Protein 6EWS (pdb70)

Foldseek 3Di:
DAALVRLQVVCVVVAKGWADAQLWIDMDGPDPDDDVVNVVVCVVCRVSNSVVRCVVVVDDHDD

InterPro domains:
  IPR000873 AMP-dependent synthetase/ligase domain [PF00501] (554-897)
  IPR001242 Condensation domain [PF00668] (76-505)
  IPR009081 Phosphopantetheine binding ACP domain [PF00550] (1082-1143)
  IPR009081 Phosphopantetheine binding ACP domain [PS50075] (1074-1149)
  IPR010071 Amino acid adenylation domain [TIGR01733] (575-975)
  IPR020459 AMP-binding [PR00154] (696-707)
  IPR020459 AMP-binding [PR00154] (708-716)
  IPR020806 Polyketide synthase-like, phosphopantetheine-binding domain [SM00823] (1080-1149)
  IPR020845 AMP-binding, conserved site [PS00455] (701-712)
  IPR023213 Chloramphenicol acetyltransferase-like domain superfamily [G3DSA:3.30.559.10] (80-448)
  IPR036736 ACP-like superfamily [G3DSA:1.10.1200.10] (1070-1151)
  IPR036736 ACP-like superfamily [SSF47336] (1072-1145)
  IPR041464 TubC, N-terminal docking domain [PF18563] (6-55)
  IPR044894 TubC, N-terminal docking domain superfamily [G3DSA:1.10.10.1830] (4-56)
  IPR045851 AMP-binding enzyme domain superfamily [G3DSA:3.30.300.30] (944-1069)

Structure (mmCIF, N/CA/C/O backbone):
data_6EWS
#
_entry.id   6EWS
#
_cell.length_a   1.000
_cell.length_b   1.000
_cell.length_c   1.000
_cell.angle_alpha   90.00
_cell.angle_beta   90.00
_cell.angle_gamma   90.00
#
_symmetry.space_group_name_H-M   'P 1'
#
loop_
_atom_site.group_PDB
_atom_site.id
_atom_site.type_symbol
_atom_site.label_atom_id
_atom_site.label_alt_id
_atom_site.label_comp_id
_atom_site.label_asym_id
_atom_site.label_entity_id
_atom_site.label_seq_id
_atom_site.pdbx_PDB_ins_code
_atom_site.Cartn_x
_atom_site.Cartn_y
_atom_site.Cartn_z
_atom_site.occupancy
_atom_site.B_iso_or_equiv
_atom_site.auth_seq_id
_atom_site.auth_comp_id
_atom_site.auth_asym_id
_atom_site.auth_atom_id
_atom_site.pdbx_PDB_model_num
ATOM 1 N N . MET A 1 1 ? 2.594 0.513 -0.501 1.00 0.00 1 MET A N 1
ATOM 2 C CA . MET A 1 1 ? 2.689 -0.636 -1.405 1.00 0.00 1 MET A CA 1
ATOM 3 C C . MET A 1 1 ? 1.752 -0.428 -2.584 1.00 0.00 1 MET A C 1
ATOM 4 O O . MET A 1 1 ? 0.575 -0.794 -2.519 1.00 0.00 1 MET A O 1
ATOM 18 N N . LYS A 1 2 ? 2.248 0.186 -3.660 1.00 0.00 2 LYS A N 1
ATOM 19 C CA . LYS A 1 2 ? 1.492 0.435 -4.878 1.00 0.00 2 LYS A CA 1
ATOM 20 C C . LYS A 1 2 ? 2.419 0.117 -6.035 1.00 0.00 2 LYS A C 1
ATOM 21 O O . LYS A 1 2 ? 3.486 0.714 -6.182 1.00 0.00 2 LYS A O 1
ATOM 40 N N . ASN A 1 3 ? 2.037 -0.911 -6.768 1.00 0.00 3 ASN A N 1
ATOM 41 C CA . ASN A 1 3 ? 2.703 -1.418 -7.948 1.00 0.00 3 ASN A CA 1
ATOM 42 C C . ASN A 1 3 ? 2.422 -0.462 -9.091 1.00 0.00 3 ASN A C 1
ATOM 43 O O . ASN A 1 3 ? 1.411 0.245 -9.092 1.00 0.00 3 ASN A O 1
ATOM 54 N N . ALA A 1 4 ? 3.312 -0.498 -10.074 1.00 0.00 4 ALA A N 1
ATOM 55 C CA . ALA A 1 4 ? 3.335 0.307 -11.282 1.00 0.00 4 ALA A CA 1
ATOM 56 C C . ALA A 1 4 ? 1.981 0.335 -11.958 1.00 0.00 4 ALA A C 1
ATOM 57 O O . ALA A 1 4 ? 1.476 1.415 -12.252 1.00 0.00 4 ALA A O 1
ATOM 64 N N . ALA A 1 5 ? 1.377 -0.838 -12.138 1.00 0.00 5 ALA A N 1
ATOM 65 C CA . ALA A 1 5 ? 0.093 -0.992 -12.782 1.00 0.00 5 ALA A CA 1
ATOM 66 C C . ALA A 1 5 ? -0.974 -0.089 -12.162 1.00 0.00 5 ALA A C 1
ATOM 67 O O . ALA A 1 5 ? -1.747 0.531 -12.890 1.00 0.00 5 ALA A O 1
ATOM 74 N N . GLN A 1 6 ? -1.025 -0.008 -10.827 1.00 0.00 6 GLN A N 1
ATOM 75 C CA . GLN A 1 6 ? -1.997 0.842 -10.159 1.00 0.00 6 GLN A CA 1
ATOM 76 C C . GLN A 1 6 ? -1.668 2.314 -10.404 1.00 0.00 6 GLN A C 1
ATOM 77 O O . GLN A 1 6 ? -2.577 3.130 -10.538 1.00 0.00 6 GLN A O 1
ATOM 91 N N . ILE A 1 7 ? -0.378 2.671 -10.391 1.00 0.00 7 ILE A N 1
ATOM 92 C CA . ILE A 1 7 ? 0.057 4.052 -10.609 1.00 0.00 7 ILE A CA 1
ATOM 93 C C . ILE A 1 7 ? -0.412 4.503 -12.002 1.00 0.00 7 ILE A C 1
ATOM 94 O O . ILE A 1 7 ? -0.947 5.600 -12.158 1.00 0.00 7 ILE A O 1
ATOM 110 N N . VAL A 1 8 ? -0.230 3.657 -13.017 1.00 0.00 8 VAL A N 1
ATOM 111 C CA . VAL A 1 8 ? -0.653 3.968 -14.379 1.00 0.00 8 VAL A CA 1
ATOM 112 C C . VAL A 1 8 ? -2.183 4.069 -14.413 1.00 0.00 8 VAL A C 1
ATOM 113 O O . VAL A 1 8 ? -2.705 5.008 -15.010 1.00 0.00 8 VAL A O 1
ATOM 126 N N . ASP A 1 9 ? -2.917 3.175 -13.745 1.00 0.00 9 ASP A N 1
ATOM 127 C CA . ASP A 1 9 ? -4.384 3.209 -13.724 1.00 0.00 9 ASP A CA 1
ATOM 128 C C . ASP A 1 9 ? -4.885 4.545 -13.170 1.00 0.00 9 ASP A C 1
ATOM 129 O O . ASP A 1 9 ? -5.804 5.144 -13.729 1.00 0.00 9 ASP A O 1
ATOM 138 N N . GLU A 1 10 ? -4.272 5.024 -12.087 1.00 0.00 10 GLU A N 1
ATOM 139 C CA . GLU A 1 10 ? -4.621 6.289 -11.447 1.00 0.00 10 GLU A CA 1
ATOM 140 C C . GLU A 1 10 ? -4.390 7.460 -12.400 1.00 0.00 10 GLU A C 1
ATOM 141 O O . GLU A 1 10 ? -5.201 8.385 -12.463 1.00 0.00 10 GLU A O 1
ATOM 153 N N . ALA A 1 11 ? -3.286 7.432 -13.149 1.00 0.00 11 ALA A N 1
ATOM 154 C CA . ALA A 1 11 ? -2.971 8.505 -14.075 1.00 0.00 11 ALA A CA 1
ATOM 155 C C . ALA A 1 11 ? -3.902 8.493 -15.285 1.00 0.00 11 ALA A C 1
ATOM 156 O O . ALA A 1 11 ? -4.362 9.545 -15.731 1.00 0.00 11 ALA A O 1
ATOM 163 N N . LEU A 1 12 ? -4.191 7.301 -15.809 1.00 0.00 12 LEU A N 1
ATOM 164 C CA . LEU A 1 12 ? -5.049 7.077 -16.966 1.00 0.00 12 LEU A CA 1
ATOM 165 C C . LEU A 1 12 ? -6.401 7.755 -16.754 1.00 0.00 12 LEU A C 1
ATOM 166 O O . LEU A 1 12 ? -6.966 8.352 -17.669 1.00 0.00 12 LEU A O 1
ATOM 182 N N . ASN A 1 13 ? -6.902 7.706 -15.525 1.00 0.00 13 ASN A N 1
ATOM 183 C CA . ASN A 1 13 ? -8.156 8.301 -15.105 1.00 0.00 13 ASN A CA 1
ATOM 184 C C . ASN A 1 13 ? -8.194 9.808 -15.395 1.00 0.00 13 ASN A C 1
ATOM 185 O O . ASN A 1 13 ? -9.258 10.372 -15.637 1.00 0.00 13 ASN A O 1
ATOM 196 N N . GLN A 1 14 ? -7.033 10.473 -15.368 1.00 0.00 14 GLN A N 1
ATOM 197 C CA . GLN A 1 14 ? -6.873 11.906 -15.614 1.00 0.00 14 GLN A CA 1
ATOM 198 C C . GLN A 1 14 ? -6.491 12.195 -17.072 1.00 0.00 14 GLN A C 1
ATOM 199 O O . GLN A 1 14 ? -6.181 13.341 -17.416 1.00 0.00 14 GLN A O 1
ATOM 213 N N . GLY A 1 15 ? -6.483 11.171 -17.928 1.00 0.00 15 GLY A N 1
ATOM 214 C CA . GLY A 1 15 ? -6.153 11.286 -19.341 1.00 0.00 15 GLY A CA 1
ATOM 215 C C . GLY A 1 15 ? -4.654 11.440 -19.578 1.00 0.00 15 GLY A C 1
ATOM 216 O O . GLY A 1 15 ? -4.241 12.247 -20.417 1.00 0.00 15 GLY A O 1
ATOM 220 N N . ILE A 1 16 ? -3.820 10.733 -18.813 1.00 0.00 16 ILE A N 1
ATOM 221 C CA . ILE A 1 16 ? -2.373 10.761 -18.932 1.00 0.00 16 ILE A CA 1
ATOM 222 C C . ILE A 1 16 ? -1.887 9.318 -18.818 1.00 0.00 16 ILE A C 1
ATOM 223 O O . ILE A 1 16 ? -2.276 8.591 -17.904 1.00 0.00 16 ILE A O 1
ATOM 239 N N . THR A 1 17 ? -1.039 8.907 -19.753 1.00 0.00 17 THR A N 1
ATOM 240 C CA . THR A 1 17 ? -0.457 7.575 -19.820 1.00 0.00 17 THR A CA 1
ATOM 241 C C . THR A 1 17 ? 1.014 7.662 -19.468 1.00 0.00 17 THR A C 1
ATOM 242 O O . THR A 1 17 ? 1.615 8.727 -19.611 1.00 0.00 17 THR A O 1
ATOM 253 N N . LEU A 1 18 ? 1.578 6.563 -18.966 1.00 0.00 18 LEU A N 1
ATOM 254 C CA . LEU A 1 18 ? 2.969 6.451 -18.576 1.00 0.00 18 LEU A CA 1
ATOM 255 C C . LEU A 1 18 ? 3.593 5.418 -19.496 1.00 0.00 18 LEU A C 1
ATOM 256 O O . LEU A 1 18 ? 3.060 4.316 -19.605 1.00 0.00 18 LEU A O 1
ATOM 272 N N . PHE A 1 19 ? 4.680 5.776 -20.180 1.00 0.00 19 PHE A N 1
ATOM 273 C CA . PHE A 1 19 ? 5.412 4.880 -21.083 1.00 0.00 19 PHE A CA 1
ATOM 274 C C . PHE A 1 19 ? 6.921 5.063 -20.860 1.00 0.00 19 PHE A C 1
ATOM 275 O O . PHE A 1 19 ? 7.349 5.883 -20.044 1.00 0.00 19 PHE A O 1
ATOM 292 N N . VAL A 1 20 ? 7.748 4.286 -21.559 1.00 0.00 20 VAL A N 1
ATOM 293 C CA . VAL A 1 20 ? 9.201 4.341 -21.462 1.00 0.00 20 VAL A CA 1
ATOM 294 C C . VAL A 1 20 ? 9.793 4.557 -22.850 1.00 0.00 20 VAL A C 1
ATOM 295 O O . VAL A 1 20 ? 9.261 4.074 -23.857 1.00 0.00 20 VAL A O 1
ATOM 308 N N . ALA A 1 21 ? 10.909 5.286 -22.852 1.00 0.00 21 ALA A N 1
ATOM 309 C CA . ALA A 1 21 ? 11.743 5.638 -23.978 1.00 0.00 21 ALA A CA 1
ATOM 310 C C . ALA A 1 21 ? 13.053 6.119 -23.370 1.00 0.00 21 ALA A C 1
ATOM 311 O O . ALA A 1 21 ? 13.064 6.654 -22.261 1.00 0.00 21 ALA A O 1
ATOM 318 N N . ASP A 1 22 ? 14.154 5.940 -24.084 1.00 0.00 22 ASP A N 1
ATOM 319 C CA . ASP A 1 22 ? 15.505 6.351 -23.713 1.00 0.00 22 ASP A CA 1
ATOM 320 C C . ASP A 1 22 ? 15.941 5.921 -22.312 1.00 0.00 22 ASP A C 1
ATOM 321 O O . ASP A 1 22 ? 16.776 6.572 -21.678 1.00 0.00 22 ASP A O 1
ATOM 330 N N . ASN A 1 23 ? 15.395 4.799 -21.840 1.00 0.00 23 ASN A N 1
ATOM 331 C CA . ASN A 1 23 ? 15.645 4.198 -20.535 1.00 0.00 23 ASN A CA 1
ATOM 332 C C . ASN A 1 23 ? 15.176 5.085 -19.377 1.00 0.00 23 ASN A C 1
ATOM 333 O O . ASN A 1 23 ? 15.675 4.983 -18.254 1.00 0.00 23 ASN A O 1
ATOM 344 N N . ARG A 1 24 ? 14.207 5.971 -19.637 1.00 0.00 24 ARG A N 1
ATOM 345 C CA . ARG A 1 24 ? 13.651 6.897 -18.655 1.00 0.00 24 ARG A CA 1
ATOM 346 C C . ARG A 1 24 ? 12.123 6.821 -18.675 1.00 0.00 24 ARG A C 1
ATOM 347 O O . ARG A 1 24 ? 11.539 6.233 -19.588 1.00 0.00 24 ARG A O 1
ATOM 368 N N . LEU A 1 25 ? 11.475 7.395 -17.665 1.00 0.00 25 LEU A N 1
ATOM 369 C CA . LEU A 1 25 ? 10.025 7.423 -17.523 1.00 0.00 25 LEU A CA 1
ATOM 370 C C . LEU A 1 25 ? 9.480 8.585 -18.353 1.00 0.00 25 LEU A C 1
ATOM 371 O O . LEU A 1 25 ? 10.031 9.687 -18.293 1.00 0.00 25 LEU A O 1
ATOM 387 N N . GLN A 1 26 ? 8.440 8.366 -19.152 1.00 0.00 26 GLN A N 1
ATOM 388 C CA . GLN A 1 26 ? 7.797 9.397 -19.959 1.00 0.00 26 GLN A CA 1
ATOM 389 C C . GLN A 1 26 ? 6.294 9.316 -19.727 1.00 0.00 26 GLN A C 1
ATOM 390 O O . GLN A 1 26 ? 5.781 8.325 -19.199 1.00 0.00 26 GLN A O 1
ATOM 404 N N . TYR A 1 27 ? 5.600 10.384 -20.097 1.00 0.00 27 TYR A N 1
ATOM 405 C CA . TYR A 1 27 ? 4.168 10.518 -19.955 1.00 0.00 27 TYR A CA 1
ATOM 406 C C . TYR A 1 27 ? 3.590 11.095 -21.240 1.00 0.00 27 TYR A C 1
ATOM 407 O O . TYR A 1 27 ? 4.210 11.934 -21.896 1.00 0.00 27 TYR A O 1
ATOM 425 N N . GLU A 1 28 ? 2.377 10.667 -21.574 1.00 0.00 28 GLU A N 1
ATOM 426 C CA . GLU A 1 28 ? 1.658 11.064 -22.772 1.00 0.00 28 GLU A CA 1
ATOM 427 C C . GLU A 1 28 ? 0.234 11.437 -22.376 1.00 0.00 28 GLU A C 1
ATOM 428 O O . GLU A 1 28 ? -0.534 10.577 -21.944 1.00 0.00 28 GLU A O 1
ATOM 440 N N . THR A 1 29 ? -0.135 12.712 -22.468 1.00 0.00 29 THR A N 1
ATOM 441 C CA . THR A 1 29 ? -1.465 13.191 -22.103 1.00 0.00 29 THR A CA 1
ATOM 442 C C . THR A 1 29 ? -2.068 14.061 -23.201 1.00 0.00 29 THR A C 1
ATOM 443 O O . THR A 1 29 ? -1.390 14.461 -24.144 1.00 0.00 29 THR A O 1
ATOM 454 N N . SER A 1 30 ? -3.359 14.357 -23.073 1.00 0.00 30 SER A N 1
ATOM 455 C CA . SER A 1 30 ? -4.129 15.193 -23.985 1.00 0.00 30 SER A CA 1
ATOM 456 C C . SER A 1 30 ? -4.441 16.546 -23.325 1.00 0.00 30 SER A C 1
ATOM 457 O O . SER A 1 30 ? -5.160 17.360 -23.901 1.00 0.00 30 SER A O 1
ATOM 465 N N . ARG A 1 31 ? -3.983 16.774 -22.087 1.00 0.00 31 ARG A N 1
ATOM 466 C CA . ARG A 1 31 ? -4.204 18.027 -21.370 1.00 0.00 31 ARG A CA 1
ATOM 467 C C . ARG A 1 31 ? -3.361 19.120 -22.025 1.00 0.00 31 ARG A C 1
ATOM 468 O O . ARG A 1 31 ? -2.428 18.818 -22.770 1.00 0.00 31 ARG A O 1
ATOM 489 N N . ASP A 1 32 ? -3.644 20.392 -21.751 1.00 0.00 32 ASP A N 1
ATOM 490 C CA . ASP A 1 32 ? -2.873 21.503 -22.325 1.00 0.00 32 ASP A CA 1
ATOM 491 C C . ASP A 1 32 ? -1.525 21.633 -21.612 1.00 0.00 32 ASP A C 1
ATOM 492 O O . ASP A 1 32 ? -0.603 22.278 -22.120 1.00 0.00 32 ASP A O 1
ATOM 501 N N . ASN A 1 33 ? -1.424 21.045 -20.421 1.00 0.00 33 ASN A N 1
ATOM 502 C CA . ASN A 1 33 ? -0.282 21.009 -19.530 1.00 0.00 33 ASN A CA 1
ATOM 503 C C . ASN A 1 33 ? -0.554 19.931 -18.482 1.00 0.00 33 ASN A C 1
ATOM 504 O O . ASN A 1 33 ? -1.714 19.610 -18.194 1.00 0.00 33 ASN A O 1
ATOM 515 N N . ILE A 1 34 ? 0.505 19.354 -17.919 1.00 0.00 34 ILE A N 1
ATOM 516 C CA . ILE A 1 34 ? 0.407 18.332 -16.883 1.00 0.00 34 ILE A CA 1
ATOM 517 C C . ILE A 1 34 ? 0.723 19.056 -15.573 1.00 0.00 34 ILE A C 1
ATOM 518 O O . ILE A 1 34 ? 1.702 19.810 -15.527 1.00 0.00 34 ILE A O 1
ATOM 534 N N . PRO A 1 35 ? -0.083 18.891 -14.520 1.00 0.00 35 PRO A N 1
ATOM 535 C CA . PRO A 1 35 ? 0.182 19.553 -13.264 1.00 0.00 35 PRO A CA 1
ATOM 536 C C . PRO A 1 35 ? 1.463 19.005 -12.639 1.00 0.00 35 PRO A C 1
ATOM 537 O O . PRO A 1 35 ? 1.830 17.843 -12.832 1.00 0.00 35 PRO A O 1
ATOM 548 N N . GLU A 1 36 ? 2.134 19.843 -11.861 1.00 0.00 36 GLU A N 1
ATOM 549 C CA . GLU A 1 36 ? 3.366 19.480 -11.179 1.00 0.00 36 GLU A CA 1
ATOM 550 C C . GLU A 1 36 ? 3.174 18.331 -10.212 1.00 0.00 36 GLU A C 1
ATOM 551 O O . GLU A 1 36 ? 4.025 17.452 -10.186 1.00 0.00 36 GLU A O 1
ATOM 563 N N . GLU A 1 37 ? 2.068 18.296 -9.474 1.00 0.00 37 GLU A N 1
ATOM 564 C CA . GLU A 1 37 ? 1.777 17.224 -8.525 1.00 0.00 37 GLU A CA 1
ATOM 565 C C . GLU A 1 37 ? 1.804 15.862 -9.220 1.00 0.00 37 GLU A C 1
ATOM 566 O O . GLU A 1 37 ? 2.335 14.908 -8.666 1.00 0.00 37 GLU A O 1
ATOM 578 N N . LEU A 1 38 ? 1.242 15.763 -10.430 1.00 0.00 38 LEU A N 1
ATOM 579 C CA . LEU A 1 38 ? 1.193 14.521 -11.193 1.00 0.00 38 LEU A CA 1
ATOM 580 C C . LEU A 1 38 ? 2.617 14.113 -11.504 1.00 0.00 38 LEU A C 1
ATOM 581 O O . LEU A 1 38 ? 2.988 12.964 -11.289 1.00 0.00 38 LEU A O 1
ATOM 597 N N . LEU A 1 39 ? 3.414 15.052 -12.024 1.00 0.00 39 LEU A N 1
ATOM 598 C CA . LEU A 1 39 ? 4.798 14.767 -12.346 1.00 0.00 39 LEU A CA 1
ATOM 599 C C . LEU A 1 39 ? 5.515 14.306 -11.096 1.00 0.00 39 LEU A C 1
ATOM 600 O O . LEU A 1 39 ? 6.188 13.288 -11.145 1.00 0.00 39 LEU A O 1
ATOM 616 N N . ASN A 1 40 ? 5.370 15.027 -9.993 1.00 0.00 40 ASN A N 1
ATOM 617 C CA . ASN A 1 40 ? 5.992 14.737 -8.714 1.00 0.00 40 ASN A CA 1
ATOM 618 C C . ASN A 1 40 ? 5.627 13.346 -8.212 1.00 0.00 40 ASN A C 1
ATOM 619 O O . ASN A 1 40 ? 6.505 12.620 -7.740 1.00 0.00 40 ASN A O 1
ATOM 630 N N . GLU A 1 41 ? 4.372 12.944 -8.352 1.00 0.00 41 GLU A N 1
ATOM 631 C CA . GLU A 1 41 ? 3.893 11.640 -7.916 1.00 0.00 41 GLU A CA 1
ATOM 632 C C . GLU A 1 41 ? 4.521 10.556 -8.787 1.00 0.00 41 GLU A C 1
ATOM 633 O O . GLU A 1 41 ? 5.054 9.565 -8.277 1.00 0.00 41 GLU A O 1
ATOM 645 N N . TRP A 1 42 ? 4.525 10.757 -10.104 1.00 0.00 42 TRP A N 1
ATOM 646 C CA . TRP A 1 42 ? 5.112 9.800 -11.034 1.00 0.00 42 TRP A CA 1
ATOM 647 C C . TRP A 1 42 ? 6.633 9.762 -10.894 1.00 0.00 42 TRP A C 1
ATOM 648 O O . TRP A 1 42 ? 7.260 8.742 -11.161 1.00 0.00 42 TRP A O 1
ATOM 669 N N . LYS A 1 43 ? 7.267 10.867 -10.506 1.00 0.00 43 LYS A N 1
ATOM 670 C CA . LYS A 1 43 ? 8.699 10.978 -10.288 1.00 0.00 43 LYS A CA 1
ATOM 671 C C . LYS A 1 43 ? 9.070 10.191 -9.041 1.00 0.00 43 LYS A C 1
ATOM 672 O O . LYS A 1 43 ? 10.151 9.603 -9.018 1.00 0.00 43 LYS A O 1
ATOM 691 N N . TYR A 1 44 ? 8.183 10.106 -8.049 1.00 0.00 44 TYR A N 1
ATOM 692 C CA . TYR A 1 44 ? 8.509 9.368 -6.835 1.00 0.00 44 TYR A CA 1
ATOM 693 C C . TYR A 1 44 ? 8.639 7.862 -7.107 1.00 0.00 44 TYR A C 1
ATOM 694 O O . TYR A 1 44 ? 9.554 7.212 -6.590 1.00 0.00 44 TYR A O 1
ATOM 712 N N . TYR A 1 45 ? 7.794 7.326 -7.993 1.00 0.00 45 TYR A N 1
ATOM 713 C CA . TYR A 1 45 ? 7.747 5.919 -8.377 1.00 0.00 45 TYR A CA 1
ATOM 714 C C . TYR A 1 45 ? 8.232 5.680 -9.815 1.00 0.00 45 TYR A C 1
ATOM 715 O O . TYR A 1 45 ? 7.890 4.659 -10.405 1.00 0.00 45 TYR A O 1
ATOM 733 N N . ARG A 1 46 ? 9.023 6.578 -10.421 1.00 0.00 46 ARG A N 1
ATOM 734 C CA . ARG A 1 46 ? 9.496 6.393 -11.796 1.00 0.00 46 ARG A CA 1
ATOM 735 C C . ARG A 1 46 ? 10.162 5.039 -12.005 1.00 0.00 46 ARG A C 1
ATOM 736 O O . ARG A 1 46 ? 9.897 4.435 -13.035 1.00 0.00 46 ARG A O 1
ATOM 757 N N . GLN A 1 47 ? 11.020 4.577 -11.089 1.00 0.00 47 GLN A N 1
ATOM 758 C CA . GLN A 1 47 ? 11.705 3.303 -11.259 1.00 0.00 47 GLN A CA 1
ATOM 759 C C . GLN A 1 47 ? 10.731 2.143 -11.138 1.00 0.00 47 GLN A C 1
ATOM 760 O O . GLN A 1 47 ? 10.930 1.113 -11.783 1.00 0.00 47 GLN A O 1
ATOM 774 N N . ASP A 1 48 ? 9.703 2.292 -10.299 1.00 0.00 48 ASP A N 1
ATOM 775 C CA . ASP A 1 48 ? 8.692 1.255 -10.116 1.00 0.00 48 ASP A CA 1
ATOM 776 C C . ASP A 1 48 ? 7.939 1.125 -11.427 1.00 0.00 48 ASP A C 1
ATOM 777 O O . ASP A 1 48 ? 7.788 0.034 -11.962 1.00 0.00 48 ASP A O 1
ATOM 786 N N . LEU A 1 49 ? 7.534 2.283 -11.956 1.00 0.00 49 LEU A N 1
ATOM 787 C CA . LEU A 1 49 ? 6.821 2.437 -13.202 1.00 0.00 49 LEU A CA 1
ATOM 788 C C . LEU A 1 49 ? 7.654 1.796 -14.299 1.00 0.00 49 LEU A C 1
ATOM 789 O O . LEU A 1 49 ? 7.209 0.803 -14.865 1.00 0.00 49 LEU A O 1
ATOM 805 N N . ILE A 1 50 ? 8.829 2.366 -14.619 1.00 0.00 50 ILE A N 1
ATOM 806 C CA . ILE A 1 50 ? 9.734 1.897 -15.671 1.00 0.00 50 ILE A CA 1
ATOM 807 C C . ILE A 1 50 ? 9.834 0.386 -15.714 1.00 0.00 50 ILE A C 1
ATOM 808 O O . ILE A 1 50 ? 9.693 -0.167 -16.801 1.00 0.00 50 ILE A O 1
ATOM 824 N N . ASP A 1 51 ? 10.066 -0.254 -14.575 1.00 0.00 51 ASP A N 1
ATOM 825 C CA . ASP A 1 51 ? 10.204 -1.696 -14.480 1.00 0.00 51 ASP A CA 1
ATOM 826 C C . ASP A 1 51 ? 9.113 -2.437 -15.245 1.00 0.00 51 ASP A C 1
ATOM 827 O O . ASP A 1 51 ? 9.412 -3.355 -16.009 1.00 0.00 51 ASP A O 1
ATOM 836 N N . PHE A 1 52 ? 7.862 -2.009 -15.074 1.00 0.00 52 PHE A N 1
ATOM 837 C CA . PHE A 1 52 ? 6.718 -2.602 -15.752 1.00 0.00 52 PHE A CA 1
ATOM 838 C C . PHE A 1 52 ? 6.464 -1.949 -17.112 1.00 0.00 52 PHE A C 1
ATOM 839 O O . PHE A 1 52 ? 5.982 -2.621 -18.023 1.00 0.00 52 PHE A O 1
ATOM 856 N N . LEU A 1 53 ? 6.777 -0.658 -17.273 1.00 0.00 53 LEU A N 1
ATOM 857 C CA . LEU A 1 53 ? 6.552 0.097 -18.511 1.00 0.00 53 LEU A CA 1
ATOM 858 C C . LEU A 1 53 ? 7.323 -0.492 -19.679 1.00 0.00 53 LEU A C 1
ATOM 859 O O . LEU A 1 53 ? 6.837 -0.506 -20.806 1.00 0.00 53 LEU A O 1
ATOM 875 N N . GLN A 1 54 ? 8.532 -0.973 -19.407 1.00 0.00 54 GLN A N 1
ATOM 876 C CA . GLN A 1 54 ? 9.397 -1.593 -20.399 1.00 0.00 54 GLN A CA 1
ATOM 877 C C . GLN A 1 54 ? 8.634 -2.724 -21.099 1.00 0.00 54 GLN A C 1
ATOM 878 O O . GLN A 1 54 ? 8.497 -2.749 -22.324 1.00 0.00 54 GLN A O 1
ATOM 892 N N . GLN A 1 55 ? 8.101 -3.618 -20.266 1.00 0.00 55 GLN A N 1
ATOM 893 C CA . GLN A 1 55 ? 7.329 -4.805 -20.636 1.00 0.00 55 GLN A CA 1
ATOM 894 C C . GLN A 1 55 ? 6.020 -4.425 -21.326 1.00 0.00 55 GLN A C 1
ATOM 895 O O . GLN A 1 55 ? 5.586 -5.104 -22.256 1.00 0.00 55 GLN A O 1
ATOM 909 N N . LEU A 1 56 ? 5.388 -3.338 -20.874 1.00 0.00 56 LEU A N 1
ATOM 910 C CA . LEU A 1 56 ? 4.136 -2.816 -21.416 1.00 0.00 56 LEU A CA 1
ATOM 911 C C . LEU A 1 56 ? 4.288 -2.469 -22.897 1.00 0.00 56 LEU A C 1
ATOM 912 O O . LEU A 1 56 ? 3.317 -2.554 -23.647 1.00 0.00 56 LEU A O 1
ATOM 928 N N . ASP A 1 57 ? 5.497 -2.091 -23.320 1.00 0.00 57 ASP A N 1
ATOM 929 C CA . ASP A 1 57 ? 5.801 -1.725 -24.701 1.00 0.00 57 ASP A CA 1
ATOM 930 C C . ASP A 1 57 ? 6.359 -2.889 -25.516 1.00 0.00 57 ASP A C 1
ATOM 931 O O . ASP A 1 57 ? 6.309 -2.846 -26.742 1.00 0.00 57 ASP A O 1
ATOM 940 N N . ALA A 1 58 ? 6.879 -3.922 -24.839 1.00 0.00 58 ALA A N 1
ATOM 941 C CA . ALA A 1 58 ? 7.457 -5.150 -25.387 1.00 0.00 58 ALA A CA 1
ATOM 942 C C . ALA A 1 58 ? 8.264 -4.934 -26.679 1.00 0.00 58 ALA A C 1
ATOM 943 O O . ALA A 1 58 ? 8.054 -5.586 -27.706 1.00 0.00 58 ALA A O 1
ATOM 950 N N . LYS A 1 59 ? 9.184 -3.976 -26.600 1.00 0.00 59 LYS A N 1
ATOM 951 C CA . LYS A 1 59 ? 10.100 -3.548 -27.648 1.00 0.00 59 LYS A CA 1
ATOM 952 C C . LYS A 1 59 ? 11.300 -4.500 -27.775 1.00 0.00 59 LYS A C 1
ATOM 953 O O . LYS A 1 59 ? 11.341 -5.549 -27.129 1.00 0.00 59 LYS A O 1
ATOM 972 N N . GLU A 1 60 ? 12.279 -4.102 -28.586 1.00 0.00 60 GLU A N 1
ATOM 973 C CA . GLU A 1 60 ? 13.532 -4.797 -28.867 1.00 0.00 60 GLU A CA 1
ATOM 974 C C . GLU A 1 60 ? 14.303 -5.038 -27.565 1.00 0.00 60 GLU A C 1
ATOM 975 O O . GLU A 1 60 ? 14.762 -4.084 -26.924 1.00 0.00 60 GLU A O 1
ATOM 987 N N . GLU A 1 61 ? 14.478 -6.293 -27.160 1.00 0.00 61 GLU A N 1
ATOM 988 C CA . GLU A 1 61 ? 15.205 -6.639 -25.946 1.00 0.00 61 GLU A CA 1
ATOM 989 C C . GLU A 1 61 ? 15.965 -7.949 -26.118 1.00 0.00 61 GLU A C 1
ATOM 990 O O . GLU A 1 61 ? 15.850 -8.641 -27.134 1.00 0.00 61 GLU A O 1
ATOM 1002 N N . THR A 1 62 ? 16.779 -8.267 -25.123 1.00 0.00 62 THR A N 1
ATOM 1003 C CA . THR A 1 62 ? 17.591 -9.461 -25.039 1.00 0.00 62 THR A CA 1
ATOM 1004 C C . THR A 1 62 ? 16.650 -10.614 -24.674 1.00 0.00 62 THR A C 1
ATOM 1005 O O . THR A 1 62 ? 16.398 -10.857 -23.491 1.00 0.00 62 THR A O 1
ATOM 1016 N N . GLN A 1 63 ? 16.078 -11.274 -25.685 1.00 0.00 63 GLN A N 1
ATOM 1017 C CA . GLN A 1 63 ? 15.157 -12.389 -25.515 1.00 0.00 63 GLN A CA 1
ATOM 1018 C C . GLN A 1 63 ? 15.981 -13.642 -25.257 1.00 0.00 63 GLN A C 1
ATOM 1019 O O . GLN A 1 63 ? 16.146 -14.474 -26.177 1.00 0.00 63 GLN A O 1
ATOM 1033 N N . MET A 1 1 ? 1.712 -0.600 -0.555 1.00 0.00 1 MET A N 2
ATOM 1034 C CA . MET A 1 1 ? 2.496 -0.468 -1.777 1.00 0.00 1 MET A CA 2
ATOM 1035 C C . MET A 1 1 ? 1.587 -0.301 -2.991 1.00 0.00 1 MET A C 2
ATOM 1036 O O . MET A 1 1 ? 0.476 -0.831 -3.025 1.00 0.00 1 MET A O 2
ATOM 1050 N N . LYS A 1 2 ? 2.065 0.439 -3.986 1.00 0.00 2 LYS A N 2
ATOM 1051 C CA . LYS A 1 2 ? 1.296 0.675 -5.202 1.00 0.00 2 LYS A CA 2
ATOM 1052 C C . LYS A 1 2 ? 2.121 0.340 -6.440 1.00 0.00 2 LYS A C 2
ATOM 1053 O O . LYS A 1 2 ? 2.933 1.146 -6.893 1.00 0.00 2 LYS A O 2
ATOM 1072 N N . ASN A 1 3 ? 1.906 -0.854 -6.984 1.00 0.00 3 ASN A N 2
ATOM 1073 C CA . ASN A 1 3 ? 2.629 -1.294 -8.171 1.00 0.00 3 ASN A CA 2
ATOM 1074 C C . ASN A 1 3 ? 2.365 -0.359 -9.348 1.00 0.00 3 ASN A C 2
ATOM 1075 O O . ASN A 1 3 ? 1.363 0.355 -9.374 1.00 0.00 3 ASN A O 2
ATOM 1086 N N . ALA A 1 4 ? 3.272 -0.369 -10.319 1.00 0.00 4 ALA A N 2
ATOM 1087 C CA . ALA A 1 4 ? 3.136 0.476 -11.500 1.00 0.00 4 ALA A CA 2
ATOM 1088 C C . ALA A 1 4 ? 1.741 0.356 -12.103 1.00 0.00 4 ALA A C 2
ATOM 1089 O O . ALA A 1 4 ? 1.137 1.353 -12.497 1.00 0.00 4 ALA A O 2
ATOM 1096 N N . ALA A 1 5 ? 1.234 -0.871 -12.172 1.00 0.00 5 ALA A N 2
ATOM 1097 C CA . ALA A 1 5 ? -0.091 -1.120 -12.726 1.00 0.00 5 ALA A CA 2
ATOM 1098 C C . ALA A 1 5 ? -1.139 -0.234 -12.061 1.00 0.00 5 ALA A C 2
ATOM 1099 O O . ALA A 1 5 ? -2.078 0.225 -12.710 1.00 0.00 5 ALA A O 2
ATOM 1106 N N . GLN A 1 6 ? -0.972 0.000 -10.763 1.00 0.00 6 GLN A N 2
ATOM 1107 C CA . GLN A 1 6 ? -1.906 0.829 -10.011 1.00 0.00 6 GLN A CA 2
ATOM 1108 C C . GLN A 1 6 ? -1.641 2.311 -10.260 1.00 0.00 6 GLN A C 2
ATOM 1109 O O . GLN A 1 6 ? -2.573 3.107 -10.372 1.00 0.00 6 GLN A O 2
ATOM 1123 N N . ILE A 1 7 ? -0.365 2.672 -10.345 1.00 0.00 7 ILE A N 2
ATOM 1124 C CA . ILE A 1 7 ? 0.022 4.057 -10.581 1.00 0.00 7 ILE A CA 2
ATOM 1125 C C . ILE A 1 7 ? -0.435 4.529 -11.957 1.00 0.00 7 ILE A C 2
ATOM 1126 O O . ILE A 1 7 ? -1.107 5.553 -12.083 1.00 0.00 7 ILE A O 2
ATOM 1142 N N . VAL A 1 8 ? -0.068 3.773 -12.988 1.00 0.00 8 VAL A N 2
ATOM 1143 C CA . VAL A 1 8 ? -0.442 4.112 -14.356 1.00 0.00 8 VAL A CA 2
ATOM 1144 C C . VAL A 1 8 ? -1.956 4.231 -14.498 1.00 0.00 8 VAL A C 2
ATOM 1145 O O . VAL A 1 8 ? -2.457 5.127 -15.176 1.00 0.00 8 VAL A O 2
ATOM 1158 N N . ASP A 1 9 ? -2.678 3.321 -13.853 1.00 0.00 9 ASP A N 2
ATOM 1159 C CA . ASP A 1 9 ? -4.135 3.325 -13.906 1.00 0.00 9 ASP A CA 2
ATOM 1160 C C . ASP A 1 9 ? -4.697 4.617 -13.322 1.00 0.00 9 ASP A C 2
ATOM 1161 O O . ASP A 1 9 ? -5.667 5.172 -13.838 1.00 0.00 9 ASP A O 2
ATOM 1170 N N . GLU A 1 10 ? -4.082 5.090 -12.242 1.00 0.00 10 GLU A N 2
ATOM 1171 C CA . GLU A 1 10 ? -4.523 6.316 -11.588 1.00 0.00 10 GLU A CA 2
ATOM 1172 C C . GLU A 1 10 ? -4.307 7.525 -12.495 1.00 0.00 10 GLU A C 2
ATOM 1173 O O . GLU A 1 10 ? -5.147 8.421 -12.563 1.00 0.00 10 GLU A O 2
ATOM 1185 N N . ALA A 1 11 ? -3.173 7.541 -13.188 1.00 0.00 11 ALA A N 2
ATOM 1186 C CA . ALA A 1 11 ? -2.847 8.638 -14.092 1.00 0.00 11 ALA A CA 2
ATOM 1187 C C . ALA A 1 11 ? -3.754 8.628 -15.317 1.00 0.00 11 ALA A C 2
ATOM 1188 O O . ALA A 1 11 ? -4.217 9.677 -15.768 1.00 0.00 11 ALA A O 2
ATOM 1195 N N . LEU A 1 12 ? -4.004 7.438 -15.853 1.00 0.00 12 LEU A N 2
ATOM 1196 C CA . LEU A 1 12 ? -4.855 7.292 -17.028 1.00 0.00 12 LEU A CA 2
ATOM 1197 C C . LEU A 1 12 ? -6.220 7.933 -16.795 1.00 0.00 12 LEU A C 2
ATOM 1198 O O . LEU A 1 12 ? -6.815 8.498 -17.711 1.00 0.00 12 LEU A O 2
ATOM 1214 N N . ASN A 1 13 ? -6.708 7.841 -15.562 1.00 0.00 13 ASN A N 2
ATOM 1215 C CA . ASN A 1 13 ? -8.001 8.414 -15.208 1.00 0.00 13 ASN A CA 2
ATOM 1216 C C . ASN A 1 13 ? -8.037 9.909 -15.512 1.00 0.00 13 ASN A C 2
ATOM 1217 O O . ASN A 1 13 ? -9.074 10.449 -15.895 1.00 0.00 13 ASN A O 2
ATOM 1228 N N . GLN A 1 14 ? -6.896 10.569 -15.339 1.00 0.00 14 GLN A N 2
ATOM 1229 C CA . GLN A 1 14 ? -6.797 12.001 -15.594 1.00 0.00 14 GLN A CA 2
ATOM 1230 C C . GLN A 1 14 ? -6.548 12.274 -17.074 1.00 0.00 14 GLN A C 2
ATOM 1231 O O . GLN A 1 14 ? -6.513 13.425 -17.506 1.00 0.00 14 GLN A O 2
ATOM 1245 N N . GLY A 1 15 ? -6.373 11.206 -17.847 1.00 0.00 15 GLY A N 2
ATOM 1246 C CA . GLY A 1 15 ? -6.128 11.352 -19.269 1.00 0.00 15 GLY A CA 2
ATOM 1247 C C . GLY A 1 15 ? -4.650 11.369 -19.605 1.00 0.00 15 GLY A C 2
ATOM 1248 O O . GLY A 1 15 ? -4.260 11.776 -20.700 1.00 0.00 15 GLY A O 2
ATOM 1252 N N . ILE A 1 16 ? -3.826 10.930 -18.660 1.00 0.00 16 ILE A N 2
ATOM 1253 C CA . ILE A 1 16 ? -2.382 10.897 -18.861 1.00 0.00 16 ILE A CA 2
ATOM 1254 C C . ILE A 1 16 ? -1.840 9.479 -18.724 1.00 0.00 16 ILE A C 2
ATOM 1255 O O . ILE A 1 16 ? -2.074 8.807 -17.719 1.00 0.00 16 ILE A O 2
ATOM 1271 N N . THR A 1 17 ? -1.110 9.029 -19.740 1.00 0.00 17 THR A N 2
ATOM 1272 C CA . THR A 1 17 ? -0.532 7.691 -19.733 1.00 0.00 17 THR A CA 2
ATOM 1273 C C . THR A 1 17 ? 0.971 7.742 -19.484 1.00 0.00 17 THR A C 2
ATOM 1274 O O . THR A 1 17 ? 1.624 8.747 -19.768 1.00 0.00 17 THR A O 2
ATOM 1285 N N . LEU A 1 18 ? 1.515 6.653 -18.952 1.00 0.00 18 LEU A N 2
ATOM 1286 C CA . LEU A 1 18 ? 2.943 6.573 -18.666 1.00 0.00 18 LEU A CA 2
ATOM 1287 C C . LEU A 1 18 ? 3.640 5.622 -19.633 1.00 0.00 18 LEU A C 2
ATOM 1288 O O . LEU A 1 18 ? 3.159 4.518 -19.888 1.00 0.00 18 LEU A O 2
ATOM 1304 N N . PHE A 1 19 ? 4.777 6.056 -20.166 1.00 0.00 19 PHE A N 2
ATOM 1305 C CA . PHE A 1 19 ? 5.542 5.242 -21.103 1.00 0.00 19 PHE A CA 2
ATOM 1306 C C . PHE A 1 19 ? 7.039 5.362 -20.832 1.00 0.00 19 PHE A C 2
ATOM 1307 O O . PHE A 1 19 ? 7.485 6.280 -20.144 1.00 0.00 19 PHE A O 2
ATOM 1324 N N . VAL A 1 20 ? 7.810 4.427 -21.379 1.00 0.00 20 VAL A N 2
ATOM 1325 C CA . VAL A 1 20 ? 9.257 4.427 -21.197 1.00 0.00 20 VAL A CA 2
ATOM 1326 C C . VAL A 1 20 ? 9.976 4.690 -22.516 1.00 0.00 20 VAL A C 2
ATOM 1327 O O . VAL A 1 20 ? 9.566 4.199 -23.567 1.00 0.00 20 VAL A O 2
ATOM 1340 N N . ALA A 1 21 ? 11.051 5.468 -22.452 1.00 0.00 21 ALA A N 2
ATOM 1341 C CA . ALA A 1 21 ? 11.830 5.794 -23.640 1.00 0.00 21 ALA A CA 2
ATOM 1342 C C . ALA A 1 21 ? 13.220 6.296 -23.265 1.00 0.00 21 ALA A C 2
ATOM 1343 O O . ALA A 1 21 ? 13.374 7.093 -22.339 1.00 0.00 21 ALA A O 2
ATOM 1350 N N . ASP A 1 22 ? 14.229 5.823 -23.988 1.00 0.00 22 ASP A N 2
ATOM 1351 C CA . ASP A 1 22 ? 15.608 6.224 -23.731 1.00 0.00 22 ASP A CA 2
ATOM 1352 C C . ASP A 1 22 ? 16.058 5.766 -22.347 1.00 0.00 22 ASP A C 2
ATOM 1353 O O . ASP A 1 22 ? 16.924 6.384 -21.730 1.00 0.00 22 ASP A O 2
ATOM 1362 N N . ASN A 1 23 ? 15.463 4.679 -21.867 1.00 0.00 23 ASN A N 2
ATOM 1363 C CA . ASN A 1 23 ? 15.801 4.139 -20.555 1.00 0.00 23 ASN A CA 2
ATOM 1364 C C . ASN A 1 23 ? 15.440 5.128 -19.450 1.00 0.00 23 ASN A C 2
ATOM 1365 O O . ASN A 1 23 ? 16.144 5.236 -18.446 1.00 0.00 23 ASN A O 2
ATOM 1376 N N . ARG A 1 24 ? 14.340 5.847 -19.643 1.00 0.00 24 ARG A N 2
ATOM 1377 C CA . ARG A 1 24 ? 13.886 6.827 -18.664 1.00 0.00 24 ARG A CA 2
ATOM 1378 C C . ARG A 1 24 ? 12.361 6.865 -18.599 1.00 0.00 24 ARG A C 2
ATOM 1379 O O . ARG A 1 24 ? 11.679 6.439 -19.532 1.00 0.00 24 ARG A O 2
ATOM 1400 N N . LEU A 1 25 ? 11.834 7.376 -17.492 1.00 0.00 25 LEU A N 2
ATOM 1401 C CA . LEU A 1 25 ? 10.391 7.469 -17.305 1.00 0.00 25 LEU A CA 2
ATOM 1402 C C . LEU A 1 25 ? 9.810 8.626 -18.111 1.00 0.00 25 LEU A C 2
ATOM 1403 O O . LEU A 1 25 ? 10.353 9.731 -18.107 1.00 0.00 25 LEU A O 2
ATOM 1419 N N . GLN A 1 26 ? 8.703 8.365 -18.799 1.00 0.00 26 GLN A N 2
ATOM 1420 C CA . GLN A 1 26 ? 8.049 9.386 -19.608 1.00 0.00 26 GLN A CA 2
ATOM 1421 C C . GLN A 1 26 ? 6.540 9.375 -19.383 1.00 0.00 26 GLN A C 2
ATOM 1422 O O . GLN A 1 26 ? 6.022 8.558 -18.622 1.00 0.00 26 GLN A O 2
ATOM 1436 N N . TYR A 1 27 ? 5.841 10.288 -20.048 1.00 0.00 27 TYR A N 2
ATOM 1437 C CA . TYR A 1 27 ? 4.392 10.385 -19.918 1.00 0.00 27 TYR A CA 2
ATOM 1438 C C . TYR A 1 27 ? 3.779 11.055 -21.144 1.00 0.00 27 TYR A C 2
ATOM 1439 O O . TYR A 1 27 ? 4.354 11.986 -21.708 1.00 0.00 27 TYR A O 2
ATOM 1457 N N . GLU A 1 28 ? 2.608 10.574 -21.550 1.00 0.00 28 GLU A N 2
ATOM 1458 C CA . GLU A 1 28 ? 1.917 11.127 -22.709 1.00 0.00 28 GLU A CA 2
ATOM 1459 C C . GLU A 1 28 ? 0.454 11.415 -22.383 1.00 0.00 28 GLU A C 2
ATOM 1460 O O . GLU A 1 28 ? -0.308 10.510 -22.039 1.00 0.00 28 GLU A O 2
ATOM 1472 N N . THR A 1 29 ? 0.067 12.682 -22.494 1.00 0.00 29 THR A N 2
ATOM 1473 C CA . THR A 1 29 ? -1.302 13.091 -22.210 1.00 0.00 29 THR A CA 2
ATOM 1474 C C . THR A 1 29 ? -1.833 14.024 -23.292 1.00 0.00 29 THR A C 2
ATOM 1475 O O . THR A 1 29 ? -1.062 14.660 -24.010 1.00 0.00 29 THR A O 2
ATOM 1486 N N . SER A 1 30 ? -3.155 14.100 -23.405 1.00 0.00 30 SER A N 2
ATOM 1487 C CA . SER A 1 30 ? -3.790 14.954 -24.403 1.00 0.00 30 SER A CA 2
ATOM 1488 C C . SER A 1 30 ? -4.418 16.180 -23.748 1.00 0.00 30 SER A C 2
ATOM 1489 O O . SER A 1 30 ? -5.294 16.825 -24.325 1.00 0.00 30 SER A O 2
ATOM 1497 N N . ARG A 1 31 ? -3.964 16.496 -22.540 1.00 0.00 31 ARG A N 2
ATOM 1498 C CA . ARG A 1 31 ? -4.482 17.644 -21.805 1.00 0.00 31 ARG A CA 2
ATOM 1499 C C . ARG A 1 31 ? -3.732 18.917 -22.186 1.00 0.00 31 ARG A C 2
ATOM 1500 O O . ARG A 1 31 ? -2.706 18.865 -22.864 1.00 0.00 31 ARG A O 2
ATOM 1521 N N . ASP A 1 32 ? -4.252 20.058 -21.747 1.00 0.00 32 ASP A N 2
ATOM 1522 C CA . ASP A 1 32 ? -3.632 21.344 -22.041 1.00 0.00 32 ASP A CA 2
ATOM 1523 C C . ASP A 1 32 ? -2.286 21.473 -21.334 1.00 0.00 32 ASP A C 2
ATOM 1524 O O . ASP A 1 32 ? -1.409 22.212 -21.778 1.00 0.00 32 ASP A O 2
ATOM 1533 N N . ASN A 1 33 ? -2.133 20.750 -20.229 1.00 0.00 33 ASN A N 2
ATOM 1534 C CA . ASN A 1 33 ? -0.895 20.785 -19.459 1.00 0.00 33 ASN A CA 2
ATOM 1535 C C . ASN A 1 33 ? -0.952 19.803 -18.293 1.00 0.00 33 ASN A C 2
ATOM 1536 O O . ASN A 1 33 ? -2.033 19.433 -17.832 1.00 0.00 33 ASN A O 2
ATOM 1547 N N . ILE A 1 34 ? 0.217 19.386 -17.820 1.00 0.00 34 ILE A N 2
ATOM 1548 C CA . ILE A 1 34 ? 0.300 18.449 -16.707 1.00 0.00 34 ILE A CA 2
ATOM 1549 C C . ILE A 1 34 ? 0.743 19.152 -15.428 1.00 0.00 34 ILE A C 2
ATOM 1550 O O . ILE A 1 34 ? 1.753 19.855 -15.395 1.00 0.00 34 ILE A O 2
ATOM 1566 N N . PRO A 1 35 ? -0.028 18.957 -14.348 1.00 0.00 35 PRO A N 2
ATOM 1567 C CA . PRO A 1 35 ? 0.266 19.562 -13.046 1.00 0.00 35 PRO A CA 2
ATOM 1568 C C . PRO A 1 35 ? 1.504 18.957 -12.392 1.00 0.00 35 PRO A C 2
ATOM 1569 O O . PRO A 1 35 ? 1.785 17.770 -12.555 1.00 0.00 35 PRO A O 2
ATOM 1580 N N . GLU A 1 36 ? 2.240 19.781 -11.652 1.00 0.00 36 GLU A N 2
ATOM 1581 C CA . GLU A 1 36 ? 3.448 19.325 -10.974 1.00 0.00 36 GLU A CA 2
ATOM 1582 C C . GLU A 1 36 ? 3.145 18.143 -10.058 1.00 0.00 36 GLU A C 2
ATOM 1583 O O . GLU A 1 36 ? 3.899 17.171 -10.013 1.00 0.00 36 GLU A O 2
ATOM 1595 N N . GLU A 1 37 ? 2.036 18.234 -9.331 1.00 0.00 37 GLU A N 2
ATOM 1596 C CA . GLU A 1 37 ? 1.634 17.173 -8.415 1.00 0.00 37 GLU A CA 2
ATOM 1597 C C . GLU A 1 37 ? 1.589 15.825 -9.130 1.00 0.00 37 GLU A C 2
ATOM 1598 O O . GLU A 1 37 ? 1.887 14.786 -8.541 1.00 0.00 37 GLU A O 2
ATOM 1610 N N . LEU A 1 38 ? 1.213 15.851 -10.404 1.00 0.00 38 LEU A N 2
ATOM 1611 C CA . LEU A 1 38 ? 1.127 14.632 -11.201 1.00 0.00 38 LEU A CA 2
ATOM 1612 C C . LEU A 1 38 ? 2.517 14.108 -11.545 1.00 0.00 38 LEU A C 2
ATOM 1613 O O . LEU A 1 38 ? 2.787 12.911 -11.430 1.00 0.00 38 LEU A O 2
ATOM 1629 N N . LEU A 1 39 ? 3.397 15.010 -11.965 1.00 0.00 39 LEU A N 2
ATOM 1630 C CA . LEU A 1 39 ? 4.762 14.639 -12.323 1.00 0.00 39 LEU A CA 2
ATOM 1631 C C . LEU A 1 39 ? 5.539 14.170 -11.097 1.00 0.00 39 LEU A C 2
ATOM 1632 O O . LEU A 1 39 ? 6.237 13.158 -11.142 1.00 0.00 39 LEU A O 2
ATOM 1648 N N . ASN A 1 40 ? 5.410 14.913 -10.002 1.00 0.00 40 ASN A N 2
ATOM 1649 C CA . ASN A 1 40 ? 6.099 14.572 -8.763 1.00 0.00 40 ASN A CA 2
ATOM 1650 C C . ASN A 1 40 ? 5.656 13.204 -8.253 1.00 0.00 40 ASN A C 2
ATOM 1651 O O . ASN A 1 40 ? 6.437 12.479 -7.638 1.00 0.00 40 ASN A O 2
ATOM 1662 N N . GLU A 1 41 ? 4.399 12.859 -8.513 1.00 0.00 41 GLU A N 2
ATOM 1663 C CA . GLU A 1 41 ? 3.853 11.578 -8.080 1.00 0.00 41 GLU A CA 2
ATOM 1664 C C . GLU A 1 41 ? 4.466 10.429 -8.876 1.00 0.00 41 GLU A C 2
ATOM 1665 O O . GLU A 1 41 ? 4.966 9.461 -8.303 1.00 0.00 41 GLU A O 2
ATOM 1677 N N . TRP A 1 42 ? 4.422 10.544 -10.198 1.00 0.00 42 TRP A N 2
ATOM 1678 C CA . TRP A 1 42 ? 4.973 9.514 -11.073 1.00 0.00 42 TRP A CA 2
ATOM 1679 C C . TRP A 1 42 ? 6.490 9.442 -10.941 1.00 0.00 42 TRP A C 2
ATOM 1680 O O . TRP A 1 42 ? 7.071 8.357 -10.923 1.00 0.00 42 TRP A O 2
ATOM 1701 N N . LYS A 1 43 ? 7.127 10.604 -10.849 1.00 0.00 43 LYS A N 2
ATOM 1702 C CA . LYS A 1 43 ? 8.578 10.673 -10.718 1.00 0.00 43 LYS A CA 2
ATOM 1703 C C . LYS A 1 43 ? 9.042 9.978 -9.441 1.00 0.00 43 LYS A C 2
ATOM 1704 O O . LYS A 1 43 ? 10.133 9.410 -9.394 1.00 0.00 43 LYS A O 2
ATOM 1723 N N . TYR A 1 44 ? 8.207 10.027 -8.410 1.00 0.00 44 TYR A N 2
ATOM 1724 C CA . TYR A 1 44 ? 8.532 9.403 -7.133 1.00 0.00 44 TYR A CA 2
ATOM 1725 C C . TYR A 1 44 ? 8.751 7.902 -7.300 1.00 0.00 44 TYR A C 2
ATOM 1726 O O . TYR A 1 44 ? 9.605 7.310 -6.639 1.00 0.00 44 TYR A O 2
ATOM 1744 N N . TYR A 1 45 ? 7.974 7.293 -8.189 1.00 0.00 45 TYR A N 2
ATOM 1745 C CA . TYR A 1 45 ? 8.080 5.862 -8.443 1.00 0.00 45 TYR A CA 2
ATOM 1746 C C . TYR A 1 45 ? 8.477 5.593 -9.891 1.00 0.00 45 TYR A C 2
ATOM 1747 O O . TYR A 1 45 ? 8.143 4.552 -10.456 1.00 0.00 45 TYR A O 2
ATOM 1765 N N . ARG A 1 46 ? 9.194 6.541 -10.487 1.00 0.00 46 ARG A N 2
ATOM 1766 C CA . ARG A 1 46 ? 9.637 6.409 -11.869 1.00 0.00 46 ARG A CA 2
ATOM 1767 C C . ARG A 1 46 ? 10.343 5.074 -12.089 1.00 0.00 46 ARG A C 2
ATOM 1768 O O . ARG A 1 46 ? 10.238 4.475 -13.159 1.00 0.00 46 ARG A O 2
ATOM 1789 N N . GLN A 1 47 ? 11.061 4.616 -11.069 1.00 0.00 47 GLN A N 2
ATOM 1790 C CA . GLN A 1 47 ? 11.784 3.352 -11.151 1.00 0.00 47 GLN A CA 2
ATOM 1791 C C . GLN A 1 47 ? 10.819 2.172 -11.175 1.00 0.00 47 GLN A C 2
ATOM 1792 O O . GLN A 1 47 ? 10.969 1.251 -11.978 1.00 0.00 47 GLN A O 2
ATOM 1806 N N . ASP A 1 48 ? 9.829 2.206 -10.290 1.00 0.00 48 ASP A N 2
ATOM 1807 C CA . ASP A 1 48 ? 8.838 1.139 -10.210 1.00 0.00 48 ASP A CA 2
ATOM 1808 C C . ASP A 1 48 ? 7.957 1.122 -11.455 1.00 0.00 48 ASP A C 2
ATOM 1809 O O . ASP A 1 48 ? 7.497 0.064 -11.888 1.00 0.00 48 ASP A O 2
ATOM 1818 N N . LEU A 1 49 ? 7.725 2.298 -12.026 1.00 0.00 49 LEU A N 2
ATOM 1819 C CA . LEU A 1 49 ? 6.898 2.419 -13.221 1.00 0.00 49 LEU A CA 2
ATOM 1820 C C . LEU A 1 49 ? 7.640 1.907 -14.451 1.00 0.00 49 LEU A C 2
ATOM 1821 O O . LEU A 1 49 ? 7.132 1.061 -15.188 1.00 0.00 49 LEU A O 2
ATOM 1837 N N . ILE A 1 50 ? 8.845 2.423 -14.666 1.00 0.00 50 ILE A N 2
ATOM 1838 C CA . ILE A 1 50 ? 9.659 2.015 -15.804 1.00 0.00 50 ILE A CA 2
ATOM 1839 C C . ILE A 1 50 ? 9.710 0.496 -15.927 1.00 0.00 50 ILE A C 2
ATOM 1840 O O . ILE A 1 50 ? 9.564 -0.054 -17.019 1.00 0.00 50 ILE A O 2
ATOM 1856 N N . ASP A 1 51 ? 9.917 -0.177 -14.801 1.00 0.00 51 ASP A N 2
ATOM 1857 C CA . ASP A 1 51 ? 9.985 -1.633 -14.781 1.00 0.00 51 ASP A CA 2
ATOM 1858 C C . ASP A 1 51 ? 8.790 -2.242 -15.508 1.00 0.00 51 ASP A C 2
ATOM 1859 O O . ASP A 1 51 ? 8.945 -3.150 -16.325 1.00 0.00 51 ASP A O 2
ATOM 1868 N N . PHE A 1 52 ? 7.599 -1.738 -15.204 1.00 0.00 52 PHE A N 2
ATOM 1869 C CA . PHE A 1 52 ? 6.377 -2.233 -15.827 1.00 0.00 52 PHE A CA 2
ATOM 1870 C C . PHE A 1 52 ? 6.209 -1.657 -17.230 1.00 0.00 52 PHE A C 2
ATOM 1871 O O . PHE A 1 52 ? 5.774 -2.349 -18.151 1.00 0.00 52 PHE A O 2
ATOM 1888 N N . LEU A 1 53 ? 6.556 -0.384 -17.385 1.00 0.00 53 LEU A N 2
ATOM 1889 C CA . LEU A 1 53 ? 6.444 0.289 -18.674 1.00 0.00 53 LEU A CA 2
ATOM 1890 C C . LEU A 1 53 ? 7.183 -0.488 -19.759 1.00 0.00 53 LEU A C 2
ATOM 1891 O O . LEU A 1 53 ? 6.658 -0.699 -20.852 1.00 0.00 53 LEU A O 2
ATOM 1907 N N . GLN A 1 54 ? 8.404 -0.911 -19.449 1.00 0.00 54 GLN A N 2
ATOM 1908 C CA . GLN A 1 54 ? 9.215 -1.666 -20.397 1.00 0.00 54 GLN A CA 2
ATOM 1909 C C . GLN A 1 54 ? 8.472 -2.906 -20.883 1.00 0.00 54 GLN A C 2
ATOM 1910 O O . GLN A 1 54 ? 8.514 -3.241 -22.066 1.00 0.00 54 GLN A O 2
ATOM 1924 N N . GLN A 1 55 ? 7.793 -3.581 -19.962 1.00 0.00 55 GLN A N 2
ATOM 1925 C CA . GLN A 1 55 ? 7.042 -4.785 -20.297 1.00 0.00 55 GLN A CA 2
ATOM 1926 C C . GLN A 1 55 ? 5.731 -4.433 -20.994 1.00 0.00 55 GLN A C 2
ATOM 1927 O O . GLN A 1 55 ? 5.295 -5.132 -21.909 1.00 0.00 55 GLN A O 2
ATOM 1941 N N . LEU A 1 56 ? 5.108 -3.345 -20.555 1.00 0.00 56 LEU A N 2
ATOM 1942 C CA . LEU A 1 56 ? 3.847 -2.899 -21.137 1.00 0.00 56 LEU A CA 2
ATOM 1943 C C . LEU A 1 56 ? 3.987 -2.680 -22.640 1.00 0.00 56 LEU A C 2
ATOM 1944 O O . LEU A 1 56 ? 3.064 -2.956 -23.406 1.00 0.00 56 LEU A O 2
ATOM 1960 N N . ASP A 1 57 ? 5.148 -2.184 -23.054 1.00 0.00 57 ASP A N 2
ATOM 1961 C CA . ASP A 1 57 ? 5.411 -1.931 -24.466 1.00 0.00 57 ASP A CA 2
ATOM 1962 C C . ASP A 1 57 ? 6.185 -3.088 -25.090 1.00 0.00 57 ASP A C 2
ATOM 1963 O O . ASP A 1 57 ? 6.216 -3.240 -26.311 1.00 0.00 57 ASP A O 2
ATOM 1972 N N . ALA A 1 58 ? 6.811 -3.900 -24.244 1.00 0.00 58 ALA A N 2
ATOM 1973 C CA . ALA A 1 58 ? 7.584 -5.043 -24.712 1.00 0.00 58 ALA A CA 2
ATOM 1974 C C . ALA A 1 58 ? 8.489 -4.653 -25.876 1.00 0.00 58 ALA A C 2
ATOM 1975 O O . ALA A 1 58 ? 8.699 -5.437 -26.803 1.00 0.00 58 ALA A O 2
ATOM 1982 N N . LYS A 1 59 ? 9.023 -3.438 -25.824 1.00 0.00 59 LYS A N 2
ATOM 1983 C CA . LYS A 1 59 ? 9.906 -2.943 -26.873 1.00 0.00 59 LYS A CA 2
ATOM 1984 C C . LYS A 1 59 ? 11.306 -2.681 -26.327 1.00 0.00 59 LYS A C 2
ATOM 1985 O O . LYS A 1 59 ? 11.468 -2.285 -25.173 1.00 0.00 59 LYS A O 2
ATOM 2004 N N . GLU A 1 60 ? 12.315 -2.902 -27.165 1.00 0.00 60 GLU A N 2
ATOM 2005 C CA . GLU A 1 60 ? 13.700 -2.689 -26.765 1.00 0.00 60 GLU A CA 2
ATOM 2006 C C . GLU A 1 60 ? 14.323 -1.540 -27.553 1.00 0.00 60 GLU A C 2
ATOM 2007 O O . GLU A 1 60 ? 14.135 -1.432 -28.764 1.00 0.00 60 GLU A O 2
ATOM 2019 N N . GLU A 1 61 ? 15.065 -0.685 -26.855 1.00 0.00 61 GLU A N 2
ATOM 2020 C CA . GLU A 1 61 ? 15.714 0.456 -27.489 1.00 0.00 61 GLU A CA 2
ATOM 2021 C C . GLU A 1 61 ? 17.093 0.703 -26.884 1.00 0.00 61 GLU A C 2
ATOM 2022 O O . GLU A 1 61 ? 17.212 1.153 -25.743 1.00 0.00 61 GLU A O 2
ATOM 2034 N N . THR A 1 62 ? 18.134 0.406 -27.655 1.00 0.00 62 THR A N 2
ATOM 2035 C CA . THR A 1 62 ? 19.504 0.594 -27.196 1.00 0.00 62 THR A CA 2
ATOM 2036 C C . THR A 1 62 ? 19.963 2.032 -27.407 1.00 0.00 62 THR A C 2
ATOM 2037 O O . THR A 1 62 ? 19.164 2.903 -27.748 1.00 0.00 62 THR A O 2
ATOM 2048 N N . GLN A 1 63 ? 21.254 2.272 -27.204 1.00 0.00 63 GLN A N 2
ATOM 2049 C CA . GLN A 1 63 ? 21.818 3.606 -27.373 1.00 0.00 63 GLN A CA 2
ATOM 2050 C C . GLN A 1 63 ? 23.115 3.551 -28.174 1.00 0.00 63 GLN A C 2
ATOM 2051 O O . GLN A 1 63 ? 24.760 2.848 -29.068 1.00 0.00 63 GLN A O 2
ATOM 2065 N N . MET A 1 1 ? 2.721 0.170 -0.316 1.00 0.00 1 MET A N 3
ATOM 2066 C CA . MET A 1 1 ? 3.232 -0.173 -1.655 1.00 0.00 1 MET A CA 3
ATOM 2067 C C . MET A 1 1 ? 2.120 0.007 -2.681 1.00 0.00 1 MET A C 3
ATOM 2068 O O . MET A 1 1 ? 0.938 -0.109 -2.358 1.00 0.00 1 MET A O 3
ATOM 2082 N N . LYS A 1 2 ? 2.470 0.304 -3.931 1.00 0.00 2 LYS A N 3
ATOM 2083 C CA . LYS A 1 2 ? 1.518 0.489 -5.020 1.00 0.00 2 LYS A CA 3
ATOM 2084 C C . LYS A 1 2 ? 2.256 0.071 -6.271 1.00 0.00 2 LYS A C 3
ATOM 2085 O O . LYS A 1 2 ? 3.169 0.763 -6.714 1.00 0.00 2 LYS A O 3
ATOM 2104 N N . ASN A 1 3 ? 1.899 -1.096 -6.787 1.00 0.00 3 ASN A N 3
ATOM 2105 C CA . ASN A 1 3 ? 2.511 -1.658 -7.983 1.00 0.00 3 ASN A CA 3
ATOM 2106 C C . ASN A 1 3 ? 2.307 -0.659 -9.114 1.00 0.00 3 ASN A C 3
ATOM 2107 O O . ASN A 1 3 ? 1.271 0.008 -9.158 1.00 0.00 3 ASN A O 3
ATOM 2118 N N . ALA A 1 4 ? 3.237 -0.627 -10.062 1.00 0.00 4 ALA A N 3
ATOM 2119 C CA . ALA A 1 4 ? 3.262 0.233 -11.226 1.00 0.00 4 ALA A CA 3
ATOM 2120 C C . ALA A 1 4 ? 1.906 0.294 -11.912 1.00 0.00 4 ALA A C 3
ATOM 2121 O O . ALA A 1 4 ? 1.429 1.379 -12.240 1.00 0.00 4 ALA A O 3
ATOM 2128 N N . ALA A 1 5 ? 1.268 -0.868 -12.068 1.00 0.00 5 ALA A N 3
ATOM 2129 C CA . ALA A 1 5 ? -0.024 -1.010 -12.699 1.00 0.00 5 ALA A CA 3
ATOM 2130 C C . ALA A 1 5 ? -1.074 -0.065 -12.096 1.00 0.00 5 ALA A C 3
ATOM 2131 O O . ALA A 1 5 ? -1.868 0.518 -12.834 1.00 0.00 5 ALA A O 3
ATOM 2138 N N . GLN A 1 6 ? -1.110 0.056 -10.764 1.00 0.00 6 GLN A N 3
ATOM 2139 C CA . GLN A 1 6 ? -2.044 0.910 -10.033 1.00 0.00 6 GLN A CA 3
ATOM 2140 C C . GLN A 1 6 ? -1.717 2.391 -10.261 1.00 0.00 6 GLN A C 3
ATOM 2141 O O . GLN A 1 6 ? -2.619 3.227 -10.286 1.00 0.00 6 GLN A O 3
ATOM 2155 N N . ILE A 1 7 ? -0.430 2.725 -10.397 1.00 0.00 7 ILE A N 3
ATOM 2156 C CA . ILE A 1 7 ? 0.039 4.091 -10.617 1.00 0.00 7 ILE A CA 3
ATOM 2157 C C . ILE A 1 7 ? -0.416 4.547 -12.007 1.00 0.00 7 ILE A C 3
ATOM 2158 O O . ILE A 1 7 ? -0.980 5.635 -12.145 1.00 0.00 7 ILE A O 3
ATOM 2174 N N . VAL A 1 8 ? -0.208 3.713 -13.033 1.00 0.00 8 VAL A N 3
ATOM 2175 C CA . VAL A 1 8 ? -0.621 4.076 -14.388 1.00 0.00 8 VAL A CA 3
ATOM 2176 C C . VAL A 1 8 ? -2.142 4.181 -14.460 1.00 0.00 8 VAL A C 3
ATOM 2177 O O . VAL A 1 8 ? -2.648 5.088 -15.112 1.00 0.00 8 VAL A O 3
ATOM 2190 N N . ASP A 1 9 ? -2.876 3.293 -13.787 1.00 0.00 9 ASP A N 3
ATOM 2191 C CA . ASP A 1 9 ? -4.340 3.325 -13.783 1.00 0.00 9 ASP A CA 3
ATOM 2192 C C . ASP A 1 9 ? -4.827 4.665 -13.236 1.00 0.00 9 ASP A C 3
ATOM 2193 O O . ASP A 1 9 ? -5.701 5.292 -13.839 1.00 0.00 9 ASP A O 3
ATOM 2202 N N . GLU A 1 10 ? -4.260 5.122 -12.117 1.00 0.00 10 GLU A N 3
ATOM 2203 C CA . GLU A 1 10 ? -4.630 6.404 -11.526 1.00 0.00 10 GLU A CA 3
ATOM 2204 C C . GLU A 1 10 ? -4.352 7.537 -12.520 1.00 0.00 10 GLU A C 3
ATOM 2205 O O . GLU A 1 10 ? -5.179 8.439 -12.665 1.00 0.00 10 GLU A O 3
ATOM 2217 N N . ALA A 1 11 ? -3.209 7.511 -13.213 1.00 0.00 11 ALA A N 3
ATOM 2218 C CA . ALA A 1 11 ? -2.862 8.551 -14.171 1.00 0.00 11 ALA A CA 3
ATOM 2219 C C . ALA A 1 11 ? -3.823 8.558 -15.358 1.00 0.00 11 ALA A C 3
ATOM 2220 O O . ALA A 1 11 ? -4.327 9.616 -15.742 1.00 0.00 11 ALA A O 3
ATOM 2227 N N . LEU A 1 12 ? -4.107 7.374 -15.900 1.00 0.00 12 LEU A N 3
ATOM 2228 C CA . LEU A 1 12 ? -4.982 7.151 -17.039 1.00 0.00 12 LEU A CA 3
ATOM 2229 C C . LEU A 1 12 ? -6.353 7.779 -16.806 1.00 0.00 12 LEU A C 3
ATOM 2230 O O . LEU A 1 12 ? -6.928 8.363 -17.722 1.00 0.00 12 LEU A O 3
ATOM 2246 N N . ASN A 1 13 ? -6.867 7.694 -15.583 1.00 0.00 13 ASN A N 3
ATOM 2247 C CA . ASN A 1 13 ? -8.149 8.270 -15.195 1.00 0.00 13 ASN A CA 3
ATOM 2248 C C . ASN A 1 13 ? -8.182 9.766 -15.518 1.00 0.00 13 ASN A C 3
ATOM 2249 O O . ASN A 1 13 ? -9.219 10.313 -15.892 1.00 0.00 13 ASN A O 3
ATOM 2260 N N . GLN A 1 14 ? -7.036 10.444 -15.386 1.00 0.00 14 GLN A N 3
ATOM 2261 C CA . GLN A 1 14 ? -6.893 11.867 -15.659 1.00 0.00 14 GLN A CA 3
ATOM 2262 C C . GLN A 1 14 ? -6.541 12.143 -17.129 1.00 0.00 14 GLN A C 3
ATOM 2263 O O . GLN A 1 14 ? -6.349 13.296 -17.518 1.00 0.00 14 GLN A O 3
ATOM 2277 N N . GLY A 1 15 ? -6.419 11.104 -17.952 1.00 0.00 15 GLY A N 3
ATOM 2278 C CA . GLY A 1 15 ? -6.093 11.196 -19.365 1.00 0.00 15 GLY A CA 3
ATOM 2279 C C . GLY A 1 15 ? -4.596 11.339 -19.610 1.00 0.00 15 GLY A C 3
ATOM 2280 O O . GLY A 1 15 ? -4.192 12.101 -20.489 1.00 0.00 15 GLY A O 3
ATOM 2284 N N . ILE A 1 16 ? -3.750 10.700 -18.801 1.00 0.00 16 ILE A N 3
ATOM 2285 C CA . ILE A 1 16 ? -2.305 10.734 -18.943 1.00 0.00 16 ILE A CA 3
ATOM 2286 C C . ILE A 1 16 ? -1.821 9.303 -18.746 1.00 0.00 16 ILE A C 3
ATOM 2287 O O . ILE A 1 16 ? -2.175 8.649 -17.773 1.00 0.00 16 ILE A O 3
ATOM 2303 N N . THR A 1 17 ? -1.014 8.812 -19.670 1.00 0.00 17 THR A N 3
ATOM 2304 C CA . THR A 1 17 ? -0.458 7.463 -19.645 1.00 0.00 17 THR A CA 3
ATOM 2305 C C . THR A 1 17 ? 1.048 7.587 -19.442 1.00 0.00 17 THR A C 3
ATOM 2306 O O . THR A 1 17 ? 1.633 8.640 -19.711 1.00 0.00 17 THR A O 3
ATOM 2317 N N . LEU A 1 18 ? 1.670 6.541 -18.895 1.00 0.00 18 LEU A N 3
ATOM 2318 C CA . LEU A 1 18 ? 3.097 6.490 -18.617 1.00 0.00 18 LEU A CA 3
ATOM 2319 C C . LEU A 1 18 ? 3.742 5.559 -19.639 1.00 0.00 18 LEU A C 3
ATOM 2320 O O . LEU A 1 18 ? 3.174 4.518 -19.950 1.00 0.00 18 LEU A O 3
ATOM 2336 N N . PHE A 1 19 ? 4.905 5.941 -20.172 1.00 0.00 19 PHE A N 3
ATOM 2337 C CA . PHE A 1 19 ? 5.659 5.160 -21.159 1.00 0.00 19 PHE A CA 3
ATOM 2338 C C . PHE A 1 19 ? 7.170 5.266 -20.918 1.00 0.00 19 PHE A C 3
ATOM 2339 O O . PHE A 1 19 ? 7.619 6.147 -20.184 1.00 0.00 19 PHE A O 3
ATOM 2356 N N . VAL A 1 20 ? 7.969 4.383 -21.523 1.00 0.00 20 VAL A N 3
ATOM 2357 C CA . VAL A 1 20 ? 9.426 4.366 -21.413 1.00 0.00 20 VAL A CA 3
ATOM 2358 C C . VAL A 1 20 ? 10.037 4.637 -22.788 1.00 0.00 20 VAL A C 3
ATOM 2359 O O . VAL A 1 20 ? 9.510 4.223 -23.817 1.00 0.00 20 VAL A O 3
ATOM 2372 N N . ALA A 1 21 ? 11.137 5.379 -22.796 1.00 0.00 21 ALA A N 3
ATOM 2373 C CA . ALA A 1 21 ? 11.939 5.749 -23.947 1.00 0.00 21 ALA A CA 3
ATOM 2374 C C . ALA A 1 21 ? 13.262 6.173 -23.342 1.00 0.00 21 ALA A C 3
ATOM 2375 O O . ALA A 1 21 ? 13.264 6.703 -22.231 1.00 0.00 21 ALA A O 3
ATOM 2382 N N . ASP A 1 22 ? 14.379 5.922 -24.015 1.00 0.00 22 ASP A N 3
ATOM 2383 C CA . ASP A 1 22 ? 15.711 6.321 -23.548 1.00 0.00 22 ASP A CA 3
ATOM 2384 C C . ASP A 1 22 ? 16.019 5.816 -22.141 1.00 0.00 22 ASP A C 3
ATOM 2385 O O . ASP A 1 22 ? 16.667 6.503 -21.350 1.00 0.00 22 ASP A O 3
ATOM 2394 N N . ASN A 1 23 ? 15.486 4.637 -21.791 1.00 0.00 23 ASN A N 3
ATOM 2395 C CA . ASN A 1 23 ? 15.656 4.013 -20.485 1.00 0.00 23 ASN A CA 3
ATOM 2396 C C . ASN A 1 23 ? 15.167 4.932 -19.342 1.00 0.00 23 ASN A C 3
ATOM 2397 O O . ASN A 1 23 ? 15.519 4.750 -18.175 1.00 0.00 23 ASN A O 3
ATOM 2408 N N . ARG A 1 24 ? 14.323 5.926 -19.634 1.00 0.00 24 ARG A N 3
ATOM 2409 C CA . ARG A 1 24 ? 13.804 6.885 -18.658 1.00 0.00 24 ARG A CA 3
ATOM 2410 C C . ARG A 1 24 ? 12.276 6.865 -18.650 1.00 0.00 24 ARG A C 3
ATOM 2411 O O . ARG A 1 24 ? 11.644 6.320 -19.555 1.00 0.00 24 ARG A O 3
ATOM 2432 N N . LEU A 1 25 ? 11.670 7.435 -17.611 1.00 0.00 25 LEU A N 3
ATOM 2433 C CA . LEU A 1 25 ? 10.224 7.520 -17.449 1.00 0.00 25 LEU A CA 3
ATOM 2434 C C . LEU A 1 25 ? 9.719 8.686 -18.307 1.00 0.00 25 LEU A C 3
ATOM 2435 O O . LEU A 1 25 ? 10.328 9.759 -18.315 1.00 0.00 25 LEU A O 3
ATOM 2451 N N . GLN A 1 26 ? 8.629 8.490 -19.042 1.00 0.00 26 GLN A N 3
ATOM 2452 C CA . GLN A 1 26 ? 7.964 9.468 -19.893 1.00 0.00 26 GLN A CA 3
ATOM 2453 C C . GLN A 1 26 ? 6.457 9.298 -19.716 1.00 0.00 26 GLN A C 3
ATOM 2454 O O . GLN A 1 26 ? 5.982 8.419 -18.990 1.00 0.00 26 GLN A O 3
ATOM 2468 N N . TYR A 1 27 ? 5.698 10.180 -20.351 1.00 0.00 27 TYR A N 3
ATOM 2469 C CA . TYR A 1 27 ? 4.257 10.196 -20.292 1.00 0.00 27 TYR A CA 3
ATOM 2470 C C . TYR A 1 27 ? 3.709 10.744 -21.590 1.00 0.00 27 TYR A C 3
ATOM 2471 O O . TYR A 1 27 ? 4.389 11.465 -22.334 1.00 0.00 27 TYR A O 3
ATOM 2489 N N . GLU A 1 28 ? 2.449 10.424 -21.818 1.00 0.00 28 GLU A N 3
ATOM 2490 C CA . GLU A 1 28 ? 1.693 10.855 -22.968 1.00 0.00 28 GLU A CA 3
ATOM 2491 C C . GLU A 1 28 ? 0.287 11.194 -22.494 1.00 0.00 28 GLU A C 3
ATOM 2492 O O . GLU A 1 28 ? -0.404 10.357 -21.919 1.00 0.00 28 GLU A O 3
ATOM 2504 N N . THR A 1 29 ? -0.126 12.435 -22.702 1.00 0.00 29 THR A N 3
ATOM 2505 C CA . THR A 1 29 ? -1.434 12.944 -22.344 1.00 0.00 29 THR A CA 3
ATOM 2506 C C . THR A 1 29 ? -1.981 13.756 -23.520 1.00 0.00 29 THR A C 3
ATOM 2507 O O . THR A 1 29 ? -1.440 13.761 -24.634 1.00 0.00 29 THR A O 3
ATOM 2518 N N . SER A 1 30 ? -3.107 14.404 -23.262 1.00 0.00 30 SER A N 3
ATOM 2519 C CA . SER A 1 30 ? -3.826 15.276 -24.160 1.00 0.00 30 SER A CA 3
ATOM 2520 C C . SER A 1 30 ? -4.465 16.412 -23.336 1.00 0.00 30 SER A C 3
ATOM 2521 O O . SER A 1 30 ? -5.489 16.976 -23.719 1.00 0.00 30 SER A O 3
ATOM 2529 N N . ARG A 1 31 ? -3.941 16.660 -22.128 1.00 0.00 31 ARG A N 3
ATOM 2530 C CA . ARG A 1 31 ? -4.386 17.723 -21.233 1.00 0.00 31 ARG A CA 3
ATOM 2531 C C . ARG A 1 31 ? -3.783 19.024 -21.774 1.00 0.00 31 ARG A C 3
ATOM 2532 O O . ARG A 1 31 ? -2.887 18.986 -22.620 1.00 0.00 31 ARG A O 3
ATOM 2553 N N . ASP A 1 32 ? -4.233 20.179 -21.288 1.00 0.00 32 ASP A N 3
ATOM 2554 C CA . ASP A 1 32 ? -3.691 21.465 -21.746 1.00 0.00 32 ASP A CA 3
ATOM 2555 C C . ASP A 1 32 ? -2.242 21.632 -21.276 1.00 0.00 32 ASP A C 3
ATOM 2556 O O . ASP A 1 32 ? -1.481 22.408 -21.853 1.00 0.00 32 ASP A O 3
ATOM 2565 N N . ASN A 1 33 ? -1.865 20.915 -20.210 1.00 0.00 33 ASN A N 3
ATOM 2566 C CA . ASN A 1 33 ? -0.562 20.868 -19.557 1.00 0.00 33 ASN A CA 3
ATOM 2567 C C . ASN A 1 33 ? -0.702 19.918 -18.368 1.00 0.00 33 ASN A C 3
ATOM 2568 O O . ASN A 1 33 ? -1.799 19.785 -17.815 1.00 0.00 33 ASN A O 3
ATOM 2579 N N . ILE A 1 34 ? 0.383 19.263 -17.956 1.00 0.00 34 ILE A N 3
ATOM 2580 C CA . ILE A 1 34 ? 0.357 18.340 -16.825 1.00 0.00 34 ILE A CA 3
ATOM 2581 C C . ILE A 1 34 ? 0.645 19.117 -15.529 1.00 0.00 34 ILE A C 3
ATOM 2582 O O . ILE A 1 34 ? 1.577 19.925 -15.518 1.00 0.00 34 ILE A O 3
ATOM 2598 N N . PRO A 1 35 ? -0.118 18.899 -14.446 1.00 0.00 35 PRO A N 3
ATOM 2599 C CA . PRO A 1 35 ? 0.127 19.578 -13.184 1.00 0.00 35 PRO A CA 3
ATOM 2600 C C . PRO A 1 35 ? 1.435 19.071 -12.560 1.00 0.00 35 PRO A C 3
ATOM 2601 O O . PRO A 1 35 ? 1.888 17.952 -12.823 1.00 0.00 35 PRO A O 3
ATOM 2612 N N . GLU A 1 36 ? 2.029 19.877 -11.682 1.00 0.00 36 GLU A N 3
ATOM 2613 C CA . GLU A 1 36 ? 3.277 19.532 -11.008 1.00 0.00 36 GLU A CA 3
ATOM 2614 C C . GLU A 1 36 ? 3.120 18.364 -10.053 1.00 0.00 36 GLU A C 3
ATOM 2615 O O . GLU A 1 36 ? 4.019 17.537 -9.972 1.00 0.00 36 GLU A O 3
ATOM 2627 N N . GLU A 1 37 ? 1.997 18.282 -9.352 1.00 0.00 37 GLU A N 3
ATOM 2628 C CA . GLU A 1 37 ? 1.700 17.227 -8.395 1.00 0.00 37 GLU A CA 3
ATOM 2629 C C . GLU A 1 37 ? 1.756 15.859 -9.084 1.00 0.00 37 GLU A C 3
ATOM 2630 O O . GLU A 1 37 ? 2.288 14.909 -8.509 1.00 0.00 37 GLU A O 3
ATOM 2642 N N . LEU A 1 38 ? 1.267 15.763 -10.327 1.00 0.00 38 LEU A N 3
ATOM 2643 C CA . LEU A 1 38 ? 1.277 14.528 -11.104 1.00 0.00 38 LEU A CA 3
ATOM 2644 C C . LEU A 1 38 ? 2.726 14.181 -11.414 1.00 0.00 38 LEU A C 3
ATOM 2645 O O . LEU A 1 38 ? 3.139 13.037 -11.227 1.00 0.00 38 LEU A O 3
ATOM 2661 N N . LEU A 1 39 ? 3.499 15.157 -11.914 1.00 0.00 39 LEU A N 3
ATOM 2662 C CA . LEU A 1 39 ? 4.894 14.933 -12.243 1.00 0.00 39 LEU A CA 3
ATOM 2663 C C . LEU A 1 39 ? 5.637 14.475 -11.008 1.00 0.00 39 LEU A C 3
ATOM 2664 O O . LEU A 1 39 ? 6.392 13.518 -11.103 1.00 0.00 39 LEU A O 3
ATOM 2680 N N . ASN A 1 40 ? 5.428 15.133 -9.875 1.00 0.00 40 ASN A N 3
ATOM 2681 C CA . ASN A 1 40 ? 6.065 14.827 -8.607 1.00 0.00 40 ASN A CA 3
ATOM 2682 C C . ASN A 1 40 ? 5.798 13.389 -8.181 1.00 0.00 40 ASN A C 3
ATOM 2683 O O . ASN A 1 40 ? 6.728 12.692 -7.771 1.00 0.00 40 ASN A O 3
ATOM 2694 N N . GLU A 1 41 ? 4.558 12.925 -8.323 1.00 0.00 41 GLU A N 3
ATOM 2695 C CA . GLU A 1 41 ? 4.181 11.571 -7.932 1.00 0.00 41 GLU A CA 3
ATOM 2696 C C . GLU A 1 41 ? 4.852 10.570 -8.868 1.00 0.00 41 GLU A C 3
ATOM 2697 O O . GLU A 1 41 ? 5.494 9.621 -8.414 1.00 0.00 41 GLU A O 3
ATOM 2709 N N . TRP A 1 42 ? 4.744 10.771 -10.181 1.00 0.00 42 TRP A N 3
ATOM 2710 C CA . TRP A 1 42 ? 5.367 9.882 -11.153 1.00 0.00 42 TRP A CA 3
ATOM 2711 C C . TRP A 1 42 ? 6.887 9.898 -10.999 1.00 0.00 42 TRP A C 3
ATOM 2712 O O . TRP A 1 42 ? 7.534 8.873 -11.208 1.00 0.00 42 TRP A O 3
ATOM 2733 N N . LYS A 1 43 ? 7.501 11.044 -10.687 1.00 0.00 43 LYS A N 3
ATOM 2734 C CA . LYS A 1 43 ? 8.941 11.180 -10.486 1.00 0.00 43 LYS A CA 3
ATOM 2735 C C . LYS A 1 43 ? 9.360 10.314 -9.319 1.00 0.00 43 LYS A C 3
ATOM 2736 O O . LYS A 1 43 ? 10.428 9.708 -9.401 1.00 0.00 43 LYS A O 3
ATOM 2755 N N . TYR A 1 44 ? 8.527 10.242 -8.281 1.00 0.00 44 TYR A N 3
ATOM 2756 C CA . TYR A 1 44 ? 8.836 9.434 -7.116 1.00 0.00 44 TYR A CA 3
ATOM 2757 C C . TYR A 1 44 ? 8.978 7.967 -7.530 1.00 0.00 44 TYR A C 3
ATOM 2758 O O . TYR A 1 44 ? 10.078 7.411 -7.503 1.00 0.00 44 TYR A O 3
ATOM 2776 N N . TYR A 1 45 ? 7.878 7.353 -7.964 1.00 0.00 45 TYR A N 3
ATOM 2777 C CA . TYR A 1 45 ? 7.751 5.971 -8.389 1.00 0.00 45 TYR A CA 3
ATOM 2778 C C . TYR A 1 45 ? 8.226 5.733 -9.825 1.00 0.00 45 TYR A C 3
ATOM 2779 O O . TYR A 1 45 ? 7.803 4.759 -10.441 1.00 0.00 45 TYR A O 3
ATOM 2797 N N . ARG A 1 46 ? 9.106 6.577 -10.391 1.00 0.00 46 ARG A N 3
ATOM 2798 C CA . ARG A 1 46 ? 9.582 6.398 -11.763 1.00 0.00 46 ARG A CA 3
ATOM 2799 C C . ARG A 1 46 ? 10.149 4.996 -11.951 1.00 0.00 46 ARG A C 3
ATOM 2800 O O . ARG A 1 46 ? 9.885 4.386 -12.978 1.00 0.00 46 ARG A O 3
ATOM 2821 N N . GLN A 1 47 ? 10.923 4.515 -10.976 1.00 0.00 47 GLN A N 3
ATOM 2822 C CA . GLN A 1 47 ? 11.555 3.211 -10.998 1.00 0.00 47 GLN A CA 3
ATOM 2823 C C . GLN A 1 47 ? 10.496 2.113 -11.021 1.00 0.00 47 GLN A C 3
ATOM 2824 O O . GLN A 1 47 ? 10.632 1.156 -11.783 1.00 0.00 47 GLN A O 3
ATOM 2838 N N . ASP A 1 48 ? 9.474 2.247 -10.166 1.00 0.00 48 ASP A N 3
ATOM 2839 C CA . ASP A 1 48 ? 8.407 1.253 -10.062 1.00 0.00 48 ASP A CA 3
ATOM 2840 C C . ASP A 1 48 ? 7.699 1.160 -11.399 1.00 0.00 48 ASP A C 3
ATOM 2841 O O . ASP A 1 48 ? 7.559 0.078 -11.960 1.00 0.00 48 ASP A O 3
ATOM 2850 N N . LEU A 1 49 ? 7.330 2.322 -11.929 1.00 0.00 49 LEU A N 3
ATOM 2851 C CA . LEU A 1 49 ? 6.651 2.523 -13.184 1.00 0.00 49 LEU A CA 3
ATOM 2852 C C . LEU A 1 49 ? 7.439 1.853 -14.291 1.00 0.00 49 LEU A C 3
ATOM 2853 O O . LEU A 1 49 ? 6.961 0.856 -14.828 1.00 0.00 49 LEU A O 3
ATOM 2869 N N . ILE A 1 50 ? 8.616 2.399 -14.631 1.00 0.00 50 ILE A N 3
ATOM 2870 C CA . ILE A 1 50 ? 9.499 1.929 -15.696 1.00 0.00 50 ILE A CA 3
ATOM 2871 C C . ILE A 1 50 ? 9.578 0.415 -15.747 1.00 0.00 50 ILE A C 3
ATOM 2872 O O . ILE A 1 50 ? 9.475 -0.121 -16.845 1.00 0.00 50 ILE A O 3
ATOM 2888 N N . ASP A 1 51 ? 9.774 -0.251 -14.606 1.00 0.00 51 ASP A N 3
ATOM 2889 C CA . ASP A 1 51 ? 9.893 -1.705 -14.555 1.00 0.00 51 ASP A CA 3
ATOM 2890 C C . ASP A 1 51 ? 8.769 -2.389 -15.321 1.00 0.00 51 ASP A C 3
ATOM 2891 O O . ASP A 1 51 ? 8.998 -3.319 -16.097 1.00 0.00 51 ASP A O 3
ATOM 2900 N N . PHE A 1 52 ? 7.543 -1.909 -15.128 1.00 0.00 52 PHE A N 3
ATOM 2901 C CA . PHE A 1 52 ? 6.379 -2.451 -15.809 1.00 0.00 52 PHE A CA 3
ATOM 2902 C C . PHE A 1 52 ? 6.229 -1.822 -17.202 1.00 0.00 52 PHE A C 3
ATOM 2903 O O . PHE A 1 52 ? 5.764 -2.471 -18.134 1.00 0.00 52 PHE A O 3
ATOM 2920 N N . LEU A 1 53 ? 6.652 -0.565 -17.383 1.00 0.00 53 LEU A N 3
ATOM 2921 C CA . LEU A 1 53 ? 6.559 0.158 -18.659 1.00 0.00 53 LEU A CA 3
ATOM 2922 C C . LEU A 1 53 ? 7.322 -0.531 -19.770 1.00 0.00 53 LEU A C 3
ATOM 2923 O O . LEU A 1 53 ? 6.829 -0.633 -20.897 1.00 0.00 53 LEU A O 3
ATOM 2939 N N . GLN A 1 54 ? 8.529 -0.991 -19.448 1.00 0.00 54 GLN A N 3
ATOM 2940 C CA . GLN A 1 54 ? 9.381 -1.673 -20.401 1.00 0.00 54 GLN A CA 3
ATOM 2941 C C . GLN A 1 54 ? 8.613 -2.860 -20.997 1.00 0.00 54 GLN A C 3
ATOM 2942 O O . GLN A 1 54 ? 8.652 -3.073 -22.212 1.00 0.00 54 GLN A O 3
ATOM 2956 N N . GLN A 1 55 ? 7.920 -3.603 -20.126 1.00 0.00 55 GLN A N 3
ATOM 2957 C CA . GLN A 1 55 ? 7.118 -4.782 -20.442 1.00 0.00 55 GLN A CA 3
ATOM 2958 C C . GLN A 1 55 ? 5.898 -4.394 -21.269 1.00 0.00 55 GLN A C 3
ATOM 2959 O O . GLN A 1 55 ? 5.626 -5.035 -22.281 1.00 0.00 55 GLN A O 3
ATOM 2973 N N . LEU A 1 56 ? 5.209 -3.318 -20.879 1.00 0.00 56 LEU A N 3
ATOM 2974 C CA . LEU A 1 56 ? 4.015 -2.806 -21.544 1.00 0.00 56 LEU A CA 3
ATOM 2975 C C . LEU A 1 56 ? 4.243 -2.563 -23.033 1.00 0.00 56 LEU A C 3
ATOM 2976 O O . LEU A 1 56 ? 3.373 -2.882 -23.842 1.00 0.00 56 LEU A O 3
ATOM 2992 N N . ASP A 1 57 ? 5.374 -1.962 -23.410 1.00 0.00 57 ASP A N 3
ATOM 2993 C CA . ASP A 1 57 ? 5.658 -1.711 -24.829 1.00 0.00 57 ASP A CA 3
ATOM 2994 C C . ASP A 1 57 ? 6.369 -2.901 -25.472 1.00 0.00 57 ASP A C 3
ATOM 2995 O O . ASP A 1 57 ? 6.237 -3.137 -26.677 1.00 0.00 57 ASP A O 3
ATOM 3004 N N . ALA A 1 58 ? 7.110 -3.665 -24.663 1.00 0.00 58 ALA A N 3
ATOM 3005 C CA . ALA A 1 58 ? 7.896 -4.837 -25.031 1.00 0.00 58 ALA A CA 3
ATOM 3006 C C . ALA A 1 58 ? 8.971 -4.544 -26.089 1.00 0.00 58 ALA A C 3
ATOM 3007 O O . ALA A 1 58 ? 9.479 -5.457 -26.735 1.00 0.00 58 ALA A O 3
ATOM 3014 N N . LYS A 1 59 ? 9.299 -3.269 -26.290 1.00 0.00 59 LYS A N 3
ATOM 3015 C CA . LYS A 1 59 ? 10.287 -2.786 -27.229 1.00 0.00 59 LYS A CA 3
ATOM 3016 C C . LYS A 1 59 ? 11.633 -2.769 -26.518 1.00 0.00 59 LYS A C 3
ATOM 3017 O O . LYS A 1 59 ? 11.709 -2.561 -25.305 1.00 0.00 59 LYS A O 3
ATOM 3036 N N . GLU A 1 60 ? 12.678 -2.984 -27.289 1.00 0.00 60 GLU A N 3
ATOM 3037 C CA . GLU A 1 60 ? 14.068 -3.032 -26.873 1.00 0.00 60 GLU A CA 3
ATOM 3038 C C . GLU A 1 60 ? 14.902 -2.487 -28.030 1.00 0.00 60 GLU A C 3
ATOM 3039 O O . GLU A 1 60 ? 15.434 -3.247 -28.841 1.00 0.00 60 GLU A O 3
ATOM 3051 N N . GLU A 1 61 ? 15.030 -1.172 -28.135 1.00 0.00 61 GLU A N 3
ATOM 3052 C CA . GLU A 1 61 ? 15.792 -0.511 -29.194 1.00 0.00 61 GLU A CA 3
ATOM 3053 C C . GLU A 1 61 ? 16.966 0.266 -28.597 1.00 0.00 61 GLU A C 3
ATOM 3054 O O . GLU A 1 61 ? 16.953 0.597 -27.406 1.00 0.00 61 GLU A O 3
ATOM 3066 N N . THR A 1 62 ? 17.976 0.582 -29.409 1.00 0.00 62 THR A N 3
ATOM 3067 C CA . THR A 1 62 ? 19.164 1.309 -28.976 1.00 0.00 62 THR A CA 3
ATOM 3068 C C . THR A 1 62 ? 19.483 2.456 -29.932 1.00 0.00 62 THR A C 3
ATOM 3069 O O . THR A 1 62 ? 20.005 2.253 -31.035 1.00 0.00 62 THR A O 3
ATOM 3080 N N . GLN A 1 63 ? 19.111 3.660 -29.495 1.00 0.00 63 GLN A N 3
ATOM 3081 C CA . GLN A 1 63 ? 19.315 4.918 -30.185 1.00 0.00 63 GLN A CA 3
ATOM 3082 C C . GLN A 1 63 ? 20.808 5.160 -30.254 1.00 0.00 63 GLN A C 3
ATOM 3083 O O . GLN A 1 63 ? 21.485 4.998 -29.212 1.00 0.00 63 GLN A O 3
ATOM 3097 N N . MET A 1 1 ? 4.007 -0.424 -1.987 1.00 0.00 1 MET A N 4
ATOM 3098 C CA . MET A 1 1 ? 2.598 -0.576 -1.577 1.00 0.00 1 MET A CA 4
ATOM 3099 C C . MET A 1 1 ? 1.585 -0.283 -2.687 1.00 0.00 1 MET A C 4
ATOM 3100 O O . MET A 1 1 ? 0.386 -0.453 -2.450 1.00 0.00 1 MET A O 4
ATOM 3114 N N . LYS A 1 2 ? 1.996 0.245 -3.843 1.00 0.00 2 LYS A N 4
ATOM 3115 C CA . LYS A 1 2 ? 1.137 0.530 -4.980 1.00 0.00 2 LYS A CA 4
ATOM 3116 C C . LYS A 1 2 ? 2.011 0.190 -6.177 1.00 0.00 2 LYS A C 4
ATOM 3117 O O . LYS A 1 2 ? 2.940 0.934 -6.483 1.00 0.00 2 LYS A O 4
ATOM 3136 N N . ASN A 1 3 ? 1.774 -0.966 -6.788 1.00 0.00 3 ASN A N 4
ATOM 3137 C CA . ASN A 1 3 ? 2.545 -1.433 -7.942 1.00 0.00 3 ASN A CA 4
ATOM 3138 C C . ASN A 1 3 ? 2.334 -0.463 -9.097 1.00 0.00 3 ASN A C 4
ATOM 3139 O O . ASN A 1 3 ? 1.259 0.130 -9.195 1.00 0.00 3 ASN A O 4
ATOM 3150 N N . ALA A 1 4 ? 3.286 -0.402 -10.026 1.00 0.00 4 ALA A N 4
ATOM 3151 C CA . ALA A 1 4 ? 3.302 0.435 -11.210 1.00 0.00 4 ALA A CA 4
ATOM 3152 C C . ALA A 1 4 ? 1.973 0.436 -11.922 1.00 0.00 4 ALA A C 4
ATOM 3153 O O . ALA A 1 4 ? 1.442 1.499 -12.226 1.00 0.00 4 ALA A O 4
ATOM 3160 N N . ALA A 1 5 ? 1.433 -0.764 -12.120 1.00 0.00 5 ALA A N 4
ATOM 3161 C CA . ALA A 1 5 ? 0.177 -0.974 -12.791 1.00 0.00 5 ALA A CA 4
ATOM 3162 C C . ALA A 1 5 ? -0.916 -0.061 -12.240 1.00 0.00 5 ALA A C 4
ATOM 3163 O O . ALA A 1 5 ? -1.637 0.588 -12.993 1.00 0.00 5 ALA A O 4
ATOM 3170 N N . GLN A 1 6 ? -1.044 -0.022 -10.911 1.00 0.00 6 GLN A N 4
ATOM 3171 C CA . GLN A 1 6 ? -2.044 0.792 -10.253 1.00 0.00 6 GLN A CA 4
ATOM 3172 C C . GLN A 1 6 ? -1.765 2.281 -10.446 1.00 0.00 6 GLN A C 4
ATOM 3173 O O . GLN A 1 6 ? -2.701 3.063 -10.558 1.00 0.00 6 GLN A O 4
ATOM 3187 N N . ILE A 1 7 ? -0.495 2.690 -10.409 1.00 0.00 7 ILE A N 4
ATOM 3188 C CA . ILE A 1 7 ? -0.101 4.086 -10.564 1.00 0.00 7 ILE A CA 4
ATOM 3189 C C . ILE A 1 7 ? -0.481 4.577 -11.962 1.00 0.00 7 ILE A C 4
ATOM 3190 O O . ILE A 1 7 ? -0.959 5.702 -12.112 1.00 0.00 7 ILE A O 4
ATOM 3206 N N . VAL A 1 8 ? -0.264 3.757 -12.990 1.00 0.00 8 VAL A N 4
ATOM 3207 C CA . VAL A 1 8 ? -0.630 4.139 -14.352 1.00 0.00 8 VAL A CA 4
ATOM 3208 C C . VAL A 1 8 ? -2.151 4.189 -14.449 1.00 0.00 8 VAL A C 4
ATOM 3209 O O . VAL A 1 8 ? -2.679 5.158 -14.980 1.00 0.00 8 VAL A O 4
ATOM 3222 N N . ASP A 1 9 ? -2.857 3.208 -13.888 1.00 0.00 9 ASP A N 4
ATOM 3223 C CA . ASP A 1 9 ? -4.318 3.144 -13.897 1.00 0.00 9 ASP A CA 4
ATOM 3224 C C . ASP A 1 9 ? -4.933 4.396 -13.255 1.00 0.00 9 ASP A C 4
ATOM 3225 O O . ASP A 1 9 ? -5.955 4.924 -13.702 1.00 0.00 9 ASP A O 4
ATOM 3234 N N . GLU A 1 10 ? -4.300 4.886 -12.195 1.00 0.00 10 GLU A N 4
ATOM 3235 C CA . GLU A 1 10 ? -4.700 6.092 -11.481 1.00 0.00 10 GLU A CA 4
ATOM 3236 C C . GLU A 1 10 ? -4.430 7.327 -12.362 1.00 0.00 10 GLU A C 4
ATOM 3237 O O . GLU A 1 10 ? -5.276 8.223 -12.397 1.00 0.00 10 GLU A O 4
ATOM 3249 N N . ALA A 1 11 ? -3.293 7.392 -13.076 1.00 0.00 11 ALA A N 4
ATOM 3250 C CA . ALA A 1 11 ? -2.945 8.507 -13.960 1.00 0.00 11 ALA A CA 4
ATOM 3251 C C . ALA A 1 11 ? -3.926 8.533 -15.135 1.00 0.00 11 ALA A C 4
ATOM 3252 O O . ALA A 1 11 ? -4.408 9.595 -15.527 1.00 0.00 11 ALA A O 4
ATOM 3259 N N . LEU A 1 12 ? -4.260 7.354 -15.659 1.00 0.00 12 LEU A N 4
ATOM 3260 C CA . LEU A 1 12 ? -5.181 7.129 -16.761 1.00 0.00 12 LEU A CA 4
ATOM 3261 C C . LEU A 1 12 ? -6.534 7.756 -16.425 1.00 0.00 12 LEU A C 4
ATOM 3262 O O . LEU A 1 12 ? -7.205 8.301 -17.299 1.00 0.00 12 LEU A O 4
ATOM 3278 N N . ASN A 1 13 ? -6.922 7.721 -15.149 1.00 0.00 13 ASN A N 4
ATOM 3279 C CA . ASN A 1 13 ? -8.173 8.300 -14.677 1.00 0.00 13 ASN A CA 4
ATOM 3280 C C . ASN A 1 13 ? -8.218 9.811 -14.945 1.00 0.00 13 ASN A C 4
ATOM 3281 O O . ASN A 1 13 ? -9.296 10.389 -15.073 1.00 0.00 13 ASN A O 4
ATOM 3292 N N . GLN A 1 14 ? -7.045 10.451 -15.004 1.00 0.00 14 GLN A N 4
ATOM 3293 C CA . GLN A 1 14 ? -6.839 11.873 -15.262 1.00 0.00 14 GLN A CA 4
ATOM 3294 C C . GLN A 1 14 ? -6.509 12.094 -16.749 1.00 0.00 14 GLN A C 4
ATOM 3295 O O . GLN A 1 14 ? -6.077 13.173 -17.138 1.00 0.00 14 GLN A O 4
ATOM 3309 N N . GLY A 1 15 ? -6.658 11.066 -17.586 1.00 0.00 15 GLY A N 4
ATOM 3310 C CA . GLY A 1 15 ? -6.397 11.129 -19.014 1.00 0.00 15 GLY A CA 4
ATOM 3311 C C . GLY A 1 15 ? -4.917 11.244 -19.360 1.00 0.00 15 GLY A C 4
ATOM 3312 O O . GLY A 1 15 ? -4.584 11.948 -20.320 1.00 0.00 15 GLY A O 4
ATOM 3316 N N . ILE A 1 16 ? -4.023 10.608 -18.591 1.00 0.00 16 ILE A N 4
ATOM 3317 C CA . ILE A 1 16 ? -2.590 10.638 -18.832 1.00 0.00 16 ILE A CA 4
ATOM 3318 C C . ILE A 1 16 ? -2.024 9.222 -18.715 1.00 0.00 16 ILE A C 4
ATOM 3319 O O . ILE A 1 16 ? -2.284 8.505 -17.754 1.00 0.00 16 ILE A O 4
ATOM 3335 N N . THR A 1 17 ? -1.262 8.817 -19.722 1.00 0.00 17 THR A N 4
ATOM 3336 C CA . THR A 1 17 ? -0.603 7.525 -19.846 1.00 0.00 17 THR A CA 4
ATOM 3337 C C . THR A 1 17 ? 0.874 7.712 -19.513 1.00 0.00 17 THR A C 4
ATOM 3338 O O . THR A 1 17 ? 1.393 8.832 -19.556 1.00 0.00 17 THR A O 4
ATOM 3349 N N . LEU A 1 18 ? 1.550 6.623 -19.149 1.00 0.00 18 LEU A N 4
ATOM 3350 C CA . LEU A 1 18 ? 2.956 6.603 -18.795 1.00 0.00 18 LEU A CA 4
ATOM 3351 C C . LEU A 1 18 ? 3.649 5.667 -19.770 1.00 0.00 18 LEU A C 4
ATOM 3352 O O . LEU A 1 18 ? 3.111 4.604 -20.075 1.00 0.00 18 LEU A O 4
ATOM 3368 N N . PHE A 1 19 ? 4.829 6.058 -20.253 1.00 0.00 19 PHE A N 4
ATOM 3369 C CA . PHE A 1 19 ? 5.627 5.283 -21.207 1.00 0.00 19 PHE A CA 4
ATOM 3370 C C . PHE A 1 19 ? 7.134 5.332 -20.900 1.00 0.00 19 PHE A C 4
ATOM 3371 O O . PHE A 1 19 ? 7.575 6.100 -20.043 1.00 0.00 19 PHE A O 4
ATOM 3388 N N . VAL A 1 20 ? 7.933 4.498 -21.576 1.00 0.00 20 VAL A N 4
ATOM 3389 C CA . VAL A 1 20 ? 9.388 4.412 -21.438 1.00 0.00 20 VAL A CA 4
ATOM 3390 C C . VAL A 1 20 ? 10.038 4.507 -22.815 1.00 0.00 20 VAL A C 4
ATOM 3391 O O . VAL A 1 20 ? 9.591 3.890 -23.782 1.00 0.00 20 VAL A O 4
ATOM 3404 N N . ALA A 1 21 ? 11.124 5.264 -22.866 1.00 0.00 21 ALA A N 4
ATOM 3405 C CA . ALA A 1 21 ? 11.983 5.524 -24.006 1.00 0.00 21 ALA A CA 4
ATOM 3406 C C . ALA A 1 21 ? 13.284 5.998 -23.389 1.00 0.00 21 ALA A C 4
ATOM 3407 O O . ALA A 1 21 ? 13.251 6.530 -22.277 1.00 0.00 21 ALA A O 4
ATOM 3414 N N . ASP A 1 22 ? 14.420 5.818 -24.055 1.00 0.00 22 ASP A N 4
ATOM 3415 C CA . ASP A 1 22 ? 15.723 6.259 -23.537 1.00 0.00 22 ASP A CA 4
ATOM 3416 C C . ASP A 1 22 ? 15.991 5.711 -22.121 1.00 0.00 22 ASP A C 4
ATOM 3417 O O . ASP A 1 22 ? 16.682 6.346 -21.327 1.00 0.00 22 ASP A O 4
ATOM 3426 N N . ASN A 1 23 ? 15.402 4.547 -21.788 1.00 0.00 23 ASN A N 4
ATOM 3427 C CA . ASN A 1 23 ? 15.474 3.839 -20.502 1.00 0.00 23 ASN A CA 4
ATOM 3428 C C . ASN A 1 23 ? 14.922 4.677 -19.331 1.00 0.00 23 ASN A C 4
ATOM 3429 O O . ASN A 1 23 ? 15.088 4.322 -18.165 1.00 0.00 23 ASN A O 4
ATOM 3440 N N . ARG A 1 24 ? 14.209 5.775 -19.612 1.00 0.00 24 ARG A N 4
ATOM 3441 C CA . ARG A 1 24 ? 13.666 6.701 -18.616 1.00 0.00 24 ARG A CA 4
ATOM 3442 C C . ARG A 1 24 ? 12.140 6.766 -18.602 1.00 0.00 24 ARG A C 4
ATOM 3443 O O . ARG A 1 24 ? 11.483 6.347 -19.553 1.00 0.00 24 ARG A O 4
ATOM 3464 N N . LEU A 1 25 ? 11.567 7.330 -17.535 1.00 0.00 25 LEU A N 4
ATOM 3465 C CA . LEU A 1 25 ? 10.123 7.482 -17.367 1.00 0.00 25 LEU A CA 4
ATOM 3466 C C . LEU A 1 25 ? 9.641 8.684 -18.176 1.00 0.00 25 LEU A C 4
ATOM 3467 O O . LEU A 1 25 ? 10.237 9.764 -18.101 1.00 0.00 25 LEU A O 4
ATOM 3483 N N . GLN A 1 26 ? 8.570 8.500 -18.941 1.00 0.00 26 GLN A N 4
ATOM 3484 C CA . GLN A 1 26 ? 7.910 9.502 -19.761 1.00 0.00 26 GLN A CA 4
ATOM 3485 C C . GLN A 1 26 ? 6.398 9.380 -19.548 1.00 0.00 26 GLN A C 4
ATOM 3486 O O . GLN A 1 26 ? 5.900 8.433 -18.939 1.00 0.00 26 GLN A O 4
ATOM 3500 N N . TYR A 1 27 ? 5.658 10.379 -20.011 1.00 0.00 27 TYR A N 4
ATOM 3501 C CA . TYR A 1 27 ? 4.211 10.475 -19.887 1.00 0.00 27 TYR A CA 4
ATOM 3502 C C . TYR A 1 27 ? 3.645 11.001 -21.194 1.00 0.00 27 TYR A C 4
ATOM 3503 O O . TYR A 1 27 ? 4.329 11.720 -21.925 1.00 0.00 27 TYR A O 4
ATOM 3521 N N . GLU A 1 28 ? 2.384 10.690 -21.458 1.00 0.00 28 GLU A N 4
ATOM 3522 C CA . GLU A 1 28 ? 1.687 11.117 -22.656 1.00 0.00 28 GLU A CA 4
ATOM 3523 C C . GLU A 1 28 ? 0.230 11.407 -22.318 1.00 0.00 28 GLU A C 4
ATOM 3524 O O . GLU A 1 28 ? -0.468 10.566 -21.756 1.00 0.00 28 GLU A O 4
ATOM 3536 N N . THR A 1 29 ? -0.224 12.610 -22.641 1.00 0.00 29 THR A N 4
ATOM 3537 C CA . THR A 1 29 ? -1.579 13.081 -22.418 1.00 0.00 29 THR A CA 4
ATOM 3538 C C . THR A 1 29 ? -1.956 14.141 -23.456 1.00 0.00 29 THR A C 4
ATOM 3539 O O . THR A 1 29 ? -1.096 14.879 -23.955 1.00 0.00 29 THR A O 4
ATOM 3550 N N . SER A 1 30 ? -3.253 14.253 -23.737 1.00 0.00 30 SER A N 4
ATOM 3551 C CA . SER A 1 30 ? -3.821 15.212 -24.668 1.00 0.00 30 SER A CA 4
ATOM 3552 C C . SER A 1 30 ? -4.276 16.465 -23.900 1.00 0.00 30 SER A C 4
ATOM 3553 O O . SER A 1 30 ? -4.992 17.306 -24.453 1.00 0.00 30 SER A O 4
ATOM 3561 N N . ARG A 1 31 ? -3.893 16.596 -22.620 1.00 0.00 31 ARG A N 4
ATOM 3562 C CA . ARG A 1 31 ? -4.210 17.738 -21.767 1.00 0.00 31 ARG A CA 4
ATOM 3563 C C . ARG A 1 31 ? -3.517 18.984 -22.320 1.00 0.00 31 ARG A C 4
ATOM 3564 O O . ARG A 1 31 ? -2.738 18.909 -23.272 1.00 0.00 31 ARG A O 4
ATOM 3585 N N . ASP A 1 32 ? -3.811 20.147 -21.744 1.00 0.00 32 ASP A N 4
ATOM 3586 C CA . ASP A 1 32 ? -3.220 21.416 -22.186 1.00 0.00 32 ASP A CA 4
ATOM 3587 C C . ASP A 1 32 ? -1.814 21.607 -21.594 1.00 0.00 32 ASP A C 4
ATOM 3588 O O . ASP A 1 32 ? -0.995 22.353 -22.136 1.00 0.00 32 ASP A O 4
ATOM 3597 N N . ASN A 1 33 ? -1.542 20.925 -20.479 1.00 0.00 33 ASN A N 4
ATOM 3598 C CA . ASN A 1 33 ? -0.329 20.860 -19.660 1.00 0.00 33 ASN A CA 4
ATOM 3599 C C . ASN A 1 33 ? -0.622 19.862 -18.536 1.00 0.00 33 ASN A C 4
ATOM 3600 O O . ASN A 1 33 ? -1.795 19.630 -18.213 1.00 0.00 33 ASN A O 4
ATOM 3611 N N . ILE A 1 34 ? 0.414 19.283 -17.931 1.00 0.00 34 ILE A N 4
ATOM 3612 C CA . ILE A 1 34 ? 0.289 18.319 -16.837 1.00 0.00 34 ILE A CA 4
ATOM 3613 C C . ILE A 1 34 ? 0.615 19.073 -15.540 1.00 0.00 34 ILE A C 4
ATOM 3614 O O . ILE A 1 34 ? 1.579 19.846 -15.530 1.00 0.00 34 ILE A O 4
ATOM 3630 N N . PRO A 1 35 ? -0.143 18.879 -14.451 1.00 0.00 35 PRO A N 4
ATOM 3631 C CA . PRO A 1 35 ? 0.136 19.556 -13.202 1.00 0.00 35 PRO A CA 4
ATOM 3632 C C . PRO A 1 35 ? 1.445 19.041 -12.608 1.00 0.00 35 PRO A C 4
ATOM 3633 O O . PRO A 1 35 ? 1.862 17.902 -12.839 1.00 0.00 35 PRO A O 4
ATOM 3644 N N . GLU A 1 36 ? 2.068 19.873 -11.784 1.00 0.00 36 GLU A N 4
ATOM 3645 C CA . GLU A 1 36 ? 3.322 19.529 -11.133 1.00 0.00 36 GLU A CA 4
ATOM 3646 C C . GLU A 1 36 ? 3.178 18.396 -10.143 1.00 0.00 36 GLU A C 4
ATOM 3647 O O . GLU A 1 36 ? 4.105 17.604 -10.032 1.00 0.00 36 GLU A O 4
ATOM 3659 N N . GLU A 1 37 ? 2.053 18.301 -9.442 1.00 0.00 37 GLU A N 4
ATOM 3660 C CA . GLU A 1 37 ? 1.848 17.236 -8.471 1.00 0.00 37 GLU A CA 4
ATOM 3661 C C . GLU A 1 37 ? 1.893 15.882 -9.177 1.00 0.00 37 GLU A C 4
ATOM 3662 O O . GLU A 1 37 ? 2.494 14.950 -8.660 1.00 0.00 37 GLU A O 4
ATOM 3674 N N . LEU A 1 38 ? 1.308 15.778 -10.377 1.00 0.00 38 LEU A N 4
ATOM 3675 C CA . LEU A 1 38 ? 1.288 14.540 -11.152 1.00 0.00 38 LEU A CA 4
ATOM 3676 C C . LEU A 1 38 ? 2.727 14.188 -11.490 1.00 0.00 38 LEU A C 4
ATOM 3677 O O . LEU A 1 38 ? 3.151 13.045 -11.339 1.00 0.00 38 LEU A O 4
ATOM 3693 N N . LEU A 1 39 ? 3.492 15.177 -11.956 1.00 0.00 39 LEU A N 4
ATOM 3694 C CA . LEU A 1 39 ? 4.886 14.980 -12.296 1.00 0.00 39 LEU A CA 4
ATOM 3695 C C . LEU A 1 39 ? 5.632 14.486 -11.068 1.00 0.00 39 LEU A C 4
ATOM 3696 O O . LEU A 1 39 ? 6.293 13.457 -11.158 1.00 0.00 39 LEU A O 4
ATOM 3712 N N . ASN A 1 40 ? 5.527 15.202 -9.949 1.00 0.00 40 ASN A N 4
ATOM 3713 C CA . ASN A 1 40 ? 6.167 14.916 -8.670 1.00 0.00 40 ASN A CA 4
ATOM 3714 C C . ASN A 1 40 ? 5.840 13.527 -8.133 1.00 0.00 40 ASN A C 4
ATOM 3715 O O . ASN A 1 40 ? 6.708 12.891 -7.521 1.00 0.00 40 ASN A O 4
ATOM 3726 N N . GLU A 1 41 ? 4.613 13.065 -8.351 1.00 0.00 41 GLU A N 4
ATOM 3727 C CA . GLU A 1 41 ? 4.118 11.766 -7.934 1.00 0.00 41 GLU A CA 4
ATOM 3728 C C . GLU A 1 41 ? 4.781 10.687 -8.794 1.00 0.00 41 GLU A C 4
ATOM 3729 O O . GLU A 1 41 ? 5.468 9.801 -8.297 1.00 0.00 41 GLU A O 4
ATOM 3741 N N . TRP A 1 42 ? 4.642 10.795 -10.111 1.00 0.00 42 TRP A N 4
ATOM 3742 C CA . TRP A 1 42 ? 5.181 9.885 -11.114 1.00 0.00 42 TRP A CA 4
ATOM 3743 C C . TRP A 1 42 ? 6.714 9.832 -11.014 1.00 0.00 42 TRP A C 4
ATOM 3744 O O . TRP A 1 42 ? 7.334 8.795 -11.238 1.00 0.00 42 TRP A O 4
ATOM 3765 N N . LYS A 1 43 ? 7.357 10.934 -10.623 1.00 0.00 43 LYS A N 4
ATOM 3766 C CA . LYS A 1 43 ? 8.791 11.054 -10.415 1.00 0.00 43 LYS A CA 4
ATOM 3767 C C . LYS A 1 43 ? 9.203 10.220 -9.207 1.00 0.00 43 LYS A C 4
ATOM 3768 O O . LYS A 1 43 ? 10.325 9.713 -9.195 1.00 0.00 43 LYS A O 4
ATOM 3787 N N . TYR A 1 44 ? 8.331 10.066 -8.211 1.00 0.00 44 TYR A N 4
ATOM 3788 C CA . TYR A 1 44 ? 8.603 9.285 -7.015 1.00 0.00 44 TYR A CA 4
ATOM 3789 C C . TYR A 1 44 ? 8.821 7.825 -7.419 1.00 0.00 44 TYR A C 4
ATOM 3790 O O . TYR A 1 44 ? 9.942 7.319 -7.354 1.00 0.00 44 TYR A O 4
ATOM 3808 N N . TYR A 1 45 ? 7.762 7.156 -7.884 1.00 0.00 45 TYR A N 4
ATOM 3809 C CA . TYR A 1 45 ? 7.768 5.757 -8.279 1.00 0.00 45 TYR A CA 4
ATOM 3810 C C . TYR A 1 45 ? 8.233 5.533 -9.712 1.00 0.00 45 TYR A C 4
ATOM 3811 O O . TYR A 1 45 ? 7.959 4.470 -10.258 1.00 0.00 45 TYR A O 4
ATOM 3829 N N . ARG A 1 46 ? 8.950 6.474 -10.343 1.00 0.00 46 ARG A N 4
ATOM 3830 C CA . ARG A 1 46 ? 9.425 6.316 -11.713 1.00 0.00 46 ARG A CA 4
ATOM 3831 C C . ARG A 1 46 ? 10.088 4.955 -11.895 1.00 0.00 46 ARG A C 4
ATOM 3832 O O . ARG A 1 46 ? 9.882 4.356 -12.940 1.00 0.00 46 ARG A O 4
ATOM 3853 N N . GLN A 1 47 ? 10.864 4.495 -10.903 1.00 0.00 47 GLN A N 4
ATOM 3854 C CA . GLN A 1 47 ? 11.551 3.221 -10.954 1.00 0.00 47 GLN A CA 4
ATOM 3855 C C . GLN A 1 47 ? 10.555 2.073 -11.001 1.00 0.00 47 GLN A C 4
ATOM 3856 O O . GLN A 1 47 ? 10.766 1.167 -11.803 1.00 0.00 47 GLN A O 4
ATOM 3870 N N . ASP A 1 48 ? 9.516 2.091 -10.150 1.00 0.00 48 ASP A N 4
ATOM 3871 C CA . ASP A 1 48 ? 8.557 0.985 -10.174 1.00 0.00 48 ASP A CA 4
ATOM 3872 C C . ASP A 1 48 ? 7.870 0.960 -11.523 1.00 0.00 48 ASP A C 4
ATOM 3873 O O . ASP A 1 48 ? 7.759 -0.083 -12.160 1.00 0.00 48 ASP A O 4
ATOM 3882 N N . LEU A 1 49 ? 7.441 2.151 -11.952 1.00 0.00 49 LEU A N 4
ATOM 3883 C CA . LEU A 1 49 ? 6.766 2.363 -13.208 1.00 0.00 49 LEU A CA 4
ATOM 3884 C C . LEU A 1 49 ? 7.587 1.809 -14.349 1.00 0.00 49 LEU A C 4
ATOM 3885 O O . LEU A 1 49 ? 7.123 0.889 -15.009 1.00 0.00 49 LEU A O 4
ATOM 3901 N N . ILE A 1 50 ? 8.777 2.361 -14.591 1.00 0.00 50 ILE A N 4
ATOM 3902 C CA . ILE A 1 50 ? 9.674 1.962 -15.665 1.00 0.00 50 ILE A CA 4
ATOM 3903 C C . ILE A 1 50 ? 9.766 0.454 -15.780 1.00 0.00 50 ILE A C 4
ATOM 3904 O O . ILE A 1 50 ? 9.621 -0.058 -16.887 1.00 0.00 50 ILE A O 4
ATOM 3920 N N . ASP A 1 51 ? 9.999 -0.234 -14.667 1.00 0.00 51 ASP A N 4
ATOM 3921 C CA . ASP A 1 51 ? 10.136 -1.685 -14.605 1.00 0.00 51 ASP A CA 4
ATOM 3922 C C . ASP A 1 51 ? 8.997 -2.419 -15.321 1.00 0.00 51 ASP A C 4
ATOM 3923 O O . ASP A 1 51 ? 9.205 -3.458 -15.944 1.00 0.00 51 ASP A O 4
ATOM 3932 N N . PHE A 1 52 ? 7.790 -1.859 -15.253 1.00 0.00 52 PHE A N 4
ATOM 3933 C CA . PHE A 1 52 ? 6.592 -2.374 -15.883 1.00 0.00 52 PHE A CA 4
ATOM 3934 C C . PHE A 1 52 ? 6.387 -1.751 -17.257 1.00 0.00 52 PHE A C 4
ATOM 3935 O O . PHE A 1 52 ? 5.913 -2.415 -18.171 1.00 0.00 52 PHE A O 4
ATOM 3952 N N . LEU A 1 53 ? 6.750 -0.485 -17.440 1.00 0.00 53 LEU A N 4
ATOM 3953 C CA . LEU A 1 53 ? 6.568 0.226 -18.697 1.00 0.00 53 LEU A CA 4
ATOM 3954 C C . LEU A 1 53 ? 7.383 -0.397 -19.815 1.00 0.00 53 LEU A C 4
ATOM 3955 O O . LEU A 1 53 ? 6.888 -0.516 -20.935 1.00 0.00 53 LEU A O 4
ATOM 3971 N N . GLN A 1 54 ? 8.610 -0.826 -19.511 1.00 0.00 54 GLN A N 4
ATOM 3972 C CA . GLN A 1 54 ? 9.472 -1.452 -20.503 1.00 0.00 54 GLN A CA 4
ATOM 3973 C C . GLN A 1 54 ? 8.761 -2.687 -21.090 1.00 0.00 54 GLN A C 4
ATOM 3974 O O . GLN A 1 54 ? 8.843 -2.957 -22.285 1.00 0.00 54 GLN A O 4
ATOM 3988 N N . GLN A 1 55 ? 8.064 -3.435 -20.230 1.00 0.00 55 GLN A N 4
ATOM 3989 C CA . GLN A 1 55 ? 7.324 -4.661 -20.514 1.00 0.00 55 GLN A CA 4
ATOM 3990 C C . GLN A 1 55 ? 5.977 -4.402 -21.179 1.00 0.00 55 GLN A C 4
ATOM 3991 O O . GLN A 1 55 ? 5.401 -5.316 -21.768 1.00 0.00 55 GLN A O 4
ATOM 4005 N N . LEU A 1 56 ? 5.432 -3.193 -21.050 1.00 0.00 56 LEU A N 4
ATOM 4006 C CA . LEU A 1 56 ? 4.157 -2.848 -21.656 1.00 0.00 56 LEU A CA 4
ATOM 4007 C C . LEU A 1 56 ? 4.376 -2.606 -23.141 1.00 0.00 56 LEU A C 4
ATOM 4008 O O . LEU A 1 56 ? 3.606 -3.112 -23.961 1.00 0.00 56 LEU A O 4
ATOM 4024 N N . ASP A 1 57 ? 5.401 -1.821 -23.479 1.00 0.00 57 ASP A N 4
ATOM 4025 C CA . ASP A 1 57 ? 5.726 -1.520 -24.873 1.00 0.00 57 ASP A CA 4
ATOM 4026 C C . ASP A 1 57 ? 6.494 -2.683 -25.509 1.00 0.00 57 ASP A C 4
ATOM 4027 O O . ASP A 1 57 ? 6.423 -2.870 -26.720 1.00 0.00 57 ASP A O 4
ATOM 4036 N N . ALA A 1 58 ? 7.184 -3.494 -24.689 1.00 0.00 58 ALA A N 4
ATOM 4037 C CA . ALA A 1 58 ? 7.973 -4.663 -25.085 1.00 0.00 58 ALA A CA 4
ATOM 4038 C C . ALA A 1 58 ? 9.026 -4.367 -26.161 1.00 0.00 58 ALA A C 4
ATOM 4039 O O . ALA A 1 58 ? 9.412 -5.250 -26.933 1.00 0.00 58 ALA A O 4
ATOM 4046 N N . LYS A 1 59 ? 9.484 -3.117 -26.213 1.00 0.00 59 LYS A N 4
ATOM 4047 C CA . LYS A 1 59 ? 10.464 -2.617 -27.150 1.00 0.00 59 LYS A CA 4
ATOM 4048 C C . LYS A 1 59 ? 11.722 -3.474 -27.157 1.00 0.00 59 LYS A C 4
ATOM 4049 O O . LYS A 1 59 ? 12.438 -3.527 -26.156 1.00 0.00 59 LYS A O 4
ATOM 4068 N N . GLU A 1 60 ? 11.993 -4.116 -28.290 1.00 0.00 60 GLU A N 4
ATOM 4069 C CA . GLU A 1 60 ? 13.179 -4.942 -28.452 1.00 0.00 60 GLU A CA 4
ATOM 4070 C C . GLU A 1 60 ? 14.392 -4.022 -28.325 1.00 0.00 60 GLU A C 4
ATOM 4071 O O . GLU A 1 60 ? 14.470 -2.996 -29.008 1.00 0.00 60 GLU A O 4
ATOM 4083 N N . GLU A 1 61 ? 15.331 -4.380 -27.456 1.00 0.00 61 GLU A N 4
ATOM 4084 C CA . GLU A 1 61 ? 16.551 -3.626 -27.216 1.00 0.00 61 GLU A CA 4
ATOM 4085 C C . GLU A 1 61 ? 17.746 -4.570 -27.276 1.00 0.00 61 GLU A C 4
ATOM 4086 O O . GLU A 1 61 ? 17.604 -5.795 -27.175 1.00 0.00 61 GLU A O 4
ATOM 4098 N N . THR A 1 62 ? 18.925 -3.993 -27.483 1.00 0.00 62 THR A N 4
ATOM 4099 C CA . THR A 1 62 ? 20.179 -4.711 -27.563 1.00 0.00 62 THR A CA 4
ATOM 4100 C C . THR A 1 62 ? 20.678 -5.011 -26.144 1.00 0.00 62 THR A C 4
ATOM 4101 O O . THR A 1 62 ? 20.195 -4.430 -25.165 1.00 0.00 62 THR A O 4
ATOM 4112 N N . GLN A 1 63 ? 21.641 -5.926 -26.042 1.00 0.00 63 GLN A N 4
ATOM 4113 C CA . GLN A 1 63 ? 22.279 -6.376 -24.817 1.00 0.00 63 GLN A CA 4
ATOM 4114 C C . GLN A 1 63 ? 23.739 -6.573 -25.192 1.00 0.00 63 GLN A C 4
ATOM 4115 O O . GLN A 1 63 ? 24.621 -5.949 -24.577 1.00 0.00 63 GLN A O 4
ATOM 4129 N N . MET A 1 1 ? 2.058 0.789 -0.314 1.00 0.00 1 MET A N 5
ATOM 4130 C CA . MET A 1 1 ? 2.400 -0.289 -1.253 1.00 0.00 1 MET A CA 5
ATOM 4131 C C . MET A 1 1 ? 1.520 -0.132 -2.481 1.00 0.00 1 MET A C 5
ATOM 4132 O O . MET A 1 1 ? 0.326 -0.416 -2.410 1.00 0.00 1 MET A O 5
ATOM 4146 N N . LYS A 1 2 ? 2.073 0.324 -3.609 1.00 0.00 2 LYS A N 5
ATOM 4147 C CA . LYS A 1 2 ? 1.324 0.522 -4.844 1.00 0.00 2 LYS A CA 5
ATOM 4148 C C . LYS A 1 2 ? 2.234 0.204 -6.024 1.00 0.00 2 LYS A C 5
ATOM 4149 O O . LYS A 1 2 ? 3.205 0.919 -6.262 1.00 0.00 2 LYS A O 5
ATOM 4168 N N . ASN A 1 3 ? 1.952 -0.900 -6.710 1.00 0.00 3 ASN A N 5
ATOM 4169 C CA . ASN A 1 3 ? 2.727 -1.334 -7.872 1.00 0.00 3 ASN A CA 5
ATOM 4170 C C . ASN A 1 3 ? 2.438 -0.389 -9.036 1.00 0.00 3 ASN A C 5
ATOM 4171 O O . ASN A 1 3 ? 1.362 0.212 -9.085 1.00 0.00 3 ASN A O 5
ATOM 4182 N N . ALA A 1 4 ? 3.329 -0.372 -10.026 1.00 0.00 4 ALA A N 5
ATOM 4183 C CA . ALA A 1 4 ? 3.295 0.433 -11.238 1.00 0.00 4 ALA A CA 5
ATOM 4184 C C . ALA A 1 4 ? 1.948 0.401 -11.910 1.00 0.00 4 ALA A C 5
ATOM 4185 O O . ALA A 1 4 ? 1.428 1.452 -12.272 1.00 0.00 4 ALA A O 5
ATOM 4192 N N . ALA A 1 5 ? 1.380 -0.796 -12.015 1.00 0.00 5 ALA A N 5
ATOM 4193 C CA . ALA A 1 5 ? 0.095 -1.010 -12.634 1.00 0.00 5 ALA A CA 5
ATOM 4194 C C . ALA A 1 5 ? -0.960 -0.063 -12.053 1.00 0.00 5 ALA A C 5
ATOM 4195 O O . ALA A 1 5 ? -1.690 0.583 -12.805 1.00 0.00 5 ALA A O 5
ATOM 4202 N N . GLN A 1 6 ? -1.035 0.019 -10.723 1.00 0.00 6 GLN A N 5
ATOM 4203 C CA . GLN A 1 6 ? -1.989 0.870 -10.029 1.00 0.00 6 GLN A CA 5
ATOM 4204 C C . GLN A 1 6 ? -1.662 2.347 -10.247 1.00 0.00 6 GLN A C 5
ATOM 4205 O O . GLN A 1 6 ? -2.569 3.168 -10.342 1.00 0.00 6 GLN A O 5
ATOM 4219 N N . ILE A 1 7 ? -0.376 2.711 -10.276 1.00 0.00 7 ILE A N 5
ATOM 4220 C CA . ILE A 1 7 ? 0.032 4.099 -10.468 1.00 0.00 7 ILE A CA 5
ATOM 4221 C C . ILE A 1 7 ? -0.420 4.567 -11.857 1.00 0.00 7 ILE A C 5
ATOM 4222 O O . ILE A 1 7 ? -1.056 5.615 -11.973 1.00 0.00 7 ILE A O 5
ATOM 4238 N N . VAL A 1 8 ? -0.111 3.794 -12.904 1.00 0.00 8 VAL A N 5
ATOM 4239 C CA . VAL A 1 8 ? -0.511 4.151 -14.265 1.00 0.00 8 VAL A CA 5
ATOM 4240 C C . VAL A 1 8 ? -2.032 4.194 -14.364 1.00 0.00 8 VAL A C 5
ATOM 4241 O O . VAL A 1 8 ? -2.560 5.088 -15.018 1.00 0.00 8 VAL A O 5
ATOM 4254 N N . ASP A 1 9 ? -2.740 3.273 -13.709 1.00 0.00 9 ASP A N 5
ATOM 4255 C CA . ASP A 1 9 ? -4.202 3.241 -13.736 1.00 0.00 9 ASP A CA 5
ATOM 4256 C C . ASP A 1 9 ? -4.772 4.547 -13.196 1.00 0.00 9 ASP A C 5
ATOM 4257 O O . ASP A 1 9 ? -5.739 5.077 -13.748 1.00 0.00 9 ASP A O 5
ATOM 4266 N N . GLU A 1 10 ? -4.172 5.078 -12.132 1.00 0.00 10 GLU A N 5
ATOM 4267 C CA . GLU A 1 10 ? -4.598 6.327 -11.525 1.00 0.00 10 GLU A CA 5
ATOM 4268 C C . GLU A 1 10 ? -4.366 7.486 -12.496 1.00 0.00 10 GLU A C 5
ATOM 4269 O O . GLU A 1 10 ? -5.237 8.344 -12.643 1.00 0.00 10 GLU A O 5
ATOM 4281 N N . ALA A 1 11 ? -3.199 7.529 -13.152 1.00 0.00 11 ALA A N 5
ATOM 4282 C CA . ALA A 1 11 ? -2.864 8.591 -14.091 1.00 0.00 11 ALA A CA 5
ATOM 4283 C C . ALA A 1 11 ? -3.766 8.532 -15.322 1.00 0.00 11 ALA A C 5
ATOM 4284 O O . ALA A 1 11 ? -4.233 9.577 -15.780 1.00 0.00 11 ALA A O 5
ATOM 4291 N N . LEU A 1 12 ? -4.043 7.324 -15.824 1.00 0.00 12 LEU A N 5
ATOM 4292 C CA . LEU A 1 12 ? -4.878 7.071 -16.992 1.00 0.00 12 LEU A CA 5
ATOM 4293 C C . LEU A 1 12 ? -6.218 7.773 -16.823 1.00 0.00 12 LEU A C 5
ATOM 4294 O O . LEU A 1 12 ? -6.701 8.404 -17.763 1.00 0.00 12 LEU A O 5
ATOM 4310 N N . ASN A 1 13 ? -6.786 7.693 -15.620 1.00 0.00 13 ASN A N 5
ATOM 4311 C CA . ASN A 1 13 ? -8.051 8.298 -15.248 1.00 0.00 13 ASN A CA 5
ATOM 4312 C C . ASN A 1 13 ? -8.012 9.816 -15.453 1.00 0.00 13 ASN A C 5
ATOM 4313 O O . ASN A 1 13 ? -9.014 10.440 -15.795 1.00 0.00 13 ASN A O 5
ATOM 4324 N N . GLN A 1 14 ? -6.847 10.433 -15.237 1.00 0.00 14 GLN A N 5
ATOM 4325 C CA . GLN A 1 14 ? -6.608 11.867 -15.398 1.00 0.00 14 GLN A CA 5
ATOM 4326 C C . GLN A 1 14 ? -6.227 12.193 -16.850 1.00 0.00 14 GLN A C 5
ATOM 4327 O O . GLN A 1 14 ? -5.767 13.300 -17.132 1.00 0.00 14 GLN A O 5
ATOM 4341 N N . GLY A 1 15 ? -6.372 11.238 -17.774 1.00 0.00 15 GLY A N 5
ATOM 4342 C CA . GLY A 1 15 ? -6.067 11.399 -19.187 1.00 0.00 15 GLY A CA 5
ATOM 4343 C C . GLY A 1 15 ? -4.574 11.381 -19.505 1.00 0.00 15 GLY A C 5
ATOM 4344 O O . GLY A 1 15 ? -4.202 11.788 -20.611 1.00 0.00 15 GLY A O 5
ATOM 4348 N N . ILE A 1 16 ? -3.708 10.945 -18.587 1.00 0.00 16 ILE A N 5
ATOM 4349 C CA . ILE A 1 16 ? -2.264 10.910 -18.771 1.00 0.00 16 ILE A CA 5
ATOM 4350 C C . ILE A 1 16 ? -1.743 9.495 -18.585 1.00 0.00 16 ILE A C 5
ATOM 4351 O O . ILE A 1 16 ? -2.066 8.833 -17.610 1.00 0.00 16 ILE A O 5
ATOM 4367 N N . THR A 1 17 ? -0.934 9.020 -19.522 1.00 0.00 17 THR A N 5
ATOM 4368 C CA . THR A 1 17 ? -0.348 7.687 -19.438 1.00 0.00 17 THR A CA 5
ATOM 4369 C C . THR A 1 17 ? 1.143 7.857 -19.180 1.00 0.00 17 THR A C 5
ATOM 4370 O O . THR A 1 17 ? 1.696 8.945 -19.366 1.00 0.00 17 THR A O 5
ATOM 4381 N N . LEU A 1 18 ? 1.769 6.795 -18.677 1.00 0.00 18 LEU A N 5
ATOM 4382 C CA . LEU A 1 18 ? 3.175 6.720 -18.355 1.00 0.00 18 LEU A CA 5
ATOM 4383 C C . LEU A 1 18 ? 3.764 5.687 -19.295 1.00 0.00 18 LEU A C 5
ATOM 4384 O O . LEU A 1 18 ? 3.241 4.577 -19.367 1.00 0.00 18 LEU A O 5
ATOM 4400 N N . PHE A 1 19 ? 4.822 6.054 -20.013 1.00 0.00 19 PHE A N 5
ATOM 4401 C CA . PHE A 1 19 ? 5.512 5.175 -20.954 1.00 0.00 19 PHE A CA 5
ATOM 4402 C C . PHE A 1 19 ? 7.029 5.296 -20.761 1.00 0.00 19 PHE A C 5
ATOM 4403 O O . PHE A 1 19 ? 7.515 6.180 -20.046 1.00 0.00 19 PHE A O 5
ATOM 4420 N N . VAL A 1 20 ? 7.794 4.422 -21.409 1.00 0.00 20 VAL A N 5
ATOM 4421 C CA . VAL A 1 20 ? 9.247 4.367 -21.377 1.00 0.00 20 VAL A CA 5
ATOM 4422 C C . VAL A 1 20 ? 9.767 4.495 -22.799 1.00 0.00 20 VAL A C 5
ATOM 4423 O O . VAL A 1 20 ? 9.154 4.026 -23.757 1.00 0.00 20 VAL A O 5
ATOM 4436 N N . ALA A 1 21 ? 10.908 5.165 -22.887 1.00 0.00 21 ALA A N 5
ATOM 4437 C CA . ALA A 1 21 ? 11.745 5.476 -24.028 1.00 0.00 21 ALA A CA 5
ATOM 4438 C C . ALA A 1 21 ? 13.058 5.948 -23.417 1.00 0.00 21 ALA A C 5
ATOM 4439 O O . ALA A 1 21 ? 13.055 6.400 -22.273 1.00 0.00 21 ALA A O 5
ATOM 4446 N N . ASP A 1 22 ? 14.172 5.866 -24.135 1.00 0.00 22 ASP A N 5
ATOM 4447 C CA . ASP A 1 22 ? 15.482 6.339 -23.668 1.00 0.00 22 ASP A CA 5
ATOM 4448 C C . ASP A 1 22 ? 15.892 5.788 -22.293 1.00 0.00 22 ASP A C 5
ATOM 4449 O O . ASP A 1 22 ? 16.647 6.431 -21.556 1.00 0.00 22 ASP A O 5
ATOM 4458 N N . ASN A 1 23 ? 15.369 4.606 -21.928 1.00 0.00 23 ASN A N 5
ATOM 4459 C CA . ASN A 1 23 ? 15.592 3.908 -20.665 1.00 0.00 23 ASN A CA 5
ATOM 4460 C C . ASN A 1 23 ? 15.133 4.750 -19.457 1.00 0.00 23 ASN A C 5
ATOM 4461 O O . ASN A 1 23 ? 15.531 4.507 -18.316 1.00 0.00 23 ASN A O 5
ATOM 4472 N N . ARG A 1 24 ? 14.268 5.746 -19.673 1.00 0.00 24 ARG A N 5
ATOM 4473 C CA . ARG A 1 24 ? 13.768 6.651 -18.643 1.00 0.00 24 ARG A CA 5
ATOM 4474 C C . ARG A 1 24 ? 12.243 6.682 -18.621 1.00 0.00 24 ARG A C 5
ATOM 4475 O O . ARG A 1 24 ? 11.581 6.212 -19.544 1.00 0.00 24 ARG A O 5
ATOM 4496 N N . LEU A 1 25 ? 11.674 7.247 -17.557 1.00 0.00 25 LEU A N 5
ATOM 4497 C CA . LEU A 1 25 ? 10.230 7.395 -17.379 1.00 0.00 25 LEU A CA 5
ATOM 4498 C C . LEU A 1 25 ? 9.798 8.608 -18.205 1.00 0.00 25 LEU A C 5
ATOM 4499 O O . LEU A 1 25 ? 10.518 9.612 -18.232 1.00 0.00 25 LEU A O 5
ATOM 4515 N N . GLN A 1 26 ? 8.666 8.517 -18.892 1.00 0.00 26 GLN A N 5
ATOM 4516 C CA . GLN A 1 26 ? 8.039 9.546 -19.710 1.00 0.00 26 GLN A CA 5
ATOM 4517 C C . GLN A 1 26 ? 6.530 9.450 -19.463 1.00 0.00 26 GLN A C 5
ATOM 4518 O O . GLN A 1 26 ? 6.045 8.554 -18.766 1.00 0.00 26 GLN A O 5
ATOM 4532 N N . TYR A 1 27 ? 5.787 10.408 -19.999 1.00 0.00 27 TYR A N 5
ATOM 4533 C CA . TYR A 1 27 ? 4.344 10.504 -19.893 1.00 0.00 27 TYR A CA 5
ATOM 4534 C C . TYR A 1 27 ? 3.821 11.051 -21.209 1.00 0.00 27 TYR A C 5
ATOM 4535 O O . TYR A 1 27 ? 4.544 11.744 -21.936 1.00 0.00 27 TYR A O 5
ATOM 4553 N N . GLU A 1 28 ? 2.557 10.762 -21.500 1.00 0.00 28 GLU A N 5
ATOM 4554 C CA . GLU A 1 28 ? 1.891 11.202 -22.702 1.00 0.00 28 GLU A CA 5
ATOM 4555 C C . GLU A 1 28 ? 0.418 11.442 -22.373 1.00 0.00 28 GLU A C 5
ATOM 4556 O O . GLU A 1 28 ? -0.308 10.529 -21.979 1.00 0.00 28 GLU A O 5
ATOM 4568 N N . THR A 1 29 ? -0.032 12.680 -22.528 1.00 0.00 29 THR A N 5
ATOM 4569 C CA . THR A 1 29 ? -1.398 13.132 -22.308 1.00 0.00 29 THR A CA 5
ATOM 4570 C C . THR A 1 29 ? -1.823 13.980 -23.516 1.00 0.00 29 THR A C 5
ATOM 4571 O O . THR A 1 29 ? -1.005 14.267 -24.395 1.00 0.00 29 THR A O 5
ATOM 4582 N N . SER A 1 30 ? -3.084 14.399 -23.585 1.00 0.00 30 SER A N 5
ATOM 4583 C CA . SER A 1 30 ? -3.614 15.210 -24.684 1.00 0.00 30 SER A CA 5
ATOM 4584 C C . SER A 1 30 ? -4.243 16.513 -24.169 1.00 0.00 30 SER A C 5
ATOM 4585 O O . SER A 1 30 ? -4.852 17.256 -24.939 1.00 0.00 30 SER A O 5
ATOM 4593 N N . ARG A 1 31 ? -4.113 16.760 -22.864 1.00 0.00 31 ARG A N 5
ATOM 4594 C CA . ARG A 1 31 ? -4.613 17.927 -22.154 1.00 0.00 31 ARG A CA 5
ATOM 4595 C C . ARG A 1 31 ? -3.783 19.149 -22.536 1.00 0.00 31 ARG A C 5
ATOM 4596 O O . ARG A 1 31 ? -2.758 19.041 -23.212 1.00 0.00 31 ARG A O 5
ATOM 4617 N N . ASP A 1 32 ? -4.205 20.322 -22.072 1.00 0.00 32 ASP A N 5
ATOM 4618 C CA . ASP A 1 32 ? -3.493 21.574 -22.320 1.00 0.00 32 ASP A CA 5
ATOM 4619 C C . ASP A 1 32 ? -2.131 21.539 -21.620 1.00 0.00 32 ASP A C 5
ATOM 4620 O O . ASP A 1 32 ? -1.185 22.164 -22.106 1.00 0.00 32 ASP A O 5
ATOM 4629 N N . ASN A 1 33 ? -2.012 20.834 -20.490 1.00 0.00 33 ASN A N 5
ATOM 4630 C CA . ASN A 1 33 ? -0.781 20.689 -19.724 1.00 0.00 33 ASN A CA 5
ATOM 4631 C C . ASN A 1 33 ? -0.972 19.587 -18.676 1.00 0.00 33 ASN A C 5
ATOM 4632 O O . ASN A 1 33 ? -1.987 18.884 -18.678 1.00 0.00 33 ASN A O 5
ATOM 4643 N N . ILE A 1 34 ? -0.013 19.428 -17.766 1.00 0.00 34 ILE A N 5
ATOM 4644 C CA . ILE A 1 34 ? -0.032 18.458 -16.688 1.00 0.00 34 ILE A CA 5
ATOM 4645 C C . ILE A 1 34 ? 0.381 19.207 -15.414 1.00 0.00 34 ILE A C 5
ATOM 4646 O O . ILE A 1 34 ? 1.313 20.017 -15.469 1.00 0.00 34 ILE A O 5
ATOM 4662 N N . PRO A 1 35 ? -0.292 18.999 -14.276 1.00 0.00 35 PRO A N 5
ATOM 4663 C CA . PRO A 1 35 ? 0.084 19.652 -13.035 1.00 0.00 35 PRO A CA 5
ATOM 4664 C C . PRO A 1 35 ? 1.404 19.061 -12.519 1.00 0.00 35 PRO A C 5
ATOM 4665 O O . PRO A 1 35 ? 1.726 17.898 -12.778 1.00 0.00 35 PRO A O 5
ATOM 4676 N N . GLU A 1 36 ? 2.147 19.824 -11.719 1.00 0.00 36 GLU A N 5
ATOM 4677 C CA . GLU A 1 36 ? 3.418 19.349 -11.173 1.00 0.00 36 GLU A CA 5
ATOM 4678 C C . GLU A 1 36 ? 3.233 18.230 -10.166 1.00 0.00 36 GLU A C 5
ATOM 4679 O O . GLU A 1 36 ? 4.086 17.351 -10.085 1.00 0.00 36 GLU A O 5
ATOM 4691 N N . GLU A 1 37 ? 2.134 18.260 -9.408 1.00 0.00 37 GLU A N 5
ATOM 4692 C CA . GLU A 1 37 ? 1.848 17.255 -8.401 1.00 0.00 37 GLU A CA 5
ATOM 4693 C C . GLU A 1 37 ? 1.816 15.874 -9.047 1.00 0.00 37 GLU A C 5
ATOM 4694 O O . GLU A 1 37 ? 2.354 14.936 -8.467 1.00 0.00 37 GLU A O 5
ATOM 4706 N N . LEU A 1 38 ? 1.250 15.776 -10.258 1.00 0.00 38 LEU A N 5
ATOM 4707 C CA . LEU A 1 38 ? 1.126 14.544 -11.013 1.00 0.00 38 LEU A CA 5
ATOM 4708 C C . LEU A 1 38 ? 2.500 14.082 -11.438 1.00 0.00 38 LEU A C 5
ATOM 4709 O O . LEU A 1 38 ? 2.844 12.913 -11.272 1.00 0.00 38 LEU A O 5
ATOM 4725 N N . LEU A 1 39 ? 3.276 15.001 -12.025 1.00 0.00 39 LEU A N 5
ATOM 4726 C CA . LEU A 1 39 ? 4.615 14.676 -12.472 1.00 0.00 39 LEU A CA 5
ATOM 4727 C C . LEU A 1 39 ? 5.394 14.134 -11.297 1.00 0.00 39 LEU A C 5
ATOM 4728 O O . LEU A 1 39 ? 5.938 13.038 -11.388 1.00 0.00 39 LEU A O 5
ATOM 4744 N N . ASN A 1 40 ? 5.430 14.876 -10.198 1.00 0.00 40 ASN A N 5
ATOM 4745 C CA . ASN A 1 40 ? 6.132 14.492 -8.997 1.00 0.00 40 ASN A CA 5
ATOM 4746 C C . ASN A 1 40 ? 5.631 13.173 -8.429 1.00 0.00 40 ASN A C 5
ATOM 4747 O O . ASN A 1 40 ? 6.457 12.371 -8.005 1.00 0.00 40 ASN A O 5
ATOM 4758 N N . GLU A 1 41 ? 4.322 12.924 -8.449 1.00 0.00 41 GLU A N 5
ATOM 4759 C CA . GLU A 1 41 ? 3.708 11.701 -7.937 1.00 0.00 41 GLU A CA 5
ATOM 4760 C C . GLU A 1 41 ? 4.240 10.497 -8.705 1.00 0.00 41 GLU A C 5
ATOM 4761 O O . GLU A 1 41 ? 4.672 9.513 -8.108 1.00 0.00 41 GLU A O 5
ATOM 4773 N N . TRP A 1 42 ? 4.219 10.548 -10.033 1.00 0.00 42 TRP A N 5
ATOM 4774 C CA . TRP A 1 42 ? 4.699 9.438 -10.847 1.00 0.00 42 TRP A CA 5
ATOM 4775 C C . TRP A 1 42 ? 6.223 9.343 -10.759 1.00 0.00 42 TRP A C 5
ATOM 4776 O O . TRP A 1 42 ? 6.775 8.255 -10.597 1.00 0.00 42 TRP A O 5
ATOM 4797 N N . LYS A 1 43 ? 6.933 10.474 -10.798 1.00 0.00 43 LYS A N 5
ATOM 4798 C CA . LYS A 1 43 ? 8.390 10.503 -10.701 1.00 0.00 43 LYS A CA 5
ATOM 4799 C C . LYS A 1 43 ? 8.858 9.867 -9.390 1.00 0.00 43 LYS A C 5
ATOM 4800 O O . LYS A 1 43 ? 9.911 9.221 -9.387 1.00 0.00 43 LYS A O 5
ATOM 4819 N N . TYR A 1 44 ? 8.069 9.986 -8.318 1.00 0.00 44 TYR A N 5
ATOM 4820 C CA . TYR A 1 44 ? 8.362 9.427 -6.999 1.00 0.00 44 TYR A CA 5
ATOM 4821 C C . TYR A 1 44 ? 8.638 7.920 -7.095 1.00 0.00 44 TYR A C 5
ATOM 4822 O O . TYR A 1 44 ? 9.478 7.399 -6.362 1.00 0.00 44 TYR A O 5
ATOM 4840 N N . TYR A 1 45 ? 7.981 7.222 -8.025 1.00 0.00 45 TYR A N 5
ATOM 4841 C CA . TYR A 1 45 ? 8.099 5.794 -8.261 1.00 0.00 45 TYR A CA 5
ATOM 4842 C C . TYR A 1 45 ? 8.554 5.541 -9.700 1.00 0.00 45 TYR A C 5
ATOM 4843 O O . TYR A 1 45 ? 8.287 4.468 -10.227 1.00 0.00 45 TYR A O 5
ATOM 4861 N N . ARG A 1 46 ? 9.267 6.472 -10.364 1.00 0.00 46 ARG A N 5
ATOM 4862 C CA . ARG A 1 46 ? 9.709 6.291 -11.747 1.00 0.00 46 ARG A CA 5
ATOM 4863 C C . ARG A 1 46 ? 10.366 4.935 -11.963 1.00 0.00 46 ARG A C 5
ATOM 4864 O O . ARG A 1 46 ? 10.067 4.302 -12.962 1.00 0.00 46 ARG A O 5
ATOM 4885 N N . GLN A 1 47 ? 11.237 4.515 -11.043 1.00 0.00 47 GLN A N 5
ATOM 4886 C CA . GLN A 1 47 ? 11.956 3.255 -11.110 1.00 0.00 47 GLN A CA 5
ATOM 4887 C C . GLN A 1 47 ? 10.974 2.080 -11.115 1.00 0.00 47 GLN A C 5
ATOM 4888 O O . GLN A 1 47 ? 11.101 1.186 -11.947 1.00 0.00 47 GLN A O 5
ATOM 4902 N N . ASP A 1 48 ? 9.997 2.097 -10.202 1.00 0.00 48 ASP A N 5
ATOM 4903 C CA . ASP A 1 48 ? 8.998 1.038 -10.085 1.00 0.00 48 ASP A CA 5
ATOM 4904 C C . ASP A 1 48 ? 8.150 0.993 -11.345 1.00 0.00 48 ASP A C 5
ATOM 4905 O O . ASP A 1 48 ? 7.872 -0.084 -11.862 1.00 0.00 48 ASP A O 5
ATOM 4914 N N . LEU A 1 49 ? 7.764 2.183 -11.829 1.00 0.00 49 LEU A N 5
ATOM 4915 C CA . LEU A 1 49 ? 6.973 2.376 -13.028 1.00 0.00 49 LEU A CA 5
ATOM 4916 C C . LEU A 1 49 ? 7.708 1.742 -14.187 1.00 0.00 49 LEU A C 5
ATOM 4917 O O . LEU A 1 49 ? 7.181 0.798 -14.763 1.00 0.00 49 LEU A O 5
ATOM 4933 N N . ILE A 1 50 ? 8.886 2.279 -14.539 1.00 0.00 50 ILE A N 5
ATOM 4934 C CA . ILE A 1 50 ? 9.725 1.831 -15.646 1.00 0.00 50 ILE A CA 5
ATOM 4935 C C . ILE A 1 50 ? 9.762 0.321 -15.753 1.00 0.00 50 ILE A C 5
ATOM 4936 O O . ILE A 1 50 ? 9.540 -0.170 -16.854 1.00 0.00 50 ILE A O 5
ATOM 4952 N N . ASP A 1 51 ? 10.028 -0.380 -14.651 1.00 0.00 51 ASP A N 5
ATOM 4953 C CA . ASP A 1 51 ? 10.110 -1.835 -14.611 1.00 0.00 51 ASP A CA 5
ATOM 4954 C C . ASP A 1 51 ? 8.974 -2.474 -15.410 1.00 0.00 51 ASP A C 5
ATOM 4955 O O . ASP A 1 51 ? 9.232 -3.313 -16.272 1.00 0.00 51 ASP A O 5
ATOM 4964 N N . PHE A 1 52 ? 7.744 -2.011 -15.159 1.00 0.00 52 PHE A N 5
ATOM 4965 C CA . PHE A 1 52 ? 6.527 -2.469 -15.824 1.00 0.00 52 PHE A CA 5
ATOM 4966 C C . PHE A 1 52 ? 6.299 -1.745 -17.160 1.00 0.00 52 PHE A C 5
ATOM 4967 O O . PHE A 1 52 ? 5.797 -2.349 -18.107 1.00 0.00 52 PHE A O 5
ATOM 4984 N N . LEU A 1 53 ? 6.645 -0.453 -17.267 1.00 0.00 53 LEU A N 5
ATOM 4985 C CA . LEU A 1 53 ? 6.430 0.338 -18.493 1.00 0.00 53 LEU A CA 5
ATOM 4986 C C . LEU A 1 53 ? 7.167 -0.257 -19.678 1.00 0.00 53 LEU A C 5
ATOM 4987 O O . LEU A 1 53 ? 6.686 -0.213 -20.812 1.00 0.00 53 LEU A O 5
ATOM 5003 N N . GLN A 1 54 ? 8.347 -0.805 -19.406 1.00 0.00 54 GLN A N 5
ATOM 5004 C CA . GLN A 1 54 ? 9.183 -1.440 -20.397 1.00 0.00 54 GLN A CA 5
ATOM 5005 C C . GLN A 1 54 ? 8.392 -2.535 -21.106 1.00 0.00 54 GLN A C 5
ATOM 5006 O O . GLN A 1 54 ? 8.309 -2.546 -22.334 1.00 0.00 54 GLN A O 5
ATOM 5020 N N . GLN A 1 55 ? 7.811 -3.419 -20.298 1.00 0.00 55 GLN A N 5
ATOM 5021 C CA . GLN A 1 55 ? 7.031 -4.583 -20.693 1.00 0.00 55 GLN A CA 5
ATOM 5022 C C . GLN A 1 55 ? 5.748 -4.189 -21.400 1.00 0.00 55 GLN A C 5
ATOM 5023 O O . GLN A 1 55 ? 5.284 -4.911 -22.280 1.00 0.00 55 GLN A O 5
ATOM 5037 N N . LEU A 1 56 ? 5.173 -3.046 -21.024 1.00 0.00 56 LEU A N 5
ATOM 5038 C CA . LEU A 1 56 ? 3.943 -2.533 -21.608 1.00 0.00 56 LEU A CA 5
ATOM 5039 C C . LEU A 1 56 ? 4.099 -2.297 -23.105 1.00 0.00 56 LEU A C 5
ATOM 5040 O O . LEU A 1 56 ? 3.137 -2.473 -23.853 1.00 0.00 56 LEU A O 5
ATOM 5056 N N . ASP A 1 57 ? 5.295 -1.901 -23.543 1.00 0.00 57 ASP A N 5
ATOM 5057 C CA . ASP A 1 57 ? 5.594 -1.656 -24.954 1.00 0.00 57 ASP A CA 5
ATOM 5058 C C . ASP A 1 57 ? 6.390 -2.823 -25.543 1.00 0.00 57 ASP A C 5
ATOM 5059 O O . ASP A 1 57 ? 6.265 -3.142 -26.728 1.00 0.00 57 ASP A O 5
ATOM 5068 N N . ALA A 1 58 ? 7.183 -3.501 -24.702 1.00 0.00 58 ALA A N 5
ATOM 5069 C CA . ALA A 1 58 ? 8.046 -4.613 -25.073 1.00 0.00 58 ALA A CA 5
ATOM 5070 C C . ALA A 1 58 ? 8.989 -4.196 -26.219 1.00 0.00 58 ALA A C 5
ATOM 5071 O O . ALA A 1 58 ? 9.291 -5.001 -27.109 1.00 0.00 58 ALA A O 5
ATOM 5078 N N . LYS A 1 59 ? 9.442 -2.932 -26.248 1.00 0.00 59 LYS A N 5
ATOM 5079 C CA . LYS A 1 59 ? 10.331 -2.392 -27.273 1.00 0.00 59 LYS A CA 5
ATOM 5080 C C . LYS A 1 59 ? 11.450 -1.575 -26.653 1.00 0.00 59 LYS A C 5
ATOM 5081 O O . LYS A 1 59 ? 11.266 -0.409 -26.308 1.00 0.00 59 LYS A O 5
ATOM 5100 N N . GLU A 1 60 ? 12.621 -2.178 -26.534 1.00 0.00 60 GLU A N 5
ATOM 5101 C CA . GLU A 1 60 ? 13.786 -1.508 -25.995 1.00 0.00 60 GLU A CA 5
ATOM 5102 C C . GLU A 1 60 ? 14.598 -0.990 -27.179 1.00 0.00 60 GLU A C 5
ATOM 5103 O O . GLU A 1 60 ? 14.672 -1.655 -28.220 1.00 0.00 60 GLU A O 5
ATOM 5115 N N . GLU A 1 61 ? 15.189 0.192 -27.036 1.00 0.00 61 GLU A N 5
ATOM 5116 C CA . GLU A 1 61 ? 15.997 0.842 -28.058 1.00 0.00 61 GLU A CA 5
ATOM 5117 C C . GLU A 1 61 ? 17.164 1.592 -27.396 1.00 0.00 61 GLU A C 5
ATOM 5118 O O . GLU A 1 61 ? 17.289 1.606 -26.166 1.00 0.00 61 GLU A O 5
ATOM 5130 N N . THR A 1 62 ? 18.012 2.238 -28.197 1.00 0.00 62 THR A N 5
ATOM 5131 C CA . THR A 1 62 ? 19.162 3.021 -27.762 1.00 0.00 62 THR A CA 5
ATOM 5132 C C . THR A 1 62 ? 19.318 4.232 -28.703 1.00 0.00 62 THR A C 5
ATOM 5133 O O . THR A 1 62 ? 18.457 4.465 -29.561 1.00 0.00 62 THR A O 5
ATOM 5144 N N . GLN A 1 63 ? 20.355 5.046 -28.482 1.00 0.00 63 GLN A N 5
ATOM 5145 C CA . GLN A 1 63 ? 20.652 6.239 -29.256 1.00 0.00 63 GLN A CA 5
ATOM 5146 C C . GLN A 1 63 ? 21.074 5.886 -30.671 1.00 0.00 63 GLN A C 5
ATOM 5147 O O . GLN A 1 63 ? 20.632 6.620 -31.578 1.00 0.00 63 GLN A O 5
ATOM 5161 N N . MET A 1 1 ? 2.351 -0.507 -0.814 1.00 0.00 1 MET A N 6
ATOM 5162 C CA . MET A 1 1 ? 2.978 -1.163 -1.976 1.00 0.00 1 MET A CA 6
ATOM 5163 C C . MET A 1 1 ? 2.048 -1.051 -3.188 1.00 0.00 1 MET A C 6
ATOM 5164 O O . MET A 1 1 ? 1.306 -1.983 -3.494 1.00 0.00 1 MET A O 6
ATOM 5178 N N . LYS A 1 2 ? 2.026 0.098 -3.876 1.00 0.00 2 LYS A N 6
ATOM 5179 C CA . LYS A 1 2 ? 1.186 0.338 -5.046 1.00 0.00 2 LYS A CA 6
ATOM 5180 C C . LYS A 1 2 ? 2.025 0.043 -6.284 1.00 0.00 2 LYS A C 6
ATOM 5181 O O . LYS A 1 2 ? 2.877 0.849 -6.648 1.00 0.00 2 LYS A O 6
ATOM 5200 N N . ASN A 1 3 ? 1.811 -1.116 -6.907 1.00 0.00 3 ASN A N 6
ATOM 5201 C CA . ASN A 1 3 ? 2.569 -1.507 -8.104 1.00 0.00 3 ASN A CA 6
ATOM 5202 C C . ASN A 1 3 ? 2.298 -0.512 -9.227 1.00 0.00 3 ASN A C 6
ATOM 5203 O O . ASN A 1 3 ? 1.237 0.113 -9.258 1.00 0.00 3 ASN A O 6
ATOM 5214 N N . ALA A 1 4 ? 3.202 -0.468 -10.204 1.00 0.00 4 ALA A N 6
ATOM 5215 C CA . ALA A 1 4 ? 3.182 0.392 -11.376 1.00 0.00 4 ALA A CA 6
ATOM 5216 C C . ALA A 1 4 ? 1.829 0.398 -12.050 1.00 0.00 4 ALA A C 6
ATOM 5217 O O . ALA A 1 4 ? 1.295 1.468 -12.321 1.00 0.00 4 ALA A O 6
ATOM 5224 N N . ALA A 1 5 ? 1.242 -0.781 -12.215 1.00 0.00 5 ALA A N 6
ATOM 5225 C CA . ALA A 1 5 ? -0.046 -0.947 -12.852 1.00 0.00 5 ALA A CA 6
ATOM 5226 C C . ALA A 1 5 ? -1.131 -0.080 -12.209 1.00 0.00 5 ALA A C 6
ATOM 5227 O O . ALA A 1 5 ? -1.932 0.549 -12.900 1.00 0.00 5 ALA A O 6
ATOM 5234 N N . GLN A 1 6 ? -1.189 -0.071 -10.878 1.00 0.00 6 GLN A N 6
ATOM 5235 C CA . GLN A 1 6 ? -2.160 0.712 -10.131 1.00 0.00 6 GLN A CA 6
ATOM 5236 C C . GLN A 1 6 ? -1.866 2.209 -10.309 1.00 0.00 6 GLN A C 6
ATOM 5237 O O . GLN A 1 6 ? -2.800 3.011 -10.331 1.00 0.00 6 GLN A O 6
ATOM 5251 N N . ILE A 1 7 ? -0.590 2.602 -10.391 1.00 0.00 7 ILE A N 6
ATOM 5252 C CA . ILE A 1 7 ? -0.195 3.999 -10.559 1.00 0.00 7 ILE A CA 6
ATOM 5253 C C . ILE A 1 7 ? -0.607 4.478 -11.956 1.00 0.00 7 ILE A C 6
ATOM 5254 O O . ILE A 1 7 ? -1.223 5.535 -12.078 1.00 0.00 7 ILE A O 6
ATOM 5270 N N . VAL A 1 8 ? -0.285 3.719 -13.009 1.00 0.00 8 VAL A N 6
ATOM 5271 C CA . VAL A 1 8 ? -0.651 4.112 -14.369 1.00 0.00 8 VAL A CA 6
ATOM 5272 C C . VAL A 1 8 ? -2.168 4.227 -14.472 1.00 0.00 8 VAL A C 6
ATOM 5273 O O . VAL A 1 8 ? -2.642 5.181 -15.073 1.00 0.00 8 VAL A O 6
ATOM 5286 N N . ASP A 1 9 ? -2.932 3.342 -13.835 1.00 0.00 9 ASP A N 6
ATOM 5287 C CA . ASP A 1 9 ? -4.399 3.379 -13.852 1.00 0.00 9 ASP A CA 6
ATOM 5288 C C . ASP A 1 9 ? -4.911 4.704 -13.277 1.00 0.00 9 ASP A C 6
ATOM 5289 O O . ASP A 1 9 ? -5.847 5.306 -13.813 1.00 0.00 9 ASP A O 6
ATOM 5298 N N . GLU A 1 10 ? -4.309 5.168 -12.180 1.00 0.00 10 GLU A N 6
ATOM 5299 C CA . GLU A 1 10 ? -4.657 6.429 -11.533 1.00 0.00 10 GLU A CA 6
ATOM 5300 C C . GLU A 1 10 ? -4.365 7.601 -12.475 1.00 0.00 10 GLU A C 6
ATOM 5301 O O . GLU A 1 10 ? -5.170 8.528 -12.564 1.00 0.00 10 GLU A O 6
ATOM 5313 N N . ALA A 1 11 ? -3.222 7.583 -13.169 1.00 0.00 11 ALA A N 6
ATOM 5314 C CA . ALA A 1 11 ? -2.851 8.651 -14.083 1.00 0.00 11 ALA A CA 6
ATOM 5315 C C . ALA A 1 11 ? -3.744 8.629 -15.324 1.00 0.00 11 ALA A C 6
ATOM 5316 O O . ALA A 1 11 ? -4.221 9.679 -15.759 1.00 0.00 11 ALA A O 6
ATOM 5323 N N . LEU A 1 12 ? -4.000 7.434 -15.864 1.00 0.00 12 LEU A N 6
ATOM 5324 C CA . LEU A 1 12 ? -4.804 7.176 -17.048 1.00 0.00 12 LEU A CA 6
ATOM 5325 C C . LEU A 1 12 ? -6.161 7.848 -16.903 1.00 0.00 12 LEU A C 6
ATOM 5326 O O . LEU A 1 12 ? -6.640 8.488 -17.836 1.00 0.00 12 LEU A O 6
ATOM 5342 N N . ASN A 1 13 ? -6.745 7.743 -15.715 1.00 0.00 13 ASN A N 6
ATOM 5343 C CA . ASN A 1 13 ? -8.020 8.314 -15.315 1.00 0.00 13 ASN A CA 6
ATOM 5344 C C . ASN A 1 13 ? -8.050 9.829 -15.559 1.00 0.00 13 ASN A C 6
ATOM 5345 O O . ASN A 1 13 ? -9.092 10.409 -15.851 1.00 0.00 13 ASN A O 6
ATOM 5356 N N . GLN A 1 14 ? -6.903 10.497 -15.421 1.00 0.00 14 GLN A N 6
ATOM 5357 C CA . GLN A 1 14 ? -6.751 11.932 -15.624 1.00 0.00 14 GLN A CA 6
ATOM 5358 C C . GLN A 1 14 ? -6.360 12.259 -17.073 1.00 0.00 14 GLN A C 6
ATOM 5359 O O . GLN A 1 14 ? -6.008 13.399 -17.375 1.00 0.00 14 GLN A O 6
ATOM 5373 N N . GLY A 1 15 ? -6.365 11.264 -17.959 1.00 0.00 15 GLY A N 6
ATOM 5374 C CA . GLY A 1 15 ? -6.023 11.406 -19.360 1.00 0.00 15 GLY A CA 6
ATOM 5375 C C . GLY A 1 15 ? -4.516 11.422 -19.594 1.00 0.00 15 GLY A C 6
ATOM 5376 O O . GLY A 1 15 ? -4.087 11.996 -20.596 1.00 0.00 15 GLY A O 6
ATOM 5380 N N . ILE A 1 16 ? -3.689 10.869 -18.694 1.00 0.00 16 ILE A N 6
ATOM 5381 C CA . ILE A 1 16 ? -2.239 10.835 -18.837 1.00 0.00 16 ILE A CA 6
ATOM 5382 C C . ILE A 1 16 ? -1.747 9.412 -18.617 1.00 0.00 16 ILE A C 6
ATOM 5383 O O . ILE A 1 16 ? -2.054 8.797 -17.609 1.00 0.00 16 ILE A O 6
ATOM 5399 N N . THR A 1 17 ? -0.976 8.882 -19.553 1.00 0.00 17 THR A N 6
ATOM 5400 C CA . THR A 1 17 ? -0.419 7.538 -19.455 1.00 0.00 17 THR A CA 6
ATOM 5401 C C . THR A 1 17 ? 1.079 7.678 -19.220 1.00 0.00 17 THR A C 6
ATOM 5402 O O . THR A 1 17 ? 1.646 8.746 -19.462 1.00 0.00 17 THR A O 6
ATOM 5413 N N . LEU A 1 18 ? 1.705 6.630 -18.686 1.00 0.00 18 LEU A N 6
ATOM 5414 C CA . LEU A 1 18 ? 3.123 6.573 -18.386 1.00 0.00 18 LEU A CA 6
ATOM 5415 C C . LEU A 1 18 ? 3.720 5.553 -19.336 1.00 0.00 18 LEU A C 6
ATOM 5416 O O . LEU A 1 18 ? 3.202 4.443 -19.423 1.00 0.00 18 LEU A O 6
ATOM 5432 N N . PHE A 1 19 ? 4.782 5.936 -20.043 1.00 0.00 19 PHE A N 6
ATOM 5433 C CA . PHE A 1 19 ? 5.478 5.084 -21.003 1.00 0.00 19 PHE A CA 6
ATOM 5434 C C . PHE A 1 19 ? 7.002 5.206 -20.822 1.00 0.00 19 PHE A C 6
ATOM 5435 O O . PHE A 1 19 ? 7.479 6.101 -20.111 1.00 0.00 19 PHE A O 6
ATOM 5452 N N . VAL A 1 20 ? 7.776 4.329 -21.465 1.00 0.00 20 VAL A N 6
ATOM 5453 C CA . VAL A 1 20 ? 9.237 4.312 -21.427 1.00 0.00 20 VAL A CA 6
ATOM 5454 C C . VAL A 1 20 ? 9.762 4.499 -22.850 1.00 0.00 20 VAL A C 6
ATOM 5455 O O . VAL A 1 20 ? 9.255 3.916 -23.805 1.00 0.00 20 VAL A O 6
ATOM 5468 N N . ALA A 1 21 ? 10.784 5.341 -22.955 1.00 0.00 21 ALA A N 6
ATOM 5469 C CA . ALA A 1 21 ? 11.555 5.731 -24.125 1.00 0.00 21 ALA A CA 6
ATOM 5470 C C . ALA A 1 21 ? 12.900 6.128 -23.542 1.00 0.00 21 ALA A C 6
ATOM 5471 O O . ALA A 1 21 ? 12.947 6.575 -22.394 1.00 0.00 21 ALA A O 6
ATOM 5478 N N . ASP A 1 22 ? 13.992 5.922 -24.267 1.00 0.00 22 ASP A N 6
ATOM 5479 C CA . ASP A 1 22 ? 15.340 6.276 -23.820 1.00 0.00 22 ASP A CA 6
ATOM 5480 C C . ASP A 1 22 ? 15.697 5.649 -22.474 1.00 0.00 22 ASP A C 6
ATOM 5481 O O . ASP A 1 22 ? 16.477 6.213 -21.707 1.00 0.00 22 ASP A O 6
ATOM 5490 N N . ASN A 1 23 ? 15.070 4.508 -22.149 1.00 0.00 23 ASN A N 6
ATOM 5491 C CA . ASN A 1 23 ? 15.253 3.772 -20.903 1.00 0.00 23 ASN A CA 6
ATOM 5492 C C . ASN A 1 23 ? 14.825 4.598 -19.668 1.00 0.00 23 ASN A C 6
ATOM 5493 O O . ASN A 1 23 ? 15.087 4.200 -18.531 1.00 0.00 23 ASN A O 6
ATOM 5504 N N . ARG A 1 24 ? 14.127 5.728 -19.856 1.00 0.00 24 ARG A N 6
ATOM 5505 C CA . ARG A 1 24 ? 13.679 6.648 -18.806 1.00 0.00 24 ARG A CA 6
ATOM 5506 C C . ARG A 1 24 ? 12.153 6.761 -18.744 1.00 0.00 24 ARG A C 6
ATOM 5507 O O . ARG A 1 24 ? 11.446 6.290 -19.633 1.00 0.00 24 ARG A O 6
ATOM 5528 N N . LEU A 1 25 ? 11.633 7.383 -17.679 1.00 0.00 25 LEU A N 6
ATOM 5529 C CA . LEU A 1 25 ? 10.194 7.571 -17.465 1.00 0.00 25 LEU A CA 6
ATOM 5530 C C . LEU A 1 25 ? 9.687 8.737 -18.316 1.00 0.00 25 LEU A C 6
ATOM 5531 O O . LEU A 1 25 ? 10.283 9.818 -18.285 1.00 0.00 25 LEU A O 6
ATOM 5547 N N . GLN A 1 26 ? 8.599 8.533 -19.054 1.00 0.00 26 GLN A N 6
ATOM 5548 C CA . GLN A 1 26 ? 7.915 9.493 -19.911 1.00 0.00 26 GLN A CA 6
ATOM 5549 C C . GLN A 1 26 ? 6.418 9.394 -19.623 1.00 0.00 26 GLN A C 6
ATOM 5550 O O . GLN A 1 26 ? 5.956 8.495 -18.912 1.00 0.00 26 GLN A O 6
ATOM 5564 N N . TYR A 1 27 ? 5.654 10.343 -20.148 1.00 0.00 27 TYR A N 6
ATOM 5565 C CA . TYR A 1 27 ? 4.213 10.425 -19.994 1.00 0.00 27 TYR A CA 6
ATOM 5566 C C . TYR A 1 27 ? 3.629 10.923 -21.306 1.00 0.00 27 TYR A C 6
ATOM 5567 O O . TYR A 1 27 ? 4.292 11.636 -22.063 1.00 0.00 27 TYR A O 6
ATOM 5585 N N . GLU A 1 28 ? 2.380 10.567 -21.571 1.00 0.00 28 GLU A N 6
ATOM 5586 C CA . GLU A 1 28 ? 1.672 10.961 -22.772 1.00 0.00 28 GLU A CA 6
ATOM 5587 C C . GLU A 1 28 ? 0.242 11.299 -22.369 1.00 0.00 28 GLU A C 6
ATOM 5588 O O . GLU A 1 28 ? -0.495 10.434 -21.892 1.00 0.00 28 GLU A O 6
ATOM 5600 N N . THR A 1 29 ? -0.154 12.554 -22.541 1.00 0.00 29 THR A N 6
ATOM 5601 C CA . THR A 1 29 ? -1.469 13.078 -22.206 1.00 0.00 29 THR A CA 6
ATOM 5602 C C . THR A 1 29 ? -2.046 13.992 -23.290 1.00 0.00 29 THR A C 6
ATOM 5603 O O . THR A 1 29 ? -1.393 14.345 -24.275 1.00 0.00 29 THR A O 6
ATOM 5614 N N . SER A 1 30 ? -3.303 14.374 -23.085 1.00 0.00 30 SER A N 6
ATOM 5615 C CA . SER A 1 30 ? -4.111 15.254 -23.910 1.00 0.00 30 SER A CA 6
ATOM 5616 C C . SER A 1 30 ? -4.584 16.461 -23.086 1.00 0.00 30 SER A C 6
ATOM 5617 O O . SER A 1 30 ? -5.401 17.253 -23.562 1.00 0.00 30 SER A O 6
ATOM 5625 N N . ARG A 1 31 ? -4.125 16.586 -21.830 1.00 0.00 31 ARG A N 6
ATOM 5626 C CA . ARG A 1 31 ? -4.473 17.718 -20.984 1.00 0.00 31 ARG A CA 6
ATOM 5627 C C . ARG A 1 31 ? -3.840 18.954 -21.630 1.00 0.00 31 ARG A C 6
ATOM 5628 O O . ARG A 1 31 ? -3.014 18.849 -22.541 1.00 0.00 31 ARG A O 6
ATOM 5649 N N . ASP A 1 32 ? -4.236 20.149 -21.206 1.00 0.00 32 ASP A N 6
ATOM 5650 C CA . ASP A 1 32 ? -3.667 21.375 -21.771 1.00 0.00 32 ASP A CA 6
ATOM 5651 C C . ASP A 1 32 ? -2.161 21.431 -21.473 1.00 0.00 32 ASP A C 6
ATOM 5652 O O . ASP A 1 32 ? -1.377 21.963 -22.254 1.00 0.00 32 ASP A O 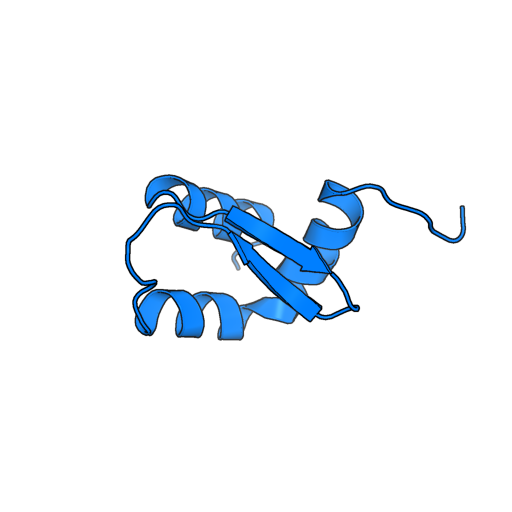6
ATOM 5661 N N . ASN A 1 33 ? -1.754 20.867 -20.342 1.00 0.00 33 ASN A N 6
ATOM 5662 C CA . ASN A 1 33 ? -0.394 20.754 -19.845 1.00 0.00 33 ASN A CA 6
ATOM 5663 C C . ASN A 1 33 ? -0.459 19.780 -18.671 1.00 0.00 33 ASN A C 6
ATOM 5664 O O . ASN A 1 33 ? -1.565 19.495 -18.188 1.00 0.00 33 ASN A O 6
ATOM 5675 N N . ILE A 1 34 ? 0.672 19.263 -18.199 1.00 0.00 34 ILE A N 6
ATOM 5676 C CA . ILE A 1 34 ? 0.664 18.348 -17.070 1.00 0.00 34 ILE A CA 6
ATOM 5677 C C . ILE A 1 34 ? 1.006 19.143 -15.802 1.00 0.00 34 ILE A C 6
ATOM 5678 O O . ILE A 1 34 ? 1.993 19.890 -15.782 1.00 0.00 34 ILE A O 6
ATOM 5694 N N . PRO A 1 35 ? 0.200 19.019 -14.741 1.00 0.00 35 PRO A N 6
ATOM 5695 C CA . PRO A 1 35 ? 0.469 19.700 -13.490 1.00 0.00 35 PRO A CA 6
ATOM 5696 C C . PRO A 1 35 ? 1.710 19.061 -12.860 1.00 0.00 35 PRO A C 6
ATOM 5697 O O . PRO A 1 35 ? 1.988 17.872 -13.050 1.00 0.00 35 PRO A O 6
ATOM 5708 N N . GLU A 1 36 ? 2.460 19.829 -12.085 1.00 0.00 36 GLU A N 6
ATOM 5709 C CA . GLU A 1 36 ? 3.658 19.322 -11.432 1.00 0.00 36 GLU A CA 6
ATOM 5710 C C . GLU A 1 36 ? 3.337 18.303 -10.368 1.00 0.00 36 GLU A C 6
ATOM 5711 O O . GLU A 1 36 ? 4.145 17.413 -10.161 1.00 0.00 36 GLU A O 6
ATOM 5723 N N . GLU A 1 37 ? 2.183 18.399 -9.713 1.00 0.00 37 GLU A N 6
ATOM 5724 C CA . GLU A 1 37 ? 1.817 17.421 -8.689 1.00 0.00 37 GLU A CA 6
ATOM 5725 C C . GLU A 1 37 ? 1.773 16.024 -9.312 1.00 0.00 37 GLU A C 6
ATOM 5726 O O . GLU A 1 37 ? 2.241 15.064 -8.712 1.00 0.00 37 GLU A O 6
ATOM 5738 N N . LEU A 1 38 ? 1.282 15.915 -10.549 1.00 0.00 38 LEU A N 6
ATOM 5739 C CA . LEU A 1 38 ? 1.203 14.650 -11.265 1.00 0.00 38 LEU A CA 6
ATOM 5740 C C . LEU A 1 38 ? 2.622 14.177 -11.543 1.00 0.00 38 LEU A C 6
ATOM 5741 O O . LEU A 1 38 ? 2.936 13.000 -11.364 1.00 0.00 38 LEU A O 6
ATOM 5757 N N . LEU A 1 39 ? 3.484 15.088 -12.012 1.00 0.00 39 LEU A N 6
ATOM 5758 C CA . LEU A 1 39 ? 4.867 14.759 -12.301 1.00 0.00 39 LEU A CA 6
ATOM 5759 C C . LEU A 1 39 ? 5.535 14.266 -11.026 1.00 0.00 39 LEU A C 6
ATOM 5760 O O . LEU A 1 39 ? 6.196 13.236 -11.068 1.00 0.00 39 LEU A O 6
ATOM 5776 N N . ASN A 1 40 ? 5.372 14.981 -9.915 1.00 0.00 40 ASN A N 6
ATOM 5777 C CA . ASN A 1 40 ? 5.919 14.669 -8.607 1.00 0.00 40 ASN A CA 6
ATOM 5778 C C . ASN A 1 40 ? 5.475 13.292 -8.141 1.00 0.00 40 ASN A C 6
ATOM 5779 O O . ASN A 1 40 ? 6.305 12.528 -7.644 1.00 0.00 40 ASN A O 6
ATOM 5790 N N . GLU A 1 41 ? 4.206 12.953 -8.337 1.00 0.00 41 GLU A N 6
ATOM 5791 C CA . GLU A 1 41 ? 3.639 11.677 -7.931 1.00 0.00 41 GLU A CA 6
ATOM 5792 C C . GLU A 1 41 ? 4.248 10.550 -8.749 1.00 0.00 41 GLU A C 6
ATOM 5793 O O . GLU A 1 41 ? 4.740 9.568 -8.197 1.00 0.00 41 GLU A O 6
ATOM 5805 N N . TRP A 1 42 ? 4.238 10.668 -10.074 1.00 0.00 42 TRP A N 6
ATOM 5806 C CA . TRP A 1 42 ? 4.784 9.617 -10.922 1.00 0.00 42 TRP A CA 6
ATOM 5807 C C . TRP A 1 42 ? 6.299 9.510 -10.771 1.00 0.00 42 TRP A C 6
ATOM 5808 O O . TRP A 1 42 ? 6.844 8.408 -10.785 1.00 0.00 42 TRP A O 6
ATOM 5829 N N . LYS A 1 43 ? 7.009 10.627 -10.597 1.00 0.00 43 LYS A N 6
ATOM 5830 C CA . LYS A 1 43 ? 8.453 10.609 -10.418 1.00 0.00 43 LYS A CA 6
ATOM 5831 C C . LYS A 1 43 ? 8.813 9.890 -9.128 1.00 0.00 43 LYS A C 6
ATOM 5832 O O . LYS A 1 43 ? 9.840 9.214 -9.107 1.00 0.00 43 LYS A O 6
ATOM 5851 N N . TYR A 1 44 ? 7.969 9.993 -8.099 1.00 0.00 44 TYR A N 6
ATOM 5852 C CA . TYR A 1 44 ? 8.211 9.347 -6.807 1.00 0.00 44 TYR A CA 6
ATOM 5853 C C . TYR A 1 44 ? 8.414 7.832 -6.954 1.00 0.00 44 TYR A C 6
ATOM 5854 O O . TYR A 1 44 ? 9.201 7.227 -6.225 1.00 0.00 44 TYR A O 6
ATOM 5872 N N . TYR A 1 45 ? 7.777 7.212 -7.949 1.00 0.00 45 TYR A N 6
ATOM 5873 C CA . TYR A 1 45 ? 7.863 5.788 -8.236 1.00 0.00 45 TYR A CA 6
ATOM 5874 C C . TYR A 1 45 ? 8.332 5.573 -9.680 1.00 0.00 45 TYR A C 6
ATOM 5875 O O . TYR A 1 45 ? 8.045 4.526 -10.253 1.00 0.00 45 TYR A O 6
ATOM 5893 N N . ARG A 1 46 ? 9.067 6.514 -10.304 1.00 0.00 46 ARG A N 6
ATOM 5894 C CA . ARG A 1 46 ? 9.520 6.366 -11.688 1.00 0.00 46 ARG A CA 6
ATOM 5895 C C . ARG A 1 46 ? 10.224 5.041 -11.910 1.00 0.00 46 ARG A C 6
ATOM 5896 O O . ARG A 1 46 ? 10.005 4.441 -12.952 1.00 0.00 46 ARG A O 6
ATOM 5917 N N . GLN A 1 47 ? 11.068 4.620 -10.968 1.00 0.00 47 GLN A N 6
ATOM 5918 C CA . GLN A 1 47 ? 11.813 3.383 -11.078 1.00 0.00 47 GLN A CA 6
ATOM 5919 C C . GLN A 1 47 ? 10.880 2.173 -11.050 1.00 0.00 47 GLN A C 6
ATOM 5920 O O . GLN A 1 47 ? 11.044 1.255 -11.852 1.00 0.00 47 GLN A O 6
ATOM 5934 N N . ASP A 1 48 ? 9.902 2.181 -10.139 1.00 0.00 48 ASP A N 6
ATOM 5935 C CA . ASP A 1 48 ? 8.940 1.089 -9.992 1.00 0.00 48 ASP A CA 6
ATOM 5936 C C . ASP A 1 48 ? 8.115 0.979 -11.267 1.00 0.00 48 ASP A C 6
ATOM 5937 O O . ASP A 1 48 ? 7.844 -0.120 -11.740 1.00 0.00 48 ASP A O 6
ATOM 5946 N N . LEU A 1 49 ? 7.742 2.150 -11.802 1.00 0.00 49 LEU A N 6
ATOM 5947 C CA . LEU A 1 49 ? 6.973 2.339 -13.016 1.00 0.00 49 LEU A CA 6
ATOM 5948 C C . LEU A 1 49 ? 7.764 1.762 -14.170 1.00 0.00 49 LEU A C 6
ATOM 5949 O O . LEU A 1 49 ? 7.308 0.786 -14.751 1.00 0.00 49 LEU A O 6
ATOM 5965 N N . ILE A 1 50 ? 8.908 2.379 -14.509 1.00 0.00 50 ILE A N 6
ATOM 5966 C CA . ILE A 1 50 ? 9.796 2.008 -15.609 1.00 0.00 50 ILE A CA 6
ATOM 5967 C C . ILE A 1 50 ? 9.899 0.501 -15.737 1.00 0.00 50 ILE A C 6
ATOM 5968 O O . ILE A 1 50 ? 9.695 0.013 -16.840 1.00 0.00 50 ILE A O 6
ATOM 5984 N N . ASP A 1 51 ? 10.196 -0.210 -14.652 1.00 0.00 51 ASP A N 6
ATOM 5985 C CA . ASP A 1 51 ? 10.331 -1.664 -14.638 1.00 0.00 51 ASP A CA 6
ATOM 5986 C C . ASP A 1 51 ? 9.183 -2.332 -15.404 1.00 0.00 51 ASP A C 6
ATOM 5987 O O . ASP A 1 51 ? 9.419 -3.131 -16.306 1.00 0.00 51 ASP A O 6
ATOM 5996 N N . PHE A 1 52 ? 7.940 -1.977 -15.070 1.00 0.00 52 PHE A N 6
ATOM 5997 C CA . PHE A 1 52 ? 6.743 -2.502 -15.719 1.00 0.00 52 PHE A CA 6
ATOM 5998 C C . PHE A 1 52 ? 6.514 -1.821 -17.076 1.00 0.00 52 PHE A C 6
ATOM 5999 O O . PHE A 1 52 ? 5.994 -2.440 -18.001 1.00 0.00 52 PHE A O 6
ATOM 6016 N N . LEU A 1 53 ? 6.873 -0.542 -17.228 1.00 0.00 53 LEU A N 6
ATOM 6017 C CA . LEU A 1 53 ? 6.674 0.198 -18.476 1.00 0.00 53 LEU A CA 6
ATOM 6018 C C . LEU A 1 53 ? 7.479 -0.400 -19.617 1.00 0.00 53 LEU A C 6
ATOM 6019 O O . LEU A 1 53 ? 7.004 -0.430 -20.756 1.00 0.00 53 LEU A O 6
ATOM 6035 N N . GLN A 1 54 ? 8.683 -0.883 -19.315 1.00 0.00 54 GLN A N 6
ATOM 6036 C CA . GLN A 1 54 ? 9.544 -1.497 -20.309 1.00 0.00 54 GLN A CA 6
ATOM 6037 C C . GLN A 1 54 ? 8.828 -2.696 -20.932 1.00 0.00 54 GLN A C 6
ATOM 6038 O O . GLN A 1 54 ? 8.930 -2.941 -22.135 1.00 0.00 54 GLN A O 6
ATOM 6052 N N . GLN A 1 55 ? 8.115 -3.442 -20.091 1.00 0.00 55 GLN A N 6
ATOM 6053 C CA . GLN A 1 55 ? 7.355 -4.631 -20.456 1.00 0.00 55 GLN A CA 6
ATOM 6054 C C . GLN A 1 55 ? 6.077 -4.262 -21.203 1.00 0.00 55 GLN A C 6
ATOM 6055 O O . GLN A 1 55 ? 5.665 -5.004 -22.090 1.00 0.00 55 GLN A O 6
ATOM 6069 N N . LEU A 1 56 ? 5.446 -3.131 -20.870 1.00 0.00 56 LEU A N 6
ATOM 6070 C CA . LEU A 1 56 ? 4.223 -2.660 -21.520 1.00 0.00 56 LEU A CA 6
ATOM 6071 C C . LEU A 1 56 ? 4.492 -2.477 -23.013 1.00 0.00 56 LEU A C 6
ATOM 6072 O O . LEU A 1 56 ? 3.751 -2.999 -23.852 1.00 0.00 56 LEU A O 6
ATOM 6088 N N . ASP A 1 57 ? 5.552 -1.735 -23.344 1.00 0.00 57 ASP A N 6
ATOM 6089 C CA . ASP A 1 57 ? 5.930 -1.469 -24.735 1.00 0.00 57 ASP A CA 6
ATOM 6090 C C . ASP A 1 57 ? 6.695 -2.633 -25.365 1.00 0.00 57 ASP A C 6
ATOM 6091 O O . ASP A 1 57 ? 6.618 -2.862 -26.574 1.00 0.00 57 ASP A O 6
ATOM 6100 N N . ALA A 1 58 ? 7.409 -3.398 -24.530 1.00 0.00 58 ALA A N 6
ATOM 6101 C CA . ALA A 1 58 ? 8.235 -4.540 -24.901 1.00 0.00 58 ALA A CA 6
ATOM 6102 C C . ALA A 1 58 ? 9.279 -4.152 -25.960 1.00 0.00 58 ALA A C 6
ATOM 6103 O O . ALA A 1 58 ? 9.726 -5.002 -26.732 1.00 0.00 58 ALA A O 6
ATOM 6110 N N . LYS A 1 59 ? 9.666 -2.874 -26.030 1.00 0.00 59 LYS A N 6
ATOM 6111 C CA . LYS A 1 59 ? 10.627 -2.310 -26.975 1.00 0.00 59 LYS A CA 6
ATOM 6112 C C . LYS A 1 59 ? 11.205 -1.018 -26.388 1.00 0.00 59 LYS A C 6
ATOM 6113 O O . LYS A 1 59 ? 10.773 -0.585 -25.319 1.00 0.00 59 LYS A O 6
ATOM 6132 N N . GLU A 1 60 ? 12.210 -0.433 -27.032 1.00 0.00 60 GLU A N 6
ATOM 6133 C CA . GLU A 1 60 ? 12.865 0.805 -26.627 1.00 0.00 60 GLU A CA 6
ATOM 6134 C C . GLU A 1 60 ? 13.146 1.646 -27.877 1.00 0.00 60 GLU A C 6
ATOM 6135 O O . GLU A 1 60 ? 12.711 1.284 -28.974 1.00 0.00 60 GLU A O 6
ATOM 6147 N N . GLU A 1 61 ? 13.811 2.795 -27.735 1.00 0.00 61 GLU A N 6
ATOM 6148 C CA . GLU A 1 61 ? 14.092 3.665 -28.870 1.00 0.00 61 GLU A CA 6
ATOM 6149 C C . GLU A 1 61 ? 15.430 4.389 -28.703 1.00 0.00 61 GLU A C 6
ATOM 6150 O O . GLU A 1 61 ? 15.478 5.619 -28.618 1.00 0.00 61 GLU A O 6
ATOM 6162 N N . THR A 1 62 ? 16.528 3.636 -28.628 1.00 0.00 62 THR A N 6
ATOM 6163 C CA . THR A 1 62 ? 17.844 4.245 -28.492 1.00 0.00 62 THR A CA 6
ATOM 6164 C C . THR A 1 62 ? 18.110 5.070 -29.755 1.00 0.00 62 THR A C 6
ATOM 6165 O O . THR A 1 62 ? 17.805 4.644 -30.878 1.00 0.00 62 THR A O 6
ATOM 6176 N N . GLN A 1 63 ? 18.660 6.263 -29.552 1.00 0.00 63 GLN A N 6
ATOM 6177 C CA . GLN A 1 63 ? 19.010 7.207 -30.598 1.00 0.00 63 GLN A CA 6
ATOM 6178 C C . GLN A 1 63 ? 20.138 6.626 -31.430 1.00 0.00 63 GLN A C 6
ATOM 6179 O O . GLN A 1 63 ? 20.114 6.834 -32.658 1.00 0.00 63 GLN A O 6
ATOM 6193 N N . MET A 1 1 ? 3.356 -1.076 -0.898 1.00 0.00 1 MET A N 7
ATOM 6194 C CA . MET A 1 1 ? 3.837 -0.468 -2.149 1.00 0.00 1 MET A CA 7
ATOM 6195 C C . MET A 1 1 ? 2.774 -0.544 -3.240 1.00 0.00 1 MET A C 7
ATOM 6196 O O . MET A 1 1 ? 2.268 -1.627 -3.537 1.00 0.00 1 MET A O 7
ATOM 6210 N N . LYS A 1 2 ? 2.359 0.607 -3.780 1.00 0.00 2 LYS A N 7
ATOM 6211 C CA . LYS A 1 2 ? 1.378 0.710 -4.860 1.00 0.00 2 LYS A CA 7
ATOM 6212 C C . LYS A 1 2 ? 2.144 0.300 -6.104 1.00 0.00 2 LYS A C 7
ATOM 6213 O O . LYS A 1 2 ? 3.041 1.019 -6.535 1.00 0.00 2 LYS A O 7
ATOM 6232 N N . ASN A 1 3 ? 1.852 -0.892 -6.606 1.00 0.00 3 ASN A N 7
ATOM 6233 C CA . ASN A 1 3 ? 2.481 -1.459 -7.796 1.00 0.00 3 ASN A CA 7
ATOM 6234 C C . ASN A 1 3 ? 2.246 -0.489 -8.947 1.00 0.00 3 ASN A C 7
ATOM 6235 O O . ASN A 1 3 ? 1.195 0.152 -8.991 1.00 0.00 3 ASN A O 7
ATOM 6246 N N . ALA A 1 4 ? 3.189 -0.404 -9.885 1.00 0.00 4 ALA A N 7
ATOM 6247 C CA . ALA A 1 4 ? 3.171 0.479 -11.038 1.00 0.00 4 ALA A CA 7
ATOM 6248 C C . ALA A 1 4 ? 1.843 0.459 -11.767 1.00 0.00 4 ALA A C 7
ATOM 6249 O O . ALA A 1 4 ? 1.335 1.520 -12.118 1.00 0.00 4 ALA A O 7
ATOM 6256 N N . ALA A 1 5 ? 1.260 -0.727 -11.929 1.00 0.00 5 ALA A N 7
ATOM 6257 C CA . ALA A 1 5 ? -0.010 -0.893 -12.600 1.00 0.00 5 ALA A CA 7
ATOM 6258 C C . ALA A 1 5 ? -1.097 0.009 -12.003 1.00 0.00 5 ALA A C 7
ATOM 6259 O O . ALA A 1 5 ? -1.905 0.568 -12.744 1.00 0.00 5 ALA A O 7
ATOM 6266 N N . GLN A 1 6 ? -1.139 0.127 -10.668 1.00 0.00 6 GLN A N 7
ATOM 6267 C CA . GLN A 1 6 ? -2.106 0.951 -9.963 1.00 0.00 6 GLN A CA 7
ATOM 6268 C C . GLN A 1 6 ? -1.802 2.434 -10.178 1.00 0.00 6 GLN A C 7
ATOM 6269 O O . GLN A 1 6 ? -2.720 3.250 -10.158 1.00 0.00 6 GLN A O 7
ATOM 6283 N N . ILE A 1 7 ? -0.521 2.796 -10.284 1.00 0.00 7 ILE A N 7
ATOM 6284 C CA . ILE A 1 7 ? -0.086 4.173 -10.483 1.00 0.00 7 ILE A CA 7
ATOM 6285 C C . ILE A 1 7 ? -0.525 4.629 -11.879 1.00 0.00 7 ILE A C 7
ATOM 6286 O O . ILE A 1 7 ? -1.121 5.693 -12.034 1.00 0.00 7 ILE A O 7
ATOM 6302 N N . VAL A 1 8 ? -0.248 3.813 -12.896 1.00 0.00 8 VAL A N 7
ATOM 6303 C CA . VAL A 1 8 ? -0.611 4.115 -14.273 1.00 0.00 8 VAL A CA 7
ATOM 6304 C C . VAL A 1 8 ? -2.130 4.181 -14.427 1.00 0.00 8 VAL A C 7
ATOM 6305 O O . VAL A 1 8 ? -2.606 5.079 -15.114 1.00 0.00 8 VAL A O 7
ATOM 6318 N N . ASP A 1 9 ? -2.893 3.284 -13.794 1.00 0.00 9 ASP A N 7
ATOM 6319 C CA . ASP A 1 9 ? -4.359 3.289 -13.888 1.00 0.00 9 ASP A CA 7
ATOM 6320 C C . ASP A 1 9 ? -4.914 4.628 -13.392 1.00 0.00 9 ASP A C 7
ATOM 6321 O O . ASP A 1 9 ? -5.796 5.209 -14.024 1.00 0.00 9 ASP A O 7
ATOM 6330 N N . GLU A 1 10 ? -4.382 5.124 -12.273 1.00 0.00 10 GLU A N 7
ATOM 6331 C CA . GLU A 1 10 ? -4.768 6.400 -11.679 1.00 0.00 10 GLU A CA 7
ATOM 6332 C C . GLU A 1 10 ? -4.442 7.541 -12.649 1.00 0.00 10 GLU A C 7
ATOM 6333 O O . GLU A 1 10 ? -5.263 8.439 -12.834 1.00 0.00 10 GLU A O 7
ATOM 6345 N N . ALA A 1 11 ? -3.256 7.531 -13.269 1.00 0.00 11 ALA A N 7
ATOM 6346 C CA . ALA A 1 11 ? -2.867 8.582 -14.203 1.00 0.00 11 ALA A CA 7
ATOM 6347 C C . ALA A 1 11 ? -3.762 8.566 -15.441 1.00 0.00 11 ALA A C 7
ATOM 6348 O O . ALA A 1 11 ? -4.244 9.615 -15.878 1.00 0.00 11 ALA A O 7
ATOM 6355 N N . LEU A 1 12 ? -3.994 7.372 -15.991 1.00 0.00 12 LEU A N 7
ATOM 6356 C CA . LEU A 1 12 ? -4.805 7.152 -17.174 1.00 0.00 12 LEU A CA 7
ATOM 6357 C C . LEU A 1 12 ? -6.198 7.751 -16.992 1.00 0.00 12 LEU A C 7
ATOM 6358 O O . LEU A 1 12 ? -6.743 8.350 -17.917 1.00 0.00 12 LEU A O 7
ATOM 6374 N N . ASN A 1 13 ? -6.760 7.605 -15.797 1.00 0.00 13 ASN A N 7
ATOM 6375 C CA . ASN A 1 13 ? -8.064 8.121 -15.403 1.00 0.00 13 ASN A CA 7
ATOM 6376 C C . ASN A 1 13 ? -8.133 9.625 -15.689 1.00 0.00 13 ASN A C 7
ATOM 6377 O O . ASN A 1 13 ? -9.180 10.138 -16.084 1.00 0.00 13 ASN A O 7
ATOM 6388 N N . GLN A 1 14 ? -7.015 10.342 -15.508 1.00 0.00 14 GLN A N 7
ATOM 6389 C CA . GLN A 1 14 ? -6.904 11.775 -15.741 1.00 0.00 14 GLN A CA 7
ATOM 6390 C C . GLN A 1 14 ? -6.487 12.118 -17.182 1.00 0.00 14 GLN A C 7
ATOM 6391 O O . GLN A 1 14 ? -6.199 13.280 -17.484 1.00 0.00 14 GLN A O 7
ATOM 6405 N N . GLY A 1 15 ? -6.388 11.118 -18.052 1.00 0.00 15 GLY A N 7
ATOM 6406 C CA . GLY A 1 15 ? -6.010 11.267 -19.448 1.00 0.00 15 GLY A CA 7
ATOM 6407 C C . GLY A 1 15 ? -4.505 11.355 -19.666 1.00 0.00 15 GLY A C 7
ATOM 6408 O O . GLY A 1 15 ? -4.078 11.994 -20.629 1.00 0.00 15 GLY A O 7
ATOM 6412 N N . ILE A 1 16 ? -3.671 10.804 -18.777 1.00 0.00 16 ILE A N 7
ATOM 6413 C CA . ILE A 1 16 ? -2.220 10.835 -18.908 1.00 0.00 16 ILE A CA 7
ATOM 6414 C C . ILE A 1 16 ? -1.703 9.400 -18.822 1.00 0.00 16 ILE A C 7
ATOM 6415 O O . ILE A 1 16 ? -1.994 8.673 -17.880 1.00 0.00 16 ILE A O 7
ATOM 6431 N N . THR A 1 17 ? -0.950 8.987 -19.834 1.00 0.00 17 THR A N 7
ATOM 6432 C CA . THR A 1 17 ? -0.370 7.653 -19.963 1.00 0.00 17 THR A CA 7
ATOM 6433 C C . THR A 1 17 ? 1.113 7.718 -19.618 1.00 0.00 17 THR A C 7
ATOM 6434 O O . THR A 1 17 ? 1.743 8.770 -19.778 1.00 0.00 17 THR A O 7
ATOM 6445 N N . LEU A 1 18 ? 1.686 6.598 -19.171 1.00 0.00 18 LEU A N 7
ATOM 6446 C CA . LEU A 1 18 ? 3.086 6.472 -18.787 1.00 0.00 18 LEU A CA 7
ATOM 6447 C C . LEU A 1 18 ? 3.759 5.505 -19.749 1.00 0.00 18 LEU A C 7
ATOM 6448 O O . LEU A 1 18 ? 3.246 4.412 -19.970 1.00 0.00 18 LEU A O 7
ATOM 6464 N N . PHE A 1 19 ? 4.898 5.895 -20.321 1.00 0.00 19 PHE A N 7
ATOM 6465 C CA . PHE A 1 19 ? 5.646 5.051 -21.260 1.00 0.00 19 PHE A CA 7
ATOM 6466 C C . PHE A 1 19 ? 7.159 5.160 -21.044 1.00 0.00 19 PHE A C 7
ATOM 6467 O O . PHE A 1 19 ? 7.630 6.066 -20.347 1.00 0.00 19 PHE A O 7
ATOM 6484 N N . VAL A 1 20 ? 7.926 4.251 -21.649 1.00 0.00 20 VAL A N 7
ATOM 6485 C CA . VAL A 1 20 ? 9.381 4.214 -21.573 1.00 0.00 20 VAL A CA 7
ATOM 6486 C C . VAL A 1 20 ? 9.951 4.332 -22.982 1.00 0.00 20 VAL A C 7
ATOM 6487 O O . VAL A 1 20 ? 9.467 3.732 -23.943 1.00 0.00 20 VAL A O 7
ATOM 6500 N N . ALA A 1 21 ? 10.991 5.146 -23.065 1.00 0.00 21 ALA A N 7
ATOM 6501 C CA . ALA A 1 21 ? 11.809 5.473 -24.216 1.00 0.00 21 ALA A CA 7
ATOM 6502 C C . ALA A 1 21 ? 13.119 5.941 -23.598 1.00 0.00 21 ALA A C 7
ATOM 6503 O O . ALA A 1 21 ? 13.104 6.402 -22.453 1.00 0.00 21 ALA A O 7
ATOM 6510 N N . ASP A 1 22 ? 14.256 5.814 -24.278 1.00 0.00 22 ASP A N 7
ATOM 6511 C CA . ASP A 1 22 ? 15.539 6.285 -23.732 1.00 0.00 22 ASP A CA 7
ATOM 6512 C C . ASP A 1 22 ? 15.877 5.689 -22.357 1.00 0.00 22 ASP A C 7
ATOM 6513 O O . ASP A 1 22 ? 16.684 6.243 -21.609 1.00 0.00 22 ASP A O 7
ATOM 6522 N N . ASN A 1 23 ? 15.246 4.565 -21.998 1.00 0.00 23 ASN A N 7
ATOM 6523 C CA . ASN A 1 23 ? 15.409 3.860 -20.739 1.00 0.00 23 ASN A CA 7
ATOM 6524 C C . ASN A 1 23 ? 15.011 4.709 -19.515 1.00 0.00 23 ASN A C 7
ATOM 6525 O O . ASN A 1 23 ? 15.403 4.415 -18.379 1.00 0.00 23 ASN A O 7
ATOM 6536 N N . ARG A 1 24 ? 14.210 5.762 -19.720 1.00 0.00 24 ARG A N 7
ATOM 6537 C CA . ARG A 1 24 ? 13.732 6.689 -18.691 1.00 0.00 24 ARG A CA 7
ATOM 6538 C C . ARG A 1 24 ? 12.205 6.745 -18.692 1.00 0.00 24 ARG A C 7
ATOM 6539 O O . ARG A 1 24 ? 11.557 6.296 -19.638 1.00 0.00 24 ARG A O 7
ATOM 6560 N N . LEU A 1 25 ? 11.620 7.291 -17.631 1.00 0.00 25 LEU A N 7
ATOM 6561 C CA . LEU A 1 25 ? 10.181 7.433 -17.477 1.00 0.00 25 LEU A CA 7
ATOM 6562 C C . LEU A 1 25 ? 9.739 8.642 -18.289 1.00 0.00 25 LEU A C 7
ATOM 6563 O O . LEU A 1 25 ? 10.351 9.705 -18.185 1.00 0.00 25 LEU A O 7
ATOM 6579 N N . GLN A 1 26 ? 8.702 8.478 -19.101 1.00 0.00 26 GLN A N 7
ATOM 6580 C CA . GLN A 1 26 ? 8.097 9.512 -19.919 1.00 0.00 26 GLN A CA 7
ATOM 6581 C C . GLN A 1 26 ? 6.586 9.378 -19.737 1.00 0.00 26 GLN A C 7
ATOM 6582 O O . GLN A 1 26 ? 6.072 8.407 -19.169 1.00 0.00 26 GLN A O 7
ATOM 6596 N N . TYR A 1 27 ? 5.861 10.395 -20.174 1.00 0.00 27 TYR A N 7
ATOM 6597 C CA . TYR A 1 27 ? 4.419 10.458 -20.083 1.00 0.00 27 TYR A CA 7
ATOM 6598 C C . TYR A 1 27 ? 3.914 11.109 -21.353 1.00 0.00 27 TYR A C 7
ATOM 6599 O O . TYR A 1 27 ? 4.620 11.878 -22.013 1.00 0.00 27 TYR A O 7
ATOM 6617 N N . GLU A 1 28 ? 2.679 10.771 -21.688 1.00 0.00 28 GLU A N 7
ATOM 6618 C CA . GLU A 1 28 ? 2.004 11.310 -22.833 1.00 0.00 28 GLU A CA 7
ATOM 6619 C C . GLU A 1 28 ? 0.543 11.472 -22.456 1.00 0.00 28 GLU A C 7
ATOM 6620 O O . GLU A 1 28 ? -0.109 10.517 -22.033 1.00 0.00 28 GLU A O 7
ATOM 6632 N N . THR A 1 29 ? 0.029 12.683 -22.576 1.00 0.00 29 THR A N 7
ATOM 6633 C CA . THR A 1 29 ? -1.336 13.049 -22.263 1.00 0.00 29 THR A CA 7
ATOM 6634 C C . THR A 1 29 ? -1.934 13.796 -23.452 1.00 0.00 29 THR A C 7
ATOM 6635 O O . THR A 1 29 ? -1.334 13.896 -24.519 1.00 0.00 29 THR A O 7
ATOM 6646 N N . SER A 1 30 ? -3.167 14.245 -23.274 1.00 0.00 30 SER A N 7
ATOM 6647 C CA . SER A 1 30 ? -3.939 15.036 -24.207 1.00 0.00 30 SER A CA 7
ATOM 6648 C C . SER A 1 30 ? -4.417 16.286 -23.452 1.00 0.00 30 SER A C 7
ATOM 6649 O O . SER A 1 30 ? -5.323 16.975 -23.921 1.00 0.00 30 SER A O 7
ATOM 6657 N N . ARG A 1 31 ? -3.924 16.502 -22.226 1.00 0.00 31 ARG A N 7
ATOM 6658 C CA . ARG A 1 31 ? -4.223 17.615 -21.350 1.00 0.00 31 ARG A CA 7
ATOM 6659 C C . ARG A 1 31 ? -3.599 18.875 -21.941 1.00 0.00 31 ARG A C 7
ATOM 6660 O O . ARG A 1 31 ? -2.690 18.815 -22.771 1.00 0.00 31 ARG A O 7
ATOM 6681 N N . ASP A 1 32 ? -4.085 20.024 -21.490 1.00 0.00 32 ASP A N 7
ATOM 6682 C CA . ASP A 1 32 ? -3.601 21.333 -21.922 1.00 0.00 32 ASP A CA 7
ATOM 6683 C C . ASP A 1 32 ? -2.182 21.540 -21.380 1.00 0.00 32 ASP A C 7
ATOM 6684 O O . ASP A 1 32 ? -1.338 22.167 -22.021 1.00 0.00 32 ASP A O 7
ATOM 6693 N N . ASN A 1 33 ? -1.929 20.988 -20.188 1.00 0.00 33 ASN A N 7
ATOM 6694 C CA . ASN A 1 33 ? -0.700 20.976 -19.403 1.00 0.00 33 ASN A CA 7
ATOM 6695 C C . ASN A 1 33 ? -0.907 19.971 -18.265 1.00 0.00 33 ASN A C 7
ATOM 6696 O O . ASN A 1 33 ? -2.055 19.702 -17.889 1.00 0.00 33 ASN A O 7
ATOM 6707 N N . ILE A 1 34 ? 0.166 19.407 -17.713 1.00 0.00 34 ILE A N 7
ATOM 6708 C CA . ILE A 1 34 ? 0.105 18.441 -16.616 1.00 0.00 34 ILE A CA 7
ATOM 6709 C C . ILE A 1 34 ? 0.401 19.184 -15.305 1.00 0.00 34 ILE A C 7
ATOM 6710 O O . ILE A 1 34 ? 1.311 20.020 -15.280 1.00 0.00 34 ILE A O 7
ATOM 6726 N N . PRO A 1 35 ? -0.334 18.914 -14.217 1.00 0.00 35 PRO A N 7
ATOM 6727 C CA . PRO A 1 35 ? -0.061 19.561 -12.949 1.00 0.00 35 PRO A CA 7
ATOM 6728 C C . PRO A 1 35 ? 1.258 18.998 -12.409 1.00 0.00 35 PRO A C 7
ATOM 6729 O O . PRO A 1 35 ? 1.594 17.828 -12.611 1.00 0.00 35 PRO A O 7
ATOM 6740 N N . GLU A 1 36 ? 1.988 19.811 -11.660 1.00 0.00 36 GLU A N 7
ATOM 6741 C CA . GLU A 1 36 ? 3.262 19.419 -11.073 1.00 0.00 36 GLU A CA 7
ATOM 6742 C C . GLU A 1 36 ? 3.128 18.299 -10.055 1.00 0.00 36 GLU A C 7
ATOM 6743 O O . GLU A 1 36 ? 4.022 17.469 -9.955 1.00 0.00 36 GLU A O 7
ATOM 6755 N N . GLU A 1 37 ? 2.026 18.267 -9.315 1.00 0.00 37 GLU A N 7
ATOM 6756 C CA . GLU A 1 37 ? 1.725 17.268 -8.299 1.00 0.00 37 GLU A CA 7
ATOM 6757 C C . GLU A 1 37 ? 1.729 15.873 -8.939 1.00 0.00 37 GLU A C 7
ATOM 6758 O O . GLU A 1 37 ? 2.271 14.941 -8.346 1.00 0.00 37 GLU A O 7
ATOM 6770 N N . LEU A 1 38 ? 1.188 15.735 -10.158 1.00 0.00 38 LEU A N 7
ATOM 6771 C CA . LEU A 1 38 ? 1.135 14.477 -10.906 1.00 0.00 38 LEU A CA 7
ATOM 6772 C C . LEU A 1 38 ? 2.560 14.081 -11.245 1.00 0.00 38 LEU A C 7
ATOM 6773 O O . LEU A 1 38 ? 2.965 12.945 -11.005 1.00 0.00 38 LEU A O 7
ATOM 6789 N N . LEU A 1 39 ? 3.312 15.022 -11.829 1.00 0.00 39 LEU A N 7
ATOM 6790 C CA . LEU A 1 39 ? 4.695 14.787 -12.202 1.00 0.00 39 LEU A CA 7
ATOM 6791 C C . LEU A 1 39 ? 5.481 14.336 -10.983 1.00 0.00 39 LEU A C 7
ATOM 6792 O O . LEU A 1 39 ? 6.191 13.345 -11.074 1.00 0.00 39 LEU A O 7
ATOM 6808 N N . ASN A 1 40 ? 5.359 15.040 -9.864 1.00 0.00 40 ASN A N 7
ATOM 6809 C CA . ASN A 1 40 ? 6.038 14.754 -8.610 1.00 0.00 40 ASN A CA 7
ATOM 6810 C C . ASN A 1 40 ? 5.753 13.337 -8.127 1.00 0.00 40 ASN A C 7
ATOM 6811 O O . ASN A 1 40 ? 6.673 12.633 -7.707 1.00 0.00 40 ASN A O 7
ATOM 6822 N N . GLU A 1 41 ? 4.497 12.910 -8.217 1.00 0.00 41 GLU A N 7
ATOM 6823 C CA . GLU A 1 41 ? 4.056 11.593 -7.787 1.00 0.00 41 GLU A CA 7
ATOM 6824 C C . GLU A 1 41 ? 4.716 10.536 -8.655 1.00 0.00 41 GLU A C 7
ATOM 6825 O O . GLU A 1 41 ? 5.361 9.616 -8.141 1.00 0.00 41 GLU A O 7
ATOM 6837 N N . TRP A 1 42 ? 4.599 10.695 -9.975 1.00 0.00 42 TRP A N 7
ATOM 6838 C CA . TRP A 1 42 ? 5.186 9.759 -10.921 1.00 0.00 42 TRP A CA 7
ATOM 6839 C C . TRP A 1 42 ? 6.710 9.761 -10.810 1.00 0.00 42 TRP A C 7
ATOM 6840 O O . TRP A 1 42 ? 7.347 8.729 -11.012 1.00 0.00 42 TRP A O 7
ATOM 6861 N N . LYS A 1 43 ? 7.341 10.905 -10.535 1.00 0.00 43 LYS A N 7
ATOM 6862 C CA . LYS A 1 43 ? 8.784 11.048 -10.383 1.00 0.00 43 LYS A CA 7
ATOM 6863 C C . LYS A 1 43 ? 9.261 10.270 -9.175 1.00 0.00 43 LYS A C 7
ATOM 6864 O O . LYS A 1 43 ? 10.375 9.737 -9.238 1.00 0.00 43 LYS A O 7
ATOM 6883 N N . TYR A 1 44 ? 8.429 10.162 -8.136 1.00 0.00 44 TYR A N 7
ATOM 6884 C CA . TYR A 1 44 ? 8.812 9.412 -6.948 1.00 0.00 44 TYR A CA 7
ATOM 6885 C C . TYR A 1 44 ? 9.050 7.937 -7.316 1.00 0.00 44 TYR A C 7
ATOM 6886 O O . TYR A 1 44 ? 10.132 7.392 -7.106 1.00 0.00 44 TYR A O 7
ATOM 6904 N N . TYR A 1 45 ? 8.057 7.272 -7.913 1.00 0.00 45 TYR A N 7
ATOM 6905 C CA . TYR A 1 45 ? 8.094 5.870 -8.306 1.00 0.00 45 TYR A CA 7
ATOM 6906 C C . TYR A 1 45 ? 8.503 5.683 -9.766 1.00 0.00 45 TYR A C 7
ATOM 6907 O O . TYR A 1 45 ? 8.162 4.659 -10.343 1.00 0.00 45 TYR A O 7
ATOM 6925 N N . ARG A 1 46 ? 9.238 6.615 -10.395 1.00 0.00 46 ARG A N 7
ATOM 6926 C CA . ARG A 1 46 ? 9.639 6.485 -11.793 1.00 0.00 46 ARG A CA 7
ATOM 6927 C C . ARG A 1 46 ? 10.254 5.119 -12.063 1.00 0.00 46 ARG A C 7
ATOM 6928 O O . ARG A 1 46 ? 9.929 4.546 -13.092 1.00 0.00 46 ARG A O 7
ATOM 6949 N N . GLN A 1 47 ? 11.132 4.625 -11.183 1.00 0.00 47 GLN A N 7
ATOM 6950 C CA . GLN A 1 47 ? 11.789 3.343 -11.353 1.00 0.00 47 GLN A CA 7
ATOM 6951 C C . GLN A 1 47 ? 10.788 2.206 -11.252 1.00 0.00 47 GLN A C 7
ATOM 6952 O O . GLN A 1 47 ? 10.879 1.269 -12.039 1.00 0.00 47 GLN A O 7
ATOM 6966 N N . ASP A 1 48 ? 9.864 2.272 -10.285 1.00 0.00 48 ASP A N 7
ATOM 6967 C CA . ASP A 1 48 ? 8.884 1.196 -10.138 1.00 0.00 48 ASP A CA 7
ATOM 6968 C C . ASP A 1 48 ? 8.003 1.150 -11.375 1.00 0.00 48 ASP A C 7
ATOM 6969 O O . ASP A 1 48 ? 7.681 0.082 -11.884 1.00 0.00 48 ASP A O 7
ATOM 6978 N N . LEU A 1 49 ? 7.635 2.342 -11.854 1.00 0.00 49 LEU A N 7
ATOM 6979 C CA . LEU A 1 49 ? 6.820 2.530 -13.029 1.00 0.00 49 LEU A CA 7
ATOM 6980 C C . LEU A 1 49 ? 7.537 1.929 -14.220 1.00 0.00 49 LEU A C 7
ATOM 6981 O O . LEU A 1 49 ? 6.996 0.988 -14.799 1.00 0.00 49 LEU A O 7
ATOM 6997 N N . ILE A 1 50 ? 8.718 2.465 -14.570 1.00 0.00 50 ILE A N 7
ATOM 6998 C CA . ILE A 1 50 ? 9.539 2.027 -15.694 1.00 0.00 50 ILE A CA 7
ATOM 6999 C C . ILE A 1 50 ? 9.568 0.515 -15.768 1.00 0.00 50 ILE A C 7
ATOM 7000 O O . ILE A 1 50 ? 9.423 -0.004 -16.867 1.00 0.00 50 ILE A O 7
ATOM 7016 N N . ASP A 1 51 ? 9.734 -0.167 -14.635 1.00 0.00 51 ASP A N 7
ATOM 7017 C CA . ASP A 1 51 ? 9.787 -1.618 -14.578 1.00 0.00 51 ASP A CA 7
ATOM 7018 C C . ASP A 1 51 ? 8.668 -2.248 -15.398 1.00 0.00 51 ASP A C 7
ATOM 7019 O O . ASP A 1 51 ? 8.918 -3.035 -16.310 1.00 0.00 51 ASP A O 7
ATOM 7028 N N . PHE A 1 52 ? 7.436 -1.837 -15.114 1.00 0.00 52 PHE A N 7
ATOM 7029 C CA . PHE A 1 52 ? 6.238 -2.312 -15.782 1.00 0.00 52 PHE A CA 7
ATOM 7030 C C . PHE A 1 52 ? 6.144 -1.729 -17.196 1.00 0.00 52 PHE A C 7
ATOM 7031 O O . PHE A 1 52 ? 5.658 -2.391 -18.107 1.00 0.00 52 PHE A O 7
ATOM 7048 N N . LEU A 1 53 ? 6.617 -0.496 -17.409 1.00 0.00 53 LEU A N 7
ATOM 7049 C CA . LEU A 1 53 ? 6.578 0.192 -18.704 1.00 0.00 53 LEU A CA 7
ATOM 7050 C C . LEU A 1 53 ? 7.358 -0.536 -19.776 1.00 0.00 53 LEU A C 7
ATOM 7051 O O . LEU A 1 53 ? 6.876 -0.659 -20.901 1.00 0.00 53 LEU A O 7
ATOM 7067 N N . GLN A 1 54 ? 8.555 -0.999 -19.434 1.00 0.00 54 GLN A N 7
ATOM 7068 C CA . GLN A 1 54 ? 9.423 -1.715 -20.354 1.00 0.00 54 GLN A CA 7
ATOM 7069 C C . GLN A 1 54 ? 8.636 -2.896 -20.946 1.00 0.00 54 GLN A C 7
ATOM 7070 O O . GLN A 1 54 ? 8.618 -3.117 -22.159 1.00 0.00 54 GLN A O 7
ATOM 7084 N N . GLN A 1 55 ? 7.931 -3.623 -20.073 1.00 0.00 55 GLN A N 7
ATOM 7085 C CA . GLN A 1 55 ? 7.125 -4.778 -20.438 1.00 0.00 55 GLN A CA 7
ATOM 7086 C C . GLN A 1 55 ? 5.866 -4.361 -21.207 1.00 0.00 55 GLN A C 7
ATOM 7087 O O . GLN A 1 55 ? 5.499 -5.028 -22.172 1.00 0.00 55 GLN A O 7
ATOM 7101 N N . LEU A 1 56 ? 5.228 -3.247 -20.833 1.00 0.00 56 LEU A N 7
ATOM 7102 C CA . LEU A 1 56 ? 4.020 -2.712 -21.468 1.00 0.00 56 LEU A CA 7
ATOM 7103 C C . LEU A 1 56 ? 4.227 -2.503 -22.969 1.00 0.00 56 LEU A C 7
ATOM 7104 O O . LEU A 1 56 ? 3.285 -2.659 -23.753 1.00 0.00 56 LEU A O 7
ATOM 7120 N N . ASP A 1 57 ? 5.434 -2.103 -23.376 1.00 0.00 57 ASP A N 7
ATOM 7121 C CA . ASP A 1 57 ? 5.773 -1.886 -24.786 1.00 0.00 57 ASP A CA 7
ATOM 7122 C C . ASP A 1 57 ? 6.448 -3.116 -25.392 1.00 0.00 57 ASP A C 7
ATOM 7123 O O . ASP A 1 57 ? 6.406 -3.289 -26.611 1.00 0.00 57 ASP A O 7
ATOM 7132 N N . ALA A 1 58 ? 7.007 -3.999 -24.552 1.00 0.00 58 ALA A N 7
ATOM 7133 C CA . ALA A 1 58 ? 7.696 -5.239 -24.914 1.00 0.00 58 ALA A CA 7
ATOM 7134 C C . ALA A 1 58 ? 8.705 -5.019 -26.049 1.00 0.00 58 ALA A C 7
ATOM 7135 O O . ALA A 1 58 ? 8.832 -5.839 -26.965 1.00 0.00 58 ALA A O 7
ATOM 7142 N N . LYS A 1 59 ? 9.395 -3.881 -26.000 1.00 0.00 59 LYS A N 7
ATOM 7143 C CA . LYS A 1 59 ? 10.387 -3.430 -26.962 1.00 0.00 59 LYS A CA 7
ATOM 7144 C C . LYS A 1 59 ? 11.361 -2.511 -26.228 1.00 0.00 59 LYS A C 7
ATOM 7145 O O . LYS A 1 59 ? 11.105 -2.130 -25.080 1.00 0.00 59 LYS A O 7
ATOM 7164 N N . GLU A 1 60 ? 12.480 -2.185 -26.859 1.00 0.00 60 GLU A N 7
ATOM 7165 C CA . GLU A 1 60 ? 13.547 -1.329 -26.372 1.00 0.00 60 GLU A CA 7
ATOM 7166 C C . GLU A 1 60 ? 13.993 -0.491 -27.572 1.00 0.00 60 GLU A C 7
ATOM 7167 O O . GLU A 1 60 ? 13.954 -0.993 -28.699 1.00 0.00 60 GLU A O 7
ATOM 7179 N N . GLU A 1 61 ? 14.400 0.763 -27.359 1.00 0.00 61 GLU A N 7
ATOM 7180 C CA . GLU A 1 61 ? 14.842 1.660 -28.423 1.00 0.00 61 GLU A CA 7
ATOM 7181 C C . GLU A 1 61 ? 16.018 2.511 -27.942 1.00 0.00 61 GLU A C 7
ATOM 7182 O O . GLU A 1 61 ? 15.818 3.584 -27.363 1.00 0.00 61 GLU A O 7
ATOM 7194 N N . THR A 1 62 ? 17.242 2.012 -28.131 1.00 0.00 62 THR A N 7
ATOM 7195 C CA . THR A 1 62 ? 18.470 2.706 -27.759 1.00 0.00 62 THR A CA 7
ATOM 7196 C C . THR A 1 62 ? 18.592 3.876 -28.743 1.00 0.00 62 THR A C 7
ATOM 7197 O O . THR A 1 62 ? 18.802 3.661 -29.945 1.00 0.00 62 THR A O 7
ATOM 7208 N N . GLN A 1 63 ? 18.444 5.104 -28.251 1.00 0.00 63 GLN A N 7
ATOM 7209 C CA . GLN A 1 63 ? 18.472 6.329 -29.040 1.00 0.00 63 GLN A CA 7
ATOM 7210 C C . GLN A 1 63 ? 19.297 7.411 -28.378 1.00 0.00 63 GLN A C 7
ATOM 7211 O O . GLN A 1 63 ? 19.291 7.492 -27.134 1.00 0.00 63 GLN A O 7
ATOM 7225 N N . MET A 1 1 ? 1.548 -1.868 -1.291 1.00 0.00 1 MET A N 8
ATOM 7226 C CA . MET A 1 1 ? 2.385 -0.851 -1.948 1.00 0.00 1 MET A CA 8
ATOM 7227 C C . MET A 1 1 ? 1.743 -0.470 -3.272 1.00 0.00 1 MET A C 8
ATOM 7228 O O . MET A 1 1 ? 1.062 -1.304 -3.868 1.00 0.00 1 MET A O 8
ATOM 7242 N N . LYS A 1 2 ? 1.884 0.773 -3.750 1.00 0.00 2 LYS A N 8
ATOM 7243 C CA . LYS A 1 2 ? 1.272 1.117 -5.026 1.00 0.00 2 LYS A CA 8
ATOM 7244 C C . LYS A 1 2 ? 2.170 0.655 -6.172 1.00 0.00 2 LYS A C 8
ATOM 7245 O O . LYS A 1 2 ? 3.086 1.376 -6.553 1.00 0.00 2 LYS A O 8
ATOM 7264 N N . ASN A 1 3 ? 1.908 -0.544 -6.686 1.00 0.00 3 ASN A N 8
ATOM 7265 C CA . ASN A 1 3 ? 2.652 -1.136 -7.800 1.00 0.00 3 ASN A CA 8
ATOM 7266 C C . ASN A 1 3 ? 2.448 -0.250 -9.032 1.00 0.00 3 ASN A C 8
ATOM 7267 O O . ASN A 1 3 ? 1.406 0.402 -9.142 1.00 0.00 3 ASN A O 8
ATOM 7278 N N . ALA A 1 4 ? 3.368 -0.311 -9.998 1.00 0.00 4 ALA A N 8
ATOM 7279 C CA . ALA A 1 4 ? 3.404 0.435 -11.249 1.00 0.00 4 ALA A CA 8
ATOM 7280 C C . ALA A 1 4 ? 2.053 0.446 -11.937 1.00 0.00 4 ALA A C 8
ATOM 7281 O O . ALA A 1 4 ? 1.567 1.505 -12.326 1.00 0.00 4 ALA A O 8
ATOM 7288 N N . ALA A 1 5 ? 1.434 -0.727 -12.020 1.00 0.00 5 ALA A N 8
ATOM 7289 C CA . ALA A 1 5 ? 0.149 -0.928 -12.647 1.00 0.00 5 ALA A CA 8
ATOM 7290 C C . ALA A 1 5 ? -0.920 0.046 -12.138 1.00 0.00 5 ALA A C 8
ATOM 7291 O O . ALA A 1 5 ? -1.675 0.615 -12.933 1.00 0.00 5 ALA A O 8
ATOM 7298 N N . GLN A 1 6 ? -0.987 0.223 -10.813 1.00 0.00 6 GLN A N 8
ATOM 7299 C CA . GLN A 1 6 ? -1.939 1.112 -10.163 1.00 0.00 6 GLN A CA 8
ATOM 7300 C C . GLN A 1 6 ? -1.591 2.567 -10.458 1.00 0.00 6 GLN A C 8
ATOM 7301 O O . GLN A 1 6 ? -2.490 3.397 -10.556 1.00 0.00 6 GLN A O 8
ATOM 7315 N N . ILE A 1 7 ? -0.299 2.904 -10.520 1.00 0.00 7 ILE A N 8
ATOM 7316 C CA . ILE A 1 7 ? 0.153 4.262 -10.805 1.00 0.00 7 ILE A CA 8
ATOM 7317 C C . ILE A 1 7 ? -0.342 4.644 -12.203 1.00 0.00 7 ILE A C 8
ATOM 7318 O O . ILE A 1 7 ? -0.918 5.718 -12.372 1.00 0.00 7 ILE A O 8
ATOM 7334 N N . VAL A 1 8 ? -0.143 3.771 -13.196 1.00 0.00 8 VAL A N 8
ATOM 7335 C CA . VAL A 1 8 ? -0.591 4.058 -14.556 1.00 0.00 8 VAL A CA 8
ATOM 7336 C C . VAL A 1 8 ? -2.118 4.135 -14.615 1.00 0.00 8 VAL A C 8
ATOM 7337 O O . VAL A 1 8 ? -2.651 5.007 -15.297 1.00 0.00 8 VAL A O 8
ATOM 7350 N N . ASP A 1 9 ? -2.837 3.267 -13.902 1.00 0.00 9 ASP A N 8
ATOM 7351 C CA . ASP A 1 9 ? -4.310 3.274 -13.872 1.00 0.00 9 ASP A CA 8
ATOM 7352 C C . ASP A 1 9 ? -4.816 4.612 -13.342 1.00 0.00 9 ASP A C 8
ATOM 7353 O O . ASP A 1 9 ? -5.661 5.251 -13.973 1.00 0.00 9 ASP A O 8
ATOM 7362 N N . GLU A 1 10 ? -4.255 5.079 -12.229 1.00 0.00 10 GLU A N 8
ATOM 7363 C CA . GLU A 1 10 ? -4.651 6.347 -11.640 1.00 0.00 10 GLU A CA 8
ATOM 7364 C C . GLU A 1 10 ? -4.323 7.514 -12.568 1.00 0.00 10 GLU A C 8
ATOM 7365 O O . GLU A 1 10 ? -5.083 8.479 -12.609 1.00 0.00 10 GLU A O 8
ATOM 7377 N N . ALA A 1 11 ? -3.211 7.470 -13.301 1.00 0.00 11 ALA A N 8
ATOM 7378 C CA . ALA A 1 11 ? -2.846 8.545 -14.211 1.00 0.00 11 ALA A CA 8
ATOM 7379 C C . ALA A 1 11 ? -3.787 8.554 -15.411 1.00 0.00 11 ALA A C 8
ATOM 7380 O O . ALA A 1 11 ? -4.268 9.618 -15.808 1.00 0.00 11 ALA A O 8
ATOM 7387 N N . LEU A 1 12 ? -4.069 7.377 -15.974 1.00 0.00 12 LEU A N 8
ATOM 7388 C CA . LEU A 1 12 ? -4.942 7.198 -17.125 1.00 0.00 12 LEU A CA 8
ATOM 7389 C C . LEU A 1 12 ? -6.305 7.832 -16.870 1.00 0.00 12 LEU A C 8
ATOM 7390 O O . LEU A 1 12 ? -6.876 8.449 -17.764 1.00 0.00 12 LEU A O 8
ATOM 7406 N N . ASN A 1 13 ? -6.809 7.710 -15.644 1.00 0.00 13 ASN A N 8
ATOM 7407 C CA . ASN A 1 13 ? -8.091 8.260 -15.219 1.00 0.00 13 ASN A CA 8
ATOM 7408 C C . ASN A 1 13 ? -8.160 9.759 -15.532 1.00 0.00 13 ASN A C 8
ATOM 7409 O O . ASN A 1 13 ? -9.202 10.272 -15.932 1.00 0.00 13 ASN A O 8
ATOM 7420 N N . GLN A 1 14 ? -7.032 10.463 -15.395 1.00 0.00 14 GLN A N 8
ATOM 7421 C CA . GLN A 1 14 ? -6.888 11.892 -15.647 1.00 0.00 14 GLN A CA 8
ATOM 7422 C C . GLN A 1 14 ? -6.496 12.199 -17.102 1.00 0.00 14 GLN A C 8
ATOM 7423 O O . GLN A 1 14 ? -6.234 13.353 -17.450 1.00 0.00 14 GLN A O 8
ATOM 7437 N N . GLY A 1 15 ? -6.397 11.183 -17.953 1.00 0.00 15 GLY A N 8
ATOM 7438 C CA . GLY A 1 15 ? -6.034 11.301 -19.354 1.00 0.00 15 GLY A CA 8
ATOM 7439 C C . GLY A 1 15 ? -4.531 11.430 -19.574 1.00 0.00 15 GLY A C 8
ATOM 7440 O O . GLY A 1 15 ? -4.121 12.168 -20.475 1.00 0.00 15 GLY A O 8
ATOM 7444 N N . ILE A 1 16 ? -3.690 10.801 -18.747 1.00 0.00 16 ILE A N 8
ATOM 7445 C CA . ILE A 1 16 ? -2.244 10.841 -18.880 1.00 0.00 16 ILE A CA 8
ATOM 7446 C C . ILE A 1 16 ? -1.723 9.418 -18.739 1.00 0.00 16 ILE A C 8
ATOM 7447 O O . ILE A 1 16 ? -1.988 8.762 -17.736 1.00 0.00 16 ILE A O 8
ATOM 7463 N N . THR A 1 17 ? -0.969 8.951 -19.726 1.00 0.00 17 THR A N 8
ATOM 7464 C CA . THR A 1 17 ? -0.392 7.610 -19.704 1.00 0.00 17 THR A CA 8
ATOM 7465 C C . THR A 1 17 ? 1.097 7.747 -19.430 1.00 0.00 17 THR A C 8
ATOM 7466 O O . THR A 1 17 ? 1.666 8.825 -19.613 1.00 0.00 17 THR A O 8
ATOM 7477 N N . LEU A 1 18 ? 1.715 6.673 -18.942 1.00 0.00 18 LEU A N 8
ATOM 7478 C CA . LEU A 1 18 ? 3.123 6.587 -18.617 1.00 0.00 18 LEU A CA 8
ATOM 7479 C C . LEU A 1 18 ? 3.725 5.592 -19.598 1.00 0.00 18 LEU A C 8
ATOM 7480 O O . LEU A 1 18 ? 3.205 4.488 -19.726 1.00 0.00 18 LEU A O 8
ATOM 7496 N N . PHE A 1 19 ? 4.798 5.979 -20.290 1.00 0.00 19 PHE A N 8
ATOM 7497 C CA . PHE A 1 19 ? 5.516 5.148 -21.265 1.00 0.00 19 PHE A CA 8
ATOM 7498 C C . PHE A 1 19 ? 7.030 5.239 -21.005 1.00 0.00 19 PHE A C 8
ATOM 7499 O O . PHE A 1 19 ? 7.479 6.096 -20.240 1.00 0.00 19 PHE A O 8
ATOM 7516 N N . VAL A 1 20 ? 7.840 4.357 -21.596 1.00 0.00 20 VAL A N 8
ATOM 7517 C CA . VAL A 1 20 ? 9.296 4.341 -21.437 1.00 0.00 20 VAL A CA 8
ATOM 7518 C C . VAL A 1 20 ? 9.949 4.687 -22.774 1.00 0.00 20 VAL A C 8
ATOM 7519 O O . VAL A 1 20 ? 9.460 4.324 -23.843 1.00 0.00 20 VAL A O 8
ATOM 7532 N N . ALA A 1 21 ? 11.049 5.428 -22.723 1.00 0.00 21 ALA A N 8
ATOM 7533 C CA . ALA A 1 21 ? 11.858 5.828 -23.861 1.00 0.00 21 ALA A CA 8
ATOM 7534 C C . ALA A 1 21 ? 13.188 6.230 -23.267 1.00 0.00 21 ALA A C 8
ATOM 7535 O O . ALA A 1 21 ? 13.226 6.676 -22.122 1.00 0.00 21 ALA A O 8
ATOM 7542 N N . ASP A 1 22 ? 14.274 6.069 -24.008 1.00 0.00 22 ASP A N 8
ATOM 7543 C CA . ASP A 1 22 ? 15.618 6.446 -23.577 1.00 0.00 22 ASP A CA 8
ATOM 7544 C C . ASP A 1 22 ? 15.999 5.869 -22.215 1.00 0.00 22 ASP A C 8
ATOM 7545 O O . ASP A 1 22 ? 16.689 6.511 -21.415 1.00 0.00 22 ASP A O 8
ATOM 7554 N N . ASN A 1 23 ? 15.504 4.655 -21.934 1.00 0.00 23 ASN A N 8
ATOM 7555 C CA . ASN A 1 23 ? 15.734 3.958 -20.678 1.00 0.00 23 ASN A CA 8
ATOM 7556 C C . ASN A 1 23 ? 15.321 4.829 -19.475 1.00 0.00 23 ASN A C 8
ATOM 7557 O O . ASN A 1 23 ? 15.909 4.766 -18.395 1.00 0.00 23 ASN A O 8
ATOM 7568 N N . ARG A 1 24 ? 14.298 5.671 -19.644 1.00 0.00 24 ARG A N 8
ATOM 7569 C CA . ARG A 1 24 ? 13.774 6.579 -18.631 1.00 0.00 24 ARG A CA 8
ATOM 7570 C C . ARG A 1 24 ? 12.247 6.611 -18.714 1.00 0.00 24 ARG A C 8
ATOM 7571 O O . ARG A 1 24 ? 11.661 6.083 -19.664 1.00 0.00 24 ARG A O 8
ATOM 7592 N N . LEU A 1 25 ? 11.600 7.209 -17.716 1.00 0.00 25 LEU A N 8
ATOM 7593 C CA . LEU A 1 25 ? 10.153 7.340 -17.639 1.00 0.00 25 LEU A CA 8
ATOM 7594 C C . LEU A 1 25 ? 9.708 8.554 -18.451 1.00 0.00 25 LEU A C 8
ATOM 7595 O O . LEU A 1 25 ? 10.350 9.603 -18.390 1.00 0.00 25 LEU A O 8
ATOM 7611 N N . GLN A 1 26 ? 8.621 8.434 -19.206 1.00 0.00 26 GLN A N 8
ATOM 7612 C CA . GLN A 1 26 ? 7.988 9.462 -20.025 1.00 0.00 26 GLN A CA 8
ATOM 7613 C C . GLN A 1 26 ? 6.475 9.307 -19.855 1.00 0.00 26 GLN A C 8
ATOM 7614 O O . GLN A 1 26 ? 5.992 8.410 -19.158 1.00 0.00 26 GLN A O 8
ATOM 7628 N N . TYR A 1 27 ? 5.717 10.214 -20.449 1.00 0.00 27 TYR A N 8
ATOM 7629 C CA . TYR A 1 27 ? 4.272 10.236 -20.383 1.00 0.00 27 TYR A CA 8
ATOM 7630 C C . TYR A 1 27 ? 3.740 10.777 -21.695 1.00 0.00 27 TYR A C 8
ATOM 7631 O O . TYR A 1 27 ? 4.478 11.376 -22.486 1.00 0.00 27 TYR A O 8
ATOM 7649 N N . GLU A 1 28 ? 2.450 10.560 -21.900 1.00 0.00 28 GLU A N 8
ATOM 7650 C CA . GLU A 1 28 ? 1.719 10.994 -23.069 1.00 0.00 28 GLU A CA 8
ATOM 7651 C C . GLU A 1 28 ? 0.313 11.373 -22.606 1.00 0.00 28 GLU A C 8
ATOM 7652 O O . GLU A 1 28 ? -0.491 10.505 -22.254 1.00 0.00 28 GLU A O 8
ATOM 7664 N N . THR A 1 29 ? 0.007 12.667 -22.577 1.00 0.00 29 THR A N 8
ATOM 7665 C CA . THR A 1 29 ? -1.293 13.182 -22.173 1.00 0.00 29 THR A CA 8
ATOM 7666 C C . THR A 1 29 ? -1.861 14.139 -23.214 1.00 0.00 29 THR A C 8
ATOM 7667 O O . THR A 1 29 ? -1.134 14.745 -24.003 1.00 0.00 29 THR A O 8
ATOM 7678 N N . SER A 1 30 ? -3.184 14.281 -23.163 1.00 0.00 30 SER A N 8
ATOM 7679 C CA . SER A 1 30 ? -3.975 15.157 -24.003 1.00 0.00 30 SER A CA 8
ATOM 7680 C C . SER A 1 30 ? -4.432 16.372 -23.176 1.00 0.00 30 SER A C 8
ATOM 7681 O O . SER A 1 30 ? -5.274 17.137 -23.645 1.00 0.00 30 SER A O 8
ATOM 7689 N N . ARG A 1 31 ? -3.967 16.508 -21.925 1.00 0.00 31 ARG A N 8
ATOM 7690 C CA . ARG A 1 31 ? -4.312 17.628 -21.053 1.00 0.00 31 ARG A CA 8
ATOM 7691 C C . ARG A 1 31 ? -3.720 18.908 -21.650 1.00 0.00 31 ARG A C 8
ATOM 7692 O O . ARG A 1 31 ? -2.894 18.859 -22.568 1.00 0.00 31 ARG A O 8
ATOM 7713 N N . ASP A 1 32 ? -4.121 20.059 -21.115 1.00 0.00 32 ASP A N 8
ATOM 7714 C CA . ASP A 1 32 ? -3.631 21.362 -21.574 1.00 0.00 32 ASP A CA 8
ATOM 7715 C C . ASP A 1 32 ? -2.125 21.468 -21.313 1.00 0.00 32 ASP A C 8
ATOM 7716 O O . ASP A 1 32 ? -1.394 22.052 -22.110 1.00 0.00 32 ASP A O 8
ATOM 7725 N N . ASN A 1 33 ? -1.680 20.898 -20.196 1.00 0.00 33 ASN A N 8
ATOM 7726 C CA . ASN A 1 33 ? -0.337 20.772 -19.645 1.00 0.00 33 ASN A CA 8
ATOM 7727 C C . ASN A 1 33 ? -0.517 19.806 -18.483 1.00 0.00 33 ASN A C 8
ATOM 7728 O O . ASN A 1 33 ? -1.631 19.639 -17.972 1.00 0.00 33 ASN A O 8
ATOM 7739 N N . ILE A 1 34 ? 0.554 19.167 -18.037 1.00 0.00 34 ILE A N 8
ATOM 7740 C CA . ILE A 1 34 ? 0.473 18.255 -16.914 1.00 0.00 34 ILE A CA 8
ATOM 7741 C C . ILE A 1 34 ? 0.733 19.066 -15.639 1.00 0.00 34 ILE A C 8
ATOM 7742 O O . ILE A 1 34 ? 1.660 19.885 -15.627 1.00 0.00 34 ILE A O 8
ATOM 7758 N N . PRO A 1 35 ? -0.077 18.905 -14.585 1.00 0.00 35 PRO A N 8
ATOM 7759 C CA . PRO A 1 35 ? 0.150 19.612 -13.344 1.00 0.00 35 PRO A CA 8
ATOM 7760 C C . PRO A 1 35 ? 1.409 19.040 -12.691 1.00 0.00 35 PRO A C 8
ATOM 7761 O O . PRO A 1 35 ? 1.798 17.888 -12.904 1.00 0.00 35 PRO A O 8
ATOM 7772 N N . GLU A 1 36 ? 2.025 19.832 -11.827 1.00 0.00 36 GLU A N 8
ATOM 7773 C CA . GLU A 1 36 ? 3.235 19.426 -11.129 1.00 0.00 36 GLU A CA 8
ATOM 7774 C C . GLU A 1 36 ? 2.978 18.355 -10.089 1.00 0.00 36 GLU A C 8
ATOM 7775 O O . GLU A 1 36 ? 3.837 17.501 -9.917 1.00 0.00 36 GLU A O 8
ATOM 7787 N N . GLU A 1 37 ? 1.824 18.368 -9.425 1.00 0.00 37 GLU A N 8
ATOM 7788 C CA . GLU A 1 37 ? 1.505 17.370 -8.407 1.00 0.00 37 GLU A CA 8
ATOM 7789 C C . GLU A 1 37 ? 1.496 15.962 -9.004 1.00 0.00 37 GLU A C 8
ATOM 7790 O O . GLU A 1 37 ? 1.782 14.996 -8.305 1.00 0.00 37 GLU A O 8
ATOM 7802 N N . LEU A 1 38 ? 1.145 15.837 -10.286 1.00 0.00 38 LEU A N 8
ATOM 7803 C CA . LEU A 1 38 ? 1.092 14.566 -10.988 1.00 0.00 38 LEU A CA 8
ATOM 7804 C C . LEU A 1 38 ? 2.516 14.128 -11.239 1.00 0.00 38 LEU A C 8
ATOM 7805 O O . LEU A 1 38 ? 2.901 13.018 -10.885 1.00 0.00 38 LEU A O 8
ATOM 7821 N N . LEU A 1 39 ? 3.295 15.012 -11.870 1.00 0.00 39 LEU A N 8
ATOM 7822 C CA . LEU A 1 39 ? 4.683 14.734 -12.175 1.00 0.00 39 LEU A CA 8
ATOM 7823 C C . LEU A 1 39 ? 5.431 14.358 -10.910 1.00 0.00 39 LEU A C 8
ATOM 7824 O O . LEU A 1 39 ? 6.189 13.401 -10.950 1.00 0.00 39 LEU A O 8
ATOM 7840 N N . ASN A 1 40 ? 5.217 15.070 -9.808 1.00 0.00 40 ASN A N 8
ATOM 7841 C CA . ASN A 1 40 ? 5.870 14.816 -8.533 1.00 0.00 40 ASN A CA 8
ATOM 7842 C C . ASN A 1 40 ? 5.560 13.416 -8.010 1.00 0.00 40 ASN A C 8
ATOM 7843 O O . ASN A 1 40 ? 6.455 12.730 -7.513 1.00 0.00 40 ASN A O 8
ATOM 7854 N N . GLU A 1 41 ? 4.311 12.974 -8.118 1.00 0.00 41 GLU A N 8
ATOM 7855 C CA . GLU A 1 41 ? 3.891 11.659 -7.647 1.00 0.00 41 GLU A CA 8
ATOM 7856 C C . GLU A 1 41 ? 4.498 10.594 -8.546 1.00 0.00 41 GLU A C 8
ATOM 7857 O O . GLU A 1 41 ? 5.083 9.627 -8.053 1.00 0.00 41 GLU A O 8
ATOM 7869 N N . TRP A 1 42 ? 4.429 10.786 -9.864 1.00 0.00 42 TRP A N 8
ATOM 7870 C CA . TRP A 1 42 ? 4.991 9.824 -10.800 1.00 0.00 42 TRP A CA 8
ATOM 7871 C C . TRP A 1 42 ? 6.507 9.752 -10.646 1.00 0.00 42 TRP A C 8
ATOM 7872 O O . TRP A 1 42 ? 7.067 8.656 -10.662 1.00 0.00 42 TRP A O 8
ATOM 7893 N N . LYS A 1 43 ? 7.201 10.888 -10.513 1.00 0.00 43 LYS A N 8
ATOM 7894 C CA . LYS A 1 43 ? 8.653 10.959 -10.351 1.00 0.00 43 LYS A CA 8
ATOM 7895 C C . LYS A 1 43 ? 9.057 10.154 -9.125 1.00 0.00 43 LYS A C 8
ATOM 7896 O O . LYS A 1 43 ? 10.085 9.474 -9.190 1.00 0.00 43 LYS A O 8
ATOM 7915 N N . TYR A 1 44 ? 8.228 10.153 -8.072 1.00 0.00 44 TYR A N 8
ATOM 7916 C CA . TYR A 1 44 ? 8.537 9.397 -6.865 1.00 0.00 44 TYR A CA 8
ATOM 7917 C C . TYR A 1 44 ? 8.727 7.907 -7.185 1.00 0.00 44 TYR A C 8
ATOM 7918 O O . TYR A 1 44 ? 9.673 7.299 -6.687 1.00 0.00 44 TYR A O 8
ATOM 7936 N N . TYR A 1 45 ? 7.890 7.324 -8.051 1.00 0.00 45 TYR A N 8
ATOM 7937 C CA . TYR A 1 45 ? 7.944 5.907 -8.427 1.00 0.00 45 TYR A CA 8
ATOM 7938 C C . TYR A 1 45 ? 8.363 5.680 -9.880 1.00 0.00 45 TYR A C 8
ATOM 7939 O O . TYR A 1 45 ? 7.959 4.679 -10.474 1.00 0.00 45 TYR A O 8
ATOM 7957 N N . ARG A 1 46 ? 9.149 6.574 -10.503 1.00 0.00 46 ARG A N 8
ATOM 7958 C CA . ARG A 1 46 ? 9.578 6.366 -11.887 1.00 0.00 46 ARG A CA 8
ATOM 7959 C C . ARG A 1 46 ? 10.257 5.005 -12.012 1.00 0.00 46 ARG A C 8
ATOM 7960 O O . ARG A 1 46 ? 10.043 4.333 -13.013 1.00 0.00 46 ARG A O 8
ATOM 7981 N N . GLN A 1 47 ? 11.041 4.604 -11.007 1.00 0.00 47 GLN A N 8
ATOM 7982 C CA . GLN A 1 47 ? 11.758 3.345 -11.001 1.00 0.00 47 GLN A CA 8
ATOM 7983 C C . GLN A 1 47 ? 10.812 2.153 -11.026 1.00 0.00 47 GLN A C 8
ATOM 7984 O O . GLN A 1 47 ? 11.114 1.152 -11.675 1.00 0.00 47 GLN A O 8
ATOM 7998 N N . ASP A 1 48 ? 9.715 2.223 -10.271 1.00 0.00 48 ASP A N 8
ATOM 7999 C CA . ASP A 1 48 ? 8.754 1.132 -10.228 1.00 0.00 48 ASP A CA 8
ATOM 8000 C C . ASP A 1 48 ? 8.010 1.059 -11.549 1.00 0.00 48 ASP A C 8
ATOM 8001 O O . ASP A 1 48 ? 7.866 -0.013 -12.126 1.00 0.00 48 ASP A O 8
ATOM 8010 N N . LEU A 1 49 ? 7.589 2.231 -12.032 1.00 0.00 49 LEU A N 8
ATOM 8011 C CA . LEU A 1 49 ? 6.868 2.426 -13.272 1.00 0.00 49 LEU A CA 8
ATOM 8012 C C . LEU A 1 49 ? 7.654 1.796 -14.403 1.00 0.00 49 LEU A C 8
ATOM 8013 O O . LEU A 1 49 ? 7.152 0.862 -15.019 1.00 0.00 49 LEU A O 8
ATOM 8029 N N . ILE A 1 50 ? 8.854 2.322 -14.684 1.00 0.00 50 ILE A N 8
ATOM 8030 C CA . ILE A 1 50 ? 9.730 1.871 -15.760 1.00 0.00 50 ILE A CA 8
ATOM 8031 C C . ILE A 1 50 ? 9.793 0.364 -15.845 1.00 0.00 50 ILE A C 8
ATOM 8032 O O . ILE A 1 50 ? 9.639 -0.156 -16.946 1.00 0.00 50 ILE A O 8
ATOM 8048 N N . ASP A 1 51 ? 9.998 -0.313 -14.720 1.00 0.00 51 ASP A N 8
ATOM 8049 C CA . ASP A 1 51 ? 10.093 -1.761 -14.704 1.00 0.00 51 ASP A CA 8
ATOM 8050 C C . ASP A 1 51 ? 8.958 -2.433 -15.461 1.00 0.00 51 ASP A C 8
ATOM 8051 O O . ASP A 1 51 ? 9.208 -3.295 -16.296 1.00 0.00 51 ASP A O 8
ATOM 8060 N N . PHE A 1 52 ? 7.720 -2.016 -15.194 1.00 0.00 52 PHE A N 8
ATOM 8061 C CA . PHE A 1 52 ? 6.547 -2.571 -15.851 1.00 0.00 52 PHE A CA 8
ATOM 8062 C C . PHE A 1 52 ? 6.331 -1.920 -17.211 1.00 0.00 52 PHE A C 8
ATOM 8063 O O . PHE A 1 52 ? 5.827 -2.565 -18.122 1.00 0.00 52 PHE A O 8
ATOM 8080 N N . LEU A 1 53 ? 6.717 -0.655 -17.384 1.00 0.00 53 LEU A N 8
ATOM 8081 C CA . LEU A 1 53 ? 6.524 0.062 -18.636 1.00 0.00 53 LEU A CA 8
ATOM 8082 C C . LEU A 1 53 ? 7.261 -0.601 -19.778 1.00 0.00 53 LEU A C 8
ATOM 8083 O O . LEU A 1 53 ? 6.729 -0.691 -20.881 1.00 0.00 53 LEU A O 8
ATOM 8099 N N . GLN A 1 54 ? 8.485 -1.051 -19.515 1.00 0.00 54 GLN A N 8
ATOM 8100 C CA . GLN A 1 54 ? 9.291 -1.720 -20.517 1.00 0.00 54 GLN A CA 8
ATOM 8101 C C . GLN A 1 54 ? 8.524 -2.938 -21.047 1.00 0.00 54 GLN A C 8
ATOM 8102 O O . GLN A 1 54 ? 8.505 -3.172 -22.252 1.00 0.00 54 GLN A O 8
ATOM 8116 N N . GLN A 1 55 ? 7.895 -3.679 -20.129 1.00 0.00 55 GLN A N 8
ATOM 8117 C CA . GLN A 1 55 ? 7.109 -4.887 -20.383 1.00 0.00 55 GLN A CA 8
ATOM 8118 C C . GLN A 1 55 ? 5.800 -4.601 -21.117 1.00 0.00 55 GLN A C 8
ATOM 8119 O O . GLN A 1 55 ? 5.438 -5.358 -22.016 1.00 0.00 55 GLN A O 8
ATOM 8133 N N . LEU A 1 56 ? 5.101 -3.529 -20.732 1.00 0.00 56 LEU A N 8
ATOM 8134 C CA . LEU A 1 56 ? 3.834 -3.085 -21.312 1.00 0.00 56 LEU A CA 8
ATOM 8135 C C . LEU A 1 56 ? 4.029 -2.817 -22.798 1.00 0.00 56 LEU A C 8
ATOM 8136 O O . LEU A 1 56 ? 3.299 -3.320 -23.653 1.00 0.00 56 LEU A O 8
ATOM 8152 N N . ASP A 1 57 ? 5.056 -2.030 -23.108 1.00 0.00 57 ASP A N 8
ATOM 8153 C CA . ASP A 1 57 ? 5.369 -1.661 -24.476 1.00 0.00 57 ASP A CA 8
ATOM 8154 C C . ASP A 1 57 ? 6.095 -2.779 -25.217 1.00 0.00 57 ASP A C 8
ATOM 8155 O O . ASP A 1 57 ? 5.999 -2.864 -26.438 1.00 0.00 57 ASP A O 8
ATOM 8164 N N . ALA A 1 58 ? 6.786 -3.651 -24.475 1.00 0.00 58 ALA A N 8
ATOM 8165 C CA . ALA A 1 58 ? 7.564 -4.815 -24.896 1.00 0.00 58 ALA A CA 8
ATOM 8166 C C . ALA A 1 58 ? 8.581 -4.575 -26.013 1.00 0.00 58 ALA A C 8
ATOM 8167 O O . ALA A 1 58 ? 9.126 -5.519 -26.586 1.00 0.00 58 ALA A O 8
ATOM 8174 N N . LYS A 1 59 ? 8.860 -3.315 -26.308 1.00 0.00 59 LYS A N 8
ATOM 8175 C CA . LYS A 1 59 ? 9.771 -2.840 -27.312 1.00 0.00 59 LYS A CA 8
ATOM 8176 C C . LYS A 1 59 ? 11.188 -3.304 -27.010 1.00 0.00 59 LYS A C 8
ATOM 8177 O O . LYS A 1 59 ? 11.509 -3.749 -25.907 1.00 0.00 59 LYS A O 8
ATOM 8196 N N . GLU A 1 60 ? 12.044 -3.140 -27.994 1.00 0.00 60 GLU A N 8
ATOM 8197 C CA . GLU A 1 60 ? 13.465 -3.473 -27.958 1.00 0.00 60 GLU A CA 8
ATOM 8198 C C . GLU A 1 60 ? 14.261 -2.274 -28.474 1.00 0.00 60 GLU A C 8
ATOM 8199 O O . GLU A 1 60 ? 13.729 -1.420 -29.186 1.00 0.00 60 GLU A O 8
ATOM 8211 N N . GLU A 1 61 ? 15.536 -2.206 -28.112 1.00 0.00 61 GLU A N 8
ATOM 8212 C CA . GLU A 1 61 ? 16.478 -1.163 -28.489 1.00 0.00 61 GLU A CA 8
ATOM 8213 C C . GLU A 1 61 ? 17.869 -1.785 -28.550 1.00 0.00 61 GLU A C 8
ATOM 8214 O O . GLU A 1 61 ? 18.038 -2.992 -28.330 1.00 0.00 61 GLU A O 8
ATOM 8226 N N . THR A 1 62 ? 18.856 -0.965 -28.889 1.00 0.00 62 THR A N 8
ATOM 8227 C CA . THR A 1 62 ? 20.259 -1.312 -28.960 1.00 0.00 62 THR A CA 8
ATOM 8228 C C . THR A 1 62 ? 20.943 -0.523 -27.828 1.00 0.00 62 THR A C 8
ATOM 8229 O O . THR A 1 62 ? 20.278 0.200 -27.073 1.00 0.00 62 THR A O 8
ATOM 8240 N N . GLN A 1 63 ? 22.249 -0.713 -27.661 1.00 0.00 63 GLN A N 8
ATOM 8241 C CA . GLN A 1 63 ? 23.018 -0.039 -26.629 1.00 0.00 63 GLN A CA 8
ATOM 8242 C C . GLN A 1 63 ? 22.938 1.470 -26.813 1.00 0.00 63 GLN A C 8
ATOM 8243 O O . GLN A 1 63 ? 22.762 1.953 -27.953 1.00 0.00 63 GLN A O 8
ATOM 8257 N N . MET A 1 1 ? 4.179 -1.182 -2.386 1.00 0.00 1 MET A N 9
ATOM 8258 C CA . MET A 1 1 ? 2.865 -0.760 -1.867 1.00 0.00 1 MET A CA 9
ATOM 8259 C C . MET A 1 1 ? 1.900 -0.487 -3.009 1.00 0.00 1 MET A C 9
ATOM 8260 O O . MET A 1 1 ? 0.782 -1.004 -3.007 1.00 0.00 1 MET A O 9
ATOM 8274 N N . LYS A 1 2 ? 2.277 0.355 -3.971 1.00 0.00 2 LYS A N 9
ATOM 8275 C CA . LYS A 1 2 ? 1.448 0.669 -5.113 1.00 0.00 2 LYS A CA 9
ATOM 8276 C C . LYS A 1 2 ? 2.243 0.272 -6.332 1.00 0.00 2 LYS A C 9
ATOM 8277 O O . LYS A 1 2 ? 3.193 0.950 -6.701 1.00 0.00 2 LYS A O 9
ATOM 8296 N N . ASN A 1 3 ? 1.904 -0.893 -6.868 1.00 0.00 3 ASN A N 9
ATOM 8297 C CA . ASN A 1 3 ? 2.523 -1.449 -8.057 1.00 0.00 3 ASN A CA 9
ATOM 8298 C C . ASN A 1 3 ? 2.253 -0.486 -9.196 1.00 0.00 3 ASN A C 9
ATOM 8299 O O . ASN A 1 3 ? 1.239 0.213 -9.199 1.00 0.00 3 ASN A O 9
ATOM 8310 N N . ALA A 1 4 ? 3.149 -0.510 -10.176 1.00 0.00 4 ALA A N 9
ATOM 8311 C CA . ALA A 1 4 ? 3.167 0.315 -11.368 1.00 0.00 4 ALA A CA 9
ATOM 8312 C C . ALA A 1 4 ? 1.800 0.386 -12.004 1.00 0.00 4 ALA A C 9
ATOM 8313 O O . ALA A 1 4 ? 1.324 1.483 -12.272 1.00 0.00 4 ALA A O 9
ATOM 8320 N N . ALA A 1 5 ? 1.157 -0.770 -12.163 1.00 0.00 5 ALA A N 9
ATOM 8321 C CA . ALA A 1 5 ? -0.156 -0.854 -12.759 1.00 0.00 5 ALA A CA 9
ATOM 8322 C C . ALA A 1 5 ? -1.153 0.086 -12.074 1.00 0.00 5 ALA A C 9
ATOM 8323 O O . ALA A 1 5 ? -1.881 0.799 -12.750 1.00 0.00 5 ALA A O 9
ATOM 8330 N N . GLN A 1 6 ? -1.193 0.101 -10.737 1.00 0.00 6 GLN A N 9
ATOM 8331 C CA . GLN A 1 6 ? -2.112 0.958 -9.993 1.00 0.00 6 GLN A CA 9
ATOM 8332 C C . GLN A 1 6 ? -1.776 2.432 -10.215 1.00 0.00 6 GLN A C 9
ATOM 8333 O O . GLN A 1 6 ? -2.676 3.273 -10.200 1.00 0.00 6 GLN A O 9
ATOM 8347 N N . ILE A 1 7 ? -0.487 2.754 -10.330 1.00 0.00 7 ILE A N 9
ATOM 8348 C CA . ILE A 1 7 ? -0.029 4.120 -10.534 1.00 0.00 7 ILE A CA 9
ATOM 8349 C C . ILE A 1 7 ? -0.441 4.580 -11.940 1.00 0.00 7 ILE A C 9
ATOM 8350 O O . ILE A 1 7 ? -0.900 5.708 -12.123 1.00 0.00 7 ILE A O 9
ATOM 8366 N N . VAL A 1 8 ? -0.282 3.725 -12.948 1.00 0.00 8 VAL A N 9
ATOM 8367 C CA . VAL A 1 8 ? -0.665 4.055 -14.319 1.00 0.00 8 VAL A CA 9
ATOM 8368 C C . VAL A 1 8 ? -2.193 4.162 -14.390 1.00 0.00 8 VAL A C 9
ATOM 8369 O O . VAL A 1 8 ? -2.696 5.086 -15.024 1.00 0.00 8 VAL A O 9
ATOM 8382 N N . ASP A 1 9 ? -2.925 3.286 -13.696 1.00 0.00 9 ASP A N 9
ATOM 8383 C CA . ASP A 1 9 ? -4.387 3.259 -13.650 1.00 0.00 9 ASP A CA 9
ATOM 8384 C C . ASP A 1 9 ? -4.930 4.596 -13.138 1.00 0.00 9 ASP A C 9
ATOM 8385 O O . ASP A 1 9 ? -5.924 5.129 -13.633 1.00 0.00 9 ASP A O 9
ATOM 8394 N N . GLU A 1 10 ? -4.272 5.149 -12.124 1.00 0.00 10 GLU A N 9
ATOM 8395 C CA . GLU A 1 10 ? -4.609 6.433 -11.520 1.00 0.00 10 GLU A CA 9
ATOM 8396 C C . GLU A 1 10 ? -4.375 7.551 -12.542 1.00 0.00 10 GLU A C 9
ATOM 8397 O O . GLU A 1 10 ? -5.208 8.443 -12.681 1.00 0.00 10 GLU A O 9
ATOM 8409 N N . ALA A 1 11 ? -3.248 7.520 -13.265 1.00 0.00 11 ALA A N 9
ATOM 8410 C CA . ALA A 1 11 ? -2.940 8.552 -14.254 1.00 0.00 11 ALA A CA 9
ATOM 8411 C C . ALA A 1 11 ? -3.909 8.478 -15.433 1.00 0.00 11 ALA A C 9
ATOM 8412 O O . ALA A 1 11 ? -4.328 9.508 -15.961 1.00 0.00 11 ALA A O 9
ATOM 8419 N N . LEU A 1 12 ? -4.297 7.264 -15.821 1.00 0.00 12 LEU A N 9
ATOM 8420 C CA . LEU A 1 12 ? -5.235 6.997 -16.901 1.00 0.00 12 LEU A CA 9
ATOM 8421 C C . LEU A 1 12 ? -6.542 7.730 -16.598 1.00 0.00 12 LEU A C 9
ATOM 8422 O O . LEU A 1 12 ? -7.174 8.281 -17.495 1.00 0.00 12 LEU A O 9
ATOM 8438 N N . ASN A 1 13 ? -6.930 7.790 -15.323 1.00 0.00 13 ASN A N 9
ATOM 8439 C CA . ASN A 1 13 ? -8.137 8.472 -14.881 1.00 0.00 13 ASN A CA 9
ATOM 8440 C C . ASN A 1 13 ? -8.080 9.962 -15.222 1.00 0.00 13 ASN A C 9
ATOM 8441 O O . ASN A 1 13 ? -9.108 10.599 -15.424 1.00 0.00 13 ASN A O 9
ATOM 8452 N N . GLN A 1 14 ? -6.876 10.525 -15.265 1.00 0.00 14 GLN A N 9
ATOM 8453 C CA . GLN A 1 14 ? -6.602 11.924 -15.564 1.00 0.00 14 GLN A CA 9
ATOM 8454 C C . GLN A 1 14 ? -6.265 12.116 -17.051 1.00 0.00 14 GLN A C 9
ATOM 8455 O O . GLN A 1 14 ? -5.806 13.183 -17.454 1.00 0.00 14 GLN A O 9
ATOM 8469 N N . GLY A 1 15 ? -6.449 11.081 -17.875 1.00 0.00 15 GLY A N 9
ATOM 8470 C CA . GLY A 1 15 ? -6.179 11.141 -19.304 1.00 0.00 15 GLY A CA 9
ATOM 8471 C C . GLY A 1 15 ? -4.694 11.191 -19.636 1.00 0.00 15 GLY A C 9
ATOM 8472 O O . GLY A 1 15 ? -4.314 11.744 -20.676 1.00 0.00 15 GLY A O 9
ATOM 8476 N N . ILE A 1 16 ? -3.824 10.651 -18.783 1.00 0.00 16 ILE A N 9
ATOM 8477 C CA . ILE A 1 16 ? -2.384 10.646 -18.999 1.00 0.00 16 ILE A CA 9
ATOM 8478 C C . ILE A 1 16 ? -1.896 9.192 -18.980 1.00 0.00 16 ILE A C 9
ATOM 8479 O O . ILE A 1 16 ? -2.339 8.380 -18.171 1.00 0.00 16 ILE A O 9
ATOM 8495 N N . THR A 1 17 ? -1.021 8.845 -19.924 1.00 0.00 17 THR A N 9
ATOM 8496 C CA . THR A 1 17 ? -0.437 7.518 -20.100 1.00 0.00 17 THR A CA 9
ATOM 8497 C C . THR A 1 17 ? 1.042 7.578 -19.776 1.00 0.00 17 THR A C 9
ATOM 8498 O O . THR A 1 17 ? 1.688 8.588 -20.051 1.00 0.00 17 THR A O 9
ATOM 8509 N N . LEU A 1 18 ? 1.595 6.487 -19.245 1.00 0.00 18 LEU A N 9
ATOM 8510 C CA . LEU A 1 18 ? 2.996 6.388 -18.860 1.00 0.00 18 LEU A CA 9
ATOM 8511 C C . LEU A 1 18 ? 3.720 5.440 -19.805 1.00 0.00 18 LEU A C 9
ATOM 8512 O O . LEU A 1 18 ? 3.215 4.349 -20.050 1.00 0.00 18 LEU A O 9
ATOM 8528 N N . PHE A 1 19 ? 4.876 5.837 -20.339 1.00 0.00 19 PHE A N 9
ATOM 8529 C CA . PHE A 1 19 ? 5.697 5.005 -21.241 1.00 0.00 19 PHE A CA 9
ATOM 8530 C C . PHE A 1 19 ? 7.188 5.138 -20.897 1.00 0.00 19 PHE A C 9
ATOM 8531 O O . PHE A 1 19 ? 7.569 5.945 -20.044 1.00 0.00 19 PHE A O 9
ATOM 8548 N N . VAL A 1 20 ? 8.035 4.325 -21.535 1.00 0.00 20 VAL A N 9
ATOM 8549 C CA . VAL A 1 20 ? 9.483 4.308 -21.366 1.00 0.00 20 VAL A CA 9
ATOM 8550 C C . VAL A 1 20 ? 10.124 4.537 -22.732 1.00 0.00 20 VAL A C 9
ATOM 8551 O O . VAL A 1 20 ? 9.638 4.055 -23.751 1.00 0.00 20 VAL A O 9
ATOM 8564 N N . ALA A 1 21 ? 11.218 5.287 -22.735 1.00 0.00 21 ALA A N 9
ATOM 8565 C CA . ALA A 1 21 ? 12.055 5.652 -23.864 1.00 0.00 21 ALA A CA 9
ATOM 8566 C C . ALA A 1 21 ? 13.346 6.148 -23.246 1.00 0.00 21 ALA A C 9
ATOM 8567 O O . ALA A 1 21 ? 13.309 6.667 -22.130 1.00 0.00 21 ALA A O 9
ATOM 8574 N N . ASP A 1 22 ? 14.468 6.012 -23.940 1.00 0.00 22 ASP A N 9
ATOM 8575 C CA . ASP A 1 22 ? 15.787 6.459 -23.493 1.00 0.00 22 ASP A CA 9
ATOM 8576 C C . ASP A 1 22 ? 16.112 5.971 -22.079 1.00 0.00 22 ASP A C 9
ATOM 8577 O O . ASP A 1 22 ? 16.753 6.674 -21.293 1.00 0.00 22 ASP A O 9
ATOM 8586 N N . ASN A 1 23 ? 15.612 4.781 -21.722 1.00 0.00 23 ASN A N 9
ATOM 8587 C CA . ASN A 1 23 ? 15.798 4.161 -20.413 1.00 0.00 23 ASN A CA 9
ATOM 8588 C C . ASN A 1 23 ? 15.271 5.030 -19.259 1.00 0.00 23 ASN A C 9
ATOM 8589 O O . ASN A 1 23 ? 15.657 4.845 -18.105 1.00 0.00 23 ASN A O 9
ATOM 8600 N N . ARG A 1 24 ? 14.377 5.984 -19.551 1.00 0.00 24 ARG A N 9
ATOM 8601 C CA . ARG A 1 24 ? 13.798 6.914 -18.589 1.00 0.00 24 ARG A CA 9
ATOM 8602 C C . ARG A 1 24 ? 12.275 6.819 -18.596 1.00 0.00 24 ARG A C 9
ATOM 8603 O O . ARG A 1 24 ? 11.679 6.227 -19.494 1.00 0.00 24 ARG A O 9
ATOM 8624 N N . LEU A 1 25 ? 11.634 7.391 -17.577 1.00 0.00 25 LEU A N 9
ATOM 8625 C CA . LEU A 1 25 ? 10.179 7.413 -17.424 1.00 0.00 25 LEU A CA 9
ATOM 8626 C C . LEU A 1 25 ? 9.640 8.579 -18.249 1.00 0.00 25 LEU A C 9
ATOM 8627 O O . LEU A 1 25 ? 10.217 9.667 -18.206 1.00 0.00 25 LEU A O 9
ATOM 8643 N N . GLN A 1 26 ? 8.571 8.373 -19.007 1.00 0.00 26 GLN A N 9
ATOM 8644 C CA . GLN A 1 26 ? 7.905 9.373 -19.822 1.00 0.00 26 GLN A CA 9
ATOM 8645 C C . GLN A 1 26 ? 6.408 9.267 -19.559 1.00 0.00 26 GLN A C 9
ATOM 8646 O O . GLN A 1 26 ? 5.913 8.326 -18.931 1.00 0.00 26 GLN A O 9
ATOM 8660 N N . TYR A 1 27 ? 5.688 10.284 -20.006 1.00 0.00 27 TYR A N 9
ATOM 8661 C CA . TYR A 1 27 ? 4.262 10.426 -19.853 1.00 0.00 27 TYR A CA 9
ATOM 8662 C C . TYR A 1 27 ? 3.742 11.178 -21.057 1.00 0.00 27 TYR A C 9
ATOM 8663 O O . TYR A 1 27 ? 4.410 12.090 -21.539 1.00 0.00 27 TYR A O 9
ATOM 8681 N N . GLU A 1 28 ? 2.533 10.843 -21.484 1.00 0.00 28 GLU A N 9
ATOM 8682 C CA . GLU A 1 28 ? 1.871 11.473 -22.609 1.00 0.00 28 GLU A CA 9
ATOM 8683 C C . GLU A 1 28 ? 0.402 11.673 -22.278 1.00 0.00 28 GLU A C 9
ATOM 8684 O O . GLU A 1 28 ? -0.255 10.767 -21.766 1.00 0.00 28 GLU A O 9
ATOM 8696 N N . THR A 1 29 ? -0.124 12.851 -22.580 1.00 0.00 29 THR A N 9
ATOM 8697 C CA . THR A 1 29 ? -1.507 13.215 -22.350 1.00 0.00 29 THR A CA 9
ATOM 8698 C C . THR A 1 29 ? -2.028 14.115 -23.476 1.00 0.00 29 THR A C 9
ATOM 8699 O O . THR A 1 29 ? -1.307 14.494 -24.401 1.00 0.00 29 THR A O 9
ATOM 8710 N N . SER A 1 30 ? -3.318 14.427 -23.376 1.00 0.00 30 SER A N 9
ATOM 8711 C CA . SER A 1 30 ? -4.093 15.273 -24.263 1.00 0.00 30 SER A CA 9
ATOM 8712 C C . SER A 1 30 ? -4.541 16.527 -23.490 1.00 0.00 30 SER A C 9
ATOM 8713 O O . SER A 1 30 ? -5.296 17.344 -24.015 1.00 0.00 30 SER A O 9
ATOM 8721 N N . ARG A 1 31 ? -4.159 16.655 -22.211 1.00 0.00 31 ARG A N 9
ATOM 8722 C CA . ARG A 1 31 ? -4.500 17.801 -21.379 1.00 0.00 31 ARG A CA 9
ATOM 8723 C C . ARG A 1 31 ? -3.749 19.023 -21.902 1.00 0.00 31 ARG A C 9
ATOM 8724 O O . ARG A 1 31 ? -2.753 18.887 -22.611 1.00 0.00 31 ARG A O 9
ATOM 8745 N N . ASP A 1 32 ? -4.200 20.218 -21.534 1.00 0.00 32 ASP A N 9
ATOM 8746 C CA . ASP A 1 32 ? -3.570 21.480 -21.941 1.00 0.00 32 ASP A CA 9
ATOM 8747 C C . ASP A 1 32 ? -2.138 21.553 -21.394 1.00 0.00 32 ASP A C 9
ATOM 8748 O O . ASP A 1 32 ? -1.233 22.086 -22.031 1.00 0.00 32 ASP A O 9
ATOM 8757 N N . ASN A 1 33 ? -1.934 21.015 -20.192 1.00 0.00 33 ASN A N 9
ATOM 8758 C CA . ASN A 1 33 ? -0.674 20.932 -19.468 1.00 0.00 33 ASN A CA 9
ATOM 8759 C C . ASN A 1 33 ? -0.851 19.867 -18.384 1.00 0.00 33 ASN A C 9
ATOM 8760 O O . ASN A 1 33 ? -1.984 19.439 -18.119 1.00 0.00 33 ASN A O 9
ATOM 8771 N N . ILE A 1 34 ? 0.242 19.409 -17.774 1.00 0.00 34 ILE A N 9
ATOM 8772 C CA . ILE A 1 34 ? 0.204 18.415 -16.711 1.00 0.00 34 ILE A CA 9
ATOM 8773 C C . ILE A 1 34 ? 0.579 19.144 -15.413 1.00 0.00 34 ILE A C 9
ATOM 8774 O O . ILE A 1 34 ? 1.571 19.881 -15.393 1.00 0.00 34 ILE A O 9
ATOM 8790 N N . PRO A 1 35 ? -0.189 18.965 -14.330 1.00 0.00 35 PRO A N 9
ATOM 8791 C CA . PRO A 1 35 ? 0.119 19.609 -13.069 1.00 0.00 35 PRO A CA 9
ATOM 8792 C C . PRO A 1 35 ? 1.426 19.052 -12.501 1.00 0.00 35 PRO A C 9
ATOM 8793 O O . PRO A 1 35 ? 1.830 17.920 -12.785 1.00 0.00 35 PRO A O 9
ATOM 8804 N N . GLU A 1 36 ? 2.073 19.831 -11.642 1.00 0.00 36 GLU A N 9
ATOM 8805 C CA . GLU A 1 36 ? 3.327 19.429 -11.026 1.00 0.00 36 GLU A CA 9
ATOM 8806 C C . GLU A 1 36 ? 3.163 18.286 -10.048 1.00 0.00 36 GLU A C 9
ATOM 8807 O O . GLU A 1 36 ? 4.088 17.494 -9.917 1.00 0.00 36 GLU A O 9
ATOM 8819 N N . GLU A 1 37 ? 2.016 18.186 -9.381 1.00 0.00 37 GLU A N 9
ATOM 8820 C CA . GLU A 1 37 ? 1.757 17.109 -8.431 1.00 0.00 37 GLU A CA 9
ATOM 8821 C C . GLU A 1 37 ? 1.832 15.782 -9.189 1.00 0.00 37 GLU A C 9
ATOM 8822 O O . GLU A 1 37 ? 2.446 14.839 -8.711 1.00 0.00 37 GLU A O 9
ATOM 8834 N N . LEU A 1 38 ? 1.259 15.719 -10.397 1.00 0.00 38 LEU A N 9
ATOM 8835 C CA . LEU A 1 38 ? 1.252 14.533 -11.245 1.00 0.00 38 LEU A CA 9
ATOM 8836 C C . LEU A 1 38 ? 2.691 14.199 -11.590 1.00 0.00 38 LEU A C 9
ATOM 8837 O O . LEU A 1 38 ? 3.124 13.058 -11.431 1.00 0.00 38 LEU A O 9
ATOM 8853 N N . LEU A 1 39 ? 3.429 15.212 -12.058 1.00 0.00 39 LEU A N 9
ATOM 8854 C CA . LEU A 1 39 ? 4.826 15.059 -12.424 1.00 0.00 39 LEU A CA 9
ATOM 8855 C C . LEU A 1 39 ? 5.599 14.472 -11.256 1.00 0.00 39 LEU A C 9
ATOM 8856 O O . LEU A 1 39 ? 6.278 13.464 -11.422 1.00 0.00 39 LEU A O 9
ATOM 8872 N N . ASN A 1 40 ? 5.496 15.103 -10.093 1.00 0.00 40 ASN A N 9
ATOM 8873 C CA . ASN A 1 40 ? 6.160 14.726 -8.860 1.00 0.00 40 ASN A CA 9
ATOM 8874 C C . ASN A 1 40 ? 5.802 13.320 -8.402 1.00 0.00 40 ASN A C 9
ATOM 8875 O O . ASN A 1 40 ? 6.685 12.616 -7.914 1.00 0.00 40 ASN A O 9
ATOM 8886 N N . GLU A 1 41 ? 4.550 12.898 -8.544 1.00 0.00 41 GLU A N 9
ATOM 8887 C CA . GLU A 1 41 ? 4.102 11.570 -8.129 1.00 0.00 41 GLU A CA 9
ATOM 8888 C C . GLU A 1 41 ? 4.728 10.510 -9.038 1.00 0.00 41 GLU A C 9
ATOM 8889 O O . GLU A 1 41 ? 5.369 9.562 -8.580 1.00 0.00 41 GLU A O 9
ATOM 8901 N N . TRP A 1 42 ? 4.576 10.695 -10.347 1.00 0.00 42 TRP A N 9
ATOM 8902 C CA . TRP A 1 42 ? 5.082 9.785 -11.361 1.00 0.00 42 TRP A CA 9
ATOM 8903 C C . TRP A 1 42 ? 6.609 9.698 -11.299 1.00 0.00 42 TRP A C 9
ATOM 8904 O O . TRP A 1 42 ? 7.188 8.614 -11.374 1.00 0.00 42 TRP A O 9
ATOM 8925 N N . LYS A 1 43 ? 7.291 10.830 -11.102 1.00 0.00 43 LYS A N 9
ATOM 8926 C CA . LYS A 1 43 ? 8.743 10.876 -10.994 1.00 0.00 43 LYS A CA 9
ATOM 8927 C C . LYS A 1 43 ? 9.203 10.179 -9.717 1.00 0.00 43 LYS A C 9
ATOM 8928 O O . LYS A 1 43 ? 10.297 9.615 -9.719 1.00 0.00 43 LYS A O 9
ATOM 8947 N N . TYR A 1 44 ? 8.410 10.203 -8.642 1.00 0.00 44 TYR A N 9
ATOM 8948 C CA . TYR A 1 44 ? 8.783 9.555 -7.390 1.00 0.00 44 TYR A CA 9
ATOM 8949 C C . TYR A 1 44 ? 8.865 8.038 -7.568 1.00 0.00 44 TYR A C 9
ATOM 8950 O O . TYR A 1 44 ? 9.880 7.433 -7.225 1.00 0.00 44 TYR A O 9
ATOM 8968 N N . TYR A 1 45 ? 7.835 7.398 -8.128 1.00 0.00 45 TYR A N 9
ATOM 8969 C CA . TYR A 1 45 ? 7.786 5.961 -8.347 1.00 0.00 45 TYR A CA 9
ATOM 8970 C C . TYR A 1 45 ? 8.325 5.591 -9.726 1.00 0.00 45 TYR A C 9
ATOM 8971 O O . TYR A 1 45 ? 8.115 4.462 -10.155 1.00 0.00 45 TYR A O 9
ATOM 8989 N N . ARG A 1 46 ? 9.068 6.472 -10.416 1.00 0.00 46 ARG A N 9
ATOM 8990 C CA . ARG A 1 46 ? 9.591 6.184 -11.747 1.00 0.00 46 ARG A CA 9
ATOM 8991 C C . ARG A 1 46 ? 10.237 4.813 -11.865 1.00 0.00 46 ARG A C 9
ATOM 8992 O O . ARG A 1 46 ? 9.990 4.142 -12.859 1.00 0.00 46 ARG A O 9
ATOM 9013 N N . GLN A 1 47 ? 11.057 4.413 -10.888 1.00 0.00 47 GLN A N 9
ATOM 9014 C CA . GLN A 1 47 ? 11.732 3.130 -10.935 1.00 0.00 47 GLN A CA 9
ATOM 9015 C C . GLN A 1 47 ? 10.740 1.979 -10.850 1.00 0.00 47 GLN A C 9
ATOM 9016 O O . GLN A 1 47 ? 10.993 0.926 -11.431 1.00 0.00 47 GLN A O 9
ATOM 9030 N N . ASP A 1 48 ? 9.653 2.149 -10.097 1.00 0.00 48 ASP A N 9
ATOM 9031 C CA . ASP A 1 48 ? 8.646 1.102 -9.966 1.00 0.00 48 ASP A CA 9
ATOM 9032 C C . ASP A 1 48 ? 7.901 0.968 -11.278 1.00 0.00 48 ASP A C 9
ATOM 9033 O O . ASP A 1 48 ? 7.668 -0.137 -11.764 1.00 0.00 48 ASP A O 9
ATOM 9042 N N . LEU A 1 49 ? 7.562 2.123 -11.853 1.00 0.00 49 LEU A N 9
ATOM 9043 C CA . LEU A 1 49 ? 6.866 2.231 -13.110 1.00 0.00 49 LEU A CA 9
ATOM 9044 C C . LEU A 1 49 ? 7.688 1.644 -14.236 1.00 0.00 49 LEU A C 9
ATOM 9045 O O . LEU A 1 49 ? 7.242 0.665 -14.817 1.00 0.00 49 LEU A O 9
ATOM 9061 N N . ILE A 1 50 ? 8.845 2.236 -14.562 1.00 0.00 50 ILE A N 9
ATOM 9062 C CA . ILE A 1 50 ? 9.733 1.821 -15.646 1.00 0.00 50 ILE A CA 9
ATOM 9063 C C . ILE A 1 50 ? 9.832 0.312 -15.756 1.00 0.00 50 ILE A C 9
ATOM 9064 O O . ILE A 1 50 ? 9.640 -0.214 -16.845 1.00 0.00 50 ILE A O 9
ATOM 9080 N N . ASP A 1 51 ? 10.132 -0.355 -14.649 1.00 0.00 51 ASP A N 9
ATOM 9081 C CA . ASP A 1 51 ? 10.289 -1.799 -14.565 1.00 0.00 51 ASP A CA 9
ATOM 9082 C C . ASP A 1 51 ? 9.152 -2.554 -15.252 1.00 0.00 51 ASP A C 9
ATOM 9083 O O . ASP A 1 51 ? 9.381 -3.520 -15.981 1.00 0.00 51 ASP A O 9
ATOM 9092 N N . PHE A 1 52 ? 7.928 -2.071 -15.048 1.00 0.00 52 PHE A N 9
ATOM 9093 C CA . PHE A 1 52 ? 6.717 -2.626 -15.634 1.00 0.00 52 PHE A CA 9
ATOM 9094 C C . PHE A 1 52 ? 6.426 -2.009 -17.013 1.00 0.00 52 PHE A C 9
ATOM 9095 O O . PHE A 1 52 ? 5.931 -2.692 -17.907 1.00 0.00 52 PHE A O 9
ATOM 9112 N N . LEU A 1 53 ? 6.748 -0.726 -17.213 1.00 0.00 53 LEU A N 9
ATOM 9113 C CA . LEU A 1 53 ? 6.509 0.012 -18.462 1.00 0.00 53 LEU A CA 9
ATOM 9114 C C . LEU A 1 53 ? 7.240 -0.626 -19.625 1.00 0.00 53 LEU A C 9
ATOM 9115 O O . LEU A 1 53 ? 6.684 -0.744 -20.715 1.00 0.00 53 LEU A O 9
ATOM 9131 N N . GLN A 1 54 ? 8.473 -1.075 -19.385 1.00 0.00 54 GLN A N 9
ATOM 9132 C CA . GLN A 1 54 ? 9.264 -1.722 -20.421 1.00 0.00 54 GLN A CA 9
ATOM 9133 C C . GLN A 1 54 ? 8.489 -2.926 -20.979 1.00 0.00 54 GLN A C 9
ATOM 9134 O O . GLN A 1 54 ? 8.536 -3.205 -22.173 1.00 0.00 54 GLN A O 9
ATOM 9148 N N . GLN A 1 55 ? 7.781 -3.646 -20.101 1.00 0.00 55 GLN A N 9
ATOM 9149 C CA . GLN A 1 55 ? 6.985 -4.819 -20.457 1.00 0.00 55 GLN A CA 9
ATOM 9150 C C . GLN A 1 55 ? 5.683 -4.438 -21.168 1.00 0.00 55 GLN A C 9
ATOM 9151 O O . GLN A 1 55 ? 5.125 -5.257 -21.898 1.00 0.00 55 GLN A O 9
ATOM 9165 N N . LEU A 1 56 ? 5.166 -3.229 -20.936 1.00 0.00 56 LEU A N 9
ATOM 9166 C CA . LEU A 1 56 ? 3.940 -2.747 -21.557 1.00 0.00 56 LEU A CA 9
ATOM 9167 C C . LEU A 1 56 ? 4.216 -2.431 -23.019 1.00 0.00 56 LEU A C 9
ATOM 9168 O O . LEU A 1 56 ? 3.419 -2.781 -23.890 1.00 0.00 56 LEU A O 9
ATOM 9184 N N . ASP A 1 57 ? 5.316 -1.738 -23.293 1.00 0.00 57 ASP A N 9
ATOM 9185 C CA . ASP A 1 57 ? 5.731 -1.370 -24.649 1.00 0.00 57 ASP A CA 9
ATOM 9186 C C . ASP A 1 57 ? 6.395 -2.568 -25.338 1.00 0.00 57 ASP A C 9
ATOM 9187 O O . ASP A 1 57 ? 6.282 -2.732 -26.551 1.00 0.00 57 ASP A O 9
ATOM 9196 N N . ALA A 1 58 ? 7.007 -3.462 -24.546 1.00 0.00 58 ALA A N 9
ATOM 9197 C CA . ALA A 1 58 ? 7.705 -4.683 -24.941 1.00 0.00 58 ALA A CA 9
ATOM 9198 C C . ALA A 1 58 ? 8.540 -4.455 -26.202 1.00 0.00 58 ALA A C 9
ATOM 9199 O O . ALA A 1 58 ? 8.457 -5.200 -27.187 1.00 0.00 58 ALA A O 9
ATOM 9206 N N . LYS A 1 59 ? 9.311 -3.372 -26.207 1.00 0.00 59 LYS A N 9
ATOM 9207 C CA . LYS A 1 59 ? 10.150 -2.984 -27.320 1.00 0.00 59 LYS A CA 9
ATOM 9208 C C . LYS A 1 59 ? 11.334 -2.221 -26.752 1.00 0.00 59 LYS A C 9
ATOM 9209 O O . LYS A 1 59 ? 11.184 -1.534 -25.738 1.00 0.00 59 LYS A O 9
ATOM 9228 N N . GLU A 1 60 ? 12.478 -2.291 -27.425 1.00 0.00 60 GLU A N 9
ATOM 9229 C CA . GLU A 1 60 ? 13.693 -1.627 -26.999 1.00 0.00 60 GLU A CA 9
ATOM 9230 C C . GLU A 1 60 ? 14.239 -0.777 -28.145 1.00 0.00 60 GLU A C 9
ATOM 9231 O O . GLU A 1 60 ? 13.906 -0.972 -29.323 1.00 0.00 60 GLU A O 9
ATOM 9243 N N . GLU A 1 61 ? 15.123 0.147 -27.786 1.00 0.00 61 GLU A N 9
ATOM 9244 C CA . GLU A 1 61 ? 15.771 1.099 -28.685 1.00 0.00 61 GLU A CA 9
ATOM 9245 C C . GLU A 1 61 ? 17.157 1.545 -28.180 1.00 0.00 61 GLU A C 9
ATOM 9246 O O . GLU A 1 61 ? 17.808 2.360 -28.839 1.00 0.00 61 GLU A O 9
ATOM 9258 N N . THR A 1 62 ? 17.637 1.010 -27.054 1.00 0.00 62 THR A N 9
ATOM 9259 C CA . THR A 1 62 ? 18.926 1.342 -26.437 1.00 0.00 62 THR A CA 9
ATOM 9260 C C . THR A 1 62 ? 19.926 0.181 -26.580 1.00 0.00 62 THR A C 9
ATOM 9261 O O . THR A 1 62 ? 19.594 -0.855 -27.167 1.00 0.00 62 THR A O 9
ATOM 9272 N N . GLN A 1 63 ? 21.168 0.369 -26.114 1.00 0.00 63 GLN A N 9
ATOM 9273 C CA . GLN A 1 63 ? 22.224 -0.637 -26.177 1.00 0.00 63 GLN A CA 9
ATOM 9274 C C . GLN A 1 63 ? 21.953 -1.766 -25.188 1.00 0.00 63 GLN A C 9
ATOM 9275 O O . GLN A 1 63 ? 21.576 -1.500 -24.029 1.00 0.00 63 GLN A O 9
ATOM 9289 N N . MET A 1 1 ? 2.796 0.421 -0.497 1.00 0.00 1 MET A N 10
ATOM 9290 C CA . MET A 1 1 ? 3.302 0.065 -1.834 1.00 0.00 1 MET A CA 10
ATOM 9291 C C . MET A 1 1 ? 2.150 0.106 -2.814 1.00 0.00 1 MET A C 10
ATOM 9292 O O . MET A 1 1 ? 1.014 -0.195 -2.452 1.00 0.00 1 MET A O 10
ATOM 9306 N N . LYS A 1 2 ? 2.445 0.513 -4.046 1.00 0.00 2 LYS A N 10
ATOM 9307 C CA . LYS A 1 2 ? 1.500 0.638 -5.139 1.00 0.00 2 LYS A CA 10
ATOM 9308 C C . LYS A 1 2 ? 2.255 0.255 -6.391 1.00 0.00 2 LYS A C 10
ATOM 9309 O O . LYS A 1 2 ? 3.162 0.964 -6.816 1.00 0.00 2 LYS A O 10
ATOM 9328 N N . ASN A 1 3 ? 1.953 -0.930 -6.895 1.00 0.00 3 ASN A N 10
ATOM 9329 C CA . ASN A 1 3 ? 2.542 -1.482 -8.098 1.00 0.00 3 ASN A CA 10
ATOM 9330 C C . ASN A 1 3 ? 2.231 -0.546 -9.255 1.00 0.00 3 ASN A C 10
ATOM 9331 O O . ASN A 1 3 ? 1.208 0.143 -9.247 1.00 0.00 3 ASN A O 10
ATOM 9342 N N . ALA A 1 4 ? 3.097 -0.580 -10.264 1.00 0.00 4 ALA A N 10
ATOM 9343 C CA . ALA A 1 4 ? 3.066 0.228 -11.477 1.00 0.00 4 ALA A CA 10
ATOM 9344 C C . ALA A 1 4 ? 1.682 0.249 -12.092 1.00 0.00 4 ALA A C 10
ATOM 9345 O O . ALA A 1 4 ? 1.184 1.323 -12.416 1.00 0.00 4 ALA A O 10
ATOM 9352 N N . ALA A 1 5 ? 1.045 -0.921 -12.166 1.00 0.00 5 ALA A N 10
ATOM 9353 C CA . ALA A 1 5 ? -0.278 -1.066 -12.732 1.00 0.00 5 ALA A CA 10
ATOM 9354 C C . ALA A 1 5 ? -1.290 -0.100 -12.104 1.00 0.00 5 ALA A C 10
ATOM 9355 O O . ALA A 1 5 ? -2.104 0.491 -12.819 1.00 0.00 5 ALA A O 10
ATOM 9362 N N . GLN A 1 6 ? -1.255 0.045 -10.773 1.00 0.00 6 GLN A N 10
ATOM 9363 C CA . GLN A 1 6 ? -2.135 0.932 -10.029 1.00 0.00 6 GLN A CA 10
ATOM 9364 C C . GLN A 1 6 ? -1.741 2.392 -10.280 1.00 0.00 6 GLN A C 10
ATOM 9365 O O . GLN A 1 6 ? -2.608 3.264 -10.262 1.00 0.00 6 GLN A O 10
ATOM 9379 N N . ILE A 1 7 ? -0.445 2.682 -10.447 1.00 0.00 7 ILE A N 10
ATOM 9380 C CA . ILE A 1 7 ? 0.056 4.035 -10.685 1.00 0.00 7 ILE A CA 10
ATOM 9381 C C . ILE A 1 7 ? -0.435 4.516 -12.054 1.00 0.00 7 ILE A C 10
ATOM 9382 O O . ILE A 1 7 ? -1.042 5.582 -12.151 1.00 0.00 7 ILE A O 10
ATOM 9398 N N . VAL A 1 8 ? -0.191 3.734 -13.111 1.00 0.00 8 VAL A N 10
ATOM 9399 C CA . VAL A 1 8 ? -0.609 4.110 -14.457 1.00 0.00 8 VAL A CA 10
ATOM 9400 C C . VAL A 1 8 ? -2.125 4.248 -14.497 1.00 0.00 8 VAL A C 10
ATOM 9401 O O . VAL A 1 8 ? -2.633 5.138 -15.166 1.00 0.00 8 VAL A O 10
ATOM 9414 N N . ASP A 1 9 ? -2.866 3.407 -13.777 1.00 0.00 9 ASP A N 10
ATOM 9415 C CA . ASP A 1 9 ? -4.332 3.474 -13.718 1.00 0.00 9 ASP A CA 10
ATOM 9416 C C . ASP A 1 9 ? -4.782 4.833 -13.196 1.00 0.00 9 ASP A C 10
ATOM 9417 O O . ASP A 1 9 ? -5.665 5.458 -13.788 1.00 0.00 9 ASP A O 10
ATOM 9426 N N . GLU A 1 10 ? -4.186 5.289 -12.094 1.00 0.00 10 GLU A N 10
ATOM 9427 C CA . GLU A 1 10 ? -4.532 6.568 -11.497 1.00 0.00 10 GLU A CA 10
ATOM 9428 C C . GLU A 1 10 ? -4.233 7.730 -12.432 1.00 0.00 10 GLU A C 10
ATOM 9429 O O . GLU A 1 10 ? -4.987 8.706 -12.426 1.00 0.00 10 GLU A O 10
ATOM 9441 N N . ALA A 1 11 ? -3.174 7.632 -13.237 1.00 0.00 11 ALA A N 10
ATOM 9442 C CA . ALA A 1 11 ? -2.811 8.674 -14.180 1.00 0.00 11 ALA A CA 10
ATOM 9443 C C . ALA A 1 11 ? -3.770 8.638 -15.370 1.00 0.00 11 ALA A C 10
ATOM 9444 O O . ALA A 1 11 ? -4.298 9.673 -15.777 1.00 0.00 11 ALA A O 10
ATOM 9451 N N . LEU A 1 12 ? -4.032 7.442 -15.901 1.00 0.00 12 LEU A N 10
ATOM 9452 C CA . LEU A 1 12 ? -4.903 7.196 -17.039 1.00 0.00 12 LEU A CA 10
ATOM 9453 C C . LEU A 1 12 ? -6.290 7.778 -16.787 1.00 0.00 12 LEU A C 10
ATOM 9454 O O . LEU A 1 12 ? -6.880 8.370 -17.686 1.00 0.00 12 LEU A O 10
ATOM 9470 N N . ASN A 1 13 ? -6.776 7.676 -15.552 1.00 0.00 13 ASN A N 10
ATOM 9471 C CA . ASN A 1 13 ? -8.066 8.207 -15.129 1.00 0.00 13 ASN A CA 10
ATOM 9472 C C . ASN A 1 13 ? -8.162 9.701 -15.470 1.00 0.00 13 ASN A C 10
ATOM 9473 O O . ASN A 1 13 ? -9.228 10.203 -15.817 1.00 0.00 13 ASN A O 10
ATOM 9484 N N . GLN A 1 14 ? -7.036 10.420 -15.382 1.00 0.00 14 GLN A N 10
ATOM 9485 C CA . GLN A 1 14 ? -6.924 11.848 -15.660 1.00 0.00 14 GLN A CA 10
ATOM 9486 C C . GLN A 1 14 ? -6.579 12.145 -17.128 1.00 0.00 14 GLN A C 10
ATOM 9487 O O . GLN A 1 14 ? -6.372 13.303 -17.501 1.00 0.00 14 GLN A O 10
ATOM 9501 N N . GLY A 1 15 ? -6.458 11.114 -17.960 1.00 0.00 15 GLY A N 10
ATOM 9502 C CA . GLY A 1 15 ? -6.132 11.219 -19.371 1.00 0.00 15 GLY A CA 10
ATOM 9503 C C . GLY A 1 15 ? -4.634 11.338 -19.623 1.00 0.00 15 GLY A C 10
ATOM 9504 O O . GLY A 1 15 ? -4.246 12.041 -20.556 1.00 0.00 15 GLY A O 10
ATOM 9508 N N . ILE A 1 16 ? -3.776 10.743 -18.788 1.00 0.00 16 ILE A N 10
ATOM 9509 C CA . ILE A 1 16 ? -2.330 10.781 -18.951 1.00 0.00 16 ILE A CA 10
ATOM 9510 C C . ILE A 1 16 ? -1.823 9.346 -18.831 1.00 0.00 16 ILE A C 10
ATOM 9511 O O . ILE A 1 16 ? -2.155 8.634 -17.889 1.00 0.00 16 ILE A O 10
ATOM 9527 N N . THR A 1 17 ? -1.005 8.926 -19.782 1.00 0.00 17 THR A N 10
ATOM 9528 C CA . THR A 1 17 ? -0.422 7.594 -19.868 1.00 0.00 17 THR A CA 10
ATOM 9529 C C . THR A 1 17 ? 1.071 7.685 -19.609 1.00 0.00 17 THR A C 10
ATOM 9530 O O . THR A 1 17 ? 1.694 8.716 -19.878 1.00 0.00 17 THR A O 10
ATOM 9541 N N . LEU A 1 18 ? 1.650 6.603 -19.082 1.00 0.00 18 LEU A N 10
ATOM 9542 C CA . LEU A 1 18 ? 3.061 6.502 -18.755 1.00 0.00 18 LEU A CA 10
ATOM 9543 C C . LEU A 1 18 ? 3.714 5.490 -19.691 1.00 0.00 18 LEU A C 10
ATOM 9544 O O . LEU A 1 18 ? 3.218 4.369 -19.802 1.00 0.00 18 LEU A O 10
ATOM 9560 N N . PHE A 1 19 ? 4.814 5.884 -20.341 1.00 0.00 19 PHE A N 10
ATOM 9561 C CA . PHE A 1 19 ? 5.607 5.047 -21.258 1.00 0.00 19 PHE A CA 10
ATOM 9562 C C . PHE A 1 19 ? 7.101 5.202 -20.936 1.00 0.00 19 PHE A C 10
ATOM 9563 O O . PHE A 1 19 ? 7.505 6.114 -20.208 1.00 0.00 19 PHE A O 10
ATOM 9580 N N . VAL A 1 20 ? 7.943 4.334 -21.499 1.00 0.00 20 VAL A N 10
ATOM 9581 C CA . VAL A 1 20 ? 9.392 4.326 -21.342 1.00 0.00 20 VAL A CA 10
ATOM 9582 C C . VAL A 1 20 ? 10.030 4.534 -22.715 1.00 0.00 20 VAL A C 10
ATOM 9583 O O . VAL A 1 20 ? 9.589 4.008 -23.741 1.00 0.00 20 VAL A O 10
ATOM 9596 N N . ALA A 1 21 ? 11.092 5.329 -22.729 1.00 0.00 21 ALA A N 10
ATOM 9597 C CA . ALA A 1 21 ? 11.896 5.658 -23.885 1.00 0.00 21 ALA A CA 10
ATOM 9598 C C . ALA A 1 21 ? 13.206 6.143 -23.294 1.00 0.00 21 ALA A C 10
ATOM 9599 O O . ALA A 1 21 ? 13.188 6.718 -22.204 1.00 0.00 21 ALA A O 10
ATOM 9606 N N . ASP A 1 22 ? 14.332 5.947 -23.968 1.00 0.00 22 ASP A N 10
ATOM 9607 C CA . ASP A 1 22 ? 15.632 6.408 -23.473 1.00 0.00 22 ASP A CA 10
ATOM 9608 C C . ASP A 1 22 ? 15.962 5.874 -22.066 1.00 0.00 22 ASP A C 10
ATOM 9609 O O . ASP A 1 22 ? 16.668 6.528 -21.295 1.00 0.00 22 ASP A O 10
ATOM 9618 N N . ASN A 1 23 ? 15.418 4.697 -21.709 1.00 0.00 23 ASN A N 10
ATOM 9619 C CA . ASN A 1 23 ? 15.582 4.022 -20.417 1.00 0.00 23 ASN A CA 10
ATOM 9620 C C . ASN A 1 23 ? 15.070 4.867 -19.238 1.00 0.00 23 ASN A C 10
ATOM 9621 O O . ASN A 1 23 ? 15.396 4.610 -18.077 1.00 0.00 23 ASN A O 10
ATOM 9632 N N . ARG A 1 24 ? 14.242 5.880 -19.505 1.00 0.00 24 ARG A N 10
ATOM 9633 C CA . ARG A 1 24 ? 13.687 6.782 -18.496 1.00 0.00 24 ARG A CA 10
ATOM 9634 C C . ARG A 1 24 ? 12.166 6.798 -18.580 1.00 0.00 24 ARG A C 10
ATOM 9635 O O . ARG A 1 24 ? 11.580 6.327 -19.556 1.00 0.00 24 ARG A O 10
ATOM 9656 N N . LEU A 1 25 ? 11.524 7.311 -17.538 1.00 0.00 25 LEU A N 10
ATOM 9657 C CA . LEU A 1 25 ? 10.082 7.429 -17.430 1.00 0.00 25 LEU A CA 10
ATOM 9658 C C . LEU A 1 25 ? 9.650 8.634 -18.261 1.00 0.00 25 LEU A C 10
ATOM 9659 O O . LEU A 1 25 ? 10.296 9.683 -18.222 1.00 0.00 25 LEU A O 10
ATOM 9675 N N . GLN A 1 26 ? 8.596 8.483 -19.052 1.00 0.00 26 GLN A N 10
ATOM 9676 C CA . GLN A 1 26 ? 8.001 9.522 -19.873 1.00 0.00 26 GLN A CA 10
ATOM 9677 C C . GLN A 1 26 ? 6.496 9.445 -19.641 1.00 0.00 26 GLN A C 10
ATOM 9678 O O . GLN A 1 26 ? 5.986 8.555 -18.951 1.00 0.00 26 GLN A O 10
ATOM 9692 N N . TYR A 1 27 ? 5.794 10.438 -20.163 1.00 0.00 27 TYR A N 10
ATOM 9693 C CA . TYR A 1 27 ? 4.363 10.563 -20.054 1.00 0.00 27 TYR A CA 10
ATOM 9694 C C . TYR A 1 27 ? 3.852 11.180 -21.337 1.00 0.00 27 TYR A C 10
ATOM 9695 O O . TYR A 1 27 ? 4.561 11.923 -22.028 1.00 0.00 27 TYR A O 10
ATOM 9713 N N . GLU A 1 28 ? 2.596 10.892 -21.617 1.00 0.00 28 GLU A N 10
ATOM 9714 C CA . GLU A 1 28 ? 1.876 11.365 -22.772 1.00 0.00 28 GLU A CA 10
ATOM 9715 C C . GLU A 1 28 ? 0.451 11.621 -22.311 1.00 0.00 28 GLU A C 10
ATOM 9716 O O . GLU A 1 28 ? -0.159 10.774 -21.662 1.00 0.00 28 GLU A O 10
ATOM 9728 N N . THR A 1 29 ? -0.071 12.798 -22.611 1.00 0.00 29 THR A N 10
ATOM 9729 C CA . THR A 1 29 ? -1.417 13.192 -22.264 1.00 0.00 29 THR A CA 10
ATOM 9730 C C . THR A 1 29 ? -1.973 14.135 -23.321 1.00 0.00 29 THR A C 10
ATOM 9731 O O . THR A 1 29 ? -1.227 14.761 -24.081 1.00 0.00 29 THR A O 10
ATOM 9742 N N . SER A 1 30 ? -3.298 14.261 -23.308 1.00 0.00 30 SER A N 10
ATOM 9743 C CA . SER A 1 30 ? -4.049 15.141 -24.178 1.00 0.00 30 SER A CA 10
ATOM 9744 C C . SER A 1 30 ? -4.567 16.326 -23.338 1.00 0.00 30 SER A C 10
ATOM 9745 O O . SER A 1 30 ? -5.417 17.086 -23.798 1.00 0.00 30 SER A O 10
ATOM 9753 N N . ARG A 1 31 ? -4.122 16.449 -22.075 1.00 0.00 31 ARG A N 10
ATOM 9754 C CA . ARG A 1 31 ? -4.494 17.540 -21.178 1.00 0.00 31 ARG A CA 10
ATOM 9755 C C . ARG A 1 31 ? -3.861 18.813 -21.745 1.00 0.00 31 ARG A C 10
ATOM 9756 O O . ARG A 1 31 ? -2.954 18.759 -22.584 1.00 0.00 31 ARG A O 10
ATOM 9777 N N . ASP A 1 32 ? -4.302 19.971 -21.267 1.00 0.00 32 ASP A N 10
ATOM 9778 C CA . ASP A 1 32 ? -3.767 21.252 -21.725 1.00 0.00 32 ASP A CA 10
ATOM 9779 C C . ASP A 1 32 ? -2.277 21.350 -21.401 1.00 0.00 32 ASP A C 10
ATOM 9780 O O . ASP A 1 32 ? -1.480 21.844 -22.199 1.00 0.00 32 ASP A O 10
ATOM 9789 N N . ASN A 1 33 ? -1.931 20.904 -20.197 1.00 0.00 33 ASN A N 10
ATOM 9790 C CA . ASN A 1 33 ? -0.624 20.831 -19.567 1.00 0.00 33 ASN A CA 10
ATOM 9791 C C . ASN A 1 33 ? -0.780 19.830 -18.420 1.00 0.00 33 ASN A C 10
ATOM 9792 O O . ASN A 1 33 ? -1.910 19.553 -17.997 1.00 0.00 33 ASN A O 10
ATOM 9803 N N . ILE A 1 34 ? 0.322 19.317 -17.885 1.00 0.00 34 ILE A N 10
ATOM 9804 C CA . ILE A 1 34 ? 0.280 18.376 -16.774 1.00 0.00 34 ILE A CA 10
ATOM 9805 C C . ILE A 1 34 ? 0.584 19.153 -15.483 1.00 0.00 34 ILE A C 10
ATOM 9806 O O . ILE A 1 34 ? 1.502 19.982 -15.489 1.00 0.00 34 ILE A O 10
ATOM 9822 N N . PRO A 1 35 ? -0.157 18.925 -14.386 1.00 0.00 35 PRO A N 10
ATOM 9823 C CA . PRO A 1 35 ? 0.118 19.603 -13.131 1.00 0.00 35 PRO A CA 10
ATOM 9824 C C . PRO A 1 35 ? 1.449 19.086 -12.563 1.00 0.00 35 PRO A C 10
ATOM 9825 O O . PRO A 1 35 ? 1.901 17.984 -12.886 1.00 0.00 35 PRO A O 10
ATOM 9836 N N . GLU A 1 36 ? 2.075 19.856 -11.674 1.00 0.00 36 GLU A N 10
ATOM 9837 C CA . GLU A 1 36 ? 3.350 19.464 -11.075 1.00 0.00 36 GLU A CA 10
ATOM 9838 C C . GLU A 1 36 ? 3.219 18.268 -10.157 1.00 0.00 36 GLU A C 10
ATOM 9839 O O . GLU A 1 36 ? 4.105 17.428 -10.138 1.00 0.00 36 GLU A O 10
ATOM 9851 N N . GLU A 1 37 ? 2.129 18.185 -9.405 1.00 0.00 37 GLU A N 10
ATOM 9852 C CA . GLU A 1 37 ? 1.864 17.103 -8.470 1.00 0.00 37 GLU A CA 10
ATOM 9853 C C . GLU A 1 37 ? 1.881 15.767 -9.211 1.00 0.00 37 GLU A C 10
ATOM 9854 O O . GLU A 1 37 ? 2.480 14.816 -8.732 1.00 0.00 37 GLU A O 10
ATOM 9866 N N . LEU A 1 38 ? 1.313 15.712 -10.420 1.00 0.00 38 LEU A N 10
ATOM 9867 C CA . LEU A 1 38 ? 1.272 14.501 -11.237 1.00 0.00 38 LEU A CA 10
ATOM 9868 C C . LEU A 1 38 ? 2.701 14.138 -11.603 1.00 0.00 38 LEU A C 10
ATOM 9869 O O . LEU A 1 38 ? 3.100 12.976 -11.526 1.00 0.00 38 LEU A O 10
ATOM 9885 N N . LEU A 1 39 ? 3.477 15.136 -12.039 1.00 0.00 39 LEU A N 10
ATOM 9886 C CA . LEU A 1 39 ? 4.863 14.909 -12.394 1.00 0.00 39 LEU A CA 10
ATOM 9887 C C . LEU A 1 39 ? 5.601 14.375 -11.189 1.00 0.00 39 LEU A C 10
ATOM 9888 O O . LEU A 1 39 ? 6.260 13.355 -11.331 1.00 0.00 39 LEU A O 10
ATOM 9904 N N . ASN A 1 40 ? 5.493 15.045 -10.049 1.00 0.00 40 ASN A N 10
ATOM 9905 C CA . ASN A 1 40 ? 6.118 14.720 -8.780 1.00 0.00 40 ASN A CA 10
ATOM 9906 C C . ASN A 1 40 ? 5.771 13.306 -8.332 1.00 0.00 40 ASN A C 10
ATOM 9907 O O . ASN A 1 40 ? 6.659 12.563 -7.916 1.00 0.00 40 ASN A O 10
ATOM 9918 N N . GLU A 1 41 ? 4.517 12.901 -8.485 1.00 0.00 41 GLU A N 10
ATOM 9919 C CA . GLU A 1 41 ? 4.050 11.576 -8.106 1.00 0.00 41 GLU A CA 10
ATOM 9920 C C . GLU A 1 41 ? 4.743 10.524 -8.971 1.00 0.00 41 GLU A C 10
ATOM 9921 O O . GLU A 1 41 ? 5.338 9.578 -8.449 1.00 0.00 41 GLU A O 10
ATOM 9933 N N . TRP A 1 42 ? 4.682 10.679 -10.294 1.00 0.00 42 TRP A N 10
ATOM 9934 C CA . TRP A 1 42 ? 5.298 9.736 -11.216 1.00 0.00 42 TRP A CA 10
ATOM 9935 C C . TRP A 1 42 ? 6.828 9.791 -11.100 1.00 0.00 42 TRP A C 10
ATOM 9936 O O . TRP A 1 42 ? 7.485 8.767 -11.257 1.00 0.00 42 TRP A O 10
ATOM 9957 N N . LYS A 1 43 ? 7.423 10.954 -10.797 1.00 0.00 43 LYS A N 10
ATOM 9958 C CA . LYS A 1 43 ? 8.856 11.132 -10.604 1.00 0.00 43 LYS A CA 10
ATOM 9959 C C . LYS A 1 43 ? 9.279 10.309 -9.393 1.00 0.00 43 LYS A C 10
ATOM 9960 O O . LYS A 1 43 ? 10.410 9.811 -9.394 1.00 0.00 43 LYS A O 10
ATOM 9979 N N . TYR A 1 44 ? 8.410 10.171 -8.386 1.00 0.00 44 TYR A N 10
ATOM 9980 C CA . TYR A 1 44 ? 8.727 9.403 -7.196 1.00 0.00 44 TYR A CA 10
ATOM 9981 C C . TYR A 1 44 ? 8.915 7.935 -7.584 1.00 0.00 44 TYR A C 10
ATOM 9982 O O . TYR A 1 44 ? 10.042 7.438 -7.588 1.00 0.00 44 TYR A O 10
ATOM 10000 N N . TYR A 1 45 ? 7.833 7.235 -7.942 1.00 0.00 45 TYR A N 10
ATOM 10001 C CA . TYR A 1 45 ? 7.811 5.826 -8.329 1.00 0.00 45 TYR A CA 10
ATOM 10002 C C . TYR A 1 45 ? 8.272 5.597 -9.776 1.00 0.00 45 TYR A C 10
ATOM 10003 O O . TYR A 1 45 ? 7.908 4.589 -10.374 1.00 0.00 45 TYR A O 10
ATOM 10021 N N . ARG A 1 46 ? 9.077 6.487 -10.375 1.00 0.00 46 ARG A N 10
ATOM 10022 C CA . ARG A 1 46 ? 9.529 6.313 -11.753 1.00 0.00 46 ARG A CA 10
ATOM 10023 C C . ARG A 1 46 ? 10.185 4.955 -11.976 1.00 0.00 46 ARG A C 10
ATOM 10024 O O . ARG A 1 46 ? 9.903 4.350 -12.998 1.00 0.00 46 ARG A O 10
ATOM 10045 N N . GLN A 1 47 ? 11.051 4.488 -11.071 1.00 0.00 47 GLN A N 10
ATOM 10046 C CA . GLN A 1 47 ? 11.730 3.206 -11.208 1.00 0.00 47 GLN A CA 10
ATOM 10047 C C . GLN A 1 47 ? 10.710 2.077 -11.112 1.00 0.00 47 GLN A C 10
ATOM 10048 O O . GLN A 1 47 ? 10.882 1.053 -11.773 1.00 0.00 47 GLN A O 10
ATOM 10062 N N . ASP A 1 48 ? 9.659 2.251 -10.299 1.00 0.00 48 ASP A N 10
ATOM 10063 C CA . ASP A 1 48 ? 8.643 1.210 -10.148 1.00 0.00 48 ASP A CA 10
ATOM 10064 C C . ASP A 1 48 ? 7.828 1.113 -11.424 1.00 0.00 48 ASP A C 10
ATOM 10065 O O . ASP A 1 48 ? 7.565 0.025 -11.926 1.00 0.00 48 ASP A O 10
ATOM 10074 N N . LEU A 1 49 ? 7.464 2.281 -11.957 1.00 0.00 49 LEU A N 10
ATOM 10075 C CA . LEU A 1 49 ? 6.713 2.446 -13.187 1.00 0.00 49 LEU A CA 10
ATOM 10076 C C . LEU A 1 49 ? 7.529 1.782 -14.279 1.00 0.00 49 LEU A C 10
ATOM 10077 O O . LEU A 1 49 ? 7.073 0.805 -14.869 1.00 0.00 49 LEU A O 10
ATOM 10093 N N . ILE A 1 50 ? 8.730 2.317 -14.543 1.00 0.00 50 ILE A N 10
ATOM 10094 C CA . ILE A 1 50 ? 9.660 1.860 -15.566 1.00 0.00 50 ILE A CA 10
ATOM 10095 C C . ILE A 1 50 ? 9.735 0.342 -15.627 1.00 0.00 50 ILE A C 10
ATOM 10096 O O . ILE A 1 50 ? 9.573 -0.197 -16.719 1.00 0.00 50 ILE A O 10
ATOM 10112 N N . ASP A 1 51 ? 9.914 -0.332 -14.489 1.00 0.00 51 ASP A N 10
ATOM 10113 C CA . ASP A 1 51 ? 10.034 -1.785 -14.430 1.00 0.00 51 ASP A CA 10
ATOM 10114 C C . ASP A 1 51 ? 8.939 -2.526 -15.176 1.00 0.00 51 ASP A C 10
ATOM 10115 O O . ASP A 1 51 ? 9.190 -3.556 -15.808 1.00 0.00 51 ASP A O 10
ATOM 10124 N N . PHE A 1 52 ? 7.716 -2.010 -15.103 1.00 0.00 52 PHE A N 10
ATOM 10125 C CA . PHE A 1 52 ? 6.581 -2.597 -15.791 1.00 0.00 52 PHE A CA 10
ATOM 10126 C C . PHE A 1 52 ? 6.396 -1.928 -17.150 1.00 0.00 52 PHE A C 10
ATOM 10127 O O . PHE A 1 52 ? 5.951 -2.592 -18.077 1.00 0.00 52 PHE A O 10
ATOM 10144 N N . LEU A 1 53 ? 6.760 -0.649 -17.303 1.00 0.00 53 LEU A N 10
ATOM 10145 C CA . LEU A 1 53 ? 6.588 0.088 -18.557 1.00 0.00 53 LEU A CA 10
ATOM 10146 C C . LEU A 1 53 ? 7.392 -0.534 -19.684 1.00 0.00 53 LEU A C 10
ATOM 10147 O O . LEU A 1 53 ? 6.903 -0.658 -20.804 1.00 0.00 53 LEU A O 10
ATOM 10163 N N . GLN A 1 54 ? 8.618 -0.956 -19.376 1.00 0.00 54 GLN A N 10
ATOM 10164 C CA . GLN A 1 54 ? 9.500 -1.560 -20.363 1.00 0.00 54 GLN A CA 10
ATOM 10165 C C . GLN A 1 54 ? 8.813 -2.751 -21.044 1.00 0.00 54 GLN A C 10
ATOM 10166 O O . GLN A 1 54 ? 8.927 -2.938 -22.258 1.00 0.00 54 GLN A O 10
ATOM 10180 N N . GLN A 1 55 ? 8.104 -3.532 -20.231 1.00 0.00 55 GLN A N 10
ATOM 10181 C CA . GLN A 1 55 ? 7.363 -4.735 -20.571 1.00 0.00 55 GLN A CA 10
ATOM 10182 C C . GLN A 1 55 ? 6.008 -4.393 -21.202 1.00 0.00 55 GLN A C 10
ATOM 10183 O O . GLN A 1 55 ? 5.625 -5.014 -22.193 1.00 0.00 55 GLN A O 10
ATOM 10197 N N . LEU A 1 56 ? 5.304 -3.378 -20.688 1.00 0.00 56 LEU A N 10
ATOM 10198 C CA . LEU A 1 56 ? 4.004 -2.933 -21.191 1.00 0.00 56 LEU A CA 10
ATOM 10199 C C . LEU A 1 56 ? 4.099 -2.534 -22.660 1.00 0.00 56 LEU A C 10
ATOM 10200 O O . LEU A 1 56 ? 3.134 -2.739 -23.402 1.00 0.00 56 LEU A O 10
ATOM 10216 N N . ASP A 1 57 ? 5.233 -1.972 -23.088 1.00 0.00 57 ASP A N 10
ATOM 10217 C CA . ASP A 1 57 ? 5.408 -1.576 -24.486 1.00 0.00 57 ASP A CA 10
ATOM 10218 C C . ASP A 1 57 ? 6.094 -2.677 -25.297 1.00 0.00 57 ASP A C 10
ATOM 10219 O O . ASP A 1 57 ? 5.942 -2.734 -26.515 1.00 0.00 57 ASP A O 10
ATOM 10228 N N . ALA A 1 58 ? 6.811 -3.584 -24.618 1.00 0.00 58 ALA A N 10
ATOM 10229 C CA . ALA A 1 58 ? 7.538 -4.728 -25.164 1.00 0.00 58 ALA A CA 10
ATOM 10230 C C . ALA A 1 58 ? 8.507 -4.388 -26.307 1.00 0.00 58 ALA A C 10
ATOM 10231 O O . ALA A 1 58 ? 8.743 -5.220 -27.192 1.00 0.00 58 ALA A O 10
ATOM 10238 N N . LYS A 1 59 ? 9.074 -3.181 -26.295 1.00 0.00 59 LYS A N 10
ATOM 10239 C CA . LYS A 1 59 ? 10.022 -2.708 -27.290 1.00 0.00 59 LYS A CA 10
ATOM 10240 C C . LYS A 1 59 ? 11.098 -1.901 -26.570 1.00 0.00 59 LYS A C 10
ATOM 10241 O O . LYS A 1 59 ? 10.833 -1.287 -25.536 1.00 0.00 59 LYS A O 10
ATOM 10260 N N . GLU A 1 60 ? 12.306 -1.924 -27.115 1.00 0.00 60 GLU A N 10
ATOM 10261 C CA . GLU A 1 60 ? 13.493 -1.235 -26.645 1.00 0.00 60 GLU A CA 10
ATOM 10262 C C . GLU A 1 60 ? 14.404 -1.007 -27.863 1.00 0.00 60 GLU A C 10
ATOM 10263 O O . GLU A 1 60 ? 14.025 -1.359 -28.983 1.00 0.00 60 GLU A O 10
ATOM 10275 N N . GLU A 1 61 ? 15.573 -0.402 -27.670 1.00 0.00 61 GLU A N 10
ATOM 10276 C CA . GLU A 1 61 ? 16.555 -0.145 -28.720 1.00 0.00 61 GLU A CA 10
ATOM 10277 C C . GLU A 1 61 ? 17.903 0.184 -28.067 1.00 0.00 61 GLU A C 10
ATOM 10278 O O . GLU A 1 61 ? 18.016 0.201 -26.837 1.00 0.00 61 GLU A O 10
ATOM 10290 N N . THR A 1 62 ? 18.946 0.371 -28.871 1.00 0.00 62 THR A N 10
ATOM 10291 C CA . THR A 1 62 ? 20.289 0.721 -28.436 1.00 0.00 62 THR A CA 10
ATOM 10292 C C . THR A 1 62 ? 20.434 2.247 -28.581 1.00 0.00 62 THR A C 10
ATOM 10293 O O . THR A 1 62 ? 19.531 2.920 -29.101 1.00 0.00 62 THR A O 10
ATOM 10304 N N . GLN A 1 63 ? 21.557 2.810 -28.134 1.00 0.00 63 GLN A N 10
ATOM 10305 C CA . GLN A 1 63 ? 21.834 4.238 -28.210 1.00 0.00 63 GLN A CA 10
ATOM 10306 C C . GLN A 1 63 ? 23.100 4.431 -29.022 1.00 0.00 63 GLN A C 10
ATOM 10307 O O . GLN A 1 63 ? 24.137 3.834 -28.670 1.00 0.00 63 GLN A O 10
ATOM 10321 N N . MET A 1 1 ? 2.279 -2.092 -1.095 1.00 0.00 1 MET A N 11
ATOM 10322 C CA . MET A 1 1 ? 3.035 -1.640 -2.270 1.00 0.00 1 MET A CA 11
ATOM 10323 C C . MET A 1 1 ? 2.068 -1.311 -3.392 1.00 0.00 1 MET A C 11
ATOM 10324 O O . MET A 1 1 ? 1.168 -2.107 -3.660 1.00 0.00 1 MET A O 11
ATOM 10338 N N . LYS A 1 2 ? 2.156 -0.125 -4.000 1.00 0.00 2 LYS A N 11
ATOM 10339 C CA . LYS A 1 2 ? 1.278 0.230 -5.113 1.00 0.00 2 LYS A CA 11
ATOM 10340 C C . LYS A 1 2 ? 2.086 -0.096 -6.347 1.00 0.00 2 LYS A C 11
ATOM 10341 O O . LYS A 1 2 ? 3.055 0.592 -6.652 1.00 0.00 2 LYS A O 11
ATOM 10360 N N . ASN A 1 3 ? 1.766 -1.232 -6.947 1.00 0.00 3 ASN A N 11
ATOM 10361 C CA . ASN A 1 3 ? 2.401 -1.730 -8.153 1.00 0.00 3 ASN A CA 11
ATOM 10362 C C . ASN A 1 3 ? 2.196 -0.709 -9.255 1.00 0.00 3 ASN A C 11
ATOM 10363 O O . ASN A 1 3 ? 1.214 0.036 -9.251 1.00 0.00 3 ASN A O 11
ATOM 10374 N N . ALA A 1 4 ? 3.106 -0.733 -10.221 1.00 0.00 4 ALA A N 11
ATOM 10375 C CA . ALA A 1 4 ? 3.169 0.142 -11.377 1.00 0.00 4 ALA A CA 11
ATOM 10376 C C . ALA A 1 4 ? 1.830 0.250 -12.071 1.00 0.00 4 ALA A C 11
ATOM 10377 O O . ALA A 1 4 ? 1.404 1.360 -12.370 1.00 0.00 4 ALA A O 11
ATOM 10384 N N . ALA A 1 5 ? 1.159 -0.887 -12.268 1.00 0.00 5 ALA A N 11
ATOM 10385 C CA . ALA A 1 5 ? -0.133 -0.933 -12.920 1.00 0.00 5 ALA A CA 11
ATOM 10386 C C . ALA A 1 5 ? -1.112 0.045 -12.265 1.00 0.00 5 ALA A C 11
ATOM 10387 O O . ALA A 1 5 ? -1.788 0.802 -12.950 1.00 0.00 5 ALA A O 11
ATOM 10394 N N . GLN A 1 6 ? -1.188 0.035 -10.931 1.00 0.00 6 GLN A N 11
ATOM 10395 C CA . GLN A 1 6 ? -2.084 0.910 -10.193 1.00 0.00 6 GLN A CA 11
ATOM 10396 C C . GLN A 1 6 ? -1.690 2.375 -10.362 1.00 0.00 6 GLN A C 11
ATOM 10397 O O . GLN A 1 6 ? -2.561 3.247 -10.350 1.00 0.00 6 GLN A O 11
ATOM 10411 N N . ILE A 1 7 ? -0.390 2.654 -10.450 1.00 0.00 7 ILE A N 11
ATOM 10412 C CA . ILE A 1 7 ? 0.112 4.009 -10.615 1.00 0.00 7 ILE A CA 11
ATOM 10413 C C . ILE A 1 7 ? -0.295 4.508 -12.007 1.00 0.00 7 ILE A C 11
ATOM 10414 O O . ILE A 1 7 ? -0.758 5.640 -12.145 1.00 0.00 7 ILE A O 11
ATOM 10430 N N . VAL A 1 8 ? -0.142 3.687 -13.049 1.00 0.00 8 VAL A N 11
ATOM 10431 C CA . VAL A 1 8 ? -0.534 4.087 -14.402 1.00 0.00 8 VAL A CA 11
ATOM 10432 C C . VAL A 1 8 ? -2.055 4.275 -14.438 1.00 0.00 8 VAL A C 11
ATOM 10433 O O . VAL A 1 8 ? -2.533 5.263 -14.988 1.00 0.00 8 VAL A O 11
ATOM 10446 N N . ASP A 1 9 ? -2.814 3.401 -13.774 1.00 0.00 9 ASP A N 11
ATOM 10447 C CA . ASP A 1 9 ? -4.274 3.443 -13.695 1.00 0.00 9 ASP A CA 11
ATOM 10448 C C . ASP A 1 9 ? -4.759 4.779 -13.115 1.00 0.00 9 ASP A C 11
ATOM 10449 O O . ASP A 1 9 ? -5.739 5.365 -13.573 1.00 0.00 9 ASP A O 11
ATOM 10458 N N . GLU A 1 10 ? -4.076 5.274 -12.086 1.00 0.00 10 GLU A N 11
ATOM 10459 C CA . GLU A 1 10 ? -4.371 6.549 -11.440 1.00 0.00 10 GLU A CA 11
ATOM 10460 C C . GLU A 1 10 ? -4.205 7.689 -12.447 1.00 0.00 10 GLU A C 11
ATOM 10461 O O . GLU A 1 10 ? -4.994 8.631 -12.456 1.00 0.00 10 GLU A O 11
ATOM 10473 N N . ALA A 1 11 ? -3.175 7.615 -13.289 1.00 0.00 11 ALA A N 11
ATOM 10474 C CA . ALA A 1 11 ? -2.899 8.620 -14.301 1.00 0.00 11 ALA A CA 11
ATOM 10475 C C . ALA A 1 11 ? -3.930 8.532 -15.428 1.00 0.00 11 ALA A C 11
ATOM 10476 O O . ALA A 1 11 ? -4.402 9.557 -15.924 1.00 0.00 11 ALA A O 11
ATOM 10483 N N . LEU A 1 12 ? -4.314 7.310 -15.804 1.00 0.00 12 LEU A N 11
ATOM 10484 C CA . LEU A 1 12 ? -5.306 7.030 -16.837 1.00 0.00 12 LEU A CA 11
ATOM 10485 C C . LEU A 1 12 ? -6.610 7.735 -16.465 1.00 0.00 12 LEU A C 11
ATOM 10486 O O . LEU A 1 12 ? -7.311 8.250 -17.334 1.00 0.00 12 LEU A O 11
ATOM 10502 N N . ASN A 1 13 ? -6.920 7.810 -15.170 1.00 0.00 13 ASN A N 11
ATOM 10503 C CA . ASN A 1 13 ? -8.107 8.464 -14.626 1.00 0.00 13 ASN A CA 11
ATOM 10504 C C . ASN A 1 13 ? -8.146 9.960 -14.969 1.00 0.00 13 ASN A C 11
ATOM 10505 O O . ASN A 1 13 ? -9.212 10.572 -14.977 1.00 0.00 13 ASN A O 11
ATOM 10516 N N . GLN A 1 14 ? -6.981 10.552 -15.249 1.00 0.00 14 GLN A N 11
ATOM 10517 C CA . GLN A 1 14 ? -6.796 11.955 -15.604 1.00 0.00 14 GLN A CA 11
ATOM 10518 C C . GLN A 1 14 ? -6.420 12.100 -17.085 1.00 0.00 14 GLN A C 11
ATOM 10519 O O . GLN A 1 14 ? -5.973 13.162 -17.522 1.00 0.00 14 GLN A O 11
ATOM 10533 N N . GLY A 1 15 ? -6.536 11.011 -17.846 1.00 0.00 15 GLY A N 11
ATOM 10534 C CA . GLY A 1 15 ? -6.239 10.984 -19.271 1.00 0.00 15 GLY A CA 11
ATOM 10535 C C . GLY A 1 15 ? -4.754 11.080 -19.605 1.00 0.00 15 GLY A C 11
ATOM 10536 O O . GLY A 1 15 ? -4.402 11.616 -20.661 1.00 0.00 15 GLY A O 11
ATOM 10540 N N . ILE A 1 16 ? -3.860 10.615 -18.734 1.00 0.00 16 ILE A N 11
ATOM 10541 C CA . ILE A 1 16 ? -2.422 10.641 -18.962 1.00 0.00 16 ILE A CA 11
ATOM 10542 C C . ILE A 1 16 ? -1.924 9.192 -18.942 1.00 0.00 16 ILE A C 11
ATOM 10543 O O . ILE A 1 16 ? -2.377 8.381 -18.137 1.00 0.00 16 ILE A O 11
ATOM 10559 N N . THR A 1 17 ? -1.029 8.842 -19.862 1.00 0.00 17 THR A N 11
ATOM 10560 C CA . THR A 1 17 ? -0.437 7.516 -20.022 1.00 0.00 17 THR A CA 11
ATOM 10561 C C . THR A 1 17 ? 1.048 7.620 -19.696 1.00 0.00 17 THR A C 11
ATOM 10562 O O . THR A 1 17 ? 1.625 8.700 -19.834 1.00 0.00 17 THR A O 11
ATOM 10573 N N . LEU A 1 18 ? 1.651 6.520 -19.230 1.00 0.00 18 LEU A N 11
ATOM 10574 C CA . LEU A 1 18 ? 3.055 6.440 -18.846 1.00 0.00 18 LEU A CA 11
ATOM 10575 C C . LEU A 1 18 ? 3.754 5.483 -19.799 1.00 0.00 18 LEU A C 11
ATOM 10576 O O . LEU A 1 18 ? 3.242 4.392 -20.031 1.00 0.00 18 LEU A O 11
ATOM 10592 N N . PHE A 1 19 ? 4.908 5.882 -20.341 1.00 0.00 19 PHE A N 11
ATOM 10593 C CA . PHE A 1 19 ? 5.703 5.084 -21.290 1.00 0.00 19 PHE A CA 11
ATOM 10594 C C . PHE A 1 19 ? 7.216 5.149 -20.987 1.00 0.00 19 PHE A C 11
ATOM 10595 O O . PHE A 1 19 ? 7.642 5.954 -20.150 1.00 0.00 19 PHE A O 11
ATOM 10612 N N . VAL A 1 20 ? 8.037 4.341 -21.677 1.00 0.00 20 VAL A N 11
ATOM 10613 C CA . VAL A 1 20 ? 9.495 4.293 -21.523 1.00 0.00 20 VAL A CA 11
ATOM 10614 C C . VAL A 1 20 ? 10.221 4.423 -22.868 1.00 0.00 20 VAL A C 11
ATOM 10615 O O . VAL A 1 20 ? 9.868 3.823 -23.887 1.00 0.00 20 VAL A O 11
ATOM 10628 N N . ALA A 1 21 ? 11.284 5.216 -22.853 1.00 0.00 21 ALA A N 11
ATOM 10629 C CA . ALA A 1 21 ? 12.199 5.503 -23.945 1.00 0.00 21 ALA A CA 11
ATOM 10630 C C . ALA A 1 21 ? 13.448 6.055 -23.296 1.00 0.00 21 ALA A C 11
ATOM 10631 O O . ALA A 1 21 ? 13.346 6.669 -22.237 1.00 0.00 21 ALA A O 11
ATOM 10638 N N . ASP A 1 22 ? 14.612 5.873 -23.912 1.00 0.00 22 ASP A N 11
ATOM 10639 C CA . ASP A 1 22 ? 15.888 6.373 -23.406 1.00 0.00 22 ASP A CA 11
ATOM 10640 C C . ASP A 1 22 ? 16.148 5.930 -21.961 1.00 0.00 22 ASP A C 11
ATOM 10641 O O . ASP A 1 22 ? 16.806 6.650 -21.210 1.00 0.00 22 ASP A O 11
ATOM 10650 N N . ASN A 1 23 ? 15.621 4.761 -21.555 1.00 0.00 23 ASN A N 11
ATOM 10651 C CA . ASN A 1 23 ? 15.736 4.199 -20.204 1.00 0.00 23 ASN A CA 11
ATOM 10652 C C . ASN A 1 23 ? 15.104 5.138 -19.149 1.00 0.00 23 ASN A C 11
ATOM 10653 O O . ASN A 1 23 ? 15.358 4.986 -17.953 1.00 0.00 23 ASN A O 11
ATOM 10664 N N . ARG A 1 24 ? 14.261 6.102 -19.545 1.00 0.00 24 ARG A N 11
ATOM 10665 C CA . ARG A 1 24 ? 13.639 7.075 -18.640 1.00 0.00 24 ARG A CA 11
ATOM 10666 C C . ARG A 1 24 ? 12.118 6.967 -18.625 1.00 0.00 24 ARG A C 11
ATOM 10667 O O . ARG A 1 24 ? 11.512 6.427 -19.552 1.00 0.00 24 ARG A O 11
ATOM 10688 N N . LEU A 1 25 ? 11.501 7.489 -17.566 1.00 0.00 25 LEU A N 11
ATOM 10689 C CA . LEU A 1 25 ? 10.055 7.505 -17.378 1.00 0.00 25 LEU A CA 11
ATOM 10690 C C . LEU A 1 25 ? 9.506 8.667 -18.194 1.00 0.00 25 LEU A C 11
ATOM 10691 O O . LEU A 1 25 ? 9.995 9.792 -18.053 1.00 0.00 25 LEU A O 11
ATOM 10707 N N . GLN A 1 26 ? 8.527 8.422 -19.056 1.00 0.00 26 GLN A N 11
ATOM 10708 C CA . GLN A 1 26 ? 7.881 9.432 -19.880 1.00 0.00 26 GLN A CA 11
ATOM 10709 C C . GLN A 1 26 ? 6.371 9.340 -19.685 1.00 0.00 26 GLN A C 11
ATOM 10710 O O . GLN A 1 26 ? 5.858 8.429 -19.029 1.00 0.00 26 GLN A O 11
ATOM 10724 N N . TYR A 1 27 ? 5.673 10.342 -20.202 1.00 0.00 27 TYR A N 11
ATOM 10725 C CA . TYR A 1 27 ? 4.236 10.483 -20.114 1.00 0.00 27 TYR A CA 11
ATOM 10726 C C . TYR A 1 27 ? 3.698 11.134 -21.381 1.00 0.00 27 TYR A C 11
ATOM 10727 O O . TYR A 1 27 ? 4.349 12.020 -21.947 1.00 0.00 27 TYR A O 11
ATOM 10745 N N . GLU A 1 28 ? 2.485 10.738 -21.761 1.00 0.00 28 GLU A N 11
ATOM 10746 C CA . GLU A 1 28 ? 1.747 11.237 -22.920 1.00 0.00 28 GLU A CA 11
ATOM 10747 C C . GLU A 1 28 ? 0.302 11.502 -22.473 1.00 0.00 28 GLU A C 11
ATOM 10748 O O . GLU A 1 28 ? -0.353 10.600 -21.944 1.00 0.00 28 GLU A O 11
ATOM 10760 N N . THR A 1 29 ? -0.197 12.727 -22.639 1.00 0.00 29 THR A N 11
ATOM 10761 C CA . THR A 1 29 ? -1.558 13.128 -22.290 1.00 0.00 29 THR A CA 11
ATOM 10762 C C . THR A 1 29 ? -2.142 14.066 -23.353 1.00 0.00 29 THR A C 11
ATOM 10763 O O . THR A 1 29 ? -1.473 14.442 -24.318 1.00 0.00 29 THR A O 11
ATOM 10774 N N . SER A 1 30 ? -3.413 14.420 -23.171 1.00 0.00 30 SER A N 11
ATOM 10775 C CA . SER A 1 30 ? -4.218 15.297 -24.006 1.00 0.00 30 SER A CA 11
ATOM 10776 C C . SER A 1 30 ? -4.583 16.589 -23.261 1.00 0.00 30 SER A C 11
ATOM 10777 O O . SER A 1 30 ? -5.323 17.423 -23.789 1.00 0.00 30 SER A O 11
ATOM 10785 N N . ARG A 1 31 ? -4.166 16.724 -21.996 1.00 0.00 31 ARG A N 11
ATOM 10786 C CA . ARG A 1 31 ? -4.446 17.890 -21.162 1.00 0.00 31 ARG A CA 11
ATOM 10787 C C . ARG A 1 31 ? -3.753 19.111 -21.748 1.00 0.00 31 ARG A C 11
ATOM 10788 O O . ARG A 1 31 ? -2.775 18.990 -22.485 1.00 0.00 31 ARG A O 11
ATOM 10809 N N . ASP A 1 32 ? -4.222 20.297 -21.361 1.00 0.00 32 ASP A N 11
ATOM 10810 C CA . ASP A 1 32 ? -3.650 21.565 -21.818 1.00 0.00 32 ASP A CA 11
ATOM 10811 C C . ASP A 1 32 ? -2.183 21.616 -21.380 1.00 0.00 32 ASP A C 11
ATOM 10812 O O . ASP A 1 32 ? -1.332 22.166 -22.082 1.00 0.00 32 ASP A O 11
ATOM 10821 N N . ASN A 1 33 ? -1.892 21.066 -20.198 1.00 0.00 33 ASN A N 11
ATOM 10822 C CA . ASN A 1 33 ? -0.585 20.957 -19.577 1.00 0.00 33 ASN A CA 11
ATOM 10823 C C . ASN A 1 33 ? -0.709 19.937 -18.451 1.00 0.00 33 ASN A C 11
ATOM 10824 O O . ASN A 1 33 ? -1.823 19.663 -17.985 1.00 0.00 33 ASN A O 11
ATOM 10835 N N . ILE A 1 34 ? 0.413 19.414 -17.971 1.00 0.00 34 ILE A N 11
ATOM 10836 C CA . ILE A 1 34 ? 0.433 18.448 -16.887 1.00 0.00 34 ILE A CA 11
ATOM 10837 C C . ILE A 1 34 ? 0.751 19.195 -15.588 1.00 0.00 34 ILE A C 11
ATOM 10838 O O . ILE A 1 34 ? 1.692 20.003 -15.573 1.00 0.00 34 ILE A O 11
ATOM 10854 N N . PRO A 1 35 ? -0.008 18.963 -14.511 1.00 0.00 35 PRO A N 11
ATOM 10855 C CA . PRO A 1 35 ? 0.242 19.611 -13.239 1.00 0.00 35 PRO A CA 11
ATOM 10856 C C . PRO A 1 35 ? 1.542 19.068 -12.645 1.00 0.00 35 PRO A C 11
ATOM 10857 O O . PRO A 1 35 ? 1.953 17.932 -12.908 1.00 0.00 35 PRO A O 11
ATOM 10868 N N . GLU A 1 36 ? 2.178 19.857 -11.786 1.00 0.00 36 GLU A N 11
ATOM 10869 C CA . GLU A 1 36 ? 3.422 19.434 -11.165 1.00 0.00 36 GLU A CA 11
ATOM 10870 C C . GLU A 1 36 ? 3.225 18.309 -10.170 1.00 0.00 36 GLU A C 11
ATOM 10871 O O . GLU A 1 36 ? 4.170 17.563 -9.945 1.00 0.00 36 GLU A O 11
ATOM 10883 N N . GLU A 1 37 ? 2.045 18.199 -9.562 1.00 0.00 37 GLU A N 11
ATOM 10884 C CA . GLU A 1 37 ? 1.773 17.152 -8.587 1.00 0.00 37 GLU A CA 11
ATOM 10885 C C . GLU A 1 37 ? 1.837 15.792 -9.282 1.00 0.00 37 GLU A C 11
ATOM 10886 O O . GLU A 1 37 ? 2.421 14.861 -8.739 1.00 0.00 37 GLU A O 11
ATOM 10898 N N . LEU A 1 38 ? 1.314 15.704 -10.512 1.00 0.00 38 LEU A N 11
ATOM 10899 C CA . LEU A 1 38 ? 1.306 14.480 -11.297 1.00 0.00 38 LEU A CA 11
ATOM 10900 C C . LEU A 1 38 ? 2.751 14.135 -11.610 1.00 0.00 38 LEU A C 11
ATOM 10901 O O . LEU A 1 38 ? 3.177 12.991 -11.464 1.00 0.00 38 LEU A O 11
ATOM 10917 N N . LEU A 1 39 ? 3.521 15.135 -12.054 1.00 0.00 39 LEU A N 11
ATOM 10918 C CA . LEU A 1 39 ? 4.924 14.933 -12.360 1.00 0.00 39 LEU A CA 11
ATOM 10919 C C . LEU A 1 39 ? 5.625 14.432 -11.103 1.00 0.00 39 LEU A C 11
ATOM 10920 O O . LEU A 1 39 ? 6.335 13.438 -11.180 1.00 0.00 39 LEU A O 11
ATOM 10936 N N . ASN A 1 40 ? 5.437 15.104 -9.965 1.00 0.00 40 ASN A N 11
ATOM 10937 C CA . ASN A 1 40 ? 6.028 14.780 -8.668 1.00 0.00 40 ASN A CA 11
ATOM 10938 C C . ASN A 1 40 ? 5.694 13.362 -8.223 1.00 0.00 40 ASN A C 11
ATOM 10939 O O . ASN A 1 40 ? 6.557 12.678 -7.668 1.00 0.00 40 ASN A O 11
ATOM 10950 N N . GLU A 1 41 ? 4.473 12.910 -8.480 1.00 0.00 41 GLU A N 11
ATOM 10951 C CA . GLU A 1 41 ? 3.986 11.585 -8.155 1.00 0.00 41 GLU A CA 11
ATOM 10952 C C . GLU A 1 41 ? 4.724 10.577 -9.024 1.00 0.00 41 GLU A C 11
ATOM 10953 O O . GLU A 1 41 ? 5.425 9.721 -8.488 1.00 0.00 41 GLU A O 11
ATOM 10965 N N . TRP A 1 42 ? 4.643 10.693 -10.352 1.00 0.00 42 TRP A N 11
ATOM 10966 C CA . TRP A 1 42 ? 5.302 9.760 -11.267 1.00 0.00 42 TRP A CA 11
ATOM 10967 C C . TRP A 1 42 ? 6.820 9.762 -11.087 1.00 0.00 42 TRP A C 11
ATOM 10968 O O . TRP A 1 42 ? 7.475 8.744 -11.285 1.00 0.00 42 TRP A O 11
ATOM 10989 N N . LYS A 1 43 ? 7.417 10.893 -10.702 1.00 0.00 43 LYS A N 11
ATOM 10990 C CA . LYS A 1 43 ? 8.842 11.010 -10.443 1.00 0.00 43 LYS A CA 11
ATOM 10991 C C . LYS A 1 43 ? 9.209 10.188 -9.213 1.00 0.00 43 LYS A C 11
ATOM 10992 O O . LYS A 1 43 ? 10.324 9.663 -9.154 1.00 0.00 43 LYS A O 11
ATOM 11011 N N . TYR A 1 44 ? 8.295 10.058 -8.249 1.00 0.00 44 TYR A N 11
ATOM 11012 C CA . TYR A 1 44 ? 8.542 9.305 -7.030 1.00 0.00 44 TYR A CA 11
ATOM 11013 C C . TYR A 1 44 ? 8.771 7.826 -7.355 1.00 0.00 44 TYR A C 11
ATOM 11014 O O . TYR A 1 44 ? 9.840 7.287 -7.072 1.00 0.00 44 TYR A O 11
ATOM 11032 N N . TYR A 1 45 ? 7.795 7.164 -7.980 1.00 0.00 45 TYR A N 11
ATOM 11033 C CA . TYR A 1 45 ? 7.849 5.757 -8.356 1.00 0.00 45 TYR A CA 11
ATOM 11034 C C . TYR A 1 45 ? 8.309 5.602 -9.807 1.00 0.00 45 TYR A C 11
ATOM 11035 O O . TYR A 1 45 ? 7.939 4.623 -10.446 1.00 0.00 45 TYR A O 11
ATOM 11053 N N . ARG A 1 46 ? 9.116 6.522 -10.364 1.00 0.00 46 ARG A N 11
ATOM 11054 C CA . ARG A 1 46 ? 9.553 6.416 -11.753 1.00 0.00 46 ARG A CA 11
ATOM 11055 C C . ARG A 1 46 ? 10.134 5.044 -12.044 1.00 0.00 46 ARG A C 11
ATOM 11056 O O . ARG A 1 46 ? 9.844 4.513 -13.107 1.00 0.00 46 ARG A O 11
ATOM 11077 N N . GLN A 1 47 ? 10.948 4.500 -11.138 1.00 0.00 47 GLN A N 11
ATOM 11078 C CA . GLN A 1 47 ? 11.565 3.203 -11.322 1.00 0.00 47 GLN A CA 11
ATOM 11079 C C . GLN A 1 47 ? 10.512 2.105 -11.237 1.00 0.00 47 GLN A C 11
ATOM 11080 O O . GLN A 1 47 ? 10.543 1.204 -12.068 1.00 0.00 47 GLN A O 11
ATOM 11094 N N . ASP A 1 48 ? 9.602 2.174 -10.254 1.00 0.00 48 ASP A N 11
ATOM 11095 C CA . ASP A 1 48 ? 8.573 1.142 -10.090 1.00 0.00 48 ASP A CA 11
ATOM 11096 C C . ASP A 1 48 ? 7.762 1.055 -11.370 1.00 0.00 48 ASP A C 11
ATOM 11097 O O . ASP A 1 48 ? 7.499 -0.032 -11.876 1.00 0.00 48 ASP A O 11
ATOM 11106 N N . LEU A 1 49 ? 7.423 2.233 -11.902 1.00 0.00 49 LEU A N 11
ATOM 11107 C CA . LEU A 1 49 ? 6.687 2.428 -13.130 1.00 0.00 49 LEU A CA 11
ATOM 11108 C C . LEU A 1 49 ? 7.497 1.808 -14.254 1.00 0.00 49 LEU A C 11
ATOM 11109 O O . LEU A 1 49 ? 7.074 0.788 -14.790 1.00 0.00 49 LEU A O 11
ATOM 11125 N N . ILE A 1 50 ? 8.629 2.432 -14.623 1.00 0.00 50 ILE A N 11
ATOM 11126 C CA . ILE A 1 50 ? 9.527 2.024 -15.704 1.00 0.00 50 ILE A CA 11
ATOM 11127 C C . ILE A 1 50 ? 9.651 0.518 -15.789 1.00 0.00 50 ILE A C 11
ATOM 11128 O O . ILE A 1 50 ? 9.478 -0.022 -16.873 1.00 0.00 50 ILE A O 11
ATOM 11144 N N . ASP A 1 51 ? 9.970 -0.128 -14.676 1.00 0.00 51 ASP A N 11
ATOM 11145 C CA . ASP A 1 51 ? 10.152 -1.562 -14.562 1.00 0.00 51 ASP A CA 11
ATOM 11146 C C . ASP A 1 51 ? 9.061 -2.361 -15.268 1.00 0.00 51 ASP A C 11
ATOM 11147 O O . ASP A 1 51 ? 9.355 -3.334 -15.954 1.00 0.00 51 ASP A O 11
ATOM 11156 N N . PHE A 1 52 ? 7.811 -1.932 -15.111 1.00 0.00 52 PHE A N 11
ATOM 11157 C CA . PHE A 1 52 ? 6.647 -2.545 -15.719 1.00 0.00 52 PHE A CA 11
ATOM 11158 C C . PHE A 1 52 ? 6.397 -1.927 -17.099 1.00 0.00 52 PHE A C 11
ATOM 11159 O O . PHE A 1 52 ? 5.943 -2.613 -18.010 1.00 0.00 52 PHE A O 11
ATOM 11176 N N . LEU A 1 53 ? 6.706 -0.637 -17.283 1.00 0.00 53 LEU A N 11
ATOM 11177 C CA . LEU A 1 53 ? 6.506 0.085 -18.549 1.00 0.00 53 LEU A CA 11
ATOM 11178 C C . LEU A 1 53 ? 7.302 -0.560 -19.673 1.00 0.00 53 LEU A C 11
ATOM 11179 O O . LEU A 1 53 ? 6.808 -0.675 -20.800 1.00 0.00 53 LEU A O 11
ATOM 11195 N N . GLN A 1 54 ? 8.524 -1.000 -19.367 1.00 0.00 54 GLN A N 11
ATOM 11196 C CA . GLN A 1 54 ? 9.389 -1.651 -20.338 1.00 0.00 54 GLN A CA 11
ATOM 11197 C C . GLN A 1 54 ? 8.683 -2.903 -20.867 1.00 0.00 54 GLN A C 11
ATOM 11198 O O . GLN A 1 54 ? 8.797 -3.222 -22.049 1.00 0.00 54 GLN A O 11
ATOM 11212 N N . GLN A 1 55 ? 7.989 -3.628 -19.982 1.00 0.00 55 GLN A N 11
ATOM 11213 C CA . GLN A 1 55 ? 7.260 -4.845 -20.316 1.00 0.00 55 GLN A CA 11
ATOM 11214 C C . GLN A 1 55 ? 5.978 -4.526 -21.073 1.00 0.00 55 GLN A C 11
ATOM 11215 O O . GLN A 1 55 ? 5.636 -5.261 -21.997 1.00 0.00 55 GLN A O 11
ATOM 11229 N N . LEU A 1 56 ? 5.277 -3.453 -20.697 1.00 0.00 56 LEU A N 11
ATOM 11230 C CA . LEU A 1 56 ? 4.030 -3.039 -21.328 1.00 0.00 56 LEU A CA 11
ATOM 11231 C C . LEU A 1 56 ? 4.248 -2.841 -22.816 1.00 0.00 56 LEU A C 11
ATOM 11232 O O . LEU A 1 56 ? 3.512 -3.414 -23.622 1.00 0.00 56 LEU A O 11
ATOM 11248 N N . ASP A 1 57 ? 5.266 -2.056 -23.166 1.00 0.00 57 ASP A N 11
ATOM 11249 C CA . ASP A 1 57 ? 5.598 -1.788 -24.561 1.00 0.00 57 ASP A CA 11
ATOM 11250 C C . ASP A 1 57 ? 6.410 -2.934 -25.170 1.00 0.00 57 ASP A C 11
ATOM 11251 O O . ASP A 1 57 ? 6.409 -3.135 -26.385 1.00 0.00 57 ASP A O 11
ATOM 11260 N N . ALA A 1 58 ? 7.075 -3.720 -24.321 1.00 0.00 58 ALA A N 11
ATOM 11261 C CA . ALA A 1 58 ? 7.901 -4.871 -24.648 1.00 0.00 58 ALA A CA 11
ATOM 11262 C C . ALA A 1 58 ? 9.051 -4.570 -25.617 1.00 0.00 58 ALA A C 11
ATOM 11263 O O . ALA A 1 58 ? 9.492 -5.476 -26.333 1.00 0.00 58 ALA A O 11
ATOM 11270 N N . LYS A 1 59 ? 9.535 -3.327 -25.687 1.00 0.00 59 LYS A N 11
ATOM 11271 C CA . LYS A 1 59 ? 10.632 -2.917 -26.570 1.00 0.00 59 LYS A CA 11
ATOM 11272 C C . LYS A 1 59 ? 11.214 -1.578 -26.122 1.00 0.00 59 LYS A C 11
ATOM 11273 O O . LYS A 1 59 ? 10.766 -1.014 -25.127 1.00 0.00 59 LYS A O 11
ATOM 11292 N N . GLU A 1 60 ? 12.204 -1.091 -26.866 1.00 0.00 60 GLU A N 11
ATOM 11293 C CA . GLU A 1 60 ? 12.917 0.168 -26.736 1.00 0.00 60 GLU A CA 11
ATOM 11294 C C . GLU A 1 60 ? 13.686 0.309 -28.057 1.00 0.00 60 GLU A C 11
ATOM 11295 O O . GLU A 1 60 ? 14.155 -0.696 -28.604 1.00 0.00 60 GLU A O 11
ATOM 11307 N N . GLU A 1 61 ? 13.770 1.520 -28.610 1.00 0.00 61 GLU A N 11
ATOM 11308 C CA . GLU A 1 61 ? 14.450 1.816 -29.872 1.00 0.00 61 GLU A CA 11
ATOM 11309 C C . GLU A 1 61 ? 14.886 3.296 -29.870 1.00 0.00 61 GLU A C 11
ATOM 11310 O O . GLU A 1 61 ? 14.562 4.024 -28.929 1.00 0.00 61 GLU A O 11
ATOM 11322 N N . THR A 1 62 ? 15.584 3.760 -30.913 1.00 0.00 62 THR A N 11
ATOM 11323 C CA . THR A 1 62 ? 16.086 5.130 -31.059 1.00 0.00 62 THR A CA 11
ATOM 11324 C C . THR A 1 62 ? 14.984 6.172 -30.840 1.00 0.00 62 THR A C 11
ATOM 11325 O O . THR A 1 62 ? 14.069 6.259 -31.666 1.00 0.00 62 THR A O 11
ATOM 11336 N N . GLN A 1 63 ? 15.036 6.929 -29.741 1.00 0.00 63 GLN A N 11
ATOM 11337 C CA . GLN A 1 63 ? 14.053 7.957 -29.429 1.00 0.00 63 GLN A CA 11
ATOM 11338 C C . GLN A 1 63 ? 14.437 9.245 -30.143 1.00 0.00 63 GLN A C 11
ATOM 11339 O O . GLN A 1 63 ? 15.522 9.793 -29.844 1.00 0.00 63 GLN A O 11
ATOM 11353 N N . MET A 1 1 ? 2.347 -0.147 -0.488 1.00 0.00 1 MET A N 12
ATOM 11354 C CA . MET A 1 1 ? 2.915 -0.271 -1.832 1.00 0.00 1 MET A CA 12
ATOM 11355 C C . MET A 1 1 ? 1.831 -0.103 -2.877 1.00 0.00 1 MET A C 12
ATOM 11356 O O . MET A 1 1 ? 0.653 -0.370 -2.625 1.00 0.00 1 MET A O 12
ATOM 11370 N N . LYS A 1 2 ? 2.225 0.337 -4.067 1.00 0.00 2 LYS A N 12
ATOM 11371 C CA . LYS A 1 2 ? 1.350 0.532 -5.206 1.00 0.00 2 LYS A CA 12
ATOM 11372 C C . LYS A 1 2 ? 2.212 0.243 -6.408 1.00 0.00 2 LYS A C 12
ATOM 11373 O O . LYS A 1 2 ? 3.120 1.008 -6.731 1.00 0.00 2 LYS A O 12
ATOM 11392 N N . ASN A 1 3 ? 2.030 -0.945 -6.952 1.00 0.00 3 ASN A N 12
ATOM 11393 C CA . ASN A 1 3 ? 2.733 -1.412 -8.127 1.00 0.00 3 ASN A CA 12
ATOM 11394 C C . ASN A 1 3 ? 2.398 -0.491 -9.283 1.00 0.00 3 ASN A C 12
ATOM 11395 O O . ASN A 1 3 ? 1.346 0.153 -9.293 1.00 0.00 3 ASN A O 12
ATOM 11406 N N . ALA A 1 4 ? 3.283 -0.498 -10.274 1.00 0.00 4 ALA A N 12
ATOM 11407 C CA . ALA A 1 4 ? 3.218 0.309 -11.486 1.00 0.00 4 ALA A CA 12
ATOM 11408 C C . ALA A 1 4 ? 1.844 0.269 -12.120 1.00 0.00 4 ALA A C 12
ATOM 11409 O O . ALA A 1 4 ? 1.263 1.317 -12.384 1.00 0.00 4 ALA A O 12
ATOM 11416 N N . ALA A 1 5 ? 1.310 -0.942 -12.262 1.00 0.00 5 ALA A N 12
ATOM 11417 C CA . ALA A 1 5 ? 0.021 -1.195 -12.861 1.00 0.00 5 ALA A CA 12
ATOM 11418 C C . ALA A 1 5 ? -1.091 -0.354 -12.234 1.00 0.00 5 ALA A C 12
ATOM 11419 O O . ALA A 1 5 ? -1.976 0.114 -12.950 1.00 0.00 5 ALA A O 12
ATOM 11426 N N . GLN A 1 6 ? -1.073 -0.178 -10.909 1.00 0.00 6 GLN A N 12
ATOM 11427 C CA . GLN A 1 6 ? -2.060 0.628 -10.215 1.00 0.00 6 GLN A CA 12
ATOM 11428 C C . GLN A 1 6 ? -1.769 2.121 -10.428 1.00 0.00 6 GLN A C 12
ATOM 11429 O O . GLN A 1 6 ? -2.699 2.922 -10.429 1.00 0.00 6 GLN A O 12
ATOM 11443 N N . ILE A 1 7 ? -0.496 2.523 -10.528 1.00 0.00 7 ILE A N 12
ATOM 11444 C CA . ILE A 1 7 ? -0.114 3.924 -10.732 1.00 0.00 7 ILE A CA 12
ATOM 11445 C C . ILE A 1 7 ? -0.610 4.390 -12.103 1.00 0.00 7 ILE A C 12
ATOM 11446 O O . ILE A 1 7 ? -1.239 5.440 -12.203 1.00 0.00 7 ILE A O 12
ATOM 11462 N N . VAL A 1 8 ? -0.346 3.612 -13.156 1.00 0.00 8 VAL A N 12
ATOM 11463 C CA . VAL A 1 8 ? -0.768 3.972 -14.506 1.00 0.00 8 VAL A CA 12
ATOM 11464 C C . VAL A 1 8 ? -2.289 4.047 -14.589 1.00 0.00 8 VAL A C 12
ATOM 11465 O O . VAL A 1 8 ? -2.821 4.901 -15.289 1.00 0.00 8 VAL A O 12
ATOM 11478 N N . ASP A 1 9 ? -3.002 3.175 -13.883 1.00 0.00 9 ASP A N 12
ATOM 11479 C CA . ASP A 1 9 ? -4.466 3.175 -13.864 1.00 0.00 9 ASP A CA 12
ATOM 11480 C C . ASP A 1 9 ? -4.981 4.488 -13.288 1.00 0.00 9 ASP A C 12
ATOM 11481 O O . ASP A 1 9 ? -5.821 5.158 -13.891 1.00 0.00 9 ASP A O 12
ATOM 11490 N N . GLU A 1 10 ? -4.450 4.873 -12.133 1.00 0.00 10 GLU A N 12
ATOM 11491 C CA . GLU A 1 10 ? -4.816 6.102 -11.457 1.00 0.00 10 GLU A CA 12
ATOM 11492 C C . GLU A 1 10 ? -4.549 7.317 -12.343 1.00 0.00 10 GLU A C 12
ATOM 11493 O O . GLU A 1 10 ? -5.384 8.225 -12.361 1.00 0.00 10 GLU A O 12
ATOM 11505 N N . ALA A 1 11 ? -3.418 7.346 -13.060 1.00 0.00 11 ALA A N 12
ATOM 11506 C CA . ALA A 1 11 ? -3.056 8.454 -13.926 1.00 0.00 11 ALA A CA 12
ATOM 11507 C C . ALA A 1 11 ? -3.937 8.481 -15.172 1.00 0.00 11 ALA A C 12
ATOM 11508 O O . ALA A 1 11 ? -4.375 9.554 -15.591 1.00 0.00 11 ALA A O 12
ATOM 11515 N N . LEU A 1 12 ? -4.231 7.308 -15.741 1.00 0.00 12 LEU A N 12
ATOM 11516 C CA . LEU A 1 12 ? -5.058 7.156 -16.932 1.00 0.00 12 LEU A CA 12
ATOM 11517 C C . LEU A 1 12 ? -6.405 7.836 -16.708 1.00 0.00 12 LEU A C 12
ATOM 11518 O O . LEU A 1 12 ? -6.927 8.502 -17.602 1.00 0.00 12 LEU A O 12
ATOM 11534 N N . ASN A 1 13 ? -6.940 7.687 -15.499 1.00 0.00 13 ASN A N 12
ATOM 11535 C CA . ASN A 1 13 ? -8.204 8.266 -15.068 1.00 0.00 13 ASN A CA 12
ATOM 11536 C C . ASN A 1 13 ? -8.178 9.787 -15.253 1.00 0.00 13 ASN A C 12
ATOM 11537 O O . ASN A 1 13 ? -9.198 10.386 -15.581 1.00 0.00 13 ASN A O 12
ATOM 11548 N N . GLN A 1 14 ? -7.012 10.416 -15.040 1.00 0.00 14 GLN A N 12
ATOM 11549 C CA . GLN A 1 14 ? -6.795 11.853 -15.181 1.00 0.00 14 GLN A CA 12
ATOM 11550 C C . GLN A 1 14 ? -6.423 12.235 -16.622 1.00 0.00 14 GLN A C 12
ATOM 11551 O O . GLN A 1 14 ? -6.002 13.368 -16.860 1.00 0.00 14 GLN A O 12
ATOM 11565 N N . GLY A 1 15 ? -6.491 11.300 -17.569 1.00 0.00 15 GLY A N 12
ATOM 11566 C CA . GLY A 1 15 ? -6.175 11.535 -18.968 1.00 0.00 15 GLY A CA 12
ATOM 11567 C C . GLY A 1 15 ? -4.686 11.500 -19.280 1.00 0.00 15 GLY A C 12
ATOM 11568 O O . GLY A 1 15 ? -4.279 12.123 -20.265 1.00 0.00 15 GLY A O 12
ATOM 11572 N N . ILE A 1 16 ? -3.860 10.811 -18.488 1.00 0.00 16 ILE A N 12
ATOM 11573 C CA . ILE A 1 16 ? -2.421 10.739 -18.701 1.00 0.00 16 ILE A CA 12
ATOM 11574 C C . ILE A 1 16 ? -1.931 9.297 -18.545 1.00 0.00 16 ILE A C 12
ATOM 11575 O O . ILE A 1 16 ? -2.238 8.615 -17.576 1.00 0.00 16 ILE A O 12
ATOM 11591 N N . THR A 1 17 ? -1.160 8.820 -19.510 1.00 0.00 17 THR A N 12
ATOM 11592 C CA . THR A 1 17 ? -0.581 7.481 -19.565 1.00 0.00 17 THR A CA 12
ATOM 11593 C C . THR A 1 17 ? 0.912 7.593 -19.263 1.00 0.00 17 THR A C 12
ATOM 11594 O O . THR A 1 17 ? 1.476 8.684 -19.357 1.00 0.00 17 THR A O 12
ATOM 11605 N N . LEU A 1 18 ? 1.547 6.490 -18.859 1.00 0.00 18 LEU A N 12
ATOM 11606 C CA . LEU A 1 18 ? 2.962 6.423 -18.522 1.00 0.00 18 LEU A CA 12
ATOM 11607 C C . LEU A 1 18 ? 3.611 5.426 -19.472 1.00 0.00 18 LEU A C 12
ATOM 11608 O O . LEU A 1 18 ? 3.105 4.317 -19.611 1.00 0.00 18 LEU A O 12
ATOM 11624 N N . PHE A 1 19 ? 4.701 5.829 -20.127 1.00 0.00 19 PHE A N 12
ATOM 11625 C CA . PHE A 1 19 ? 5.465 5.009 -21.072 1.00 0.00 19 PHE A CA 12
ATOM 11626 C C . PHE A 1 19 ? 6.972 5.231 -20.853 1.00 0.00 19 PHE A C 12
ATOM 11627 O O . PHE A 1 19 ? 7.376 6.112 -20.087 1.00 0.00 19 PHE A O 12
ATOM 11644 N N . VAL A 1 20 ? 7.819 4.448 -21.517 1.00 0.00 20 VAL A N 12
ATOM 11645 C CA . VAL A 1 20 ? 9.274 4.511 -21.441 1.00 0.00 20 VAL A CA 12
ATOM 11646 C C . VAL A 1 20 ? 9.838 4.809 -22.832 1.00 0.00 20 VAL A C 12
ATOM 11647 O O . VAL A 1 20 ? 9.237 4.504 -23.859 1.00 0.00 20 VAL A O 12
ATOM 11660 N N . ALA A 1 21 ? 10.992 5.465 -22.837 1.00 0.00 21 ALA A N 12
ATOM 11661 C CA . ALA A 1 21 ? 11.836 5.889 -23.947 1.00 0.00 21 ALA A CA 12
ATOM 11662 C C . ALA A 1 21 ? 13.133 6.330 -23.293 1.00 0.00 21 ALA A C 12
ATOM 11663 O O . ALA A 1 21 ? 13.110 6.746 -22.136 1.00 0.00 21 ALA A O 12
ATOM 11670 N N . ASP A 1 22 ? 14.256 6.218 -23.993 1.00 0.00 22 ASP A N 12
ATOM 11671 C CA . ASP A 1 22 ? 15.588 6.627 -23.531 1.00 0.00 22 ASP A CA 12
ATOM 11672 C C . ASP A 1 22 ? 15.937 6.085 -22.146 1.00 0.00 22 ASP A C 12
ATOM 11673 O O . ASP A 1 22 ? 16.623 6.734 -21.358 1.00 0.00 22 ASP A O 12
ATOM 11682 N N . ASN A 1 23 ? 15.422 4.904 -21.803 1.00 0.00 23 ASN A N 12
ATOM 11683 C CA . ASN A 1 23 ? 15.634 4.265 -20.517 1.00 0.00 23 ASN A CA 12
ATOM 11684 C C . ASN A 1 23 ? 15.191 5.151 -19.329 1.00 0.00 23 ASN A C 12
ATOM 11685 O O . ASN A 1 23 ? 15.697 5.011 -18.211 1.00 0.00 23 ASN A O 12
ATOM 11696 N N . ARG A 1 24 ? 14.254 6.083 -19.556 1.00 0.00 24 ARG A N 12
ATOM 11697 C CA . ARG A 1 24 ? 13.726 7.021 -18.567 1.00 0.00 24 ARG A CA 12
ATOM 11698 C C . ARG A 1 24 ? 12.197 6.955 -18.531 1.00 0.00 24 ARG A C 12
ATOM 11699 O O . ARG A 1 24 ? 11.567 6.394 -19.427 1.00 0.00 24 ARG A O 12
ATOM 11720 N N . LEU A 1 25 ? 11.589 7.532 -17.496 1.00 0.00 25 LEU A N 12
ATOM 11721 C CA . LEU A 1 25 ? 10.142 7.576 -17.310 1.00 0.00 25 LEU A CA 12
ATOM 11722 C C . LEU A 1 25 ? 9.566 8.712 -18.147 1.00 0.00 25 LEU A C 12
ATOM 11723 O O . LEU A 1 25 ? 10.071 9.834 -18.078 1.00 0.00 25 LEU A O 12
ATOM 11739 N N . GLN A 1 26 ? 8.531 8.440 -18.937 1.00 0.00 26 GLN A N 12
ATOM 11740 C CA . GLN A 1 26 ? 7.822 9.408 -19.763 1.00 0.00 26 GLN A CA 12
ATOM 11741 C C . GLN A 1 26 ? 6.329 9.230 -19.500 1.00 0.00 26 GLN A C 12
ATOM 11742 O O . GLN A 1 26 ? 5.886 8.357 -18.747 1.00 0.00 26 GLN A O 12
ATOM 11756 N N . TYR A 1 27 ? 5.547 10.113 -20.097 1.00 0.00 27 TYR A N 12
ATOM 11757 C CA . TYR A 1 27 ? 4.107 10.164 -19.995 1.00 0.00 27 TYR A CA 12
ATOM 11758 C C . TYR A 1 27 ? 3.581 10.617 -21.342 1.00 0.00 27 TYR A C 12
ATOM 11759 O O . TYR A 1 27 ? 4.318 11.174 -22.164 1.00 0.00 27 TYR A O 12
ATOM 11777 N N . GLU A 1 28 ? 2.298 10.367 -21.540 1.00 0.00 28 GLU A N 12
ATOM 11778 C CA . GLU A 1 28 ? 1.587 10.708 -22.742 1.00 0.00 28 GLU A CA 12
ATOM 11779 C C . GLU A 1 28 ? 0.173 11.105 -22.331 1.00 0.00 28 GLU A C 12
ATOM 11780 O O . GLU A 1 28 ? -0.587 10.313 -21.778 1.00 0.00 28 GLU A O 12
ATOM 11792 N N . THR A 1 29 ? -0.154 12.370 -22.527 1.00 0.00 29 THR A N 12
ATOM 11793 C CA . THR A 1 29 ? -1.433 12.994 -22.242 1.00 0.00 29 THR A CA 12
ATOM 11794 C C . THR A 1 29 ? -1.799 13.902 -23.422 1.00 0.00 29 THR A C 12
ATOM 11795 O O . THR A 1 29 ? -1.018 14.120 -24.346 1.00 0.00 29 THR A O 12
ATOM 11806 N N . SER A 1 30 ? -3.012 14.438 -23.397 1.00 0.00 30 SER A N 12
ATOM 11807 C CA . SER A 1 30 ? -3.527 15.323 -24.427 1.00 0.00 30 SER A CA 12
ATOM 11808 C C . SER A 1 30 ? -4.173 16.549 -23.763 1.00 0.00 30 SER A C 12
ATOM 11809 O O . SER A 1 30 ? -5.031 17.215 -24.341 1.00 0.00 30 SER A O 12
ATOM 11817 N N . ARG A 1 31 ? -3.833 16.800 -22.491 1.00 0.00 31 ARG A N 12
ATOM 11818 C CA . ARG A 1 31 ? -4.313 17.923 -21.697 1.00 0.00 31 ARG A CA 12
ATOM 11819 C C . ARG A 1 31 ? -3.622 19.194 -22.194 1.00 0.00 31 ARG A C 12
ATOM 11820 O O . ARG A 1 31 ? -2.705 19.139 -23.021 1.00 0.00 31 ARG A O 12
ATOM 11841 N N . ASP A 1 32 ? -4.024 20.361 -21.698 1.00 0.00 32 ASP A N 12
ATOM 11842 C CA . ASP A 1 32 ? -3.404 21.620 -22.120 1.00 0.00 32 ASP A CA 12
ATOM 11843 C C . ASP A 1 32 ? -1.957 21.685 -21.618 1.00 0.00 32 ASP A C 12
ATOM 11844 O O . ASP A 1 32 ? -1.127 22.359 -22.227 1.00 0.00 32 ASP A O 12
ATOM 11853 N N . ASN A 1 33 ? -1.638 20.986 -20.522 1.00 0.00 33 ASN A N 12
ATOM 11854 C CA . ASN A 1 33 ? -0.333 20.873 -19.867 1.00 0.00 33 ASN A CA 12
ATOM 11855 C C . ASN A 1 33 ? -0.484 19.846 -18.730 1.00 0.00 33 ASN A C 12
ATOM 11856 O O . ASN A 1 33 ? -1.607 19.394 -18.476 1.00 0.00 33 ASN A O 12
ATOM 11867 N N . ILE A 1 34 ? 0.589 19.469 -18.032 1.00 0.00 34 ILE A N 12
ATOM 11868 C CA . ILE A 1 34 ? 0.545 18.508 -16.928 1.00 0.00 34 ILE A CA 12
ATOM 11869 C C . ILE A 1 34 ? 0.844 19.247 -15.617 1.00 0.00 34 ILE A C 12
ATOM 11870 O O . ILE A 1 34 ? 1.787 20.042 -15.576 1.00 0.00 34 ILE A O 12
ATOM 11886 N N . PRO A 1 35 ? 0.081 19.014 -14.541 1.00 0.00 35 PRO A N 12
ATOM 11887 C CA . PRO A 1 35 ? 0.336 19.668 -13.271 1.00 0.00 35 PRO A CA 12
ATOM 11888 C C . PRO A 1 35 ? 1.620 19.121 -12.624 1.00 0.00 35 PRO A C 12
ATOM 11889 O O . PRO A 1 35 ? 1.999 17.964 -12.824 1.00 0.00 35 PRO A O 12
ATOM 11900 N N . GLU A 1 36 ? 2.261 19.933 -11.780 1.00 0.00 36 GLU A N 12
ATOM 11901 C CA . GLU A 1 36 ? 3.492 19.556 -11.084 1.00 0.00 36 GLU A CA 12
ATOM 11902 C C . GLU A 1 36 ? 3.275 18.404 -10.112 1.00 0.00 36 GLU A C 12
ATOM 11903 O O . GLU A 1 36 ? 4.163 17.579 -9.936 1.00 0.00 36 GLU A O 12
ATOM 11915 N N . GLU A 1 37 ? 2.109 18.350 -9.483 1.00 0.00 37 GLU A N 12
ATOM 11916 C CA . GLU A 1 37 ? 1.687 17.344 -8.515 1.00 0.00 37 GLU A CA 12
ATOM 11917 C C . GLU A 1 37 ? 1.739 15.955 -9.159 1.00 0.00 37 GLU A C 12
ATOM 11918 O O . GLU A 1 37 ? 2.183 15.011 -8.507 1.00 0.00 37 GLU A O 12
ATOM 11930 N N . LEU A 1 38 ? 1.334 15.837 -10.432 1.00 0.00 38 LEU A N 12
ATOM 11931 C CA . LEU A 1 38 ? 1.340 14.587 -11.192 1.00 0.00 38 LEU A CA 12
ATOM 11932 C C . LEU A 1 38 ? 2.786 14.219 -11.502 1.00 0.00 38 LEU A C 12
ATOM 11933 O O . LEU A 1 38 ? 3.185 13.070 -11.330 1.00 0.00 38 LEU A O 12
ATOM 11949 N N . LEU A 1 39 ? 3.580 15.190 -11.976 1.00 0.00 39 LEU A N 12
ATOM 11950 C CA . LEU A 1 39 ? 4.976 14.957 -12.300 1.00 0.00 39 LEU A CA 12
ATOM 11951 C C . LEU A 1 39 ? 5.689 14.463 -11.052 1.00 0.00 39 LEU A C 12
ATOM 11952 O O . LEU A 1 39 ? 6.428 13.491 -11.143 1.00 0.00 39 LEU A O 12
ATOM 11968 N N . ASN A 1 40 ? 5.459 15.112 -9.911 1.00 0.00 40 ASN A N 12
ATOM 11969 C CA . ASN A 1 40 ? 6.048 14.790 -8.619 1.00 0.00 40 ASN A CA 12
ATOM 11970 C C . ASN A 1 40 ? 5.763 13.349 -8.217 1.00 0.00 40 ASN A C 12
ATOM 11971 O O . ASN A 1 40 ? 6.661 12.660 -7.732 1.00 0.00 40 ASN A O 12
ATOM 11982 N N . GLU A 1 41 ? 4.523 12.907 -8.418 1.00 0.00 41 GLU A N 12
ATOM 11983 C CA . GLU A 1 41 ? 4.056 11.566 -8.101 1.00 0.00 41 GLU A CA 12
ATOM 11984 C C . GLU A 1 41 ? 4.772 10.546 -8.985 1.00 0.00 41 GLU A C 12
ATOM 11985 O O . GLU A 1 41 ? 5.471 9.659 -8.492 1.00 0.00 41 GLU A O 12
ATOM 11997 N N . TRP A 1 42 ? 4.704 10.721 -10.305 1.00 0.00 42 TRP A N 12
ATOM 11998 C CA . TRP A 1 42 ? 5.344 9.804 -11.246 1.00 0.00 42 TRP A CA 12
ATOM 11999 C C . TRP A 1 42 ? 6.859 9.775 -11.089 1.00 0.00 42 TRP A C 12
ATOM 12000 O O . TRP A 1 42 ? 7.485 8.744 -11.313 1.00 0.00 42 TRP A O 12
ATOM 12021 N N . LYS A 1 43 ? 7.476 10.887 -10.692 1.00 0.00 43 LYS A N 12
ATOM 12022 C CA . LYS A 1 43 ? 8.915 10.973 -10.479 1.00 0.00 43 LYS A CA 12
ATOM 12023 C C . LYS A 1 43 ? 9.307 10.209 -9.228 1.00 0.00 43 LYS A C 12
ATOM 12024 O O . LYS A 1 43 ? 10.435 9.710 -9.164 1.00 0.00 43 LYS A O 12
ATOM 12043 N N . TYR A 1 44 ? 8.411 10.130 -8.246 1.00 0.00 44 TYR A N 12
ATOM 12044 C CA . TYR A 1 44 ? 8.667 9.414 -7.004 1.00 0.00 44 TYR A CA 12
ATOM 12045 C C . TYR A 1 44 ? 8.842 7.922 -7.319 1.00 0.00 44 TYR A C 12
ATOM 12046 O O . TYR A 1 44 ? 9.908 7.349 -7.081 1.00 0.00 44 TYR A O 12
ATOM 12064 N N . TYR A 1 45 ? 7.819 7.307 -7.923 1.00 0.00 45 TYR A N 12
ATOM 12065 C CA . TYR A 1 45 ? 7.776 5.896 -8.296 1.00 0.00 45 TYR A CA 12
ATOM 12066 C C . TYR A 1 45 ? 8.227 5.663 -9.737 1.00 0.00 45 TYR A C 12
ATOM 12067 O O . TYR A 1 45 ? 7.812 4.687 -10.353 1.00 0.00 45 TYR A O 12
ATOM 12085 N N . ARG A 1 46 ? 9.080 6.524 -10.304 1.00 0.00 46 ARG A N 12
ATOM 12086 C CA . ARG A 1 46 ? 9.540 6.373 -11.682 1.00 0.00 46 ARG A CA 12
ATOM 12087 C C . ARG A 1 46 ? 10.119 4.990 -11.949 1.00 0.00 46 ARG A C 12
ATOM 12088 O O . ARG A 1 46 ? 9.824 4.432 -12.998 1.00 0.00 46 ARG A O 12
ATOM 12109 N N . GLN A 1 47 ? 10.951 4.453 -11.053 1.00 0.00 47 GLN A N 12
ATOM 12110 C CA . GLN A 1 47 ? 11.553 3.145 -11.250 1.00 0.00 47 GLN A CA 12
ATOM 12111 C C . GLN A 1 47 ? 10.505 2.050 -11.072 1.00 0.00 47 GLN A C 12
ATOM 12112 O O . GLN A 1 47 ? 10.625 1.020 -11.729 1.00 0.00 47 GLN A O 12
ATOM 12126 N N . ASP A 1 48 ? 9.507 2.225 -10.203 1.00 0.00 48 ASP A N 12
ATOM 12127 C CA . ASP A 1 48 ? 8.463 1.208 -10.014 1.00 0.00 48 ASP A CA 12
ATOM 12128 C C . ASP A 1 48 ? 7.738 1.094 -11.343 1.00 0.00 48 ASP A C 12
ATOM 12129 O O . ASP A 1 48 ? 7.597 0.006 -11.890 1.00 0.00 48 ASP A O 12
ATOM 12138 N N . LEU A 1 49 ? 7.373 2.263 -11.878 1.00 0.00 49 LEU A N 12
ATOM 12139 C CA . LEU A 1 49 ? 6.691 2.453 -13.139 1.00 0.00 49 LEU A CA 12
ATOM 12140 C C . LEU A 1 49 ? 7.516 1.832 -14.249 1.00 0.00 49 LEU A C 12
ATOM 12141 O O . LEU A 1 49 ? 7.096 0.804 -14.774 1.00 0.00 49 LEU A O 12
ATOM 12157 N N . ILE A 1 50 ? 8.645 2.462 -14.616 1.00 0.00 50 ILE A N 12
ATOM 12158 C CA . ILE A 1 50 ? 9.548 2.044 -15.687 1.00 0.00 50 ILE A CA 12
ATOM 12159 C C . ILE A 1 50 ? 9.683 0.537 -15.760 1.00 0.00 50 ILE A C 12
ATOM 12160 O O . ILE A 1 50 ? 9.543 0.015 -16.859 1.00 0.00 50 ILE A O 12
ATOM 12176 N N . ASP A 1 51 ? 9.981 -0.128 -14.640 1.00 0.00 51 ASP A N 12
ATOM 12177 C CA . ASP A 1 51 ? 10.157 -1.574 -14.611 1.00 0.00 51 ASP A CA 12
ATOM 12178 C C . ASP A 1 51 ? 9.054 -2.310 -15.353 1.00 0.00 51 ASP A C 12
ATOM 12179 O O . ASP A 1 51 ? 9.358 -3.213 -16.129 1.00 0.00 51 ASP A O 12
ATOM 12188 N N . PHE A 1 52 ? 7.797 -1.909 -15.141 1.00 0.00 52 PHE A N 12
ATOM 12189 C CA . PHE A 1 52 ? 6.670 -2.512 -15.839 1.00 0.00 52 PHE A CA 12
ATOM 12190 C C . PHE A 1 52 ? 6.485 -1.854 -17.215 1.00 0.00 52 PHE A C 12
ATOM 12191 O O . PHE A 1 52 ? 6.104 -2.531 -18.166 1.00 0.00 52 PHE A O 12
ATOM 12208 N N . LEU A 1 53 ? 6.732 -0.542 -17.352 1.00 0.00 53 LEU A N 12
ATOM 12209 C CA . LEU A 1 53 ? 6.556 0.204 -18.611 1.00 0.00 53 LEU A CA 12
ATOM 12210 C C . LEU A 1 53 ? 7.329 -0.423 -19.761 1.00 0.00 53 LEU A C 12
ATOM 12211 O O . LEU A 1 53 ? 6.826 -0.490 -20.884 1.00 0.00 53 LEU A O 12
ATOM 12227 N N . GLN A 1 54 ? 8.548 -0.885 -19.487 1.00 0.00 54 GLN A N 12
ATOM 12228 C CA . GLN A 1 54 ? 9.385 -1.514 -20.500 1.00 0.00 54 GLN A CA 12
ATOM 12229 C C . GLN A 1 54 ? 8.676 -2.764 -21.055 1.00 0.00 54 GLN A C 12
ATOM 12230 O O . GLN A 1 54 ? 8.670 -3.005 -22.265 1.00 0.00 54 GLN A O 12
ATOM 12244 N N . GLN A 1 55 ? 8.072 -3.554 -20.162 1.00 0.00 55 GLN A N 12
ATOM 12245 C CA . GLN A 1 55 ? 7.355 -4.790 -20.465 1.00 0.00 55 GLN A CA 12
ATOM 12246 C C . GLN A 1 55 ? 6.052 -4.507 -21.203 1.00 0.00 55 GLN A C 12
ATOM 12247 O O . GLN A 1 55 ? 5.692 -5.261 -22.107 1.00 0.00 55 GLN A O 12
ATOM 12261 N N . LEU A 1 56 ? 5.361 -3.423 -20.838 1.00 0.00 56 LEU A N 12
ATOM 12262 C CA . LEU A 1 56 ? 4.101 -2.995 -21.438 1.00 0.00 56 LEU A CA 12
ATOM 12263 C C . LEU A 1 56 ? 4.272 -2.829 -22.947 1.00 0.00 56 LEU A C 12
ATOM 12264 O O . LEU A 1 56 ? 3.417 -3.263 -23.722 1.00 0.00 56 LEU A O 12
ATOM 12280 N N . ASP A 1 57 ? 5.383 -2.223 -23.353 1.00 0.00 57 ASP A N 12
ATOM 12281 C CA . ASP A 1 57 ? 5.728 -1.977 -24.749 1.00 0.00 57 ASP A CA 12
ATOM 12282 C C . ASP A 1 57 ? 6.345 -3.229 -25.387 1.00 0.00 57 ASP A C 12
ATOM 12283 O O . ASP A 1 57 ? 6.040 -3.553 -26.536 1.00 0.00 57 ASP A O 12
ATOM 12292 N N . ALA A 1 58 ? 7.155 -3.973 -24.612 1.00 0.00 58 ALA A N 12
ATOM 12293 C CA . ALA A 1 58 ? 7.877 -5.200 -24.995 1.00 0.00 58 ALA A CA 12
ATOM 12294 C C . ALA A 1 58 ? 8.797 -4.980 -26.202 1.00 0.00 58 ALA A C 12
ATOM 12295 O O . ALA A 1 58 ? 9.078 -5.903 -26.974 1.00 0.00 58 ALA A O 12
ATOM 12302 N N . LYS A 1 59 ? 9.270 -3.753 -26.366 1.00 0.00 59 LYS A N 12
ATOM 12303 C CA . LYS A 1 59 ? 10.114 -3.308 -27.452 1.00 0.00 59 LYS A CA 12
ATOM 12304 C C . LYS A 1 59 ? 11.587 -3.255 -27.070 1.00 0.00 59 LYS A C 12
ATOM 12305 O O . LYS A 1 59 ? 11.963 -2.419 -26.253 1.00 0.00 59 LYS A O 12
ATOM 12324 N N . GLU A 1 60 ? 12.388 -4.135 -27.669 1.00 0.00 60 GLU A N 12
ATOM 12325 C CA . GLU A 1 60 ? 13.824 -4.275 -27.487 1.00 0.00 60 GLU A CA 12
ATOM 12326 C C . GLU A 1 60 ? 14.505 -2.957 -27.844 1.00 0.00 60 GLU A C 12
ATOM 12327 O O . GLU A 1 60 ? 14.664 -2.629 -29.022 1.00 0.00 60 GLU A O 12
ATOM 12339 N N . GLU A 1 61 ? 14.912 -2.204 -26.831 1.00 0.00 61 GLU A N 12
ATOM 12340 C CA . GLU A 1 61 ? 15.568 -0.915 -26.959 1.00 0.00 61 GLU A CA 12
ATOM 12341 C C . GLU A 1 61 ? 16.829 -0.938 -26.109 1.00 0.00 61 GLU A C 12
ATOM 12342 O O . GLU A 1 61 ? 16.758 -0.752 -24.893 1.00 0.00 61 GLU A O 12
ATOM 12354 N N . THR A 1 62 ? 17.976 -1.216 -26.735 1.00 0.00 62 THR A N 12
ATOM 12355 C CA . THR A 1 62 ? 19.271 -1.268 -26.059 1.00 0.00 62 THR A CA 12
ATOM 12356 C C . THR A 1 62 ? 19.644 0.126 -25.532 1.00 0.00 62 THR A C 12
ATOM 12357 O O . THR A 1 62 ? 19.139 1.136 -26.038 1.00 0.00 62 THR A O 12
ATOM 12368 N N . GLN A 1 63 ? 20.521 0.191 -24.529 1.00 0.00 63 GLN A N 12
ATOM 12369 C CA . GLN A 1 63 ? 20.974 1.431 -23.908 1.00 0.00 63 GLN A CA 12
ATOM 12370 C C . GLN A 1 63 ? 21.692 2.315 -24.910 1.00 0.00 63 GLN A C 12
ATOM 12371 O O . GLN A 1 63 ? 22.641 1.829 -25.550 1.00 0.00 63 GLN A O 12
ATOM 12385 N N . MET A 1 1 ? 3.233 -2.784 -1.801 1.00 0.00 1 MET A N 13
ATOM 12386 C CA . MET A 1 1 ? 3.530 -1.452 -2.362 1.00 0.00 1 MET A CA 13
ATOM 12387 C C . MET A 1 1 ? 2.655 -1.231 -3.581 1.00 0.00 1 MET A C 13
ATOM 12388 O O . MET A 1 1 ? 2.329 -2.197 -4.275 1.00 0.00 1 MET A O 13
ATOM 12402 N N . LYS A 1 2 ? 2.221 0.011 -3.833 1.00 0.00 2 LYS A N 13
ATOM 12403 C CA . LYS A 1 2 ? 1.392 0.309 -4.997 1.00 0.00 2 LYS A CA 13
ATOM 12404 C C . LYS A 1 2 ? 2.269 0.158 -6.225 1.00 0.00 2 LYS A C 13
ATOM 12405 O O . LYS A 1 2 ? 3.130 0.992 -6.499 1.00 0.00 2 LYS A O 13
ATOM 12424 N N . ASN A 1 3 ? 2.074 -0.960 -6.906 1.00 0.00 3 ASN A N 13
ATOM 12425 C CA . ASN A 1 3 ? 2.783 -1.318 -8.113 1.00 0.00 3 ASN A CA 13
ATOM 12426 C C . ASN A 1 3 ? 2.422 -0.338 -9.208 1.00 0.00 3 ASN A C 13
ATOM 12427 O O . ASN A 1 3 ? 1.353 0.273 -9.192 1.00 0.00 3 ASN A O 13
ATOM 12438 N N . ALA A 1 4 ? 3.298 -0.294 -10.204 1.00 0.00 4 ALA A N 13
ATOM 12439 C CA . ALA A 1 4 ? 3.240 0.568 -11.361 1.00 0.00 4 ALA A CA 13
ATOM 12440 C C . ALA A 1 4 ? 1.871 0.568 -11.989 1.00 0.00 4 ALA A C 13
ATOM 12441 O O . ALA A 1 4 ? 1.316 1.627 -12.229 1.00 0.00 4 ALA A O 13
ATOM 12448 N N . ALA A 1 5 ? 1.329 -0.626 -12.199 1.00 0.00 5 ALA A N 13
ATOM 12449 C CA . ALA A 1 5 ? 0.036 -0.822 -12.815 1.00 0.00 5 ALA A CA 13
ATOM 12450 C C . ALA A 1 5 ? -1.053 0.003 -12.139 1.00 0.00 5 ALA A C 13
ATOM 12451 O O . ALA A 1 5 ? -1.878 0.605 -12.814 1.00 0.00 5 ALA A O 13
ATOM 12458 N N . GLN A 1 6 ? -1.079 -0.004 -10.803 1.00 0.00 6 GLN A N 13
ATOM 12459 C CA . GLN A 1 6 ? -2.061 0.743 -10.041 1.00 0.00 6 GLN A CA 13
ATOM 12460 C C . GLN A 1 6 ? -1.817 2.236 -10.241 1.00 0.00 6 GLN A C 13
ATOM 12461 O O . GLN A 1 6 ? -2.781 2.979 -10.411 1.00 0.00 6 GLN A O 13
ATOM 12475 N N . ILE A 1 7 ? -0.552 2.669 -10.206 1.00 0.00 7 ILE A N 13
ATOM 12476 C CA . ILE A 1 7 ? -0.206 4.078 -10.382 1.00 0.00 7 ILE A CA 13
ATOM 12477 C C . ILE A 1 7 ? -0.667 4.568 -11.762 1.00 0.00 7 ILE A C 13
ATOM 12478 O O . ILE A 1 7 ? -1.311 5.608 -11.885 1.00 0.00 7 ILE A O 13
ATOM 12494 N N . VAL A 1 8 ? -0.345 3.813 -12.807 1.00 0.00 8 VAL A N 13
ATOM 12495 C CA . VAL A 1 8 ? -0.703 4.130 -14.178 1.00 0.00 8 VAL A CA 13
ATOM 12496 C C . VAL A 1 8 ? -2.227 4.182 -14.311 1.00 0.00 8 VAL A C 13
ATOM 12497 O O . VAL A 1 8 ? -2.732 5.081 -14.978 1.00 0.00 8 VAL A O 13
ATOM 12510 N N . ASP A 1 9 ? -2.969 3.296 -13.638 1.00 0.00 9 ASP A N 13
ATOM 12511 C CA . ASP A 1 9 ? -4.434 3.294 -13.700 1.00 0.00 9 ASP A CA 13
ATOM 12512 C C . ASP A 1 9 ? -5.007 4.573 -13.085 1.00 0.00 9 ASP A C 13
ATOM 12513 O O . ASP A 1 9 ? -6.072 5.049 -13.474 1.00 0.00 9 ASP A O 13
ATOM 12522 N N . GLU A 1 10 ? -4.320 5.124 -12.088 1.00 0.00 10 GLU A N 13
ATOM 12523 C CA . GLU A 1 10 ? -4.697 6.355 -11.395 1.00 0.00 10 GLU A CA 13
ATOM 12524 C C . GLU A 1 10 ? -4.473 7.540 -12.341 1.00 0.00 10 GLU A C 13
ATOM 12525 O O . GLU A 1 10 ? -5.313 8.438 -12.412 1.00 0.00 10 GLU A O 13
ATOM 12537 N N . ALA A 1 11 ? -3.360 7.531 -13.089 1.00 0.00 11 ALA A N 13
ATOM 12538 C CA . ALA A 1 11 ? -3.023 8.579 -14.046 1.00 0.00 11 ALA A CA 13
ATOM 12539 C C . ALA A 1 11 ? -4.005 8.522 -15.219 1.00 0.00 11 ALA A C 13
ATOM 12540 O O . ALA A 1 11 ? -4.497 9.557 -15.670 1.00 0.00 11 ALA A O 13
ATOM 12547 N N . LEU A 1 12 ? -4.329 7.308 -15.676 1.00 0.00 12 LEU A N 13
ATOM 12548 C CA . LEU A 1 12 ? -5.260 7.029 -16.764 1.00 0.00 12 LEU A CA 13
ATOM 12549 C C . LEU A 1 12 ? -6.582 7.735 -16.481 1.00 0.00 12 LEU A C 13
ATOM 12550 O O . LEU A 1 12 ? -7.170 8.319 -17.384 1.00 0.00 12 LEU A O 13
ATOM 12566 N N . ASN A 1 13 ? -7.012 7.714 -15.219 1.00 0.00 13 ASN A N 13
ATOM 12567 C CA . ASN A 1 13 ? -8.242 8.326 -14.732 1.00 0.00 13 ASN A CA 13
ATOM 12568 C C . ASN A 1 13 ? -8.314 9.821 -15.025 1.00 0.00 13 ASN A C 13
ATOM 12569 O O . ASN A 1 13 ? -9.406 10.376 -15.078 1.00 0.00 13 ASN A O 13
ATOM 12580 N N . GLN A 1 14 ? -7.162 10.490 -15.146 1.00 0.00 14 GLN A N 13
ATOM 12581 C CA . GLN A 1 14 ? -7.068 11.912 -15.424 1.00 0.00 14 GLN A CA 13
ATOM 12582 C C . GLN A 1 14 ? -6.846 12.183 -16.917 1.00 0.00 14 GLN A C 13
ATOM 12583 O O . GLN A 1 14 ? -6.754 13.345 -17.318 1.00 0.00 14 GLN A O 13
ATOM 12597 N N . GLY A 1 15 ? -6.704 11.137 -17.733 1.00 0.00 15 GLY A N 13
ATOM 12598 C CA . GLY A 1 15 ? -6.487 11.252 -19.168 1.00 0.00 15 GLY A CA 13
ATOM 12599 C C . GLY A 1 15 ? -5.010 11.343 -19.554 1.00 0.00 15 GLY A C 13
ATOM 12600 O O . GLY A 1 15 ? -4.679 12.020 -20.534 1.00 0.00 15 GLY A O 13
ATOM 12604 N N . ILE A 1 16 ? -4.106 10.729 -18.787 1.00 0.00 16 ILE A N 13
ATOM 12605 C CA . ILE A 1 16 ? -2.667 10.714 -19.039 1.00 0.00 16 ILE A CA 13
ATOM 12606 C C . ILE A 1 16 ? -2.204 9.255 -19.011 1.00 0.00 16 ILE A C 13
ATOM 12607 O O . ILE A 1 16 ? -2.787 8.431 -18.309 1.00 0.00 16 ILE A O 13
ATOM 12623 N N . THR A 1 17 ? -1.183 8.919 -19.795 1.00 0.00 17 THR A N 13
ATOM 12624 C CA . THR A 1 17 ? -0.612 7.582 -19.905 1.00 0.00 17 THR A CA 13
ATOM 12625 C C . THR A 1 17 ? 0.875 7.671 -19.578 1.00 0.00 17 THR A C 13
ATOM 12626 O O . THR A 1 17 ? 1.450 8.762 -19.641 1.00 0.00 17 THR A O 13
ATOM 12637 N N . LEU A 1 18 ? 1.474 6.538 -19.193 1.00 0.00 18 LEU A N 13
ATOM 12638 C CA . LEU A 1 18 ? 2.877 6.419 -18.824 1.00 0.00 18 LEU A CA 13
ATOM 12639 C C . LEU A 1 18 ? 3.555 5.381 -19.711 1.00 0.00 18 LEU A C 13
ATOM 12640 O O . LEU A 1 18 ? 3.047 4.264 -19.832 1.00 0.00 18 LEU A O 13
ATOM 12656 N N . PHE A 1 19 ? 4.700 5.729 -20.304 1.00 0.00 19 PHE A N 13
ATOM 12657 C CA . PHE A 1 19 ? 5.493 4.830 -21.158 1.00 0.00 19 PHE A CA 13
ATOM 12658 C C . PHE A 1 19 ? 7.004 5.032 -20.930 1.00 0.00 19 PHE A C 13
ATOM 12659 O O . PHE A 1 19 ? 7.428 5.908 -20.167 1.00 0.00 19 PHE A O 13
ATOM 12676 N N . VAL A 1 20 ? 7.835 4.192 -21.558 1.00 0.00 20 VAL A N 13
ATOM 12677 C CA . VAL A 1 20 ? 9.291 4.220 -21.453 1.00 0.00 20 VAL A CA 13
ATOM 12678 C C . VAL A 1 20 ? 9.936 4.241 -22.823 1.00 0.00 20 VAL A C 13
ATOM 12679 O O . VAL A 1 20 ? 9.525 3.539 -23.745 1.00 0.00 20 VAL A O 13
ATOM 12692 N N . ALA A 1 21 ? 11.014 5.011 -22.874 1.00 0.00 21 ALA A N 13
ATOM 12693 C CA . ALA A 1 21 ? 11.916 5.236 -23.986 1.00 0.00 21 ALA A CA 13
ATOM 12694 C C . ALA A 1 21 ? 13.175 5.832 -23.365 1.00 0.00 21 ALA A C 13
ATOM 12695 O O . ALA A 1 21 ? 13.090 6.364 -22.259 1.00 0.00 21 ALA A O 13
ATOM 12702 N N . ASP A 1 22 ? 14.332 5.768 -24.018 1.00 0.00 22 ASP A N 13
ATOM 12703 C CA . ASP A 1 22 ? 15.576 6.378 -23.521 1.00 0.00 22 ASP A CA 13
ATOM 12704 C C . ASP A 1 22 ? 15.952 5.963 -22.091 1.00 0.00 22 ASP A C 13
ATOM 12705 O O . ASP A 1 22 ? 16.587 6.730 -21.361 1.00 0.00 22 ASP A O 13
ATOM 12714 N N . ASN A 1 23 ? 15.533 4.759 -21.670 1.00 0.00 23 ASN A N 13
ATOM 12715 C CA . ASN A 1 23 ? 15.734 4.194 -20.337 1.00 0.00 23 ASN A CA 13
ATOM 12716 C C . ASN A 1 23 ? 15.210 5.147 -19.241 1.00 0.00 23 ASN A C 13
ATOM 12717 O O . ASN A 1 23 ? 15.649 5.106 -18.087 1.00 0.00 23 ASN A O 13
ATOM 12728 N N . ARG A 1 24 ? 14.257 6.026 -19.580 1.00 0.00 24 ARG A N 13
ATOM 12729 C CA . ARG A 1 24 ? 13.688 7.017 -18.671 1.00 0.00 24 ARG A CA 13
ATOM 12730 C C . ARG A 1 24 ? 12.171 6.961 -18.626 1.00 0.00 24 ARG A C 13
ATOM 12731 O O . ARG A 1 24 ? 11.513 6.468 -19.546 1.00 0.00 24 ARG A O 13
ATOM 12752 N N . LEU A 1 25 ? 11.615 7.508 -17.549 1.00 0.00 25 LEU A N 13
ATOM 12753 C CA . LEU A 1 25 ? 10.181 7.569 -17.324 1.00 0.00 25 LEU A CA 13
ATOM 12754 C C . LEU A 1 25 ? 9.627 8.712 -18.158 1.00 0.00 25 LEU A C 13
ATOM 12755 O O . LEU A 1 25 ? 10.166 9.821 -18.098 1.00 0.00 25 LEU A O 13
ATOM 12771 N N . GLN A 1 26 ? 8.587 8.445 -18.937 1.00 0.00 26 GLN A N 13
ATOM 12772 C CA . GLN A 1 26 ? 7.891 9.405 -19.774 1.00 0.00 26 GLN A CA 13
ATOM 12773 C C . GLN A 1 26 ? 6.395 9.249 -19.510 1.00 0.00 26 GLN A C 13
ATOM 12774 O O . GLN A 1 26 ? 5.933 8.301 -18.870 1.00 0.00 26 GLN A O 13
ATOM 12788 N N . TYR A 1 27 ? 5.649 10.226 -19.993 1.00 0.00 27 TYR A N 13
ATOM 12789 C CA . TYR A 1 27 ? 4.212 10.353 -19.893 1.00 0.00 27 TYR A CA 13
ATOM 12790 C C . TYR A 1 27 ? 3.743 11.076 -21.141 1.00 0.00 27 TYR A C 13
ATOM 12791 O O . TYR A 1 27 ? 4.464 11.909 -21.697 1.00 0.00 27 TYR A O 13
ATOM 12809 N N . GLU A 1 28 ? 2.526 10.771 -21.560 1.00 0.00 28 GLU A N 13
ATOM 12810 C CA . GLU A 1 28 ? 1.910 11.376 -22.722 1.00 0.00 28 GLU A CA 13
ATOM 12811 C C . GLU A 1 28 ? 0.439 11.567 -22.402 1.00 0.00 28 GLU A C 13
ATOM 12812 O O . GLU A 1 28 ? -0.234 10.651 -21.916 1.00 0.00 28 GLU A O 13
ATOM 12824 N N . THR A 1 29 ? -0.058 12.765 -22.657 1.00 0.00 29 THR A N 13
ATOM 12825 C CA . THR A 1 29 ? -1.433 13.154 -22.447 1.00 0.00 29 THR A CA 13
ATOM 12826 C C . THR A 1 29 ? -1.786 14.176 -23.518 1.00 0.00 29 THR A C 13
ATOM 12827 O O . THR A 1 29 ? -0.909 14.887 -24.013 1.00 0.00 29 THR A O 13
ATOM 12838 N N . SER A 1 30 ? -3.066 14.249 -23.868 1.00 0.00 30 SER A N 13
ATOM 12839 C CA . SER A 1 30 ? -3.555 15.205 -24.847 1.00 0.00 30 SER A CA 13
ATOM 12840 C C . SER A 1 30 ? -3.933 16.518 -24.154 1.00 0.00 30 SER A C 13
ATOM 12841 O O . SER A 1 30 ? -4.383 17.453 -24.821 1.00 0.00 30 SER A O 13
ATOM 12849 N N . ARG A 1 31 ? -3.836 16.564 -22.818 1.00 0.00 31 ARG A N 13
ATOM 12850 C CA . ARG A 1 31 ? -4.158 17.714 -21.988 1.00 0.00 31 ARG A CA 13
ATOM 12851 C C . ARG A 1 31 ? -3.290 18.902 -22.383 1.00 0.00 31 ARG A C 13
ATOM 12852 O O . ARG A 1 31 ? -2.237 18.749 -23.000 1.00 0.00 31 ARG A O 13
ATOM 12873 N N . ASP A 1 32 ? -3.737 20.099 -22.017 1.00 0.00 32 ASP A N 13
ATOM 12874 C CA . ASP A 1 32 ? -3.030 21.348 -22.309 1.00 0.00 32 ASP A CA 13
ATOM 12875 C C . ASP A 1 32 ? -1.652 21.336 -21.643 1.00 0.00 32 ASP A C 13
ATOM 12876 O O . ASP A 1 32 ? -0.647 21.757 -22.220 1.00 0.00 32 ASP A O 13
ATOM 12885 N N . ASN A 1 33 ? -1.611 20.864 -20.398 1.00 0.00 33 ASN A N 13
ATOM 12886 C CA . ASN A 1 33 ? -0.414 20.751 -19.582 1.00 0.00 33 ASN A CA 13
ATOM 12887 C C . ASN A 1 33 ? -0.659 19.676 -18.523 1.00 0.00 33 ASN A C 13
ATOM 12888 O O . ASN A 1 33 ? -1.766 19.126 -18.445 1.00 0.00 33 ASN A O 13
ATOM 12899 N N . ILE A 1 34 ? 0.344 19.387 -17.698 1.00 0.00 34 ILE A N 13
ATOM 12900 C CA . ILE A 1 34 ? 0.289 18.406 -16.628 1.00 0.00 34 ILE A CA 13
ATOM 12901 C C . ILE A 1 34 ? 0.668 19.117 -15.319 1.00 0.00 34 ILE A C 13
ATOM 12902 O O . ILE A 1 34 ? 1.657 19.858 -15.296 1.00 0.00 34 ILE A O 13
ATOM 12918 N N . PRO A 1 35 ? -0.086 18.925 -14.228 1.00 0.00 35 PRO A N 13
ATOM 12919 C CA . PRO A 1 35 ? 0.222 19.557 -12.958 1.00 0.00 35 PRO A CA 13
ATOM 12920 C C . PRO A 1 35 ? 1.509 18.998 -12.348 1.00 0.00 35 PRO A C 13
ATOM 12921 O O . PRO A 1 35 ? 1.903 17.856 -12.599 1.00 0.00 35 PRO A O 13
ATOM 12932 N N . GLU A 1 36 ? 2.138 19.784 -11.477 1.00 0.00 36 GLU A N 13
ATOM 12933 C CA . GLU A 1 36 ? 3.372 19.385 -10.807 1.00 0.00 36 GLU A CA 13
ATOM 12934 C C . GLU A 1 36 ? 3.165 18.223 -9.860 1.00 0.00 36 GLU A C 13
ATOM 12935 O O . GLU A 1 36 ? 4.094 17.451 -9.656 1.00 0.00 36 GLU A O 13
ATOM 12947 N N . GLU A 1 37 ? 1.983 18.115 -9.268 1.00 0.00 37 GLU A N 13
ATOM 12948 C CA . GLU A 1 37 ? 1.660 17.039 -8.346 1.00 0.00 37 GLU A CA 13
ATOM 12949 C C . GLU A 1 37 ? 1.754 15.709 -9.092 1.00 0.00 37 GLU A C 13
ATOM 12950 O O . GLU A 1 37 ? 2.353 14.775 -8.579 1.00 0.00 37 GLU A O 13
ATOM 12962 N N . LEU A 1 38 ? 1.228 15.646 -10.319 1.00 0.00 38 LEU A N 13
ATOM 12963 C CA . LEU A 1 38 ? 1.231 14.440 -11.146 1.00 0.00 38 LEU A CA 13
ATOM 12964 C C . LEU A 1 38 ? 2.660 14.084 -11.492 1.00 0.00 38 LEU A C 13
ATOM 12965 O O . LEU A 1 38 ? 3.060 12.922 -11.434 1.00 0.00 38 LEU A O 13
ATOM 12981 N N . LEU A 1 39 ? 3.430 15.097 -11.895 1.00 0.00 39 LEU A N 13
ATOM 12982 C CA . LEU A 1 39 ? 4.819 14.892 -12.243 1.00 0.00 39 LEU A CA 13
ATOM 12983 C C . LEU A 1 39 ? 5.536 14.329 -11.030 1.00 0.00 39 LEU A C 13
ATOM 12984 O O . LEU A 1 39 ? 6.179 13.291 -11.126 1.00 0.00 39 LEU A O 13
ATOM 13000 N N . ASN A 1 40 ? 5.430 15.002 -9.889 1.00 0.00 40 ASN A N 13
ATOM 13001 C CA . ASN A 1 40 ? 6.066 14.604 -8.648 1.00 0.00 40 ASN A CA 13
ATOM 13002 C C . ASN A 1 40 ? 5.709 13.183 -8.239 1.00 0.00 40 ASN A C 13
ATOM 13003 O O . ASN A 1 40 ? 6.589 12.443 -7.799 1.00 0.00 40 ASN A O 13
ATOM 13014 N N . GLU A 1 41 ? 4.448 12.809 -8.382 1.00 0.00 41 GLU A N 13
ATOM 13015 C CA . GLU A 1 41 ? 3.918 11.508 -8.021 1.00 0.00 41 GLU A CA 13
ATOM 13016 C C . GLU A 1 41 ? 4.544 10.396 -8.867 1.00 0.00 41 GLU A C 13
ATOM 13017 O O . GLU A 1 41 ? 5.157 9.468 -8.335 1.00 0.00 41 GLU A O 13
ATOM 13029 N N . TRP A 1 42 ? 4.471 10.505 -10.190 1.00 0.00 42 TRP A N 13
ATOM 13030 C CA . TRP A 1 42 ? 5.009 9.503 -11.103 1.00 0.00 42 TRP A CA 13
ATOM 13031 C C . TRP A 1 42 ? 6.535 9.494 -11.060 1.00 0.00 42 TRP A C 13
ATOM 13032 O O . TRP A 1 42 ? 7.159 8.439 -11.161 1.00 0.00 42 TRP A O 13
ATOM 13053 N N . LYS A 1 43 ? 7.171 10.656 -10.886 1.00 0.00 43 LYS A N 13
ATOM 13054 C CA . LYS A 1 43 ? 8.624 10.753 -10.799 1.00 0.00 43 LYS A CA 13
ATOM 13055 C C . LYS A 1 43 ? 9.110 10.069 -9.526 1.00 0.00 43 LYS A C 13
ATOM 13056 O O . LYS A 1 43 ? 10.251 9.602 -9.499 1.00 0.00 43 LYS A O 13
ATOM 13075 N N . TYR A 1 44 ? 8.279 9.996 -8.481 1.00 0.00 44 TYR A N 13
ATOM 13076 C CA . TYR A 1 44 ? 8.652 9.350 -7.235 1.00 0.00 44 TYR A CA 13
ATOM 13077 C C . TYR A 1 44 ? 8.988 7.889 -7.526 1.00 0.00 44 TYR A C 13
ATOM 13078 O O . TYR A 1 44 ? 10.129 7.449 -7.357 1.00 0.00 44 TYR A O 13
ATOM 13096 N N . TYR A 1 45 ? 7.996 7.146 -8.012 1.00 0.00 45 TYR A N 13
ATOM 13097 C CA . TYR A 1 45 ? 8.062 5.742 -8.348 1.00 0.00 45 TYR A CA 13
ATOM 13098 C C . TYR A 1 45 ? 8.528 5.572 -9.784 1.00 0.00 45 TYR A C 13
ATOM 13099 O O . TYR A 1 45 ? 8.232 4.552 -10.386 1.00 0.00 45 TYR A O 13
ATOM 13117 N N . ARG A 1 46 ? 9.290 6.517 -10.355 1.00 0.00 46 ARG A N 13
ATOM 13118 C CA . ARG A 1 46 ? 9.738 6.419 -11.738 1.00 0.00 46 ARG A CA 13
ATOM 13119 C C . ARG A 1 46 ? 10.325 5.064 -12.076 1.00 0.00 46 ARG A C 13
ATOM 13120 O O . ARG A 1 46 ? 9.956 4.546 -13.117 1.00 0.00 46 ARG A O 13
ATOM 13141 N N . GLN A 1 47 ? 11.226 4.517 -11.253 1.00 0.00 47 GLN A N 13
ATOM 13142 C CA . GLN A 1 47 ? 11.828 3.230 -11.552 1.00 0.00 47 GLN A CA 13
ATOM 13143 C C . GLN A 1 47 ? 10.804 2.119 -11.361 1.00 0.00 47 GLN A C 13
ATOM 13144 O O . GLN A 1 47 ? 10.787 1.194 -12.167 1.00 0.00 47 GLN A O 13
ATOM 13158 N N . ASP A 1 48 ? 9.937 2.218 -10.342 1.00 0.00 48 ASP A N 13
ATOM 13159 C CA . ASP A 1 48 ? 8.934 1.182 -10.097 1.00 0.00 48 ASP A CA 13
ATOM 13160 C C . ASP A 1 48 ? 8.045 1.074 -11.331 1.00 0.00 48 ASP A C 13
ATOM 13161 O O . ASP A 1 48 ? 7.734 -0.021 -11.796 1.00 0.00 48 ASP A O 13
ATOM 13170 N N . LEU A 1 49 ? 7.692 2.250 -11.867 1.00 0.00 49 LEU A N 13
ATOM 13171 C CA . LEU A 1 49 ? 6.888 2.460 -13.048 1.00 0.00 49 LEU A CA 13
ATOM 13172 C C . LEU A 1 49 ? 7.658 1.883 -14.214 1.00 0.00 49 LEU A C 13
ATOM 13173 O O . LEU A 1 49 ? 7.205 0.897 -14.785 1.00 0.00 49 LEU A O 13
ATOM 13189 N N . ILE A 1 50 ? 8.793 2.504 -14.572 1.00 0.00 50 ILE A N 13
ATOM 13190 C CA . ILE A 1 50 ? 9.655 2.132 -15.686 1.00 0.00 50 ILE A CA 13
ATOM 13191 C C . ILE A 1 50 ? 9.749 0.637 -15.843 1.00 0.00 50 ILE A C 13
ATOM 13192 O O . ILE A 1 50 ? 9.515 0.173 -16.949 1.00 0.00 50 ILE A O 13
ATOM 13208 N N . ASP A 1 51 ? 10.085 -0.087 -14.782 1.00 0.00 51 ASP A N 13
ATOM 13209 C CA . ASP A 1 51 ? 10.235 -1.529 -14.821 1.00 0.00 51 ASP A CA 13
ATOM 13210 C C . ASP A 1 51 ? 9.054 -2.199 -15.530 1.00 0.00 51 ASP A C 13
ATOM 13211 O O . ASP A 1 51 ? 9.261 -3.016 -16.428 1.00 0.00 51 ASP A O 13
ATOM 13220 N N . PHE A 1 52 ? 7.821 -1.848 -15.154 1.00 0.00 52 PHE A N 13
ATOM 13221 C CA . PHE A 1 52 ? 6.611 -2.377 -15.775 1.00 0.00 52 PHE A CA 13
ATOM 13222 C C . PHE A 1 52 ? 6.427 -1.744 -17.157 1.00 0.00 52 PHE A C 13
ATOM 13223 O O . PHE A 1 52 ? 5.958 -2.410 -18.072 1.00 0.00 52 PHE A O 13
ATOM 13240 N N . LEU A 1 53 ? 6.771 -0.461 -17.328 1.00 0.00 53 LEU A N 13
ATOM 13241 C CA . LEU A 1 53 ? 6.616 0.259 -18.594 1.00 0.00 53 LEU A CA 13
ATOM 13242 C C . LEU A 1 53 ? 7.417 -0.401 -19.710 1.00 0.00 53 LEU A C 13
ATOM 13243 O O . LEU A 1 53 ? 6.943 -0.480 -20.844 1.00 0.00 53 LEU A O 13
ATOM 13259 N N . GLN A 1 54 ? 8.605 -0.916 -19.387 1.00 0.00 54 GLN A N 13
ATOM 13260 C CA . GLN A 1 54 ? 9.469 -1.600 -20.346 1.00 0.00 54 GLN A CA 13
ATOM 13261 C C . GLN A 1 54 ? 8.736 -2.824 -20.908 1.00 0.00 54 GLN A C 13
ATOM 13262 O O . GLN A 1 54 ? 8.971 -3.221 -22.045 1.00 0.00 54 GLN A O 13
ATOM 13276 N N . GLN A 1 55 ? 7.878 -3.438 -20.087 1.00 0.00 55 GLN A N 13
ATOM 13277 C CA . GLN A 1 55 ? 7.073 -4.611 -20.422 1.00 0.00 55 GLN A CA 13
ATOM 13278 C C . GLN A 1 55 ? 5.763 -4.215 -21.099 1.00 0.00 55 GLN A C 13
ATOM 13279 O O . GLN A 1 55 ? 5.209 -5.021 -21.840 1.00 0.00 55 GLN A O 13
ATOM 13293 N N . LEU A 1 56 ? 5.237 -3.014 -20.840 1.00 0.00 56 LEU A N 13
ATOM 13294 C CA . LEU A 1 56 ? 3.996 -2.539 -21.448 1.00 0.00 56 LEU A CA 13
ATOM 13295 C C . LEU A 1 56 ? 4.258 -2.362 -22.934 1.00 0.00 56 LEU A C 13
ATOM 13296 O O . LEU A 1 56 ? 3.490 -2.852 -23.757 1.00 0.00 56 LEU A O 13
ATOM 13312 N N . ASP A 1 57 ? 5.324 -1.633 -23.273 1.00 0.00 57 ASP A N 13
ATOM 13313 C CA . ASP A 1 57 ? 5.714 -1.410 -24.671 1.00 0.00 57 ASP A CA 13
ATOM 13314 C C . ASP A 1 57 ? 6.492 -2.626 -25.189 1.00 0.00 57 ASP A C 13
ATOM 13315 O O . ASP A 1 57 ? 6.676 -2.796 -26.394 1.00 0.00 57 ASP A O 13
ATOM 13324 N N . ALA A 1 58 ? 6.934 -3.499 -24.268 1.00 0.00 58 ALA A N 13
ATOM 13325 C CA . ALA A 1 58 ? 7.697 -4.722 -24.501 1.00 0.00 58 ALA A CA 13
ATOM 13326 C C . ALA A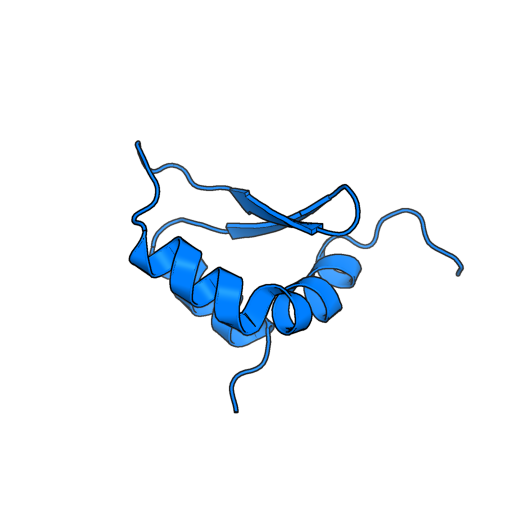 1 58 ? 8.877 -4.453 -25.443 1.00 0.00 58 ALA A C 13
ATOM 13327 O O . ALA A 1 58 ? 9.221 -5.302 -26.269 1.00 0.00 58 ALA A O 13
ATOM 13334 N N . LYS A 1 59 ? 9.490 -3.273 -25.344 1.00 0.00 59 LYS A N 13
ATOM 13335 C CA . LYS A 1 59 ? 10.583 -2.826 -26.191 1.00 0.00 59 LYS A CA 13
ATOM 13336 C C . LYS A 1 59 ? 11.730 -2.272 -25.359 1.00 0.00 59 LYS A C 13
ATOM 13337 O O . LYS A 1 59 ? 11.566 -1.963 -24.177 1.00 0.00 59 LYS A O 13
ATOM 13356 N N . GLU A 1 60 ? 12.886 -2.155 -25.999 1.00 0.00 60 GLU A N 13
ATOM 13357 C CA . GLU A 1 60 ? 14.140 -1.620 -25.501 1.00 0.00 60 GLU A CA 13
ATOM 13358 C C . GLU A 1 60 ? 14.812 -0.906 -26.677 1.00 0.00 60 GLU A C 13
ATOM 13359 O O . GLU A 1 60 ? 14.342 -0.977 -27.820 1.00 0.00 60 GLU A O 13
ATOM 13371 N N . GLU A 1 61 ? 15.897 -0.191 -26.410 1.00 0.00 61 GLU A N 13
ATOM 13372 C CA . GLU A 1 61 ? 16.664 0.562 -27.394 1.00 0.00 61 GLU A CA 13
ATOM 13373 C C . GLU A 1 61 ? 18.147 0.442 -27.008 1.00 0.00 61 GLU A C 13
ATOM 13374 O O . GLU A 1 61 ? 18.460 -0.234 -26.022 1.00 0.00 61 GLU A O 13
ATOM 13386 N N . THR A 1 62 ? 19.080 1.056 -27.730 1.00 0.00 62 THR A N 13
ATOM 13387 C CA . THR A 1 62 ? 20.510 0.956 -27.440 1.00 0.00 62 THR A CA 13
ATOM 13388 C C . THR A 1 62 ? 21.191 2.324 -27.464 1.00 0.00 62 THR A C 13
ATOM 13389 O O . THR A 1 62 ? 20.554 3.363 -27.656 1.00 0.00 62 THR A O 13
ATOM 13400 N N . GLN A 1 63 ? 22.497 2.320 -27.212 1.00 0.00 63 GLN A N 13
ATOM 13401 C CA . GLN A 1 63 ? 23.356 3.481 -27.205 1.00 0.00 63 GLN A CA 13
ATOM 13402 C C . GLN A 1 63 ? 24.408 3.151 -28.234 1.00 0.00 63 GLN A C 13
ATOM 13403 O O . GLN A 1 63 ? 24.554 3.909 -29.214 1.00 0.00 63 GLN A O 13
ATOM 13417 N N . MET A 1 1 ? 4.079 -1.012 -1.795 1.00 0.00 1 MET A N 14
ATOM 13418 C CA . MET A 1 1 ? 2.689 -0.645 -1.479 1.00 0.00 1 MET A CA 14
ATOM 13419 C C . MET A 1 1 ? 1.811 -0.449 -2.714 1.00 0.00 1 MET A C 14
ATOM 13420 O O . MET A 1 1 ? 0.613 -0.699 -2.617 1.00 0.00 1 MET A O 14
ATOM 13434 N N . LYS A 1 2 ? 2.317 0.029 -3.862 1.00 0.00 2 LYS A N 14
ATOM 13435 C CA . LYS A 1 2 ? 1.479 0.228 -5.044 1.00 0.00 2 LYS A CA 14
ATOM 13436 C C . LYS A 1 2 ? 2.304 -0.058 -6.283 1.00 0.00 2 LYS A C 14
ATOM 13437 O O . LYS A 1 2 ? 3.232 0.690 -6.578 1.00 0.00 2 LYS A O 14
ATOM 13456 N N . ASN A 1 3 ? 1.990 -1.157 -6.966 1.00 0.00 3 ASN A N 14
ATOM 13457 C CA . ASN A 1 3 ? 2.681 -1.565 -8.191 1.00 0.00 3 ASN A CA 14
ATOM 13458 C C . ASN A 1 3 ? 2.410 -0.509 -9.250 1.00 0.00 3 ASN A C 14
ATOM 13459 O O . ASN A 1 3 ? 1.360 0.138 -9.221 1.00 0.00 3 ASN A O 14
ATOM 13470 N N . ALA A 1 4 ? 3.286 -0.444 -10.246 1.00 0.00 4 ALA A N 14
ATOM 13471 C CA . ALA A 1 4 ? 3.234 0.485 -11.357 1.00 0.00 4 ALA A CA 14
ATOM 13472 C C . ALA A 1 4 ? 1.868 0.496 -12.016 1.00 0.00 4 ALA A C 14
ATOM 13473 O O . ALA A 1 4 ? 1.325 1.561 -12.271 1.00 0.00 4 ALA A O 14
ATOM 13480 N N . ALA A 1 5 ? 1.314 -0.695 -12.235 1.00 0.00 5 ALA A N 14
ATOM 13481 C CA . ALA A 1 5 ? 0.024 -0.900 -12.870 1.00 0.00 5 ALA A CA 14
ATOM 13482 C C . ALA A 1 5 ? -1.078 -0.058 -12.221 1.00 0.00 5 ALA A C 14
ATOM 13483 O O . ALA A 1 5 ? -1.910 0.532 -12.908 1.00 0.00 5 ALA A O 14
ATOM 13490 N N . GLN A 1 6 ? -1.093 -0.019 -10.888 1.00 0.00 6 GLN A N 14
ATOM 13491 C CA . GLN A 1 6 ? -2.067 0.735 -10.121 1.00 0.00 6 GLN A CA 14
ATOM 13492 C C . GLN A 1 6 ? -1.819 2.236 -10.282 1.00 0.00 6 GLN A C 14
ATOM 13493 O O . GLN A 1 6 ? -2.781 3.000 -10.371 1.00 0.00 6 GLN A O 14
ATOM 13507 N N . ILE A 1 7 ? -0.549 2.655 -10.287 1.00 0.00 7 ILE A N 14
ATOM 13508 C CA . ILE A 1 7 ? -0.174 4.060 -10.429 1.00 0.00 7 ILE A CA 14
ATOM 13509 C C . ILE A 1 7 ? -0.617 4.568 -11.809 1.00 0.00 7 ILE A C 14
ATOM 13510 O O . ILE A 1 7 ? -1.258 5.610 -11.923 1.00 0.00 7 ILE A O 14
ATOM 13526 N N . VAL A 1 8 ? -0.277 3.822 -12.861 1.00 0.00 8 VAL A N 14
ATOM 13527 C CA . VAL A 1 8 ? -0.605 4.159 -14.237 1.00 0.00 8 VAL A CA 14
ATOM 13528 C C . VAL A 1 8 ? -2.118 4.260 -14.406 1.00 0.00 8 VAL A C 14
ATOM 13529 O O . VAL A 1 8 ? -2.573 5.194 -15.059 1.00 0.00 8 VAL A O 14
ATOM 13542 N N . ASP A 1 9 ? -2.901 3.376 -13.776 1.00 0.00 9 ASP A N 14
ATOM 13543 C CA . ASP A 1 9 ? -4.359 3.435 -13.913 1.00 0.00 9 ASP A CA 14
ATOM 13544 C C . ASP A 1 9 ? -4.928 4.717 -13.320 1.00 0.00 9 ASP A C 14
ATOM 13545 O O . ASP A 1 9 ? -5.888 5.283 -13.838 1.00 0.00 9 ASP A O 14
ATOM 13554 N N . GLU A 1 10 ? -4.336 5.173 -12.216 1.00 0.00 10 GLU A N 14
ATOM 13555 C CA . GLU A 1 10 ? -4.763 6.408 -11.566 1.00 0.00 10 GLU A CA 14
ATOM 13556 C C . GLU A 1 10 ? -4.434 7.608 -12.461 1.00 0.00 10 GLU A C 14
ATOM 13557 O O . GLU A 1 10 ? -5.195 8.578 -12.469 1.00 0.00 10 GLU A O 14
ATOM 13569 N N . ALA A 1 11 ? -3.322 7.570 -13.203 1.00 0.00 11 ALA A N 14
ATOM 13570 C CA . ALA A 1 11 ? -2.945 8.648 -14.112 1.00 0.00 11 ALA A CA 14
ATOM 13571 C C . ALA A 1 11 ? -3.887 8.595 -15.320 1.00 0.00 11 ALA A C 14
ATOM 13572 O O . ALA A 1 11 ? -4.390 9.632 -15.754 1.00 0.00 11 ALA A O 14
ATOM 13579 N N . LEU A 1 12 ? -4.179 7.387 -15.816 1.00 0.00 12 LEU A N 14
ATOM 13580 C CA . LEU A 1 12 ? -5.073 7.133 -16.940 1.00 0.00 12 LEU A CA 14
ATOM 13581 C C . LEU A 1 12 ? -6.428 7.757 -16.624 1.00 0.00 12 LEU A C 14
ATOM 13582 O O . LEU A 1 12 ? -7.024 8.389 -17.486 1.00 0.00 12 LEU A O 14
ATOM 13598 N N . ASN A 1 13 ? -6.861 7.651 -15.368 1.00 0.00 13 ASN A N 14
ATOM 13599 C CA . ASN A 1 13 ? -8.113 8.188 -14.851 1.00 0.00 13 ASN A CA 14
ATOM 13600 C C . ASN A 1 13 ? -8.207 9.707 -15.054 1.00 0.00 13 ASN A C 14
ATOM 13601 O O . ASN A 1 13 ? -9.304 10.263 -15.074 1.00 0.00 13 ASN A O 14
ATOM 13612 N N . GLN A 1 14 ? -7.061 10.398 -15.129 1.00 0.00 14 GLN A N 14
ATOM 13613 C CA . GLN A 1 14 ? -6.946 11.837 -15.346 1.00 0.00 14 GLN A CA 14
ATOM 13614 C C . GLN A 1 14 ? -6.662 12.127 -16.828 1.00 0.00 14 GLN A C 14
ATOM 13615 O O . GLN A 1 14 ? -6.483 13.278 -17.214 1.00 0.00 14 GLN A O 14
ATOM 13629 N N . GLY A 1 15 ? -6.569 11.103 -17.670 1.00 0.00 15 GLY A N 14
ATOM 13630 C CA . GLY A 1 15 ? -6.302 11.230 -19.089 1.00 0.00 15 GLY A CA 14
ATOM 13631 C C . GLY A 1 15 ? -4.814 11.329 -19.414 1.00 0.00 15 GLY A C 14
ATOM 13632 O O . GLY A 1 15 ? -4.454 12.007 -20.379 1.00 0.00 15 GLY A O 14
ATOM 13636 N N . ILE A 1 16 ? -3.930 10.702 -18.631 1.00 0.00 16 ILE A N 14
ATOM 13637 C CA . ILE A 1 16 ? -2.491 10.730 -18.868 1.00 0.00 16 ILE A CA 14
ATOM 13638 C C . ILE A 1 16 ? -1.953 9.299 -18.783 1.00 0.00 16 ILE A C 14
ATOM 13639 O O . ILE A 1 16 ? -2.256 8.558 -17.854 1.00 0.00 16 ILE A O 14
ATOM 13655 N N . THR A 1 17 ? -1.172 8.898 -19.778 1.00 0.00 17 THR A N 14
ATOM 13656 C CA . THR A 1 17 ? -0.557 7.582 -19.905 1.00 0.00 17 THR A CA 14
ATOM 13657 C C . THR A 1 17 ? 0.927 7.706 -19.570 1.00 0.00 17 THR A C 14
ATOM 13658 O O . THR A 1 17 ? 1.495 8.799 -19.642 1.00 0.00 17 THR A O 14
ATOM 13669 N N . LEU A 1 18 ? 1.560 6.591 -19.203 1.00 0.00 18 LEU A N 14
ATOM 13670 C CA . LEU A 1 18 ? 2.964 6.517 -18.837 1.00 0.00 18 LEU A CA 14
ATOM 13671 C C . LEU A 1 18 ? 3.649 5.520 -19.761 1.00 0.00 18 LEU A C 14
ATOM 13672 O O . LEU A 1 18 ? 3.136 4.416 -19.937 1.00 0.00 18 LEU A O 14
ATOM 13688 N N . PHE A 1 19 ? 4.802 5.890 -20.322 1.00 0.00 19 PHE A N 14
ATOM 13689 C CA . PHE A 1 19 ? 5.590 5.035 -21.224 1.00 0.00 19 PHE A CA 14
ATOM 13690 C C . PHE A 1 19 ? 7.104 5.170 -20.957 1.00 0.00 19 PHE A C 14
ATOM 13691 O O . PHE A 1 19 ? 7.524 5.962 -20.105 1.00 0.00 19 PHE A O 14
ATOM 13708 N N . VAL A 1 20 ? 7.931 4.373 -21.648 1.00 0.00 20 VAL A N 14
ATOM 13709 C CA . VAL A 1 20 ? 9.387 4.358 -21.543 1.00 0.00 20 VAL A CA 14
ATOM 13710 C C . VAL A 1 20 ? 10.014 4.386 -22.934 1.00 0.00 20 VAL A C 14
ATOM 13711 O O . VAL A 1 20 ? 9.517 3.778 -23.883 1.00 0.00 20 VAL A O 14
ATOM 13724 N N . ALA A 1 21 ? 11.147 5.080 -22.984 1.00 0.00 21 ALA A N 14
ATOM 13725 C CA . ALA A 1 21 ? 12.071 5.338 -24.081 1.00 0.00 21 ALA A CA 14
ATOM 13726 C C . ALA A 1 21 ? 13.313 5.913 -23.424 1.00 0.00 21 ALA A C 14
ATOM 13727 O O . ALA A 1 21 ? 13.207 6.467 -22.332 1.00 0.00 21 ALA A O 14
ATOM 13734 N N . ASP A 1 22 ? 14.479 5.798 -24.053 1.00 0.00 22 ASP A N 14
ATOM 13735 C CA . ASP A 1 22 ? 15.745 6.341 -23.549 1.00 0.00 22 ASP A CA 14
ATOM 13736 C C . ASP A 1 22 ? 16.051 5.959 -22.099 1.00 0.00 22 ASP A C 14
ATOM 13737 O O . ASP A 1 22 ? 16.615 6.745 -21.326 1.00 0.00 22 ASP A O 14
ATOM 13746 N N . ASN A 1 23 ? 15.631 4.752 -21.708 1.00 0.00 23 ASN A N 14
ATOM 13747 C CA . ASN A 1 23 ? 15.792 4.182 -20.378 1.00 0.00 23 ASN A CA 14
ATOM 13748 C C . ASN A 1 23 ? 15.198 5.106 -19.294 1.00 0.00 23 ASN A C 14
ATOM 13749 O O . ASN A 1 23 ? 15.529 4.991 -18.113 1.00 0.00 23 ASN A O 14
ATOM 13760 N N . ARG A 1 24 ? 14.303 6.031 -19.665 1.00 0.00 24 ARG A N 14
ATOM 13761 C CA . ARG A 1 24 ? 13.686 7.003 -18.778 1.00 0.00 24 ARG A CA 14
ATOM 13762 C C . ARG A 1 24 ? 12.175 6.896 -18.750 1.00 0.00 24 ARG A C 14
ATOM 13763 O O . ARG A 1 24 ? 11.540 6.388 -19.672 1.00 0.00 24 ARG A O 14
ATOM 13784 N N . LEU A 1 25 ? 11.608 7.441 -17.676 1.00 0.00 25 LEU A N 14
ATOM 13785 C CA . LEU A 1 25 ? 10.171 7.493 -17.474 1.00 0.00 25 LEU A CA 14
ATOM 13786 C C . LEU A 1 25 ? 9.673 8.649 -18.343 1.00 0.00 25 LEU A C 14
ATOM 13787 O O . LEU A 1 25 ? 10.305 9.715 -18.330 1.00 0.00 25 LEU A O 14
ATOM 13803 N N . GLN A 1 26 ? 8.593 8.438 -19.093 1.00 0.00 26 GLN A N 14
ATOM 13804 C CA . GLN A 1 26 ? 7.928 9.402 -19.961 1.00 0.00 26 GLN A CA 14
ATOM 13805 C C . GLN A 1 26 ? 6.427 9.320 -19.651 1.00 0.00 26 GLN A C 14
ATOM 13806 O O . GLN A 1 26 ? 5.966 8.426 -18.935 1.00 0.00 26 GLN A O 14
ATOM 13820 N N . TYR A 1 27 ? 5.665 10.279 -20.163 1.00 0.00 27 TYR A N 14
ATOM 13821 C CA . TYR A 1 27 ? 4.228 10.402 -19.987 1.00 0.00 27 TYR A CA 14
ATOM 13822 C C . TYR A 1 27 ? 3.674 11.059 -21.240 1.00 0.00 27 TYR A C 14
ATOM 13823 O O . TYR A 1 27 ? 4.353 11.892 -21.847 1.00 0.00 27 TYR A O 14
ATOM 13841 N N . GLU A 1 28 ? 2.437 10.736 -21.592 1.00 0.00 28 GLU A N 14
ATOM 13842 C CA . GLU A 1 28 ? 1.753 11.286 -22.748 1.00 0.00 28 GLU A CA 14
ATOM 13843 C C . GLU A 1 28 ? 0.297 11.515 -22.362 1.00 0.00 28 GLU A C 14
ATOM 13844 O O . GLU A 1 28 ? -0.355 10.649 -21.782 1.00 0.00 28 GLU A O 14
ATOM 13856 N N . THR A 1 29 ? -0.209 12.703 -22.648 1.00 0.00 29 THR A N 14
ATOM 13857 C CA . THR A 1 29 ? -1.570 13.131 -22.384 1.00 0.00 29 THR A CA 14
ATOM 13858 C C . THR A 1 29 ? -2.005 14.057 -23.522 1.00 0.00 29 THR A C 14
ATOM 13859 O O . THR A 1 29 ? -1.214 14.366 -24.413 1.00 0.00 29 THR A O 14
ATOM 13870 N N . SER A 1 30 ? -3.267 14.476 -23.494 1.00 0.00 30 SER A N 14
ATOM 13871 C CA . SER A 1 30 ? -3.867 15.392 -24.453 1.00 0.00 30 SER A CA 14
ATOM 13872 C C . SER A 1 30 ? -4.351 16.647 -23.707 1.00 0.00 30 SER A C 14
ATOM 13873 O O . SER A 1 30 ? -5.061 17.476 -24.282 1.00 0.00 30 SER A O 14
ATOM 13881 N N . ARG A 1 31 ? -4.060 16.739 -22.400 1.00 0.00 31 ARG A N 14
ATOM 13882 C CA . ARG A 1 31 ? -4.417 17.855 -21.533 1.00 0.00 31 ARG A CA 14
ATOM 13883 C C . ARG A 1 31 ? -3.658 19.086 -22.004 1.00 0.00 31 ARG A C 14
ATOM 13884 O O . ARG A 1 31 ? -2.609 18.964 -22.635 1.00 0.00 31 ARG A O 14
ATOM 13905 N N . ASP A 1 32 ? -4.128 20.271 -21.626 1.00 0.00 32 ASP A N 14
ATOM 13906 C CA . ASP A 1 32 ? -3.502 21.538 -22.009 1.00 0.00 32 ASP A CA 14
ATOM 13907 C C . ASP A 1 32 ? -2.053 21.625 -21.514 1.00 0.00 32 ASP A C 14
ATOM 13908 O O . ASP A 1 32 ? -1.192 22.249 -22.144 1.00 0.00 32 ASP A O 14
ATOM 13917 N N . ASN A 1 33 ? -1.788 21.024 -20.356 1.00 0.00 33 ASN A N 14
ATOM 13918 C CA . ASN A 1 33 ? -0.511 20.923 -19.664 1.00 0.00 33 ASN A CA 14
ATOM 13919 C C . ASN A 1 33 ? -0.666 19.872 -18.569 1.00 0.00 33 ASN A C 14
ATOM 13920 O O . ASN A 1 33 ? -1.797 19.470 -18.265 1.00 0.00 33 ASN A O 14
ATOM 13931 N N . ILE A 1 34 ? 0.445 19.419 -17.988 1.00 0.00 34 ILE A N 14
ATOM 13932 C CA . ILE A 1 34 ? 0.441 18.439 -16.908 1.00 0.00 34 ILE A CA 14
ATOM 13933 C C . ILE A 1 34 ? 0.847 19.187 -15.632 1.00 0.00 34 ILE A C 14
ATOM 13934 O O . ILE A 1 34 ? 1.825 19.947 -15.661 1.00 0.00 34 ILE A O 14
ATOM 13950 N N . PRO A 1 35 ? 0.114 19.028 -14.523 1.00 0.00 35 PRO A N 14
ATOM 13951 C CA . PRO A 1 35 ? 0.465 19.685 -13.278 1.00 0.00 35 PRO A CA 14
ATOM 13952 C C . PRO A 1 35 ? 1.730 19.045 -12.696 1.00 0.00 35 PRO A C 14
ATOM 13953 O O . PRO A 1 35 ? 1.996 17.855 -12.893 1.00 0.00 35 PRO A O 14
ATOM 13964 N N . GLU A 1 36 ? 2.487 19.802 -11.902 1.00 0.00 36 GLU A N 14
ATOM 13965 C CA . GLU A 1 36 ? 3.699 19.276 -11.289 1.00 0.00 36 GLU A CA 14
ATOM 13966 C C . GLU A 1 36 ? 3.397 18.208 -10.259 1.00 0.00 36 GLU A C 14
ATOM 13967 O O . GLU A 1 36 ? 4.257 17.370 -10.039 1.00 0.00 36 GLU A O 14
ATOM 13979 N N . GLU A 1 37 ? 2.241 18.243 -9.596 1.00 0.00 37 GLU A N 14
ATOM 13980 C CA . GLU A 1 37 ? 1.907 17.241 -8.590 1.00 0.00 37 GLU A CA 14
ATOM 13981 C C . GLU A 1 37 ? 1.819 15.870 -9.246 1.00 0.00 37 GLU A C 14
ATOM 13982 O O . GLU A 1 37 ? 2.305 14.908 -8.672 1.00 0.00 37 GLU A O 14
ATOM 13994 N N . LEU A 1 38 ? 1.266 15.787 -10.461 1.00 0.00 38 LEU A N 14
ATOM 13995 C CA . LEU A 1 38 ? 1.143 14.534 -11.195 1.00 0.00 38 LEU A CA 14
ATOM 13996 C C . LEU A 1 38 ? 2.543 14.054 -11.516 1.00 0.00 38 LEU A C 14
ATOM 13997 O O . LEU A 1 38 ? 2.873 12.887 -11.319 1.00 0.00 38 LEU A O 14
ATOM 14013 N N . LEU A 1 39 ? 3.369 14.969 -12.032 1.00 0.00 39 LEU A N 14
ATOM 14014 C CA . LEU A 1 39 ? 4.736 14.641 -12.375 1.00 0.00 39 LEU A CA 14
ATOM 14015 C C . LEU A 1 39 ? 5.453 14.129 -11.138 1.00 0.00 39 LEU A C 14
ATOM 14016 O O . LEU A 1 39 ? 6.043 13.064 -11.187 1.00 0.00 39 LEU A O 14
ATOM 14032 N N . ASN A 1 40 ? 5.418 14.875 -10.040 1.00 0.00 40 ASN A N 14
ATOM 14033 C CA . ASN A 1 40 ? 6.060 14.544 -8.778 1.00 0.00 40 ASN A CA 14
ATOM 14034 C C . ASN A 1 40 ? 5.599 13.202 -8.228 1.00 0.00 40 ASN A C 14
ATOM 14035 O O . ASN A 1 40 ? 6.429 12.448 -7.713 1.00 0.00 40 ASN A O 14
ATOM 14046 N N . GLU A 1 41 ? 4.312 12.892 -8.349 1.00 0.00 41 GLU A N 14
ATOM 14047 C CA . GLU A 1 41 ? 3.723 11.651 -7.868 1.00 0.00 41 GLU A CA 14
ATOM 14048 C C . GLU A 1 41 ? 4.305 10.480 -8.653 1.00 0.00 41 GLU A C 14
ATOM 14049 O O . GLU A 1 41 ? 4.833 9.536 -8.060 1.00 0.00 41 GLU A O 14
ATOM 14061 N N . TRP A 1 42 ? 4.255 10.550 -9.986 1.00 0.00 42 TRP A N 14
ATOM 14062 C CA . TRP A 1 42 ? 4.771 9.493 -10.847 1.00 0.00 42 TRP A CA 14
ATOM 14063 C C . TRP A 1 42 ? 6.290 9.404 -10.723 1.00 0.00 42 TRP A C 14
ATOM 14064 O O . TRP A 1 42 ? 6.845 8.310 -10.660 1.00 0.00 42 TRP A O 14
ATOM 14085 N N . LYS A 1 43 ? 6.987 10.542 -10.640 1.00 0.00 43 LYS A N 14
ATOM 14086 C CA . LYS A 1 43 ? 8.436 10.608 -10.498 1.00 0.00 43 LYS A CA 14
ATOM 14087 C C . LYS A 1 43 ? 8.868 9.917 -9.212 1.00 0.00 43 LYS A C 14
ATOM 14088 O O . LYS A 1 43 ? 9.945 9.323 -9.201 1.00 0.00 43 LYS A O 14
ATOM 14107 N N . TYR A 1 44 ? 8.046 9.931 -8.157 1.00 0.00 44 TYR A N 14
ATOM 14108 C CA . TYR A 1 44 ? 8.385 9.283 -6.896 1.00 0.00 44 TYR A CA 14
ATOM 14109 C C . TYR A 1 44 ? 8.700 7.798 -7.114 1.00 0.00 44 TYR A C 14
ATOM 14110 O O . TYR A 1 44 ? 9.678 7.277 -6.566 1.00 0.00 44 TYR A O 14
ATOM 14128 N N . TYR A 1 45 ? 7.872 7.126 -7.919 1.00 0.00 45 TYR A N 14
ATOM 14129 C CA . TYR A 1 45 ? 7.927 5.721 -8.282 1.00 0.00 45 TYR A CA 14
ATOM 14130 C C . TYR A 1 45 ? 8.428 5.542 -9.716 1.00 0.00 45 TYR A C 14
ATOM 14131 O O . TYR A 1 45 ? 8.249 4.462 -10.259 1.00 0.00 45 TYR A O 14
ATOM 14149 N N . ARG A 1 46 ? 9.096 6.520 -10.351 1.00 0.00 46 ARG A N 14
ATOM 14150 C CA . ARG A 1 46 ? 9.553 6.386 -11.735 1.00 0.00 46 ARG A CA 14
ATOM 14151 C C . ARG A 1 46 ? 10.222 5.057 -12.023 1.00 0.00 46 ARG A C 14
ATOM 14152 O O . ARG A 1 46 ? 9.908 4.483 -13.056 1.00 0.00 46 ARG A O 14
ATOM 14173 N N . GLN A 1 47 ? 11.123 4.592 -11.154 1.00 0.00 47 GLN A N 14
ATOM 14174 C CA . GLN A 1 47 ? 11.815 3.342 -11.390 1.00 0.00 47 GLN A CA 14
ATOM 14175 C C . GLN A 1 47 ? 10.861 2.163 -11.275 1.00 0.00 47 GLN A C 14
ATOM 14176 O O . GLN A 1 47 ? 10.955 1.244 -12.081 1.00 0.00 47 GLN A O 14
ATOM 14190 N N . ASP A 1 48 ? 9.954 2.192 -10.293 1.00 0.00 48 ASP A N 14
ATOM 14191 C CA . ASP A 1 48 ? 8.977 1.121 -10.094 1.00 0.00 48 ASP A CA 14
ATOM 14192 C C . ASP A 1 48 ? 8.097 1.024 -11.337 1.00 0.00 48 ASP A C 14
ATOM 14193 O O . ASP A 1 48 ? 7.732 -0.065 -11.776 1.00 0.00 48 ASP A O 14
ATOM 14202 N N . LEU A 1 49 ? 7.777 2.199 -11.899 1.00 0.00 49 LEU A N 14
ATOM 14203 C CA . LEU A 1 49 ? 6.984 2.345 -13.097 1.00 0.00 49 LEU A CA 14
ATOM 14204 C C . LEU A 1 49 ? 7.774 1.773 -14.253 1.00 0.00 49 LEU A C 14
ATOM 14205 O O . LEU A 1 49 ? 7.293 0.826 -14.856 1.00 0.00 49 LEU A O 14
ATOM 14221 N N . ILE A 1 50 ? 8.939 2.347 -14.583 1.00 0.00 50 ILE A N 14
ATOM 14222 C CA . ILE A 1 50 ? 9.817 1.941 -15.681 1.00 0.00 50 ILE A CA 14
ATOM 14223 C C . ILE A 1 50 ? 9.925 0.431 -15.752 1.00 0.00 50 ILE A C 14
ATOM 14224 O O . ILE A 1 50 ? 9.713 -0.110 -16.831 1.00 0.00 50 ILE A O 14
ATOM 14240 N N . ASP A 1 51 ? 10.208 -0.219 -14.626 1.00 0.00 51 ASP A N 14
ATOM 14241 C CA . ASP A 1 51 ? 10.361 -1.665 -14.506 1.00 0.00 51 ASP A CA 14
ATOM 14242 C C . ASP A 1 51 ? 9.251 -2.406 -15.249 1.00 0.00 51 ASP A C 14
ATOM 14243 O O . ASP A 1 51 ? 9.516 -3.379 -15.948 1.00 0.00 51 ASP A O 14
ATOM 14252 N N . PHE A 1 52 ? 8.023 -1.903 -15.111 1.00 0.00 52 PHE A N 14
ATOM 14253 C CA . PHE A 1 52 ? 6.798 -2.392 -15.718 1.00 0.00 52 PHE A CA 14
ATOM 14254 C C . PHE A 1 52 ? 6.544 -1.765 -17.091 1.00 0.00 52 PHE A C 14
ATOM 14255 O O . PHE A 1 52 ? 6.066 -2.449 -17.988 1.00 0.00 52 PHE A O 14
ATOM 14272 N N . LEU A 1 53 ? 6.837 -0.472 -17.275 1.00 0.00 53 LEU A N 14
ATOM 14273 C CA . LEU A 1 53 ? 6.599 0.254 -18.529 1.00 0.00 53 LEU A CA 14
ATOM 14274 C C . LEU A 1 53 ? 7.317 -0.408 -19.688 1.00 0.00 53 LEU A C 14
ATOM 14275 O O . LEU A 1 53 ? 6.767 -0.516 -20.781 1.00 0.00 53 LEU A O 14
ATOM 14291 N N . GLN A 1 54 ? 8.536 -0.874 -19.429 1.00 0.00 54 GLN A N 14
ATOM 14292 C CA . GLN A 1 54 ? 9.356 -1.561 -20.410 1.00 0.00 54 GLN A CA 14
ATOM 14293 C C . GLN A 1 54 ? 8.576 -2.756 -20.982 1.00 0.00 54 GLN A C 14
ATOM 14294 O O . GLN A 1 54 ? 8.560 -2.998 -22.187 1.00 0.00 54 GLN A O 14
ATOM 14308 N N . GLN A 1 55 ? 7.941 -3.504 -20.076 1.00 0.00 55 GLN A N 14
ATOM 14309 C CA . GLN A 1 55 ? 7.146 -4.702 -20.351 1.00 0.00 55 GLN A CA 14
ATOM 14310 C C . GLN A 1 55 ? 5.785 -4.374 -20.963 1.00 0.00 55 GLN A C 14
ATOM 14311 O O . GLN A 1 55 ? 5.225 -5.190 -21.693 1.00 0.00 55 GLN A O 14
ATOM 14325 N N . LEU A 1 56 ? 5.229 -3.201 -20.655 1.00 0.00 56 LEU A N 14
ATOM 14326 C CA . LEU A 1 56 ? 3.937 -2.757 -21.176 1.00 0.00 56 LEU A CA 14
ATOM 14327 C C . LEU A 1 56 ? 4.062 -2.386 -22.647 1.00 0.00 56 LEU A C 14
ATOM 14328 O O . LEU A 1 56 ? 3.100 -2.537 -23.403 1.00 0.00 56 LEU A O 14
ATOM 14344 N N . ASP A 1 57 ? 5.235 -1.894 -23.048 1.00 0.00 57 ASP A N 14
ATOM 14345 C CA . ASP A 1 57 ? 5.519 -1.484 -24.421 1.00 0.00 57 ASP A CA 14
ATOM 14346 C C . ASP A 1 57 ? 6.233 -2.575 -25.218 1.00 0.00 57 ASP A C 14
ATOM 14347 O O . ASP A 1 57 ? 6.099 -2.641 -26.442 1.00 0.00 57 ASP A O 14
ATOM 14356 N N . ALA A 1 58 ? 6.928 -3.478 -24.516 1.00 0.00 58 ALA A N 14
ATOM 14357 C CA . ALA A 1 58 ? 7.681 -4.609 -25.043 1.00 0.00 58 ALA A CA 14
ATOM 14358 C C . ALA A 1 58 ? 8.557 -4.210 -26.238 1.00 0.00 58 ALA A C 14
ATOM 14359 O O . ALA A 1 58 ? 8.543 -4.864 -27.283 1.00 0.00 58 ALA A O 14
ATOM 14366 N N . LYS A 1 59 ? 9.272 -3.092 -26.109 1.00 0.00 59 LYS A N 14
ATOM 14367 C CA . LYS A 1 59 ? 10.162 -2.536 -27.122 1.00 0.00 59 LYS A CA 14
ATOM 14368 C C . LYS A 1 59 ? 11.374 -1.962 -26.404 1.00 0.00 59 LYS A C 14
ATOM 14369 O O . LYS A 1 59 ? 11.244 -1.547 -25.249 1.00 0.00 59 LYS A O 14
ATOM 14388 N N . GLU A 1 60 ? 12.537 -1.941 -27.048 1.00 0.00 60 GLU A N 14
ATOM 14389 C CA . GLU A 1 60 ? 13.779 -1.430 -26.482 1.00 0.00 60 GLU A CA 14
ATOM 14390 C C . GLU A 1 60 ? 14.597 -0.804 -27.609 1.00 0.00 60 GLU A C 14
ATOM 14391 O O . GLU A 1 60 ? 15.217 -1.519 -28.403 1.00 0.00 60 GLU A O 14
ATOM 14403 N N . GLU A 1 61 ? 14.615 0.524 -27.682 1.00 0.00 61 GLU A N 14
ATOM 14404 C CA . GLU A 1 61 ? 15.329 1.297 -28.695 1.00 0.00 61 GLU A CA 14
ATOM 14405 C C . GLU A 1 61 ? 16.722 1.658 -28.168 1.00 0.00 61 GLU A C 14
ATOM 14406 O O . GLU A 1 61 ? 16.848 2.351 -27.150 1.00 0.00 61 GLU A O 14
ATOM 14418 N N . THR A 1 62 ? 17.759 1.172 -28.854 1.00 0.00 62 THR A N 14
ATOM 14419 C CA . THR A 1 62 ? 19.177 1.351 -28.541 1.00 0.00 62 THR A CA 14
ATOM 14420 C C . THR A 1 62 ? 20.002 1.801 -29.754 1.00 0.00 62 THR A C 14
ATOM 14421 O O . THR A 1 62 ? 19.513 1.802 -30.891 1.00 0.00 62 THR A O 14
ATOM 14432 N N . GLN A 1 63 ? 21.235 2.230 -29.480 1.00 0.00 63 GLN A N 14
ATOM 14433 C CA . GLN A 1 63 ? 22.237 2.699 -30.427 1.00 0.00 63 GLN A CA 14
ATOM 14434 C C . GLN A 1 63 ? 22.763 1.551 -31.270 1.00 0.00 63 GLN A C 14
ATOM 14435 O O . GLN A 1 63 ? 22.806 0.402 -30.786 1.00 0.00 63 GLN A O 14
ATOM 14449 N N . MET A 1 1 ? 4.324 -1.039 -2.125 1.00 0.00 1 MET A N 15
ATOM 14450 C CA . MET A 1 1 ? 3.022 -1.717 -2.209 1.00 0.00 1 MET A CA 15
ATOM 14451 C C . MET A 1 1 ? 2.351 -1.392 -3.539 1.00 0.00 1 MET A C 15
ATOM 14452 O O . MET A 1 1 ? 2.122 -2.307 -4.324 1.00 0.00 1 MET A O 15
ATOM 14466 N N . LYS A 1 2 ? 2.038 -0.117 -3.831 1.00 0.00 2 LYS A N 15
ATOM 14467 C CA . LYS A 1 2 ? 1.377 0.247 -5.083 1.00 0.00 2 LYS A CA 15
ATOM 14468 C C . LYS A 1 2 ? 2.282 0.019 -6.280 1.00 0.00 2 LYS A C 15
ATOM 14469 O O . LYS A 1 2 ? 3.182 0.812 -6.548 1.00 0.00 2 LYS A O 15
ATOM 14488 N N . ASN A 1 3 ? 2.054 -1.092 -6.969 1.00 0.00 3 ASN A N 15
ATOM 14489 C CA . ASN A 1 3 ? 2.773 -1.468 -8.170 1.00 0.00 3 ASN A CA 15
ATOM 14490 C C . ASN A 1 3 ? 2.426 -0.460 -9.255 1.00 0.00 3 ASN A C 15
ATOM 14491 O O . ASN A 1 3 ? 1.386 0.200 -9.199 1.00 0.00 3 ASN A O 15
ATOM 14502 N N . ALA A 1 4 ? 3.275 -0.423 -10.275 1.00 0.00 4 ALA A N 15
ATOM 14503 C CA . ALA A 1 4 ? 3.206 0.470 -11.413 1.00 0.00 4 ALA A CA 15
ATOM 14504 C C . ALA A 1 4 ? 1.839 0.507 -12.040 1.00 0.00 4 ALA A C 15
ATOM 14505 O O . ALA A 1 4 ? 1.308 1.585 -12.248 1.00 0.00 4 ALA A O 15
ATOM 14512 N N . ALA A 1 5 ? 1.271 -0.668 -12.278 1.00 0.00 5 ALA A N 15
ATOM 14513 C CA . ALA A 1 5 ? -0.027 -0.806 -12.898 1.00 0.00 5 ALA A CA 15
ATOM 14514 C C . ALA A 1 5 ? -1.096 -0.007 -12.160 1.00 0.00 5 ALA A C 15
ATOM 14515 O O . ALA A 1 5 ? -1.901 0.672 -12.791 1.00 0.00 5 ALA A O 15
ATOM 14522 N N . GLN A 1 6 ? -1.107 -0.078 -10.823 1.00 0.00 6 GLN A N 15
ATOM 14523 C CA . GLN A 1 6 ? -2.083 0.659 -10.031 1.00 0.00 6 GLN A CA 15
ATOM 14524 C C . GLN A 1 6 ? -1.839 2.164 -10.205 1.00 0.00 6 GLN A C 15
ATOM 14525 O O . GLN A 1 6 ? -2.788 2.945 -10.159 1.00 0.00 6 GLN A O 15
ATOM 14539 N N . ILE A 1 7 ? -0.578 2.583 -10.355 1.00 0.00 7 ILE A N 15
ATOM 14540 C CA . ILE A 1 7 ? -0.227 3.987 -10.546 1.00 0.00 7 ILE A CA 15
ATOM 14541 C C . ILE A 1 7 ? -0.672 4.457 -11.939 1.00 0.00 7 ILE A C 15
ATOM 14542 O O . ILE A 1 7 ? -1.313 5.500 -12.051 1.00 0.00 7 ILE A O 15
ATOM 14558 N N . VAL A 1 8 ? -0.334 3.714 -12.999 1.00 0.00 8 VAL A N 15
ATOM 14559 C CA . VAL A 1 8 ? -0.700 4.063 -14.371 1.00 0.00 8 VAL A CA 15
ATOM 14560 C C . VAL A 1 8 ? -2.219 4.141 -14.498 1.00 0.00 8 VAL A C 15
ATOM 14561 O O . VAL A 1 8 ? -2.710 5.048 -15.161 1.00 0.00 8 VAL A O 15
ATOM 14574 N N . ASP A 1 9 ? -2.958 3.246 -13.839 1.00 0.00 9 ASP A N 15
ATOM 14575 C CA . ASP A 1 9 ? -4.419 3.247 -13.867 1.00 0.00 9 ASP A CA 15
ATOM 14576 C C . ASP A 1 9 ? -4.923 4.566 -13.287 1.00 0.00 9 ASP A C 15
ATOM 14577 O O . ASP A 1 9 ? -5.791 5.228 -13.853 1.00 0.00 9 ASP A O 15
ATOM 14586 N N . GLU A 1 10 ? -4.339 4.978 -12.161 1.00 0.00 10 GLU A N 15
ATOM 14587 C CA . GLU A 1 10 ? -4.705 6.225 -11.512 1.00 0.00 10 GLU A CA 15
ATOM 14588 C C . GLU A 1 10 ? -4.496 7.398 -12.467 1.00 0.00 10 GLU A C 15
ATOM 14589 O O . GLU A 1 10 ? -5.367 8.262 -12.581 1.00 0.00 10 GLU A O 15
ATOM 14601 N N . ALA A 1 11 ? -3.335 7.426 -13.131 1.00 0.00 11 ALA A N 15
ATOM 14602 C CA . ALA A 1 11 ? -2.959 8.474 -14.065 1.00 0.00 11 ALA A CA 15
ATOM 14603 C C . ALA A 1 11 ? -3.879 8.465 -15.290 1.00 0.00 11 ALA A C 15
ATOM 14604 O O . ALA A 1 11 ? -4.291 9.532 -15.745 1.00 0.00 11 ALA A O 15
ATOM 14611 N N . LEU A 1 12 ? -4.257 7.285 -15.788 1.00 0.00 12 LEU A N 15
ATOM 14612 C CA . LEU A 1 12 ? -5.138 7.113 -16.940 1.00 0.00 12 LEU A CA 15
ATOM 14613 C C . LEU A 1 12 ? -6.436 7.870 -16.694 1.00 0.00 12 LEU A C 15
ATOM 14614 O O . LEU A 1 12 ? -6.906 8.626 -17.542 1.00 0.00 12 LEU A O 15
ATOM 14630 N N . ASN A 1 13 ? -6.961 7.723 -15.484 1.00 0.00 13 ASN A N 15
ATOM 14631 C CA . ASN A 1 13 ? -8.179 8.357 -15.000 1.00 0.00 13 ASN A CA 15
ATOM 14632 C C . ASN A 1 13 ? -8.080 9.884 -15.040 1.00 0.00 13 ASN A C 15
ATOM 14633 O O . ASN A 1 13 ? -9.099 10.574 -15.068 1.00 0.00 13 ASN A O 15
ATOM 14644 N N . GLN A 1 14 ? -6.858 10.423 -14.984 1.00 0.00 14 GLN A N 15
ATOM 14645 C CA . GLN A 1 14 ? -6.558 11.851 -15.038 1.00 0.00 14 GLN A CA 15
ATOM 14646 C C . GLN A 1 14 ? -6.241 12.275 -16.474 1.00 0.00 14 GLN A C 15
ATOM 14647 O O . GLN A 1 14 ? -5.777 13.396 -16.679 1.00 0.00 14 GLN A O 15
ATOM 14661 N N . GLY A 1 15 ? -6.424 11.389 -17.451 1.00 0.00 15 GLY A N 15
ATOM 14662 C CA . GLY A 1 15 ? -6.176 11.649 -18.859 1.00 0.00 15 GLY A CA 15
ATOM 14663 C C . GLY A 1 15 ? -4.693 11.659 -19.224 1.00 0.00 15 GLY A C 15
ATOM 14664 O O . GLY A 1 15 ? -4.287 12.451 -20.074 1.00 0.00 15 GLY A O 15
ATOM 14668 N N . ILE A 1 16 ? -3.859 10.841 -18.578 1.00 0.00 16 ILE A N 15
ATOM 14669 C CA . ILE A 1 16 ? -2.425 10.770 -18.838 1.00 0.00 16 ILE A CA 15
ATOM 14670 C C . ILE A 1 16 ? -1.984 9.304 -18.770 1.00 0.00 16 ILE A C 15
ATOM 14671 O O . ILE A 1 16 ? -2.499 8.536 -17.969 1.00 0.00 16 ILE A O 15
ATOM 14687 N N . THR A 1 17 ? -1.004 8.909 -19.572 1.00 0.00 17 THR A N 15
ATOM 14688 C CA . THR A 1 17 ? -0.454 7.560 -19.638 1.00 0.00 17 THR A CA 15
ATOM 14689 C C . THR A 1 17 ? 1.046 7.646 -19.378 1.00 0.00 17 THR A C 15
ATOM 14690 O O . THR A 1 17 ? 1.645 8.710 -19.541 1.00 0.00 17 THR A O 15
ATOM 14701 N N . LEU A 1 18 ? 1.652 6.544 -18.926 1.00 0.00 18 LEU A N 15
ATOM 14702 C CA . LEU A 1 18 ? 3.072 6.459 -18.602 1.00 0.00 18 LEU A CA 15
ATOM 14703 C C . LEU A 1 18 ? 3.764 5.532 -19.594 1.00 0.00 18 LEU A C 15
ATOM 14704 O O . LEU A 1 18 ? 3.263 4.440 -19.853 1.00 0.00 18 LEU A O 15
ATOM 14720 N N . PHE A 1 19 ? 4.907 5.961 -20.142 1.00 0.00 19 PHE A N 15
ATOM 14721 C CA . PHE A 1 19 ? 5.706 5.196 -21.112 1.00 0.00 19 PHE A CA 15
ATOM 14722 C C . PHE A 1 19 ? 7.213 5.284 -20.822 1.00 0.00 19 PHE A C 15
ATOM 14723 O O . PHE A 1 19 ? 7.658 6.126 -20.034 1.00 0.00 19 PHE A O 15
ATOM 14740 N N . VAL A 1 20 ? 8.005 4.439 -21.491 1.00 0.00 20 VAL A N 15
ATOM 14741 C CA . VAL A 1 20 ? 9.456 4.359 -21.386 1.00 0.00 20 VAL A CA 15
ATOM 14742 C C . VAL A 1 20 ? 10.099 4.570 -22.756 1.00 0.00 20 VAL A C 15
ATOM 14743 O O . VAL A 1 20 ? 9.686 3.998 -23.766 1.00 0.00 20 VAL A O 15
ATOM 14756 N N . ALA A 1 21 ? 11.141 5.394 -22.764 1.00 0.00 21 ALA A N 15
ATOM 14757 C CA . ALA A 1 21 ? 11.983 5.755 -23.892 1.00 0.00 21 ALA A CA 15
ATOM 14758 C C . ALA A 1 21 ? 13.296 6.189 -23.264 1.00 0.00 21 ALA A C 15
ATOM 14759 O O . ALA A 1 21 ? 13.279 6.712 -22.144 1.00 0.00 21 ALA A O 15
ATOM 14766 N N . ASP A 1 22 ? 14.423 5.984 -23.945 1.00 0.00 22 ASP A N 15
ATOM 14767 C CA . ASP A 1 22 ? 15.746 6.396 -23.458 1.00 0.00 22 ASP A CA 15
ATOM 14768 C C . ASP A 1 22 ? 16.089 5.835 -22.073 1.00 0.00 22 ASP A C 15
ATOM 14769 O O . ASP A 1 22 ? 16.848 6.451 -21.313 1.00 0.00 22 ASP A O 15
ATOM 14778 N N . ASN A 1 23 ? 15.507 4.680 -21.721 1.00 0.00 23 ASN A N 15
ATOM 14779 C CA . ASN A 1 23 ? 15.672 4.000 -20.436 1.00 0.00 23 ASN A CA 15
ATOM 14780 C C . ASN A 1 23 ? 15.139 4.862 -19.278 1.00 0.00 23 ASN A C 15
ATOM 14781 O O . ASN A 1 23 ? 15.518 4.663 -18.121 1.00 0.00 23 ASN A O 15
ATOM 14792 N N . ARG A 1 24 ? 14.241 5.818 -19.553 1.00 0.00 24 ARG A N 15
ATOM 14793 C CA . ARG A 1 24 ? 13.685 6.720 -18.549 1.00 0.00 24 ARG A CA 15
ATOM 14794 C C . ARG A 1 24 ? 12.165 6.779 -18.559 1.00 0.00 24 ARG A C 15
ATOM 14795 O O . ARG A 1 24 ? 11.512 6.304 -19.486 1.00 0.00 24 ARG A O 15
ATOM 14816 N N . LEU A 1 25 ? 11.614 7.373 -17.500 1.00 0.00 25 LEU A N 15
ATOM 14817 C CA . LEU A 1 25 ? 10.186 7.546 -17.280 1.00 0.00 25 LEU A CA 15
ATOM 14818 C C . LEU A 1 25 ? 9.681 8.761 -18.049 1.00 0.00 25 LEU A C 15
ATOM 14819 O O . LEU A 1 25 ? 10.209 9.866 -17.875 1.00 0.00 25 LEU A O 15
ATOM 14835 N N . GLN A 1 26 ? 8.669 8.551 -18.883 1.00 0.00 26 GLN A N 15
ATOM 14836 C CA . GLN A 1 26 ? 7.991 9.552 -19.683 1.00 0.00 26 GLN A CA 15
ATOM 14837 C C . GLN A 1 26 ? 6.490 9.379 -19.439 1.00 0.00 26 GLN A C 15
ATOM 14838 O O . GLN A 1 26 ? 6.037 8.416 -18.814 1.00 0.00 26 GLN A O 15
ATOM 14852 N N . TYR A 1 27 ? 5.718 10.351 -19.899 1.00 0.00 27 TYR A N 15
ATOM 14853 C CA . TYR A 1 27 ? 4.275 10.419 -19.772 1.00 0.00 27 TYR A CA 15
ATOM 14854 C C . TYR A 1 27 ? 3.742 11.006 -21.067 1.00 0.00 27 TYR A C 15
ATOM 14855 O O . TYR A 1 27 ? 4.436 11.774 -21.737 1.00 0.00 27 TYR A O 15
ATOM 14873 N N . GLU A 1 28 ? 2.507 10.674 -21.404 1.00 0.00 28 GLU A N 15
ATOM 14874 C CA . GLU A 1 28 ? 1.824 11.150 -22.590 1.00 0.00 28 GLU A CA 15
ATOM 14875 C C . GLU A 1 28 ? 0.423 11.554 -22.161 1.00 0.00 28 GLU A C 15
ATOM 14876 O O . GLU A 1 28 ? -0.276 10.780 -21.509 1.00 0.00 28 GLU A O 15
ATOM 14888 N N . THR A 1 29 ? 0.021 12.778 -22.479 1.00 0.00 29 THR A N 15
ATOM 14889 C CA . THR A 1 29 ? -1.289 13.295 -22.151 1.00 0.00 29 THR A CA 15
ATOM 14890 C C . THR A 1 29 ? -1.701 14.301 -23.216 1.00 0.00 29 THR A C 15
ATOM 14891 O O . THR A 1 29 ? -0.931 15.194 -23.583 1.00 0.00 29 THR A O 15
ATOM 14902 N N . SER A 1 30 ? -2.934 14.188 -23.697 1.00 0.00 30 SER A N 15
ATOM 14903 C CA . SER A 1 30 ? -3.461 15.111 -24.688 1.00 0.00 30 SER A CA 15
ATOM 14904 C C . SER A 1 30 ? -4.078 16.342 -23.998 1.00 0.00 30 SER A C 15
ATOM 14905 O O . SER A 1 30 ? -4.852 17.074 -24.624 1.00 0.00 30 SER A O 15
ATOM 14913 N N . ARG A 1 31 ? -3.823 16.536 -22.697 1.00 0.00 31 ARG A N 15
ATOM 14914 C CA . ARG A 1 31 ? -4.318 17.653 -21.899 1.00 0.00 31 ARG A CA 15
ATOM 14915 C C . ARG A 1 31 ? -3.667 18.954 -22.349 1.00 0.00 31 ARG A C 15
ATOM 14916 O O . ARG A 1 31 ? -2.742 18.973 -23.167 1.00 0.00 31 ARG A O 15
ATOM 14937 N N . ASP A 1 32 ? -4.163 20.054 -21.797 1.00 0.00 32 ASP A N 15
ATOM 14938 C CA . ASP A 1 32 ? -3.674 21.398 -22.077 1.00 0.00 32 ASP A CA 15
ATOM 14939 C C . ASP A 1 32 ? -2.218 21.492 -21.620 1.00 0.00 32 ASP A C 15
ATOM 14940 O O . ASP A 1 32 ? -1.377 22.075 -22.301 1.00 0.00 32 ASP A O 15
ATOM 14949 N N . ASN A 1 33 ? -1.920 20.922 -20.450 1.00 0.00 33 ASN A N 15
ATOM 14950 C CA . ASN A 1 33 ? -0.630 20.837 -19.768 1.00 0.00 33 ASN A CA 15
ATOM 14951 C C . ASN A 1 33 ? -0.826 19.823 -18.627 1.00 0.00 33 ASN A C 15
ATOM 14952 O O . ASN A 1 33 ? -1.953 19.362 -18.399 1.00 0.00 33 ASN A O 15
ATOM 14963 N N . ILE A 1 34 ? 0.217 19.500 -17.867 1.00 0.00 34 ILE A N 15
ATOM 14964 C CA . ILE A 1 34 ? 0.167 18.556 -16.756 1.00 0.00 34 ILE A CA 15
ATOM 14965 C C . ILE A 1 34 ? 0.501 19.299 -15.448 1.00 0.00 34 ILE A C 15
ATOM 14966 O O . ILE A 1 34 ? 1.433 20.116 -15.431 1.00 0.00 34 ILE A O 15
ATOM 14982 N N . PRO A 1 35 ? -0.240 19.049 -14.355 1.00 0.00 35 PRO A N 15
ATOM 14983 C CA . PRO A 1 35 ? 0.030 19.679 -13.075 1.00 0.00 35 PRO A CA 15
ATOM 14984 C C . PRO A 1 35 ? 1.347 19.136 -12.512 1.00 0.00 35 PRO A C 15
ATOM 14985 O O . PRO A 1 35 ? 1.763 18.009 -12.798 1.00 0.00 35 PRO A O 15
ATOM 14996 N N . GLU A 1 36 ? 1.986 19.917 -11.646 1.00 0.00 36 GLU A N 15
ATOM 14997 C CA . GLU A 1 36 ? 3.249 19.521 -11.039 1.00 0.00 36 GLU A CA 15
ATOM 14998 C C . GLU A 1 36 ? 3.113 18.337 -10.098 1.00 0.00 36 GLU A C 15
ATOM 14999 O O . GLU A 1 36 ? 4.035 17.535 -10.002 1.00 0.00 36 GLU A O 15
ATOM 15011 N N . GLU A 1 37 ? 1.990 18.235 -9.398 1.00 0.00 37 GLU A N 15
ATOM 15012 C CA . GLU A 1 37 ? 1.706 17.156 -8.460 1.00 0.00 37 GLU A CA 15
ATOM 15013 C C . GLU A 1 37 ? 1.781 15.814 -9.194 1.00 0.00 37 GLU A C 15
ATOM 15014 O O . GLU A 1 37 ? 2.385 14.879 -8.685 1.00 0.00 37 GLU A O 15
ATOM 15026 N N . LEU A 1 38 ? 1.226 15.742 -10.409 1.00 0.00 38 LEU A N 15
ATOM 15027 C CA . LEU A 1 38 ? 1.200 14.542 -11.235 1.00 0.00 38 LEU A CA 15
ATOM 15028 C C . LEU A 1 38 ? 2.617 14.175 -11.626 1.00 0.00 38 LEU A C 15
ATOM 15029 O O . LEU A 1 38 ? 3.015 13.015 -11.532 1.00 0.00 38 LEU A O 15
ATOM 15045 N N . LEU A 1 39 ? 3.382 15.168 -12.092 1.00 0.00 39 LEU A N 15
ATOM 15046 C CA . LEU A 1 39 ? 4.758 14.927 -12.487 1.00 0.00 39 LEU A CA 15
ATOM 15047 C C . LEU A 1 39 ? 5.528 14.381 -11.298 1.00 0.00 39 LEU A C 15
ATOM 15048 O O . LEU A 1 39 ? 6.218 13.374 -11.415 1.00 0.00 39 LEU A O 15
ATOM 15064 N N . ASN A 1 40 ? 5.423 15.057 -10.159 1.00 0.00 40 ASN A N 15
ATOM 15065 C CA . ASN A 1 40 ? 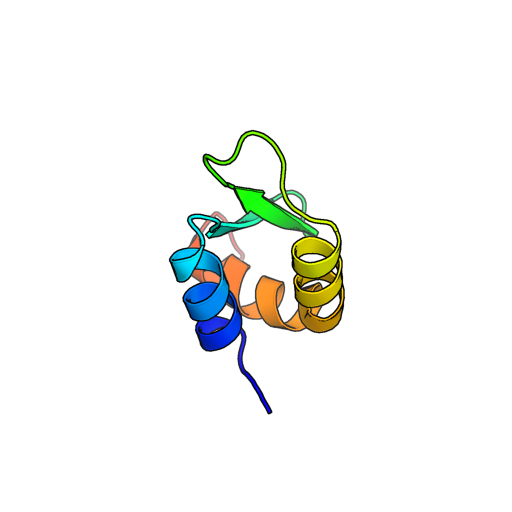6.107 14.682 -8.937 1.00 0.00 40 ASN A CA 15
ATOM 15066 C C . ASN A 1 40 ? 5.712 13.292 -8.446 1.00 0.00 40 ASN A C 15
ATOM 15067 O O . ASN A 1 40 ? 6.586 12.557 -7.982 1.00 0.00 40 ASN A O 15
ATOM 15078 N N . GLU A 1 41 ? 4.447 12.908 -8.570 1.00 0.00 41 GLU A N 15
ATOM 15079 C CA . GLU A 1 41 ? 3.933 11.613 -8.145 1.00 0.00 41 GLU A CA 15
ATOM 15080 C C . GLU A 1 41 ? 4.558 10.484 -8.969 1.00 0.00 41 GLU A C 15
ATOM 15081 O O . GLU A 1 41 ? 5.18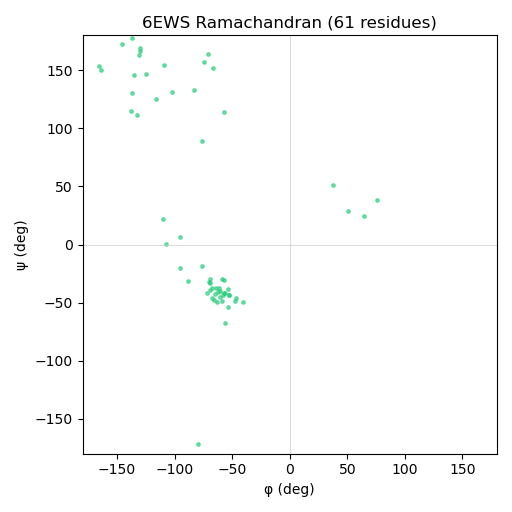5 9.569 -8.434 1.00 0.00 41 GLU A O 15
ATOM 15093 N N . TRP A 1 42 ? 4.432 10.554 -10.293 1.00 0.00 42 TRP A N 15
ATOM 15094 C CA . TRP A 1 42 ? 4.946 9.524 -11.190 1.00 0.00 42 TRP A CA 15
ATOM 15095 C C . TRP A 1 42 ? 6.470 9.470 -11.167 1.00 0.00 42 TRP A C 15
ATOM 15096 O O . TRP A 1 42 ? 7.067 8.400 -11.275 1.00 0.00 42 TRP A O 15
ATOM 15117 N N . LYS A 1 43 ? 7.135 10.615 -11.001 1.00 0.00 43 LYS A N 15
ATOM 15118 C CA . LYS A 1 43 ? 8.594 10.647 -10.943 1.00 0.00 43 LYS A CA 15
ATOM 15119 C C . LYS A 1 43 ? 9.079 10.019 -9.639 1.00 0.00 43 LYS A C 15
ATOM 15120 O O . LYS A 1 43 ? 10.185 9.476 -9.606 1.00 0.00 43 LYS A O 15
ATOM 15139 N N . TYR A 1 44 ? 8.267 10.057 -8.581 1.00 0.00 44 TYR A N 15
ATOM 15140 C CA . TYR A 1 44 ? 8.620 9.462 -7.295 1.00 0.00 44 TYR A CA 15
ATOM 15141 C C . TYR A 1 44 ? 8.947 7.980 -7.502 1.00 0.00 44 TYR A C 15
ATOM 15142 O O . TYR A 1 44 ? 10.064 7.546 -7.200 1.00 0.00 44 TYR A O 15
ATOM 15160 N N . TYR A 1 45 ? 7.982 7.227 -8.037 1.00 0.00 45 TYR A N 15
ATOM 15161 C CA . TYR A 1 45 ? 8.017 5.805 -8.326 1.00 0.00 45 TYR A CA 15
ATOM 15162 C C . TYR A 1 45 ? 8.497 5.578 -9.758 1.00 0.00 45 TYR A C 15
ATOM 15163 O O . TYR A 1 45 ? 8.125 4.583 -10.370 1.00 0.00 45 TYR A O 15
ATOM 15181 N N . ARG A 1 46 ? 9.329 6.462 -10.328 1.00 0.00 46 ARG A N 15
ATOM 15182 C CA . ARG A 1 46 ? 9.784 6.306 -11.705 1.00 0.00 46 ARG A CA 15
ATOM 15183 C C . ARG A 1 46 ? 10.350 4.932 -12.016 1.00 0.00 46 ARG A C 15
ATOM 15184 O O . ARG A 1 46 ? 10.000 4.419 -13.069 1.00 0.00 46 ARG A O 15
ATOM 15205 N N . GLN A 1 47 ? 11.244 4.378 -11.189 1.00 0.00 47 GLN A N 15
ATOM 15206 C CA . GLN A 1 47 ? 11.820 3.074 -11.486 1.00 0.00 47 GLN A CA 15
ATOM 15207 C C . GLN A 1 47 ? 10.767 1.997 -11.302 1.00 0.00 47 GLN A C 15
ATOM 15208 O O . GLN A 1 47 ? 10.810 1.014 -12.031 1.00 0.00 47 GLN A O 15
ATOM 15222 N N . ASP A 1 48 ? 9.842 2.174 -10.352 1.00 0.00 48 ASP A N 15
ATOM 15223 C CA . ASP A 1 48 ? 8.804 1.175 -10.117 1.00 0.00 48 ASP A CA 15
ATOM 15224 C C . ASP A 1 48 ? 7.965 1.074 -11.377 1.00 0.00 48 ASP A C 15
ATOM 15225 O O . ASP A 1 48 ? 7.722 -0.013 -11.892 1.00 0.00 48 ASP A O 15
ATOM 15234 N N . LEU A 1 49 ? 7.599 2.249 -11.894 1.00 0.00 49 LEU A N 15
ATOM 15235 C CA . LEU A 1 49 ? 6.834 2.440 -13.099 1.00 0.00 49 LEU A CA 15
ATOM 15236 C C . LEU A 1 49 ? 7.618 1.813 -14.234 1.00 0.00 49 LEU A C 15
ATOM 15237 O O . LEU A 1 49 ? 7.157 0.824 -14.794 1.00 0.00 49 LEU A O 15
ATOM 15253 N N . ILE A 1 50 ? 8.783 2.385 -14.576 1.00 0.00 50 ILE A N 15
ATOM 15254 C CA . ILE A 1 50 ? 9.655 1.947 -15.662 1.00 0.00 50 ILE A CA 15
ATOM 15255 C C . ILE A 1 50 ? 9.744 0.433 -15.762 1.00 0.00 50 ILE A C 15
ATOM 15256 O O . ILE A 1 50 ? 9.557 -0.080 -16.860 1.00 0.00 50 ILE A O 15
ATOM 15272 N N . ASP A 1 51 ? 10.039 -0.259 -14.662 1.00 0.00 51 ASP A N 15
ATOM 15273 C CA . ASP A 1 51 ? 10.188 -1.712 -14.636 1.00 0.00 51 ASP A CA 15
ATOM 15274 C C . ASP A 1 51 ? 9.020 -2.426 -15.304 1.00 0.00 51 ASP A C 15
ATOM 15275 O O . ASP A 1 51 ? 9.213 -3.443 -15.965 1.00 0.00 51 ASP A O 15
ATOM 15284 N N . PHE A 1 52 ? 7.805 -1.910 -15.133 1.00 0.00 52 PHE A N 15
ATOM 15285 C CA . PHE A 1 52 ? 6.609 -2.459 -15.763 1.00 0.00 52 PHE A CA 15
ATOM 15286 C C . PHE A 1 52 ? 6.396 -1.810 -17.137 1.00 0.00 52 PHE A C 15
ATOM 15287 O O . PHE A 1 52 ? 5.950 -2.476 -18.067 1.00 0.00 52 PHE A O 15
ATOM 15304 N N . LEU A 1 53 ? 6.711 -0.519 -17.297 1.00 0.00 53 LEU A N 15
ATOM 15305 C CA . LEU A 1 53 ? 6.516 0.214 -18.557 1.00 0.00 53 LEU A CA 15
ATOM 15306 C C . LEU A 1 53 ? 7.271 -0.430 -19.708 1.00 0.00 53 LEU A C 15
ATOM 15307 O O . LEU A 1 53 ? 6.763 -0.480 -20.831 1.00 0.00 53 LEU A O 15
ATOM 15323 N N . GLN A 1 54 ? 8.479 -0.926 -19.437 1.00 0.00 54 GLN A N 15
ATOM 15324 C CA . GLN A 1 54 ? 9.286 -1.574 -20.462 1.00 0.00 54 GLN A CA 15
ATOM 15325 C C . GLN A 1 54 ? 8.555 -2.804 -21.002 1.00 0.00 54 GLN A C 15
ATOM 15326 O O . GLN A 1 54 ? 8.643 -3.093 -22.189 1.00 0.00 54 GLN A O 15
ATOM 15340 N N . GLN A 1 55 ? 7.859 -3.536 -20.129 1.00 0.00 55 GLN A N 15
ATOM 15341 C CA . GLN A 1 55 ? 7.114 -4.740 -20.481 1.00 0.00 55 GLN A CA 15
ATOM 15342 C C . GLN A 1 55 ? 5.816 -4.379 -21.196 1.00 0.00 55 GLN A C 15
ATOM 15343 O O . GLN A 1 55 ? 5.442 -5.049 -22.156 1.00 0.00 55 GLN A O 15
ATOM 15357 N N . LEU A 1 56 ? 5.137 -3.314 -20.750 1.00 0.00 56 LEU A N 15
ATOM 15358 C CA . LEU A 1 56 ? 3.877 -2.853 -21.328 1.00 0.00 56 LEU A CA 15
ATOM 15359 C C . LEU A 1 56 ? 4.024 -2.610 -22.824 1.00 0.00 56 LEU A C 15
ATOM 15360 O O . LEU A 1 56 ? 3.154 -3.023 -23.589 1.00 0.00 56 LEU A O 15
ATOM 15376 N N . ASP A 1 57 ? 5.121 -1.977 -23.241 1.00 0.00 57 ASP A N 15
ATOM 15377 C CA . ASP A 1 57 ? 5.381 -1.691 -24.654 1.00 0.00 57 ASP A CA 15
ATOM 15378 C C . ASP A 1 57 ? 6.297 -2.739 -25.294 1.00 0.00 57 ASP A C 15
ATOM 15379 O O . ASP A 1 57 ? 6.357 -2.859 -26.519 1.00 0.00 57 ASP A O 15
ATOM 15388 N N . ALA A 1 58 ? 7.012 -3.518 -24.475 1.00 0.00 58 ALA A N 15
ATOM 15389 C CA . ALA A 1 58 ? 7.947 -4.573 -24.854 1.00 0.00 58 ALA A CA 15
ATOM 15390 C C . ALA A 1 58 ? 9.031 -4.141 -25.854 1.00 0.00 58 ALA A C 15
ATOM 15391 O O . ALA A 1 58 ? 9.667 -4.987 -26.476 1.00 0.00 58 ALA A O 15
ATOM 15398 N N . LYS A 1 59 ? 9.269 -2.842 -26.009 1.00 0.00 59 LYS A N 15
ATOM 15399 C CA . LYS A 1 59 ? 10.241 -2.255 -26.920 1.00 0.00 59 LYS A CA 15
ATOM 15400 C C . LYS A 1 59 ? 11.670 -2.565 -26.482 1.00 0.00 59 LYS A C 15
ATOM 15401 O O . LYS A 1 59 ? 12.102 -2.112 -25.418 1.00 0.00 59 LYS A O 15
ATOM 15420 N N . GLU A 1 60 ? 12.365 -3.375 -27.276 1.00 0.00 60 GLU A N 15
ATOM 15421 C CA . GLU A 1 60 ? 13.754 -3.763 -27.063 1.00 0.00 60 GLU A CA 15
ATOM 15422 C C . GLU A 1 60 ? 14.615 -2.534 -27.372 1.00 0.00 60 GLU A C 15
ATOM 15423 O O . GLU A 1 60 ? 14.489 -1.993 -28.469 1.00 0.00 60 GLU A O 15
ATOM 15435 N N . GLU A 1 61 ? 15.501 -2.106 -26.467 1.00 0.00 61 GLU A N 15
ATOM 15436 C CA . GLU A 1 61 ? 16.366 -0.952 -26.714 1.00 0.00 61 GLU A CA 15
ATOM 15437 C C . GLU A 1 61 ? 17.654 -1.027 -25.887 1.00 0.00 61 GLU A C 15
ATOM 15438 O O . GLU A 1 61 ? 17.687 -1.655 -24.820 1.00 0.00 61 GLU A O 15
ATOM 15450 N N . THR A 1 62 ? 18.727 -0.421 -26.403 1.00 0.00 62 THR A N 15
ATOM 15451 C CA . THR A 1 62 ? 20.051 -0.334 -25.793 1.00 0.00 62 THR A CA 15
ATOM 15452 C C . THR A 1 62 ? 20.870 0.748 -26.517 1.00 0.00 62 THR A C 15
ATOM 15453 O O . THR A 1 62 ? 20.465 1.224 -27.590 1.00 0.00 62 THR A O 15
ATOM 15464 N N . GLN A 1 63 ? 22.024 1.103 -25.946 1.00 0.00 63 GLN A N 15
ATOM 15465 C CA . GLN A 1 63 ? 22.952 2.121 -26.420 1.00 0.00 63 GLN A CA 15
ATOM 15466 C C . GLN A 1 63 ? 24.342 1.557 -26.644 1.00 0.00 63 GLN A C 15
ATOM 15467 O O . GLN A 1 63 ? 25.053 2.111 -27.503 1.00 0.00 63 GLN A O 15
ATOM 15481 N N . MET A 1 1 ? 2.095 0.530 -0.324 1.00 0.00 1 MET A N 16
ATOM 15482 C CA . MET A 1 1 ? 2.723 0.094 -1.577 1.00 0.00 1 MET A CA 16
ATOM 15483 C C . MET A 1 1 ? 1.686 0.153 -2.680 1.00 0.00 1 MET A C 16
ATOM 15484 O O . MET A 1 1 ? 0.532 -0.225 -2.482 1.00 0.00 1 MET A O 16
ATOM 15498 N N . LYS A 1 2 ? 2.082 0.651 -3.849 1.00 0.00 2 LYS A N 16
ATOM 15499 C CA . LYS A 1 2 ? 1.234 0.784 -5.019 1.00 0.00 2 LYS A CA 16
ATOM 15500 C C . LYS A 1 2 ? 2.085 0.386 -6.203 1.00 0.00 2 LYS A C 16
ATOM 15501 O O . LYS A 1 2 ? 3.022 1.095 -6.556 1.00 0.00 2 LYS A O 16
ATOM 15520 N N . ASN A 1 3 ? 1.804 -0.800 -6.722 1.00 0.00 3 ASN A N 16
ATOM 15521 C CA . ASN A 1 3 ? 2.462 -1.396 -7.874 1.00 0.00 3 ASN A CA 16
ATOM 15522 C C . ASN A 1 3 ? 2.247 -0.482 -9.070 1.00 0.00 3 ASN A C 16
ATOM 15523 O O . ASN A 1 3 ? 1.248 0.240 -9.136 1.00 0.00 3 ASN A O 16
ATOM 15534 N N . ALA A 1 4 ? 3.171 -0.568 -10.025 1.00 0.00 4 ALA A N 16
ATOM 15535 C CA . ALA A 1 4 ? 3.235 0.214 -11.253 1.00 0.00 4 ALA A CA 16
ATOM 15536 C C . ALA A 1 4 ? 1.886 0.275 -11.953 1.00 0.00 4 ALA A C 16
ATOM 15537 O O . ALA A 1 4 ? 1.407 1.363 -12.270 1.00 0.00 4 ALA A O 16
ATOM 15544 N N . ALA A 1 5 ? 1.233 -0.880 -12.073 1.00 0.00 5 ALA A N 16
ATOM 15545 C CA . ALA A 1 5 ? -0.052 -1.018 -12.721 1.00 0.00 5 ALA A CA 16
ATOM 15546 C C . ALA A 1 5 ? -1.108 -0.077 -12.136 1.00 0.00 5 ALA A C 16
ATOM 15547 O O . ALA A 1 5 ? -1.911 0.484 -12.885 1.00 0.00 5 ALA A O 16
ATOM 15554 N N . GLN A 1 6 ? -1.143 0.077 -10.809 1.00 0.00 6 GLN A N 16
ATOM 15555 C CA . GLN A 1 6 ? -2.086 0.962 -10.142 1.00 0.00 6 GLN A CA 16
ATOM 15556 C C . GLN A 1 6 ? -1.705 2.424 -10.391 1.00 0.00 6 GLN A C 16
ATOM 15557 O O . GLN A 1 6 ? -2.587 3.275 -10.468 1.00 0.00 6 GLN A O 16
ATOM 15571 N N . ILE A 1 7 ? -0.407 2.736 -10.450 1.00 0.00 7 ILE A N 16
ATOM 15572 C CA . ILE A 1 7 ? 0.083 4.092 -10.685 1.00 0.00 7 ILE A CA 16
ATOM 15573 C C . ILE A 1 7 ? -0.387 4.547 -12.066 1.00 0.00 7 ILE A C 16
ATOM 15574 O O . ILE A 1 7 ? -0.963 5.629 -12.191 1.00 0.00 7 ILE A O 16
ATOM 15590 N N . VAL A 1 8 ? -0.170 3.722 -13.095 1.00 0.00 8 VAL A N 16
ATOM 15591 C CA . VAL A 1 8 ? -0.600 4.095 -14.440 1.00 0.00 8 VAL A CA 16
ATOM 15592 C C . VAL A 1 8 ? -2.124 4.197 -14.505 1.00 0.00 8 VAL A C 16
ATOM 15593 O O . VAL A 1 8 ? -2.639 5.087 -15.174 1.00 0.00 8 VAL A O 16
ATOM 15606 N N . ASP A 1 9 ? -2.857 3.334 -13.800 1.00 0.00 9 ASP A N 16
ATOM 15607 C CA . ASP A 1 9 ? -4.324 3.369 -13.781 1.00 0.00 9 ASP A CA 16
ATOM 15608 C C . ASP A 1 9 ? -4.814 4.705 -13.238 1.00 0.00 9 ASP A C 16
ATOM 15609 O O . ASP A 1 9 ? -5.713 5.308 -13.822 1.00 0.00 9 ASP A O 16
ATOM 15618 N N . GLU A 1 10 ? -4.231 5.170 -12.133 1.00 0.00 10 GLU A N 16
ATOM 15619 C CA . GLU A 1 10 ? -4.595 6.443 -11.526 1.00 0.00 10 GLU A CA 16
ATOM 15620 C C . GLU A 1 10 ? -4.319 7.586 -12.499 1.00 0.00 10 GLU A C 16
ATOM 15621 O O . GLU A 1 10 ? -5.135 8.500 -12.617 1.00 0.00 10 GLU A O 16
ATOM 15633 N N . ALA A 1 11 ? -3.185 7.543 -13.205 1.00 0.00 11 ALA A N 16
ATOM 15634 C CA . ALA A 1 11 ? -2.846 8.594 -14.150 1.00 0.00 11 ALA A CA 16
ATOM 15635 C C . ALA A 1 11 ? -3.823 8.600 -15.327 1.00 0.00 11 ALA A C 16
ATOM 15636 O O . ALA A 1 11 ? -4.343 9.655 -15.702 1.00 0.00 11 ALA A O 16
ATOM 15643 N N . LEU A 1 12 ? -4.109 7.418 -15.876 1.00 0.00 12 LEU A N 16
ATOM 15644 C CA . LEU A 1 12 ? -5.005 7.226 -17.006 1.00 0.00 12 LEU A CA 16
ATOM 15645 C C . LEU A 1 12 ? -6.377 7.831 -16.705 1.00 0.00 12 LEU A C 16
ATOM 15646 O O . LEU A 1 12 ? -6.999 8.425 -17.582 1.00 0.00 12 LEU A O 16
ATOM 15662 N N . ASN A 1 13 ? -6.830 7.713 -15.460 1.00 0.00 13 ASN A N 16
ATOM 15663 C CA . ASN A 1 13 ? -8.101 8.244 -14.977 1.00 0.00 13 ASN A CA 16
ATOM 15664 C C . ASN A 1 13 ? -8.177 9.749 -15.259 1.00 0.00 13 ASN A C 16
ATOM 15665 O O . ASN A 1 13 ? -9.252 10.269 -15.546 1.00 0.00 13 ASN A O 16
ATOM 15676 N N . GLN A 1 14 ? -7.040 10.456 -15.198 1.00 0.00 14 GLN A N 16
ATOM 15677 C CA . GLN A 1 14 ? -6.921 11.890 -15.455 1.00 0.00 14 GLN A CA 16
ATOM 15678 C C . GLN A 1 14 ? -6.595 12.193 -16.929 1.00 0.00 14 GLN A C 16
ATOM 15679 O O . GLN A 1 14 ? -6.422 13.358 -17.312 1.00 0.00 14 GLN A O 16
ATOM 15693 N N . GLY A 1 15 ? -6.454 11.161 -17.755 1.00 0.00 15 GLY A N 16
ATOM 15694 C CA . GLY A 1 15 ? -6.159 11.261 -19.169 1.00 0.00 15 GLY A CA 16
ATOM 15695 C C . GLY A 1 15 ? -4.670 11.364 -19.483 1.00 0.00 15 GLY A C 16
ATOM 15696 O O . GLY A 1 15 ? -4.317 12.027 -20.463 1.00 0.00 15 GLY A O 16
ATOM 15700 N N . ILE A 1 16 ? -3.791 10.784 -18.661 1.00 0.00 16 ILE A N 16
ATOM 15701 C CA . ILE A 1 16 ? -2.346 10.795 -18.853 1.00 0.00 16 ILE A CA 16
ATOM 15702 C C . ILE A 1 16 ? -1.843 9.371 -18.656 1.00 0.00 16 ILE A C 16
ATOM 15703 O O . ILE A 1 16 ? -2.198 8.723 -17.681 1.00 0.00 16 ILE A O 16
ATOM 15719 N N . THR A 1 17 ? -1.009 8.880 -19.558 1.00 0.00 17 THR A N 16
ATOM 15720 C CA . THR A 1 17 ? -0.445 7.534 -19.477 1.00 0.00 17 THR A CA 16
ATOM 15721 C C . THR A 1 17 ? 1.061 7.675 -19.275 1.00 0.00 17 THR A C 16
ATOM 15722 O O . THR A 1 17 ? 1.611 8.774 -19.414 1.00 0.00 17 THR A O 16
ATOM 15733 N N . LEU A 1 18 ? 1.711 6.596 -18.830 1.00 0.00 18 LEU A N 16
ATOM 15734 C CA . LEU A 1 18 ? 3.138 6.532 -18.573 1.00 0.00 18 LEU A CA 16
ATOM 15735 C C . LEU A 1 18 ? 3.748 5.614 -19.633 1.00 0.00 18 LEU A C 16
ATOM 15736 O O . LEU A 1 18 ? 3.140 4.605 -19.985 1.00 0.00 18 LEU A O 16
ATOM 15752 N N . PHE A 1 19 ? 4.920 5.975 -20.165 1.00 0.00 19 PHE A N 16
ATOM 15753 C CA . PHE A 1 19 ? 5.662 5.222 -21.191 1.00 0.00 19 PHE A CA 16
ATOM 15754 C C . PHE A 1 19 ? 7.174 5.336 -20.937 1.00 0.00 19 PHE A C 16
ATOM 15755 O O . PHE A 1 19 ? 7.615 6.173 -20.142 1.00 0.00 19 PHE A O 16
ATOM 15772 N N . VAL A 1 20 ? 7.983 4.510 -21.603 1.00 0.00 20 VAL A N 16
ATOM 15773 C CA . VAL A 1 20 ? 9.437 4.467 -21.496 1.00 0.00 20 VAL A CA 16
ATOM 15774 C C . VAL A 1 20 ? 10.088 4.714 -22.854 1.00 0.00 20 VAL A C 16
ATOM 15775 O O . VAL A 1 20 ? 9.657 4.240 -23.900 1.00 0.00 20 VAL A O 16
ATOM 15788 N N . ALA A 1 21 ? 11.162 5.488 -22.812 1.00 0.00 21 ALA A N 16
ATOM 15789 C CA . ALA A 1 21 ? 12.027 5.876 -23.908 1.00 0.00 21 ALA A CA 16
ATOM 15790 C C . ALA A 1 21 ? 13.284 6.392 -23.235 1.00 0.00 21 ALA A C 16
ATOM 15791 O O . ALA A 1 21 ? 13.222 6.817 -22.080 1.00 0.00 21 ALA A O 16
ATOM 15798 N N . ASP A 1 22 ? 14.426 6.347 -23.912 1.00 0.00 22 ASP A N 16
ATOM 15799 C CA . ASP A 1 22 ? 15.703 6.844 -23.396 1.00 0.00 22 ASP A CA 16
ATOM 15800 C C . ASP A 1 22 ? 16.076 6.234 -22.043 1.00 0.00 22 ASP A C 16
ATOM 15801 O O . ASP A 1 22 ? 16.779 6.860 -21.250 1.00 0.00 22 ASP A O 16
ATOM 15810 N N . ASN A 1 23 ? 15.585 5.017 -21.755 1.00 0.00 23 ASN A N 16
ATOM 15811 C CA . ASN A 1 23 ? 15.812 4.316 -20.502 1.00 0.00 23 ASN A CA 16
ATOM 15812 C C . ASN A 1 23 ? 15.331 5.165 -19.308 1.00 0.00 23 ASN A C 16
ATOM 15813 O O . ASN A 1 23 ? 15.862 5.051 -18.203 1.00 0.00 23 ASN A O 16
ATOM 15824 N N . ARG A 1 24 ? 14.314 6.020 -19.488 1.00 0.00 24 ARG A N 16
ATOM 15825 C CA . ARG A 1 24 ? 13.778 6.888 -18.437 1.00 0.00 24 ARG A CA 16
ATOM 15826 C C . ARG A 1 24 ? 12.248 6.909 -18.465 1.00 0.00 24 ARG A C 16
ATOM 15827 O O . ARG A 1 24 ? 11.627 6.413 -19.408 1.00 0.00 24 ARG A O 16
ATOM 15848 N N . LEU A 1 25 ? 11.634 7.473 -17.424 1.00 0.00 25 LEU A N 16
ATOM 15849 C CA . LEU A 1 25 ? 10.184 7.577 -17.275 1.00 0.00 25 LEU A CA 16
ATOM 15850 C C . LEU A 1 25 ? 9.671 8.758 -18.093 1.00 0.00 25 LEU A C 16
ATOM 15851 O O . LEU A 1 25 ? 10.199 9.866 -17.969 1.00 0.00 25 LEU A O 16
ATOM 15867 N N . GLN A 1 26 ? 8.660 8.521 -18.926 1.00 0.00 26 GLN A N 16
ATOM 15868 C CA . GLN A 1 26 ? 7.993 9.511 -19.757 1.00 0.00 26 GLN A CA 16
ATOM 15869 C C . GLN A 1 26 ? 6.484 9.354 -19.548 1.00 0.00 26 GLN A C 16
ATOM 15870 O O . GLN A 1 26 ? 6.022 8.485 -18.804 1.00 0.00 26 GLN A O 16
ATOM 15884 N N . TYR A 1 27 ? 5.712 10.244 -20.160 1.00 0.00 27 TYR A N 16
ATOM 15885 C CA . TYR A 1 27 ? 4.264 10.291 -20.072 1.00 0.00 27 TYR A CA 16
ATOM 15886 C C . TYR A 1 27 ? 3.712 10.793 -21.389 1.00 0.00 27 TYR A C 16
ATOM 15887 O O . TYR A 1 27 ? 4.383 11.544 -22.107 1.00 0.00 27 TYR A O 16
ATOM 15905 N N . GLU A 1 28 ? 2.464 10.429 -21.647 1.00 0.00 28 GLU A N 16
ATOM 15906 C CA . GLU A 1 28 ? 1.729 10.800 -22.835 1.00 0.00 28 GLU A CA 16
ATOM 15907 C C . GLU A 1 28 ? 0.302 11.164 -22.449 1.00 0.00 28 GLU A C 16
ATOM 15908 O O . GLU A 1 28 ? -0.474 10.323 -21.991 1.00 0.00 28 GLU A O 16
ATOM 15920 N N . THR A 1 29 ? -0.039 12.438 -22.605 1.00 0.00 29 THR A N 16
ATOM 15921 C CA . THR A 1 29 ? -1.358 12.971 -22.324 1.00 0.00 29 THR A CA 16
ATOM 15922 C C . THR A 1 29 ? -1.794 13.829 -23.509 1.00 0.00 29 THR A C 16
ATOM 15923 O O . THR A 1 29 ? -0.993 14.161 -24.393 1.00 0.00 29 THR A O 16
ATOM 15934 N N . SER A 1 30 ? -3.078 14.173 -23.523 1.00 0.00 30 SER A N 16
ATOM 15935 C CA . SER A 1 30 ? -3.728 15.003 -24.523 1.00 0.00 30 SER A CA 16
ATOM 15936 C C . SER A 1 30 ? -4.322 16.248 -23.836 1.00 0.00 30 SER A C 16
ATOM 15937 O O . SER A 1 30 ? -5.125 16.971 -24.430 1.00 0.00 30 SER A O 16
ATOM 15945 N N . ARG A 1 31 ? -4.008 16.452 -22.547 1.00 0.00 31 ARG A N 16
ATOM 15946 C CA . ARG A 1 31 ? -4.442 17.587 -21.743 1.00 0.00 31 ARG A CA 16
ATOM 15947 C C . ARG A 1 31 ? -3.733 18.839 -22.256 1.00 0.00 31 ARG A C 16
ATOM 15948 O O . ARG A 1 31 ? -2.807 18.750 -23.067 1.00 0.00 31 ARG A O 16
ATOM 15969 N N . ASP A 1 32 ? -4.145 20.008 -21.769 1.00 0.00 32 ASP A N 16
ATOM 15970 C CA . ASP A 1 32 ? -3.517 21.267 -22.172 1.00 0.00 32 ASP A CA 16
ATOM 15971 C C . ASP A 1 32 ? -2.053 21.253 -21.716 1.00 0.00 32 ASP A C 16
ATOM 15972 O O . ASP A 1 32 ? -1.161 21.709 -22.430 1.00 0.00 32 ASP A O 16
ATOM 15981 N N . ASN A 1 33 ? -1.805 20.694 -20.527 1.00 0.00 33 ASN A N 16
ATOM 15982 C CA . ASN A 1 33 ? -0.517 20.528 -19.860 1.00 0.00 33 ASN A CA 16
ATOM 15983 C C . ASN A 1 33 ? -0.717 19.511 -18.715 1.00 0.00 33 ASN A C 16
ATOM 15984 O O . ASN A 1 33 ? -1.786 18.897 -18.627 1.00 0.00 33 ASN A O 16
ATOM 15995 N N . ILE A 1 34 ? 0.275 19.297 -17.848 1.00 0.00 34 ILE A N 16
ATOM 15996 C CA . ILE A 1 34 ? 0.219 18.365 -16.726 1.00 0.00 34 ILE A CA 16
ATOM 15997 C C . ILE A 1 34 ? 0.597 19.118 -15.439 1.00 0.00 34 ILE A C 16
ATOM 15998 O O . ILE A 1 34 ? 1.556 19.893 -15.465 1.00 0.00 34 ILE A O 16
ATOM 16014 N N . PRO A 1 35 ? -0.118 18.921 -14.318 1.00 0.00 35 PRO A N 16
ATOM 16015 C CA . PRO A 1 35 ? 0.217 19.582 -13.069 1.00 0.00 35 PRO A CA 16
ATOM 16016 C C . PRO A 1 35 ? 1.531 19.013 -12.523 1.00 0.00 35 PRO A C 16
ATOM 16017 O O . PRO A 1 35 ? 1.930 17.884 -12.835 1.00 0.00 35 PRO A O 16
ATOM 16028 N N . GLU A 1 36 ? 2.200 19.776 -11.664 1.00 0.00 36 GLU A N 16
ATOM 16029 C CA . GLU A 1 36 ? 3.460 19.347 -11.079 1.00 0.00 36 GLU A CA 16
ATOM 16030 C C . GLU A 1 36 ? 3.290 18.222 -10.084 1.00 0.00 36 GLU A C 16
ATOM 16031 O O . GLU A 1 36 ? 4.196 17.409 -9.974 1.00 0.00 36 GLU A O 16
ATOM 16043 N N . GLU A 1 37 ? 2.171 18.165 -9.363 1.00 0.00 37 GLU A N 16
ATOM 16044 C CA . GLU A 1 37 ? 1.926 17.127 -8.374 1.00 0.00 37 GLU A CA 16
ATOM 16045 C C . GLU A 1 37 ? 1.904 15.759 -9.047 1.00 0.00 37 GLU A C 16
ATOM 16046 O O . GLU A 1 37 ? 2.384 14.792 -8.459 1.00 0.00 37 GLU A O 16
ATOM 16058 N N . LEU A 1 38 ? 1.383 15.696 -10.279 1.00 0.00 38 LEU A N 16
ATOM 16059 C CA . LEU A 1 38 ? 1.300 14.483 -11.068 1.00 0.00 38 LEU A CA 16
ATOM 16060 C C . LEU A 1 38 ? 2.719 14.097 -11.438 1.00 0.00 38 LEU A C 16
ATOM 16061 O O . LEU A 1 38 ? 3.121 12.955 -11.226 1.00 0.00 38 LEU A O 16
ATOM 16077 N N . LEU A 1 39 ? 3.480 15.047 -12.001 1.00 0.00 39 LEU A N 16
ATOM 16078 C CA . LEU A 1 39 ? 4.863 14.787 -12.377 1.00 0.00 39 LEU A CA 16
ATOM 16079 C C . LEU A 1 39 ? 5.625 14.299 -11.155 1.00 0.00 39 LEU A C 16
ATOM 16080 O O . LEU A 1 39 ? 6.349 13.318 -11.271 1.00 0.00 39 LEU A O 16
ATOM 16096 N N . ASN A 1 40 ? 5.447 14.952 -10.010 1.00 0.00 40 ASN A N 16
ATOM 16097 C CA . ASN A 1 40 ? 6.085 14.642 -8.743 1.00 0.00 40 ASN A CA 16
ATOM 16098 C C . ASN A 1 40 ? 5.713 13.252 -8.248 1.00 0.00 40 ASN A C 16
ATOM 16099 O O . ASN A 1 40 ? 6.575 12.536 -7.745 1.00 0.00 40 ASN A O 16
ATOM 16110 N N . GLU A 1 41 ? 4.460 12.838 -8.388 1.00 0.00 41 GLU A N 16
ATOM 16111 C CA . GLU A 1 41 ? 3.993 11.526 -7.956 1.00 0.00 41 GLU A CA 16
ATOM 16112 C C . GLU A 1 41 ? 4.608 10.440 -8.834 1.00 0.00 41 GLU A C 16
ATOM 16113 O O . GLU A 1 41 ? 5.097 9.424 -8.333 1.00 0.00 41 GLU A O 16
ATOM 16125 N N . TRP A 1 42 ? 4.627 10.655 -10.147 1.00 0.00 42 TRP A N 16
ATOM 16126 C CA . TRP A 1 42 ? 5.193 9.695 -11.083 1.00 0.00 42 TRP A CA 16
ATOM 16127 C C . TRP A 1 42 ? 6.710 9.639 -10.935 1.00 0.00 42 TRP A C 16
ATOM 16128 O O . TRP A 1 42 ? 7.302 8.568 -10.977 1.00 0.00 42 TRP A O 16
ATOM 16149 N N . LYS A 1 43 ? 7.365 10.782 -10.736 1.00 0.00 43 LYS A N 16
ATOM 16150 C CA . LYS A 1 43 ? 8.807 10.861 -10.552 1.00 0.00 43 LYS A CA 16
ATOM 16151 C C . LYS A 1 43 ? 9.208 10.130 -9.277 1.00 0.00 43 LYS A C 16
ATOM 16152 O O . LYS A 1 43 ? 10.291 9.543 -9.262 1.00 0.00 43 LYS A O 16
ATOM 16171 N N . TYR A 1 44 ? 8.356 10.146 -8.250 1.00 0.00 44 TYR A N 16
ATOM 16172 C CA . TYR A 1 44 ? 8.635 9.495 -6.979 1.00 0.00 44 TYR A CA 16
ATOM 16173 C C . TYR A 1 44 ? 8.639 7.963 -7.107 1.00 0.00 44 TYR A C 16
ATOM 16174 O O . TYR A 1 44 ? 9.334 7.302 -6.339 1.00 0.00 44 TYR A O 16
ATOM 16192 N N . TYR A 1 45 ? 7.939 7.388 -8.094 1.00 0.00 45 TYR A N 16
ATOM 16193 C CA . TYR A 1 45 ? 7.856 5.947 -8.347 1.00 0.00 45 TYR A CA 16
ATOM 16194 C C . TYR A 1 45 ? 8.319 5.622 -9.773 1.00 0.00 45 TYR A C 16
ATOM 16195 O O . TYR A 1 45 ? 7.912 4.621 -10.359 1.00 0.00 45 TYR A O 16
ATOM 16213 N N . ARG A 1 46 ? 9.183 6.456 -10.367 1.00 0.00 46 ARG A N 16
ATOM 16214 C CA . ARG A 1 46 ? 9.664 6.261 -11.727 1.00 0.00 46 ARG A CA 16
ATOM 16215 C C . ARG A 1 46 ? 10.272 4.880 -11.928 1.00 0.00 46 ARG A C 16
ATOM 16216 O O . ARG A 1 46 ? 10.019 4.280 -12.966 1.00 0.00 46 ARG A O 16
ATOM 16237 N N . GLN A 1 47 ? 11.073 4.402 -10.972 1.00 0.00 47 GLN A N 16
ATOM 16238 C CA . GLN A 1 47 ? 11.740 3.114 -11.054 1.00 0.00 47 GLN A CA 16
ATOM 16239 C C . GLN A 1 47 ? 10.729 1.977 -11.071 1.00 0.00 47 GLN A C 16
ATOM 16240 O O . GLN A 1 47 ? 10.925 0.983 -11.765 1.00 0.00 47 GLN A O 16
ATOM 16254 N N . ASP A 1 48 ? 9.662 2.115 -10.289 1.00 0.00 48 ASP A N 16
ATOM 16255 C CA . ASP A 1 48 ? 8.611 1.114 -10.193 1.00 0.00 48 ASP A CA 16
ATOM 16256 C C . ASP A 1 48 ? 7.844 1.074 -11.501 1.00 0.00 48 ASP A C 16
ATOM 16257 O O . ASP A 1 48 ? 7.608 0.016 -12.073 1.00 0.00 48 ASP A O 16
ATOM 16266 N N . LEU A 1 49 ? 7.494 2.265 -11.987 1.00 0.00 49 LEU A N 16
ATOM 16267 C CA . LEU A 1 49 ? 6.766 2.480 -13.219 1.00 0.00 49 LEU A CA 16
ATOM 16268 C C . LEU A 1 49 ? 7.538 1.857 -14.361 1.00 0.00 49 LEU A C 16
ATOM 16269 O O . LEU A 1 49 ? 7.050 0.885 -14.934 1.00 0.00 49 LEU A O 16
ATOM 16285 N N . ILE A 1 50 ? 8.712 2.414 -14.688 1.00 0.00 50 ILE A N 16
ATOM 16286 C CA . ILE A 1 50 ? 9.564 1.976 -15.787 1.00 0.00 50 ILE A CA 16
ATOM 16287 C C . ILE A 1 50 ? 9.679 0.469 -15.872 1.00 0.00 50 ILE A C 16
ATOM 16288 O O . ILE A 1 50 ? 9.482 -0.056 -16.963 1.00 0.00 50 ILE A O 16
ATOM 16304 N N . ASP A 1 51 ? 9.967 -0.201 -14.759 1.00 0.00 51 ASP A N 16
ATOM 16305 C CA . ASP A 1 51 ? 10.114 -1.646 -14.726 1.00 0.00 51 ASP A CA 16
ATOM 16306 C C . ASP A 1 51 ? 8.985 -2.379 -15.434 1.00 0.00 51 ASP A C 16
ATOM 16307 O O . ASP A 1 51 ? 9.239 -3.366 -16.123 1.00 0.00 51 ASP A O 16
ATOM 16316 N N . PHE A 1 52 ? 7.752 -1.893 -15.276 1.00 0.00 52 PHE A N 16
ATOM 16317 C CA . PHE A 1 52 ? 6.583 -2.477 -15.910 1.00 0.00 52 PHE A CA 16
ATOM 16318 C C . PHE A 1 52 ? 6.356 -1.813 -17.270 1.00 0.00 52 PHE A C 16
ATOM 16319 O O . PHE A 1 52 ? 5.862 -2.467 -18.175 1.00 0.00 52 PHE A O 16
ATOM 16336 N N . LEU A 1 53 ? 6.693 -0.529 -17.441 1.00 0.00 53 LEU A N 16
ATOM 16337 C CA . LEU A 1 53 ? 6.516 0.218 -18.699 1.00 0.00 53 LEU A CA 16
ATOM 16338 C C . LEU A 1 53 ? 7.198 -0.473 -19.864 1.00 0.00 53 LEU A C 16
ATOM 16339 O O . LEU A 1 53 ? 6.616 -0.600 -20.937 1.00 0.00 53 LEU A O 16
ATOM 16355 N N . GLN A 1 54 ? 8.429 -0.926 -19.633 1.00 0.00 54 GLN A N 16
ATOM 16356 C CA . GLN A 1 54 ? 9.218 -1.613 -20.640 1.00 0.00 54 GLN A CA 16
ATOM 16357 C C . GLN A 1 54 ? 8.427 -2.815 -21.193 1.00 0.00 54 GLN A C 16
ATOM 16358 O O . GLN A 1 54 ? 8.438 -3.085 -22.388 1.00 0.00 54 GLN A O 16
ATOM 16372 N N . GLN A 1 55 ? 7.725 -3.528 -20.310 1.00 0.00 55 GLN A N 16
ATOM 16373 C CA . GLN A 1 55 ? 6.912 -4.708 -20.589 1.00 0.00 55 GLN A CA 16
ATOM 16374 C C . GLN A 1 55 ? 5.567 -4.321 -21.216 1.00 0.00 55 GLN A C 16
ATOM 16375 O O . GLN A 1 55 ? 5.138 -4.949 -22.184 1.00 0.00 55 GLN A O 16
ATOM 16389 N N . LEU A 1 56 ? 4.926 -3.261 -20.708 1.00 0.00 56 LEU A N 16
ATOM 16390 C CA . LEU A 1 56 ? 3.646 -2.732 -21.189 1.00 0.00 56 LEU A CA 16
ATOM 16391 C C . LEU A 1 56 ? 3.750 -2.376 -22.671 1.00 0.00 56 LEU A C 16
ATOM 16392 O O . LEU A 1 56 ? 2.785 -2.530 -23.422 1.00 0.00 56 LEU A O 16
ATOM 16408 N N . ASP A 1 57 ? 4.920 -1.907 -23.096 1.00 0.00 57 ASP A N 16
ATOM 16409 C CA . ASP A 1 57 ? 5.213 -1.538 -24.474 1.00 0.00 57 ASP A CA 16
ATOM 16410 C C . ASP A 1 57 ? 5.909 -2.677 -25.224 1.00 0.00 57 ASP A C 16
ATOM 16411 O O . ASP A 1 57 ? 5.848 -2.739 -26.452 1.00 0.00 57 ASP A O 16
ATOM 16420 N N . ALA A 1 58 ? 6.491 -3.627 -24.480 1.00 0.00 58 ALA A N 16
ATOM 16421 C CA . ALA A 1 58 ? 7.212 -4.808 -24.947 1.00 0.00 58 ALA A CA 16
ATOM 16422 C C . ALA A 1 58 ? 8.315 -4.478 -25.956 1.00 0.00 58 ALA A C 16
ATOM 16423 O O . ALA A 1 58 ? 8.623 -5.294 -26.836 1.00 0.00 58 ALA A O 16
ATOM 16430 N N . LYS A 1 59 ? 8.897 -3.285 -25.859 1.00 0.00 59 LYS A N 16
ATOM 16431 C CA . LYS A 1 59 ? 9.947 -2.821 -26.738 1.00 0.00 59 LYS A CA 16
ATOM 16432 C C . LYS A 1 59 ? 10.797 -1.792 -26.004 1.00 0.00 59 LYS A C 16
ATOM 16433 O O . LYS A 1 59 ? 10.383 -1.195 -25.009 1.00 0.00 59 LYS A O 16
ATOM 16452 N N . GLU A 1 60 ? 12.005 -1.610 -26.519 1.00 0.00 60 GLU A N 16
ATOM 16453 C CA . GLU A 1 60 ? 13.036 -0.692 -26.096 1.00 0.00 60 GLU A CA 16
ATOM 16454 C C . GLU A 1 60 ? 13.792 -0.312 -27.380 1.00 0.00 60 GLU A C 16
ATOM 16455 O O . GLU A 1 60 ? 13.390 -0.637 -28.506 1.00 0.00 60 GLU A O 16
ATOM 16467 N N . GLU A 1 61 ? 14.877 0.425 -27.185 1.00 0.00 61 GLU A N 16
ATOM 16468 C CA . GLU A 1 61 ? 15.844 0.925 -28.139 1.00 0.00 61 GLU A CA 16
ATOM 16469 C C . GLU A 1 61 ? 17.144 1.066 -27.330 1.00 0.00 61 GLU A C 16
ATOM 16470 O O . GLU A 1 61 ? 17.245 0.534 -26.215 1.00 0.00 61 GLU A O 16
ATOM 16482 N N . THR A 1 62 ? 18.166 1.710 -27.877 1.00 0.00 62 THR A N 16
ATOM 16483 C CA . THR A 1 62 ? 19.442 1.946 -27.209 1.00 0.00 62 THR A CA 16
ATOM 16484 C C . THR A 1 62 ? 19.635 3.473 -27.136 1.00 0.00 62 THR A C 16
ATOM 16485 O O . THR A 1 62 ? 18.683 4.218 -27.420 1.00 0.00 62 THR A O 16
ATOM 16496 N N . GLN A 1 63 ? 20.788 3.964 -26.682 1.00 0.00 63 GLN A N 16
ATOM 16497 C CA . GLN A 1 63 ? 21.085 5.388 -26.558 1.00 0.00 63 GLN A CA 16
ATOM 16498 C C . GLN A 1 63 ? 22.549 5.645 -26.846 1.00 0.00 63 GLN A C 16
ATOM 16499 O O . GLN A 1 63 ? 22.870 6.786 -27.228 1.00 0.00 63 GLN A O 16
ATOM 16513 N N . MET A 1 1 ? 4.675 -0.912 -2.142 1.00 0.00 1 MET A N 17
ATOM 16514 C CA . MET A 1 1 ? 3.228 -1.066 -1.961 1.00 0.00 1 MET A CA 17
ATOM 16515 C C . MET A 1 1 ? 2.559 -1.015 -3.336 1.00 0.00 1 MET A C 17
ATOM 16516 O O . MET A 1 1 ? 2.661 -1.985 -4.087 1.00 0.00 1 MET A O 17
ATOM 16530 N N . LYS A 1 2 ? 1.910 0.096 -3.704 1.00 0.00 2 LYS A N 17
ATOM 16531 C CA . LYS A 1 2 ? 1.225 0.281 -4.980 1.00 0.00 2 LYS A CA 17
ATOM 16532 C C . LYS A 1 2 ? 2.135 -0.018 -6.164 1.00 0.00 2 LYS A C 17
ATOM 16533 O O . LYS A 1 2 ? 3.104 0.697 -6.413 1.00 0.00 2 LYS A O 17
ATOM 16552 N N . ASN A 1 3 ? 1.816 -1.104 -6.864 1.00 0.00 3 ASN A N 17
ATOM 16553 C CA . ASN A 1 3 ? 2.527 -1.548 -8.050 1.00 0.00 3 ASN A CA 17
ATOM 16554 C C . ASN A 1 3 ? 2.291 -0.536 -9.160 1.00 0.00 3 ASN A C 17
ATOM 16555 O O . ASN A 1 3 ? 1.266 0.147 -9.175 1.00 0.00 3 ASN A O 17
ATOM 16566 N N . ALA A 1 4 ? 3.199 -0.537 -10.134 1.00 0.00 4 ALA A N 17
ATOM 16567 C CA . ALA A 1 4 ? 3.243 0.334 -11.295 1.00 0.00 4 ALA A CA 17
ATOM 16568 C C . ALA A 1 4 ? 1.898 0.422 -11.981 1.00 0.00 4 ALA A C 17
ATOM 16569 O O . ALA A 1 4 ? 1.417 1.518 -12.241 1.00 0.00 4 ALA A O 17
ATOM 16576 N N . ALA A 1 5 ? 1.280 -0.737 -12.192 1.00 0.00 5 ALA A N 17
ATOM 16577 C CA . ALA A 1 5 ? -0.005 -0.845 -12.845 1.00 0.00 5 ALA A CA 17
ATOM 16578 C C . ALA A 1 5 ? -1.064 0.053 -12.208 1.00 0.00 5 ALA A C 17
ATOM 16579 O O . ALA A 1 5 ? -1.817 0.721 -12.908 1.00 0.00 5 ALA A O 17
ATOM 16586 N N . GLN A 1 6 ? -1.145 0.045 -10.873 1.00 0.00 6 GLN A N 17
ATOM 16587 C CA . GLN A 1 6 ? -2.111 0.849 -10.143 1.00 0.00 6 GLN A CA 17
ATOM 16588 C C . GLN A 1 6 ? -1.779 2.330 -10.313 1.00 0.00 6 GLN A C 17
ATOM 16589 O O . GLN A 1 6 ? -2.695 3.151 -10.346 1.00 0.00 6 GLN A O 17
ATOM 16603 N N . ILE A 1 7 ? -0.489 2.678 -10.357 1.00 0.00 7 ILE A N 17
ATOM 16604 C CA . ILE A 1 7 ? -0.055 4.058 -10.529 1.00 0.00 7 ILE A CA 17
ATOM 16605 C C . ILE A 1 7 ? -0.516 4.535 -11.913 1.00 0.00 7 ILE A C 17
ATOM 16606 O O . ILE A 1 7 ? -1.112 5.603 -12.030 1.00 0.00 7 ILE A O 17
ATOM 16622 N N . VAL A 1 8 ? -0.260 3.744 -12.959 1.00 0.00 8 VAL A N 17
ATOM 16623 C CA . VAL A 1 8 ? -0.669 4.091 -14.318 1.00 0.00 8 VAL A CA 17
ATOM 16624 C C . VAL A 1 8 ? -2.199 4.218 -14.368 1.00 0.00 8 VAL A C 17
ATOM 16625 O O . VAL A 1 8 ? -2.702 5.175 -14.953 1.00 0.00 8 VAL A O 17
ATOM 16638 N N . ASP A 1 9 ? -2.939 3.330 -13.695 1.00 0.00 9 ASP A N 17
ATOM 16639 C CA . ASP A 1 9 ? -4.404 3.367 -13.664 1.00 0.00 9 ASP A CA 17
ATOM 16640 C C . ASP A 1 9 ? -4.913 4.670 -13.037 1.00 0.00 9 ASP A C 17
ATOM 16641 O O . ASP A 1 9 ? -5.950 5.198 -13.439 1.00 0.00 9 ASP A O 17
ATOM 16650 N N . GLU A 1 10 ? -4.206 5.193 -12.033 1.00 0.00 10 GLU A N 17
ATOM 16651 C CA . GLU A 1 10 ? -4.577 6.439 -11.375 1.00 0.00 10 GLU A CA 17
ATOM 16652 C C . GLU A 1 10 ? -4.343 7.612 -12.321 1.00 0.00 10 GLU A C 17
ATOM 16653 O O . GLU A 1 10 ? -5.100 8.580 -12.281 1.00 0.00 10 GLU A O 17
ATOM 16665 N N . ALA A 1 11 ? -3.305 7.556 -13.154 1.00 0.00 11 ALA A N 17
ATOM 16666 C CA . ALA A 1 11 ? -3.005 8.619 -14.099 1.00 0.00 11 ALA A CA 17
ATOM 16667 C C . ALA A 1 11 ? -4.028 8.599 -15.237 1.00 0.00 11 ALA A C 17
ATOM 16668 O O . ALA A 1 11 ? -4.508 9.653 -15.655 1.00 0.00 11 ALA A O 17
ATOM 16675 N N . LEU A 1 12 ? -4.398 7.401 -15.699 1.00 0.00 12 LEU A N 17
ATOM 16676 C CA . LEU A 1 12 ? -5.373 7.169 -16.762 1.00 0.00 12 LEU A CA 17
ATOM 16677 C C . LEU A 1 12 ? -6.667 7.924 -16.454 1.00 0.00 12 LEU A C 17
ATOM 16678 O O . LEU A 1 12 ? -7.253 8.535 -17.343 1.00 0.00 12 LEU A O 17
ATOM 16694 N N . ASN A 1 13 ? -7.058 7.933 -15.179 1.00 0.00 13 ASN A N 17
ATOM 16695 C CA . ASN A 1 13 ? -8.245 8.586 -14.642 1.00 0.00 13 ASN A CA 17
ATOM 16696 C C . ASN A 1 13 ? -8.330 10.063 -15.023 1.00 0.00 13 ASN A C 17
ATOM 16697 O O . ASN A 1 13 ? -9.417 10.614 -15.188 1.00 0.00 13 ASN A O 17
ATOM 16708 N N . GLN A 1 14 ? -7.170 10.713 -15.130 1.00 0.00 14 GLN A N 17
ATOM 16709 C CA . GLN A 1 14 ? -7.017 12.125 -15.456 1.00 0.00 14 GLN A CA 17
ATOM 16710 C C . GLN A 1 14 ? -6.746 12.366 -16.943 1.00 0.00 14 GLN A C 17
ATOM 16711 O O . GLN A 1 14 ? -6.541 13.514 -17.347 1.00 0.00 14 GLN A O 17
ATOM 16725 N N . GLY A 1 15 ? -6.687 11.305 -17.748 1.00 0.00 15 GLY A N 17
ATOM 16726 C CA . GLY A 1 15 ? -6.441 11.387 -19.175 1.00 0.00 15 GLY A CA 17
ATOM 16727 C C . GLY A 1 15 ? -4.956 11.450 -19.524 1.00 0.00 15 GLY A C 17
ATOM 16728 O O . GLY A 1 15 ? -4.585 12.190 -20.444 1.00 0.00 15 GLY A O 17
ATOM 16732 N N . ILE A 1 16 ? -4.093 10.739 -18.789 1.00 0.00 16 ILE A N 17
ATOM 16733 C CA . ILE A 1 16 ? -2.651 10.687 -19.013 1.00 0.00 16 ILE A CA 17
ATOM 16734 C C . ILE A 1 16 ? -2.214 9.212 -18.976 1.00 0.00 16 ILE A C 17
ATOM 16735 O O . ILE A 1 16 ? -2.809 8.383 -18.288 1.00 0.00 16 ILE A O 17
ATOM 16751 N N . THR A 1 17 ? -1.171 8.872 -19.723 1.00 0.00 17 THR A N 17
ATOM 16752 C CA . THR A 1 17 ? -0.592 7.543 -19.860 1.00 0.00 17 THR A CA 17
ATOM 16753 C C . THR A 1 17 ? 0.902 7.628 -19.552 1.00 0.00 17 THR A C 17
ATOM 16754 O O . THR A 1 17 ? 1.483 8.709 -19.649 1.00 0.00 17 THR A O 17
ATOM 16765 N N . LEU A 1 18 ? 1.521 6.509 -19.154 1.00 0.00 18 LEU A N 17
ATOM 16766 C CA . LEU A 1 18 ? 2.934 6.424 -18.802 1.00 0.00 18 LEU A CA 17
ATOM 16767 C C . LEU A 1 18 ? 3.635 5.442 -19.738 1.00 0.00 18 LEU A C 17
ATOM 16768 O O . LEU A 1 18 ? 3.121 4.341 -19.953 1.00 0.00 18 LEU A O 17
ATOM 16784 N N . PHE A 1 19 ? 4.795 5.832 -20.280 1.00 0.00 19 PHE A N 17
ATOM 16785 C CA . PHE A 1 19 ? 5.610 5.000 -21.187 1.00 0.00 19 PHE A CA 17
ATOM 16786 C C . PHE A 1 19 ? 7.119 5.153 -20.907 1.00 0.00 19 PHE A C 17
ATOM 16787 O O . PHE A 1 19 ? 7.527 6.001 -20.104 1.00 0.00 19 PHE A O 17
ATOM 16804 N N . VAL A 1 20 ? 7.955 4.342 -21.569 1.00 0.00 20 VAL A N 17
ATOM 16805 C CA . VAL A 1 20 ? 9.411 4.335 -21.460 1.00 0.00 20 VAL A CA 17
ATOM 16806 C C . VAL A 1 20 ? 10.055 4.430 -22.836 1.00 0.00 20 VAL A C 17
ATOM 16807 O O . VAL A 1 20 ? 9.624 3.802 -23.803 1.00 0.00 20 VAL A O 17
ATOM 16820 N N . ALA A 1 21 ? 11.149 5.187 -22.855 1.00 0.00 21 ALA A N 17
ATOM 16821 C CA . ALA A 1 21 ? 12.048 5.481 -23.955 1.00 0.00 21 ALA A CA 17
ATOM 16822 C C . ALA A 1 21 ? 13.261 6.134 -23.303 1.00 0.00 21 ALA A C 17
ATOM 16823 O O . ALA A 1 21 ? 13.134 6.654 -22.195 1.00 0.00 21 ALA A O 17
ATOM 16830 N N . ASP A 1 22 ? 14.429 6.125 -23.937 1.00 0.00 22 ASP A N 17
ATOM 16831 C CA . ASP A 1 22 ? 15.642 6.775 -23.426 1.00 0.00 22 ASP A CA 17
ATOM 16832 C C . ASP A 1 22 ? 15.992 6.359 -21.993 1.00 0.00 22 ASP A C 17
ATOM 16833 O O . ASP A 1 22 ? 16.543 7.149 -21.220 1.00 0.00 22 ASP A O 17
ATOM 16842 N N . ASN A 1 23 ? 15.630 5.126 -21.606 1.00 0.00 23 ASN A N 17
ATOM 16843 C CA . ASN A 1 23 ? 15.854 4.556 -20.280 1.00 0.00 23 ASN A CA 17
ATOM 16844 C C . ASN A 1 23 ? 15.208 5.410 -19.163 1.00 0.00 23 ASN A C 17
ATOM 16845 O O . ASN A 1 23 ? 15.564 5.296 -17.986 1.00 0.00 23 ASN A O 17
ATOM 16856 N N . ARG A 1 24 ? 14.244 6.279 -19.500 1.00 0.00 24 ARG A N 17
ATOM 16857 C CA . ARG A 1 24 ? 13.571 7.174 -18.559 1.00 0.00 24 ARG A CA 17
ATOM 16858 C C . ARG A 1 24 ? 12.068 6.987 -18.561 1.00 0.00 24 ARG A C 17
ATOM 16859 O O . ARG A 1 24 ? 11.488 6.421 -19.485 1.00 0.00 24 ARG A O 17
ATOM 16880 N N . LEU A 1 25 ? 11.451 7.484 -17.495 1.00 0.00 25 LEU A N 17
ATOM 16881 C CA . LEU A 1 25 ? 10.013 7.460 -17.301 1.00 0.00 25 LEU A CA 17
ATOM 16882 C C . LEU A 1 25 ? 9.482 8.645 -18.095 1.00 0.00 25 LEU A C 17
ATOM 16883 O O . LEU A 1 25 ? 10.036 9.742 -17.970 1.00 0.00 25 LEU A O 17
ATOM 16899 N N . GLN A 1 26 ? 8.471 8.427 -18.924 1.00 0.00 26 GLN A N 17
ATOM 16900 C CA . GLN A 1 26 ? 7.818 9.442 -19.732 1.00 0.00 26 GLN A CA 17
ATOM 16901 C C . GLN A 1 26 ? 6.321 9.318 -19.492 1.00 0.00 26 GLN A C 17
ATOM 16902 O O . GLN A 1 26 ? 5.842 8.407 -18.805 1.00 0.00 26 GLN A O 17
ATOM 16916 N N . TYR A 1 27 ? 5.597 10.289 -20.021 1.00 0.00 27 TYR A N 17
ATOM 16917 C CA . TYR A 1 27 ? 4.168 10.408 -19.919 1.00 0.00 27 TYR A CA 17
ATOM 16918 C C . TYR A 1 27 ? 3.665 10.977 -21.226 1.00 0.00 27 TYR A C 17
ATOM 16919 O O . TYR A 1 27 ? 4.355 11.755 -21.890 1.00 0.00 27 TYR A O 17
ATOM 16937 N N . GLU A 1 28 ? 2.444 10.608 -21.567 1.00 0.00 28 GLU A N 17
ATOM 16938 C CA . GLU A 1 28 ? 1.759 11.008 -22.769 1.00 0.00 28 GLU A CA 17
ATOM 16939 C C . GLU A 1 28 ? 0.333 11.366 -22.377 1.00 0.00 28 GLU A C 17
ATOM 16940 O O . GLU A 1 28 ? -0.377 10.580 -21.751 1.00 0.00 28 GLU A O 17
ATOM 16952 N N . THR A 1 29 ? -0.067 12.588 -22.689 1.00 0.00 29 THR A N 17
ATOM 16953 C CA . THR A 1 29 ? -1.387 13.126 -22.444 1.00 0.00 29 THR A CA 17
ATOM 16954 C C . THR A 1 29 ? -1.699 14.139 -23.542 1.00 0.00 29 THR A C 17
ATOM 16955 O O . THR A 1 29 ? -0.799 14.666 -24.205 1.00 0.00 29 THR A O 17
ATOM 16966 N N . SER A 1 30 ? -2.989 14.412 -23.707 1.00 0.00 30 SER A N 17
ATOM 16967 C CA . SER A 1 30 ? -3.531 15.358 -24.663 1.00 0.00 30 SER A CA 17
ATOM 16968 C C . SER A 1 30 ? -4.016 16.615 -23.924 1.00 0.00 30 SER A C 17
ATOM 16969 O O . SER A 1 30 ? -4.559 17.532 -24.548 1.00 0.00 30 SER A O 17
ATOM 16977 N N . ARG A 1 31 ? -3.873 16.654 -22.591 1.00 0.00 31 ARG A N 17
ATOM 16978 C CA . ARG A 1 31 ? -4.274 17.788 -21.776 1.00 0.00 31 ARG A CA 17
ATOM 16979 C C . ARG A 1 31 ? -3.489 19.020 -22.209 1.00 0.00 31 ARG A C 17
ATOM 16980 O O . ARG A 1 31 ? -2.452 18.928 -22.874 1.00 0.00 31 ARG A O 17
ATOM 17001 N N . ASP A 1 32 ? -3.977 20.186 -21.810 1.00 0.00 32 ASP A N 17
ATOM 17002 C CA . ASP A 1 32 ? -3.346 21.461 -22.129 1.00 0.00 32 ASP A CA 17
ATOM 17003 C C . ASP A 1 32 ? -1.966 21.599 -21.475 1.00 0.00 32 ASP A C 17
ATOM 17004 O O . ASP A 1 32 ? -1.096 22.301 -21.992 1.00 0.00 32 ASP A O 17
ATOM 17013 N N . ASN A 1 33 ? -1.765 20.931 -20.341 1.00 0.00 33 ASN A N 17
ATOM 17014 C CA . ASN A 1 33 ? -0.575 20.890 -19.508 1.00 0.00 33 ASN A CA 17
ATOM 17015 C C . ASN A 1 33 ? -0.742 19.683 -18.578 1.00 0.00 33 ASN A C 17
ATOM 17016 O O . ASN A 1 33 ? -1.768 18.998 -18.604 1.00 0.00 33 ASN A O 17
ATOM 17027 N N . ILE A 1 34 ? 0.259 19.408 -17.748 1.00 0.00 34 ILE A N 17
ATOM 17028 C CA . ILE A 1 34 ? 0.254 18.349 -16.761 1.00 0.00 34 ILE A CA 17
ATOM 17029 C C . ILE A 1 34 ? 0.659 19.066 -15.469 1.00 0.00 34 ILE A C 17
ATOM 17030 O O . ILE A 1 34 ? 1.637 19.825 -15.491 1.00 0.00 34 ILE A O 17
ATOM 17046 N N . PRO A 1 35 ? -0.086 18.909 -14.370 1.00 0.00 35 PRO A N 17
ATOM 17047 C CA . PRO A 1 35 ? 0.266 19.565 -13.126 1.00 0.00 35 PRO A CA 17
ATOM 17048 C C . PRO A 1 35 ? 1.562 18.974 -12.577 1.00 0.00 35 PRO A C 17
ATOM 17049 O O . PRO A 1 35 ? 1.901 17.810 -12.821 1.00 0.00 35 PRO A O 17
ATOM 17060 N N . GLU A 1 36 ? 2.278 19.758 -11.779 1.00 0.00 36 GLU A N 17
ATOM 17061 C CA . GLU A 1 36 ? 3.522 19.296 -11.189 1.00 0.00 36 GLU A CA 17
ATOM 17062 C C . GLU A 1 36 ? 3.295 18.181 -10.191 1.00 0.00 36 GLU A C 17
ATOM 17063 O O . GLU A 1 36 ? 4.194 17.365 -10.045 1.00 0.00 36 GLU A O 17
ATOM 17075 N N . GLU A 1 37 ? 2.156 18.137 -9.496 1.00 0.00 37 GLU A N 17
ATOM 17076 C CA . GLU A 1 37 ? 1.913 17.066 -8.533 1.00 0.00 37 GLU A CA 17
ATOM 17077 C C . GLU A 1 37 ? 1.908 15.722 -9.252 1.00 0.00 37 GLU A C 17
ATOM 17078 O O . GLU A 1 37 ? 2.490 14.780 -8.738 1.00 0.00 37 GLU A O 17
ATOM 17090 N N . LEU A 1 38 ? 1.309 15.646 -10.445 1.00 0.00 38 LEU A N 17
ATOM 17091 C CA . LEU A 1 38 ? 1.227 14.427 -11.241 1.00 0.00 38 LEU A CA 17
ATOM 17092 C C . LEU A 1 38 ? 2.636 14.014 -11.617 1.00 0.00 38 LEU A C 17
ATOM 17093 O O . LEU A 1 38 ? 3.015 12.853 -11.482 1.00 0.00 38 LEU A O 17
ATOM 17109 N N . LEU A 1 39 ? 3.421 14.983 -12.098 1.00 0.00 39 LEU A N 17
ATOM 17110 C CA . LEU A 1 39 ? 4.794 14.728 -12.480 1.00 0.00 39 LEU A CA 17
ATOM 17111 C C . LEU A 1 39 ? 5.550 14.198 -11.268 1.00 0.00 39 LEU A C 17
ATOM 17112 O O . LEU A 1 39 ? 6.178 13.148 -11.342 1.00 0.00 39 LEU A O 17
ATOM 17128 N N . ASN A 1 40 ? 5.495 14.929 -10.158 1.00 0.00 40 ASN A N 17
ATOM 17129 C CA . ASN A 1 40 ? 6.153 14.613 -8.901 1.00 0.00 40 ASN A CA 17
ATOM 17130 C C . ASN A 1 40 ? 5.760 13.243 -8.369 1.00 0.00 40 ASN A C 17
ATOM 17131 O O . ASN A 1 40 ? 6.625 12.548 -7.836 1.00 0.00 40 ASN A O 17
ATOM 17142 N N . GLU A 1 41 ? 4.495 12.862 -8.488 1.00 0.00 41 GLU A N 17
ATOM 17143 C CA . GLU A 1 41 ? 3.957 11.588 -8.040 1.00 0.00 41 GLU A CA 17
ATOM 17144 C C . GLU A 1 41 ? 4.570 10.459 -8.861 1.00 0.00 41 GLU A C 17
ATOM 17145 O O . GLU A 1 41 ? 5.216 9.563 -8.317 1.00 0.00 41 GLU A O 17
ATOM 17157 N N . TRP A 1 42 ? 4.427 10.512 -10.184 1.00 0.00 42 TRP A N 17
ATOM 17158 C CA . TRP A 1 42 ? 4.959 9.474 -11.055 1.00 0.00 42 TRP A CA 17
ATOM 17159 C C . TRP A 1 42 ? 6.480 9.397 -10.939 1.00 0.00 42 TRP A C 17
ATOM 17160 O O . TRP A 1 42 ? 7.054 8.309 -10.914 1.00 0.00 42 TRP A O 17
ATOM 17181 N N . LYS A 1 43 ? 7.158 10.539 -10.810 1.00 0.00 43 LYS A N 17
ATOM 17182 C CA . LYS A 1 43 ? 8.607 10.594 -10.662 1.00 0.00 43 LYS A CA 17
ATOM 17183 C C . LYS A 1 43 ? 9.029 9.939 -9.343 1.00 0.00 43 LYS A C 17
ATOM 17184 O O . LYS A 1 43 ? 10.115 9.351 -9.274 1.00 0.00 43 LYS A O 17
ATOM 17203 N N . TYR A 1 44 ? 8.187 9.987 -8.305 1.00 0.00 44 TYR A N 17
ATOM 17204 C CA . TYR A 1 44 ? 8.491 9.390 -7.007 1.00 0.00 44 TYR A CA 17
ATOM 17205 C C . TYR A 1 44 ? 8.619 7.864 -7.102 1.00 0.00 44 TYR A C 17
ATOM 17206 O O . TYR A 1 44 ? 9.355 7.268 -6.310 1.00 0.00 44 TYR A O 17
ATOM 17224 N N . TYR A 1 45 ? 8.002 7.235 -8.103 1.00 0.00 45 TYR A N 17
ATOM 17225 C CA . TYR A 1 45 ? 8.011 5.802 -8.365 1.00 0.00 45 TYR A CA 17
ATOM 17226 C C . TYR A 1 45 ? 8.490 5.563 -9.799 1.00 0.00 45 TYR A C 17
ATOM 17227 O O . TYR A 1 45 ? 8.175 4.534 -10.382 1.00 0.00 45 TYR A O 17
ATOM 17245 N N . ARG A 1 46 ? 9.282 6.471 -10.392 1.00 0.00 46 ARG A N 17
ATOM 17246 C CA . ARG A 1 46 ? 9.732 6.337 -11.767 1.00 0.00 46 ARG A CA 17
ATOM 17247 C C . ARG A 1 46 ? 10.320 4.982 -12.115 1.00 0.00 46 ARG A C 17
ATOM 17248 O O . ARG A 1 46 ? 9.960 4.481 -13.171 1.00 0.00 46 ARG A O 17
ATOM 17269 N N . GLN A 1 47 ? 11.247 4.434 -11.324 1.00 0.00 47 GLN A N 17
ATOM 17270 C CA . GLN A 1 47 ? 11.841 3.143 -11.640 1.00 0.00 47 GLN A CA 17
ATOM 17271 C C . GLN A 1 47 ? 10.809 2.045 -11.425 1.00 0.00 47 GLN A C 17
ATOM 17272 O O . GLN A 1 47 ? 10.778 1.116 -12.219 1.00 0.00 47 GLN A O 17
ATOM 17286 N N . ASP A 1 48 ? 9.969 2.163 -10.391 1.00 0.00 48 ASP A N 17
ATOM 17287 C CA . ASP A 1 48 ? 8.920 1.183 -10.086 1.00 0.00 48 ASP A CA 17
ATOM 17288 C C . ASP A 1 48 ? 8.037 1.061 -11.327 1.00 0.00 48 ASP A C 17
ATOM 17289 O O . ASP A 1 48 ? 7.738 -0.041 -11.782 1.00 0.00 48 ASP A O 17
ATOM 17298 N N . LEU A 1 49 ? 7.694 2.219 -11.908 1.00 0.00 49 LEU A N 17
ATOM 17299 C CA . LEU A 1 49 ? 6.903 2.349 -13.112 1.00 0.00 49 LEU A CA 17
ATOM 17300 C C . LEU A 1 49 ? 7.701 1.734 -14.252 1.00 0.00 49 LEU A C 17
ATOM 17301 O O . LEU A 1 49 ? 7.251 0.750 -14.828 1.00 0.00 49 LEU A O 17
ATOM 17317 N N . ILE A 1 50 ? 8.860 2.315 -14.604 1.00 0.00 50 ILE A N 17
ATOM 17318 C CA . ILE A 1 50 ? 9.741 1.887 -15.694 1.00 0.00 50 ILE A CA 17
ATOM 17319 C C . ILE A 1 50 ? 9.878 0.379 -15.775 1.00 0.00 50 ILE A C 17
ATOM 17320 O O . ILE A 1 50 ? 9.730 -0.160 -16.868 1.00 0.00 50 ILE A O 17
ATOM 17336 N N . ASP A 1 51 ? 10.171 -0.281 -14.659 1.00 0.00 51 ASP A N 17
A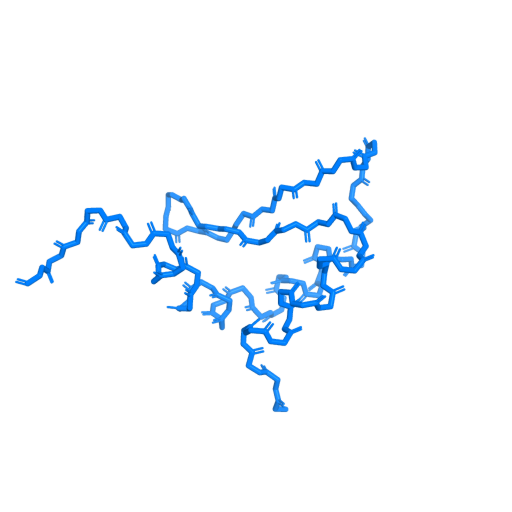TOM 17337 C CA . ASP A 1 51 ? 10.363 -1.721 -14.585 1.00 0.00 51 ASP A CA 17
ATOM 17338 C C . ASP A 1 51 ? 9.237 -2.485 -15.276 1.00 0.00 51 ASP A C 17
ATOM 17339 O O . ASP A 1 51 ? 9.488 -3.466 -15.979 1.00 0.00 51 ASP A O 17
ATOM 17348 N N . PHE A 1 52 ? 8.004 -2.010 -15.093 1.00 0.00 52 PHE A N 17
ATOM 17349 C CA . PHE A 1 52 ? 6.804 -2.564 -15.703 1.00 0.00 52 PHE A CA 17
ATOM 17350 C C . PHE A 1 52 ? 6.575 -1.932 -17.083 1.00 0.00 52 PHE A C 17
ATOM 17351 O O . PHE A 1 52 ? 6.138 -2.615 -18.001 1.00 0.00 52 PHE A O 17
ATOM 17368 N N . LEU A 1 53 ? 6.864 -0.636 -17.257 1.00 0.00 53 LEU A N 17
ATOM 17369 C CA . LEU A 1 53 ? 6.639 0.083 -18.517 1.00 0.00 53 LEU A CA 17
ATOM 17370 C C . LEU A 1 53 ? 7.393 -0.538 -19.680 1.00 0.00 53 LEU A C 17
ATOM 17371 O O . LEU A 1 53 ? 6.865 -0.631 -20.791 1.00 0.00 53 LEU A O 17
ATOM 17387 N N . GLN A 1 54 ? 8.616 -0.995 -19.425 1.00 0.00 54 GLN A N 17
ATOM 17388 C CA . GLN A 1 54 ? 9.434 -1.629 -20.450 1.00 0.00 54 GLN A CA 17
ATOM 17389 C C . GLN A 1 54 ? 8.709 -2.858 -21.017 1.00 0.00 54 GLN A C 17
ATOM 17390 O O . GLN A 1 54 ? 8.811 -3.154 -22.208 1.00 0.00 54 GLN A O 17
ATOM 17404 N N . GLN A 1 55 ? 8.008 -3.578 -20.137 1.00 0.00 55 GLN A N 17
ATOM 17405 C CA . GLN A 1 55 ? 7.235 -4.779 -20.438 1.00 0.00 55 GLN A CA 17
ATOM 17406 C C . GLN A 1 55 ? 5.893 -4.430 -21.089 1.00 0.00 55 GLN A C 17
ATOM 17407 O O . GLN A 1 55 ? 5.394 -5.203 -21.904 1.00 0.00 55 GLN A O 17
ATOM 17421 N N . LEU A 1 56 ? 5.293 -3.291 -20.723 1.00 0.00 56 LEU A N 17
ATOM 17422 C CA . LEU A 1 56 ? 4.013 -2.833 -21.260 1.00 0.00 56 LEU A CA 17
ATOM 17423 C C . LEU A 1 56 ? 4.150 -2.587 -22.754 1.00 0.00 56 LEU A C 17
ATOM 17424 O O . LEU A 1 56 ? 3.334 -3.073 -23.536 1.00 0.00 56 LEU A O 17
ATOM 17440 N N . ASP A 1 57 ? 5.151 -1.801 -23.155 1.00 0.00 57 ASP A N 17
ATOM 17441 C CA . ASP A 1 57 ? 5.382 -1.505 -24.575 1.00 0.00 57 ASP A CA 17
ATOM 17442 C C . ASP A 1 57 ? 6.055 -2.708 -25.246 1.00 0.00 57 ASP A C 17
ATOM 17443 O O . ASP A 1 57 ? 5.826 -2.997 -26.421 1.00 0.00 57 ASP A O 17
ATOM 17452 N N . ALA A 1 58 ? 6.828 -3.478 -24.466 1.00 0.00 58 ALA A N 17
ATOM 17453 C CA . ALA A 1 58 ? 7.573 -4.669 -24.877 1.00 0.00 58 ALA A CA 17
ATOM 17454 C C . ALA A 1 58 ? 8.582 -4.373 -25.999 1.00 0.00 58 ALA A C 17
ATOM 17455 O O . ALA A 1 58 ? 9.056 -5.277 -26.691 1.00 0.00 58 ALA A O 17
ATOM 17462 N N . LYS A 1 59 ? 8.880 -3.093 -26.194 1.00 0.00 59 LYS A N 17
ATOM 17463 C CA . LYS A 1 59 ? 9.793 -2.539 -27.169 1.00 0.00 59 LYS A CA 17
ATOM 17464 C C . LYS A 1 59 ? 10.771 -1.684 -26.384 1.00 0.00 59 LYS A C 17
ATOM 17465 O O . LYS A 1 59 ? 10.454 -1.187 -25.297 1.00 0.00 59 LYS A O 17
ATOM 17484 N N . GLU A 1 60 ? 11.973 -1.548 -26.918 1.00 0.00 60 GLU A N 17
ATOM 17485 C CA . GLU A 1 60 ? 13.052 -0.792 -26.331 1.00 0.00 60 GLU A CA 17
ATOM 17486 C C . GLU A 1 60 ? 14.112 -0.587 -27.399 1.00 0.00 60 GLU A C 17
ATOM 17487 O O . GLU A 1 60 ? 14.125 -1.295 -28.414 1.00 0.00 60 GLU A O 17
ATOM 17499 N N . GLU A 1 61 ? 14.988 0.386 -27.169 1.00 0.00 61 GLU A N 17
ATOM 17500 C CA . GLU A 1 61 ? 16.075 0.730 -28.058 1.00 0.00 61 GLU A CA 17
ATOM 17501 C C . GLU A 1 61 ? 17.106 1.568 -27.309 1.00 0.00 61 GLU A C 17
ATOM 17502 O O . GLU A 1 61 ? 16.814 2.184 -26.276 1.00 0.00 61 GLU A O 17
ATOM 17514 N N . THR A 1 62 ? 18.294 1.603 -27.893 1.00 0.00 62 THR A N 17
ATOM 17515 C CA . THR A 1 62 ? 19.517 2.295 -27.528 1.00 0.00 62 THR A CA 17
ATOM 17516 C C . THR A 1 62 ? 20.529 1.944 -28.636 1.00 0.00 62 THR A C 17
ATOM 17517 O O . THR A 1 62 ? 20.199 1.184 -29.563 1.00 0.00 62 THR A O 17
ATOM 17528 N N . GLN A 1 63 ? 21.741 2.488 -28.560 1.00 0.00 63 GLN A N 17
ATOM 17529 C CA . GLN A 1 63 ? 22.805 2.277 -29.523 1.00 0.00 63 GLN A CA 17
ATOM 17530 C C . GLN A 1 63 ? 24.040 1.809 -28.799 1.00 0.00 63 GLN A C 17
ATOM 17531 O O . GLN A 1 63 ? 24.626 2.582 -28.018 1.00 0.00 63 GLN A O 17
ATOM 17545 N N . MET A 1 1 ? 2.913 -2.302 -1.051 1.00 0.00 1 MET A N 18
ATOM 17546 C CA . MET A 1 1 ? 3.328 -1.248 -1.990 1.00 0.00 1 MET A CA 18
ATOM 17547 C C . MET A 1 1 ? 2.382 -1.188 -3.187 1.00 0.00 1 MET A C 18
ATOM 17548 O O . MET A 1 1 ? 1.831 -2.209 -3.611 1.00 0.00 1 MET A O 18
ATOM 17562 N N . LYS A 1 2 ? 2.149 0.007 -3.736 1.00 0.00 2 LYS A N 18
ATOM 17563 C CA . LYS A 1 2 ? 1.294 0.199 -4.908 1.00 0.00 2 LYS A CA 18
ATOM 17564 C C . LYS A 1 2 ? 2.125 -0.228 -6.107 1.00 0.00 2 LYS A C 18
ATOM 17565 O O . LYS A 1 2 ? 3.182 0.354 -6.355 1.00 0.00 2 LYS A O 18
ATOM 17584 N N . ASN A 1 3 ? 1.696 -1.275 -6.799 1.00 0.00 3 ASN A N 18
ATOM 17585 C CA . ASN A 1 3 ? 2.391 -1.782 -7.981 1.00 0.00 3 ASN A CA 18
ATOM 17586 C C . ASN A 1 3 ? 2.282 -0.719 -9.071 1.00 0.00 3 ASN A C 18
ATOM 17587 O O . ASN A 1 3 ? 1.273 -0.013 -9.110 1.00 0.00 3 ASN A O 18
ATOM 17598 N N . ALA A 1 4 ? 3.251 -0.658 -9.987 1.00 0.00 4 ALA A N 18
ATOM 17599 C CA . ALA A 1 4 ? 3.326 0.270 -11.115 1.00 0.00 4 ALA A CA 18
ATOM 17600 C C . ALA A 1 4 ? 1.999 0.325 -11.869 1.00 0.00 4 ALA A C 18
ATOM 17601 O O . ALA A 1 4 ? 1.516 1.405 -12.191 1.00 0.00 4 ALA A O 18
ATOM 17608 N N . ALA A 1 5 ? 1.387 -0.842 -12.069 1.00 0.00 5 ALA A N 18
ATOM 17609 C CA . ALA A 1 5 ? 0.122 -1.018 -12.753 1.00 0.00 5 ALA A CA 18
ATOM 17610 C C . ALA A 1 5 ? -0.985 -0.120 -12.191 1.00 0.00 5 ALA A C 18
ATOM 17611 O O . ALA A 1 5 ? -1.812 0.394 -12.946 1.00 0.00 5 ALA A O 18
ATOM 17618 N N . GLN A 1 6 ? -1.042 0.042 -10.865 1.00 0.00 6 GLN A N 18
ATOM 17619 C CA . GLN A 1 6 ? -2.032 0.884 -10.216 1.00 0.00 6 GLN A CA 18
ATOM 17620 C C . GLN A 1 6 ? -1.682 2.359 -10.440 1.00 0.00 6 GLN A C 18
ATOM 17621 O O . GLN A 1 6 ? -2.580 3.187 -10.551 1.00 0.00 6 GLN A O 18
ATOM 17635 N N . ILE A 1 7 ? -0.389 2.696 -10.462 1.00 0.00 7 ILE A N 18
ATOM 17636 C CA . ILE A 1 7 ? 0.104 4.054 -10.672 1.00 0.00 7 ILE A CA 18
ATOM 17637 C C . ILE A 1 7 ? -0.343 4.535 -12.058 1.00 0.00 7 ILE A C 18
ATOM 17638 O O . ILE A 1 7 ? -0.880 5.634 -12.192 1.00 0.00 7 ILE A O 18
ATOM 17654 N N . VAL A 1 8 ? -0.146 3.708 -13.088 1.00 0.00 8 VAL A N 18
ATOM 17655 C CA . VAL A 1 8 ? -0.534 4.080 -14.450 1.00 0.00 8 VAL A CA 18
ATOM 17656 C C . VAL A 1 8 ? -2.053 4.190 -14.581 1.00 0.00 8 VAL A C 18
ATOM 17657 O O . VAL A 1 8 ? -2.536 5.104 -15.243 1.00 0.00 8 VAL A O 18
ATOM 17670 N N . ASP A 1 9 ? -2.813 3.302 -13.947 1.00 0.00 9 ASP A N 18
ATOM 17671 C CA . ASP A 1 9 ? -4.278 3.323 -13.995 1.00 0.00 9 ASP A CA 18
ATOM 17672 C C . ASP A 1 9 ? -4.813 4.643 -13.455 1.00 0.00 9 ASP A C 18
ATOM 17673 O O . ASP A 1 9 ? -5.684 5.254 -14.078 1.00 0.00 9 ASP A O 18
ATOM 17682 N N . GLU A 1 10 ? -4.280 5.079 -12.313 1.00 0.00 10 GLU A N 18
ATOM 17683 C CA . GLU A 1 10 ? -4.646 6.324 -11.653 1.00 0.00 10 GLU A CA 18
ATOM 17684 C C . GLU A 1 10 ? -4.372 7.506 -12.581 1.00 0.00 10 GLU A C 18
ATOM 17685 O O . GLU A 1 10 ? -5.177 8.431 -12.674 1.00 0.00 10 GLU A O 18
ATOM 17697 N N . ALA A 1 11 ? -3.230 7.487 -13.272 1.00 0.00 1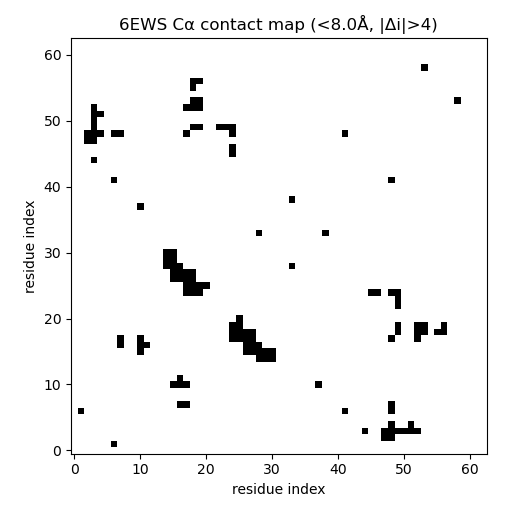1 ALA A N 18
ATOM 17698 C CA . ALA A 1 11 ? -2.824 8.528 -14.194 1.00 0.00 11 ALA A CA 18
ATOM 17699 C C . ALA A 1 11 ? -3.746 8.580 -15.410 1.00 0.00 11 ALA A C 18
ATOM 17700 O O . ALA A 1 11 ? -4.224 9.658 -15.773 1.00 0.00 11 ALA A O 18
ATOM 17707 N N . LEU A 1 12 ? -4.030 7.424 -16.016 1.00 0.00 12 LEU A N 18
ATOM 17708 C CA . LEU A 1 12 ? -4.865 7.288 -17.201 1.00 0.00 12 LEU A CA 18
ATOM 17709 C C . LEU A 1 12 ? -6.199 8.008 -17.035 1.00 0.00 12 LEU A C 18
ATOM 17710 O O . LEU A 1 12 ? -6.646 8.702 -17.953 1.00 0.00 12 LEU A O 18
ATOM 17726 N N . ASN A 1 13 ? -6.800 7.877 -15.854 1.00 0.00 13 ASN A N 18
ATOM 17727 C CA . ASN A 1 13 ? -8.073 8.487 -15.500 1.00 0.00 13 ASN A CA 18
ATOM 17728 C C . ASN A 1 13 ? -8.044 10.010 -15.618 1.00 0.00 13 ASN A C 18
ATOM 17729 O O . ASN A 1 13 ? -9.071 10.629 -15.883 1.00 0.00 13 ASN A O 18
ATOM 17740 N N . GLN A 1 14 ? -6.871 10.614 -15.404 1.00 0.00 14 GLN A N 18
ATOM 17741 C CA . GLN A 1 14 ? -6.639 12.060 -15.476 1.00 0.00 14 GLN A CA 18
ATOM 17742 C C . GLN A 1 14 ? -6.257 12.487 -16.899 1.00 0.00 14 GLN A C 18
ATOM 17743 O O . GLN A 1 14 ? -5.924 13.655 -17.120 1.00 0.00 14 GLN A O 18
ATOM 17757 N N . GLY A 1 15 ? -6.266 11.549 -17.851 1.00 0.00 15 GLY A N 18
ATOM 17758 C CA . GLY A 1 15 ? -5.941 11.786 -19.245 1.00 0.00 15 GLY A CA 18
ATOM 17759 C C . GLY A 1 15 ? -4.449 11.717 -19.522 1.00 0.00 15 GLY A C 18
ATOM 17760 O O . GLY A 1 15 ? -3.998 12.349 -20.479 1.00 0.00 15 GLY A O 18
ATOM 17764 N N . ILE A 1 16 ? -3.667 10.980 -18.726 1.00 0.00 16 ILE A N 18
ATOM 17765 C CA . ILE A 1 16 ? -2.227 10.871 -18.890 1.00 0.00 16 ILE A CA 18
ATOM 17766 C C . ILE A 1 16 ? -1.761 9.428 -18.700 1.00 0.00 16 ILE A C 18
ATOM 17767 O O . ILE A 1 16 ? -2.063 8.810 -17.692 1.00 0.00 16 ILE A O 18
ATOM 17783 N N . THR A 1 17 ? -1.014 8.883 -19.654 1.00 0.00 17 THR A N 18
ATOM 17784 C CA . THR A 1 17 ? -0.482 7.517 -19.571 1.00 0.00 17 THR A CA 18
ATOM 17785 C C . THR A 1 17 ? 1.029 7.636 -19.372 1.00 0.00 17 THR A C 18
ATOM 17786 O O . THR A 1 17 ? 1.604 8.700 -19.611 1.00 0.00 17 THR A O 18
ATOM 17797 N N . LEU A 1 18 ? 1.673 6.573 -18.884 1.00 0.00 18 LEU A N 18
ATOM 17798 C CA . LEU A 1 18 ? 3.102 6.519 -18.624 1.00 0.00 18 LEU A CA 18
ATOM 17799 C C . LEU A 1 18 ? 3.728 5.540 -19.610 1.00 0.00 18 LEU A C 18
ATOM 17800 O O . LEU A 1 18 ? 3.182 4.460 -19.822 1.00 0.00 18 LEU A O 18
ATOM 17816 N N . PHE A 1 19 ? 4.844 5.931 -20.233 1.00 0.00 19 PHE A N 18
ATOM 17817 C CA . PHE A 1 19 ? 5.596 5.131 -21.211 1.00 0.00 19 PHE A CA 18
ATOM 17818 C C . PHE A 1 19 ? 7.104 5.269 -20.974 1.00 0.00 19 PHE A C 18
ATOM 17819 O O . PHE A 1 19 ? 7.538 6.123 -20.193 1.00 0.00 19 PHE A O 18
ATOM 17836 N N . VAL A 1 20 ? 7.910 4.449 -21.648 1.00 0.00 20 VAL A N 18
ATOM 17837 C CA . VAL A 1 20 ? 9.360 4.423 -21.550 1.00 0.00 20 VAL A CA 18
ATOM 17838 C C . VAL A 1 20 ? 10.003 4.484 -22.924 1.00 0.00 20 VAL A C 18
ATOM 17839 O O . VAL A 1 20 ? 9.596 3.826 -23.878 1.00 0.00 20 VAL A O 18
ATOM 17852 N N . ALA A 1 21 ? 11.071 5.267 -22.976 1.00 0.00 21 ALA A N 18
ATOM 17853 C CA . ALA A 1 21 ? 11.950 5.508 -24.106 1.00 0.00 21 ALA A CA 18
ATOM 17854 C C . ALA A 1 21 ? 13.234 6.060 -23.504 1.00 0.00 21 ALA A C 18
ATOM 17855 O O . ALA A 1 21 ? 13.178 6.598 -22.399 1.00 0.00 21 ALA A O 18
ATOM 17862 N N . ASP A 1 22 ? 14.380 5.950 -24.173 1.00 0.00 22 ASP A N 18
ATOM 17863 C CA . ASP A 1 22 ? 15.644 6.515 -23.669 1.00 0.00 22 ASP A CA 18
ATOM 17864 C C . ASP A 1 22 ? 15.983 6.080 -22.234 1.00 0.00 22 ASP A C 18
ATOM 17865 O O . ASP A 1 22 ? 16.629 6.818 -21.485 1.00 0.00 22 ASP A O 18
ATOM 17874 N N . ASN A 1 23 ? 15.504 4.896 -21.830 1.00 0.00 23 ASN A N 18
ATOM 17875 C CA . ASN A 1 23 ? 15.679 4.300 -20.509 1.00 0.00 23 ASN A CA 18
ATOM 17876 C C . ASN A 1 23 ? 15.122 5.198 -19.389 1.00 0.00 23 ASN A C 18
ATOM 17877 O O . ASN A 1 23 ? 15.522 5.093 -18.227 1.00 0.00 23 ASN A O 18
ATOM 17888 N N . ARG A 1 24 ? 14.164 6.083 -19.700 1.00 0.00 24 ARG A N 18
ATOM 17889 C CA . ARG A 1 24 ? 13.574 7.004 -18.733 1.00 0.00 24 ARG A CA 18
ATOM 17890 C C . ARG A 1 24 ? 12.055 7.001 -18.738 1.00 0.00 24 ARG A C 18
ATOM 17891 O O . ARG A 1 24 ? 11.414 6.610 -19.714 1.00 0.00 24 ARG A O 18
ATOM 17912 N N . LEU A 1 25 ? 11.479 7.473 -17.637 1.00 0.00 25 LEU A N 18
ATOM 17913 C CA . LEU A 1 25 ? 10.043 7.570 -17.445 1.00 0.00 25 LEU A CA 18
ATOM 17914 C C . LEU A 1 25 ? 9.529 8.756 -18.245 1.00 0.00 25 LEU A C 18
ATOM 17915 O O . LEU A 1 25 ? 10.022 9.874 -18.078 1.00 0.00 25 LEU A O 18
ATOM 17931 N N . GLN A 1 26 ? 8.544 8.526 -19.101 1.00 0.00 26 GLN A N 18
ATOM 17932 C CA . GLN A 1 26 ? 7.885 9.523 -19.925 1.00 0.00 26 GLN A CA 18
ATOM 17933 C C . GLN A 1 26 ? 6.385 9.388 -19.708 1.00 0.00 26 GLN A C 18
ATOM 17934 O O . GLN A 1 26 ? 5.907 8.491 -19.007 1.00 0.00 26 GLN A O 18
ATOM 17948 N N . TYR A 1 27 ? 5.639 10.319 -20.283 1.00 0.00 27 TYR A N 18
ATOM 17949 C CA . TYR A 1 27 ? 4.199 10.386 -20.183 1.00 0.00 27 TYR A CA 18
ATOM 17950 C C . TYR A 1 27 ? 3.634 10.777 -21.537 1.00 0.00 27 TYR A C 18
ATOM 17951 O O . TYR A 1 27 ? 4.319 11.419 -22.341 1.00 0.00 27 TYR A O 18
ATOM 17969 N N . GLU A 1 28 ? 2.385 10.390 -21.759 1.00 0.00 28 GLU A N 18
ATOM 17970 C CA . GLU A 1 28 ? 1.628 10.630 -22.968 1.00 0.00 28 GLU A CA 18
ATOM 17971 C C . GLU A 1 28 ? 0.236 11.079 -22.543 1.00 0.00 28 GLU A C 18
ATOM 17972 O O . GLU A 1 28 ? -0.601 10.273 -22.127 1.00 0.00 28 GLU A O 18
ATOM 17984 N N . THR A 1 29 ? -0.010 12.379 -22.593 1.00 0.00 29 THR A N 18
ATOM 17985 C CA . THR A 1 29 ? -1.271 12.992 -22.222 1.00 0.00 29 THR A CA 18
ATOM 17986 C C . THR A 1 29 ? -1.828 13.809 -23.382 1.00 0.00 29 THR A C 18
ATOM 17987 O O . THR A 1 29 ? -1.093 14.241 -24.269 1.00 0.00 29 THR A O 18
ATOM 17998 N N . SER A 1 30 ? -3.142 14.017 -23.363 1.00 0.00 30 SER A N 18
ATOM 17999 C CA . SER A 1 30 ? -3.890 14.788 -24.346 1.00 0.00 30 SER A CA 18
ATOM 18000 C C . SER A 1 30 ? -4.343 16.118 -23.716 1.00 0.00 30 SER A C 18
ATOM 18001 O O . SER A 1 30 ? -5.043 16.908 -24.349 1.00 0.00 30 SER A O 18
ATOM 18009 N N . ARG A 1 31 ? -4.033 16.336 -22.433 1.00 0.00 31 ARG A N 18
ATOM 18010 C CA . ARG A 1 31 ? -4.379 17.527 -21.669 1.00 0.00 31 ARG A CA 18
ATOM 18011 C C . ARG A 1 31 ? -3.602 18.731 -22.187 1.00 0.00 31 ARG A C 18
ATOM 18012 O O . ARG A 1 31 ? -2.632 18.575 -22.928 1.00 0.00 31 ARG A O 18
ATOM 18033 N N . ASP A 1 32 ? -3.987 19.937 -21.765 1.00 0.00 32 ASP A N 18
ATOM 18034 C CA . ASP A 1 32 ? -3.277 21.153 -22.174 1.00 0.00 32 ASP A CA 18
ATOM 18035 C C . ASP A 1 32 ? -1.890 21.169 -21.540 1.00 0.00 32 ASP A C 18
ATOM 18036 O O . ASP A 1 32 ? -0.972 21.800 -22.073 1.00 0.00 32 ASP A O 18
ATOM 18045 N N . ASN A 1 33 ? -1.743 20.538 -20.373 1.00 0.00 33 ASN A N 18
ATOM 18046 C CA . ASN A 1 33 ? -0.502 20.425 -19.629 1.00 0.00 33 ASN A CA 18
ATOM 18047 C C . ASN A 1 33 ? -0.677 19.400 -18.515 1.00 0.00 33 ASN A C 18
ATOM 18048 O O . ASN A 1 33 ? -1.766 18.839 -18.342 1.00 0.00 33 ASN A O 18
ATOM 18059 N N . ILE A 1 34 ? 0.388 19.157 -17.755 1.00 0.00 34 ILE A N 18
ATOM 18060 C CA . ILE A 1 34 ? 0.375 18.213 -16.652 1.00 0.00 34 ILE A CA 18
ATOM 18061 C C . ILE A 1 34 ? 0.650 18.969 -15.353 1.00 0.00 34 ILE A C 18
ATOM 18062 O O . ILE A 1 34 ? 1.580 19.789 -15.304 1.00 0.00 34 ILE A O 18
ATOM 18078 N N . PRO A 1 35 ? -0.151 18.740 -14.306 1.00 0.00 35 PRO A N 18
ATOM 18079 C CA . PRO A 1 35 ? 0.066 19.394 -13.038 1.00 0.00 35 PRO A CA 18
ATOM 18080 C C . PRO A 1 35 ? 1.360 18.865 -12.420 1.00 0.00 35 PRO A C 18
ATOM 18081 O O . PRO A 1 35 ? 1.822 17.758 -12.706 1.00 0.00 35 PRO A O 18
ATOM 18092 N N . GLU A 1 36 ? 1.964 19.679 -11.567 1.00 0.00 36 GLU A N 18
ATOM 18093 C CA . GLU A 1 36 ? 3.206 19.333 -10.892 1.00 0.00 36 GLU A CA 18
ATOM 18094 C C . GLU A 1 36 ? 3.020 18.208 -9.896 1.00 0.00 36 GLU A C 18
ATOM 18095 O O . GLU A 1 36 ? 3.914 17.386 -9.756 1.00 0.00 36 GLU A O 18
ATOM 18107 N N . GLU A 1 37 ? 1.866 18.136 -9.240 1.00 0.00 37 GLU A N 18
ATOM 18108 C CA . GLU A 1 37 ? 1.580 17.086 -8.269 1.00 0.00 37 GLU A CA 18
ATOM 18109 C C . GLU A 1 37 ? 1.693 15.702 -8.922 1.00 0.00 37 GLU A C 18
ATOM 18110 O O . GLU A 1 37 ? 2.207 14.778 -8.294 1.00 0.00 37 GLU A O 18
ATOM 18122 N N . LEU A 1 38 ? 1.236 15.576 -10.175 1.00 0.00 38 LEU A N 18
ATOM 18123 C CA . LEU A 1 38 ? 1.257 14.358 -10.970 1.00 0.00 38 LEU A CA 18
ATOM 18124 C C . LEU A 1 38 ? 2.709 14.046 -11.285 1.00 0.00 38 LEU A C 18
ATOM 18125 O O . LEU A 1 38 ? 3.146 12.910 -11.127 1.00 0.00 38 LEU A O 18
ATOM 18141 N N . LEU A 1 39 ? 3.457 15.056 -11.744 1.00 0.00 39 LEU A N 18
ATOM 18142 C CA . LEU A 1 39 ? 4.863 14.887 -12.066 1.00 0.00 39 LEU A CA 18
ATOM 18143 C C . LEU A 1 39 ? 5.589 14.383 -10.827 1.00 0.00 39 LEU A C 18
ATOM 18144 O O . LEU A 1 39 ? 6.256 13.359 -10.913 1.00 0.00 39 LEU A O 18
ATOM 18160 N N . ASN A 1 40 ? 5.454 15.079 -9.699 1.00 0.00 40 ASN A N 18
ATOM 18161 C CA . ASN A 1 40 ? 6.073 14.757 -8.421 1.00 0.00 40 ASN A CA 18
ATOM 18162 C C . ASN A 1 40 ? 5.797 13.324 -7.998 1.00 0.00 40 ASN A C 18
ATOM 18163 O O . ASN A 1 40 ? 6.714 12.645 -7.528 1.00 0.00 40 ASN A O 18
ATOM 18174 N N . GLU A 1 41 ? 4.557 12.873 -8.168 1.00 0.00 41 GLU A N 18
ATOM 18175 C CA . GLU A 1 41 ? 4.115 11.530 -7.826 1.00 0.00 41 GLU A CA 18
ATOM 18176 C C . GLU A 1 41 ? 4.817 10.509 -8.715 1.00 0.00 41 GLU A C 18
ATOM 18177 O O . GLU A 1 41 ? 5.529 9.628 -8.228 1.00 0.00 41 GLU A O 18
ATOM 18189 N N . TRP A 1 42 ? 4.677 10.656 -10.031 1.00 0.00 42 TRP A N 18
ATOM 18190 C CA . TRP A 1 42 ? 5.281 9.743 -10.988 1.00 0.00 42 TRP A CA 18
ATOM 18191 C C . TRP A 1 42 ? 6.805 9.751 -10.894 1.00 0.00 42 TRP A C 18
ATOM 18192 O O . TRP A 1 42 ? 7.439 8.740 -11.161 1.00 0.00 42 TRP A O 18
ATOM 18213 N N . LYS A 1 43 ? 7.427 10.858 -10.490 1.00 0.00 43 LYS A N 18
ATOM 18214 C CA . LYS A 1 43 ? 8.875 10.974 -10.340 1.00 0.00 43 LYS A CA 18
ATOM 18215 C C . LYS A 1 43 ? 9.332 10.254 -9.081 1.00 0.00 43 LYS A C 18
ATOM 18216 O O . LYS A 1 43 ? 10.476 9.782 -9.046 1.00 0.00 43 LYS A O 18
ATOM 18235 N N . TYR A 1 44 ? 8.467 10.157 -8.073 1.00 0.00 44 TYR A N 18
ATOM 18236 C CA . TYR A 1 44 ? 8.791 9.464 -6.834 1.00 0.00 44 TYR A CA 18
ATOM 18237 C C . TYR A 1 44 ? 8.936 7.968 -7.151 1.00 0.00 44 TYR A C 18
ATOM 18238 O O . TYR A 1 44 ? 9.925 7.347 -6.773 1.00 0.00 44 TYR A O 18
ATOM 18256 N N . TYR A 1 45 ? 8.001 7.408 -7.929 1.00 0.00 45 TYR A N 18
ATOM 18257 C CA . TYR A 1 45 ? 7.944 6.005 -8.326 1.00 0.00 45 TYR A CA 18
ATOM 18258 C C . TYR A 1 45 ? 8.334 5.784 -9.789 1.00 0.00 45 TYR A C 18
ATOM 18259 O O . TYR A 1 45 ? 7.902 4.804 -10.388 1.00 0.00 45 TYR A O 18
ATOM 18277 N N . ARG A 1 46 ? 9.144 6.659 -10.398 1.00 0.00 46 ARG A N 18
ATOM 18278 C CA . ARG A 1 46 ? 9.541 6.514 -11.799 1.00 0.00 46 ARG A CA 18
ATOM 18279 C C . ARG A 1 46 ? 10.167 5.160 -12.057 1.00 0.00 46 ARG A C 18
ATOM 18280 O O . ARG A 1 46 ? 9.870 4.576 -13.090 1.00 0.00 46 ARG A O 18
ATOM 18301 N N . GLN A 1 47 ? 11.036 4.689 -11.161 1.00 0.00 47 GLN A N 18
ATOM 18302 C CA . GLN A 1 47 ? 11.697 3.416 -11.342 1.00 0.00 47 GLN A CA 18
ATOM 18303 C C . GLN A 1 47 ? 10.692 2.281 -11.257 1.00 0.00 47 GLN A C 18
ATOM 18304 O O . GLN A 1 47 ? 10.819 1.324 -12.019 1.00 0.00 47 GLN A O 18
ATOM 18318 N N . ASP A 1 48 ? 9.730 2.385 -10.338 1.00 0.00 48 ASP A N 18
ATOM 18319 C CA . ASP A 1 48 ? 8.723 1.344 -10.159 1.00 0.00 48 ASP A CA 18
ATOM 18320 C C . ASP A 1 48 ? 7.900 1.253 -11.427 1.00 0.00 48 ASP A C 18
ATOM 18321 O O . ASP A 1 48 ? 7.672 0.178 -11.967 1.00 0.00 48 ASP A O 18
ATOM 18330 N N . LEU A 1 49 ? 7.509 2.426 -11.923 1.00 0.00 49 LEU A N 18
ATOM 18331 C CA . LEU A 1 49 ? 6.744 2.607 -13.134 1.00 0.00 49 LEU A CA 18
ATOM 18332 C C . LEU A 1 49 ? 7.520 1.948 -14.261 1.00 0.00 49 LEU A C 18
ATOM 18333 O O . LEU A 1 49 ? 7.045 0.952 -14.795 1.00 0.00 49 LEU A O 18
ATOM 18349 N N . ILE A 1 50 ? 8.690 2.500 -14.617 1.00 0.00 50 ILE A N 18
ATOM 18350 C CA . ILE A 1 50 ? 9.565 2.040 -15.693 1.00 0.00 50 ILE A CA 18
ATOM 18351 C C . ILE A 1 50 ? 9.656 0.531 -15.761 1.00 0.00 50 ILE A C 18
ATOM 18352 O O . ILE A 1 50 ? 9.519 0.002 -16.861 1.00 0.00 50 ILE A O 18
ATOM 18368 N N . ASP A 1 51 ? 9.874 -0.133 -14.629 1.00 0.00 51 ASP A N 18
ATOM 18369 C CA . ASP A 1 51 ? 10.009 -1.579 -14.577 1.00 0.00 51 ASP A CA 18
ATOM 18370 C C . ASP A 1 51 ? 8.868 -2.302 -15.280 1.00 0.00 51 ASP A C 18
ATOM 18371 O O . ASP A 1 51 ? 9.095 -3.309 -15.944 1.00 0.00 51 ASP A O 18
ATOM 18380 N N . PHE A 1 52 ? 7.643 -1.799 -15.136 1.00 0.00 52 PHE A N 18
ATOM 18381 C CA . PHE A 1 52 ? 6.472 -2.370 -15.787 1.00 0.00 52 PHE A CA 18
ATOM 18382 C C . PHE A 1 52 ? 6.266 -1.710 -17.149 1.00 0.00 52 PHE A C 18
ATOM 18383 O O . PHE A 1 52 ? 5.775 -2.364 -18.063 1.00 0.00 52 PHE A O 18
ATOM 18400 N N . LEU A 1 53 ? 6.620 -0.427 -17.306 1.00 0.00 53 LEU A N 18
ATOM 18401 C CA . LEU A 1 53 ? 6.434 0.304 -18.566 1.00 0.00 53 LEU A CA 18
ATOM 18402 C C . LEU A 1 53 ? 7.159 -0.364 -19.714 1.00 0.00 53 LEU A C 18
ATOM 18403 O O . LEU A 1 53 ? 6.616 -0.468 -20.814 1.00 0.00 53 LEU A O 18
ATOM 18419 N N . GLN A 1 54 ? 8.381 -0.824 -19.455 1.00 0.00 54 GLN A N 18
ATOM 18420 C CA . GLN A 1 54 ? 9.186 -1.476 -20.465 1.00 0.00 54 GLN A CA 18
ATOM 18421 C C . GLN A 1 54 ? 8.446 -2.667 -21.067 1.00 0.00 54 GLN A C 18
ATOM 18422 O O . GLN A 1 54 ? 8.420 -2.831 -22.288 1.00 0.00 54 GLN A O 18
ATOM 18436 N N . GLN A 1 55 ? 7.830 -3.456 -20.191 1.00 0.00 55 GLN A N 18
ATOM 18437 C CA . GLN A 1 55 ? 7.091 -4.664 -20.503 1.00 0.00 55 GLN A CA 18
ATOM 18438 C C . GLN A 1 55 ? 5.694 -4.377 -21.037 1.00 0.00 55 GLN A C 18
ATOM 18439 O O . GLN A 1 55 ? 5.153 -5.186 -21.789 1.00 0.00 55 GLN A O 18
ATOM 18453 N N . LEU A 1 56 ? 5.106 -3.235 -20.672 1.00 0.00 56 LEU A N 18
ATOM 18454 C CA . LEU A 1 56 ? 3.785 -2.833 -21.128 1.00 0.00 56 LEU A CA 18
ATOM 18455 C C . LEU A 1 56 ? 3.819 -2.684 -22.639 1.00 0.00 56 LEU A C 18
ATOM 18456 O O . LEU A 1 56 ? 2.889 -3.131 -23.312 1.00 0.00 56 LEU A O 18
ATOM 18472 N N . ASP A 1 57 ? 4.889 -2.065 -23.149 1.00 0.00 57 ASP A N 18
ATOM 18473 C CA . ASP A 1 57 ? 5.048 -1.862 -24.585 1.00 0.00 57 ASP A CA 18
ATOM 18474 C C . ASP A 1 57 ? 5.801 -3.036 -25.228 1.00 0.00 57 ASP A C 18
ATOM 18475 O O . ASP A 1 57 ? 5.514 -3.414 -26.362 1.00 0.00 57 ASP A O 18
ATOM 18484 N N . ALA A 1 58 ? 6.695 -3.681 -24.463 1.00 0.00 58 ALA A N 18
ATOM 18485 C CA . ALA A 1 58 ? 7.522 -4.827 -24.848 1.00 0.00 58 ALA A CA 18
ATOM 18486 C C . ALA A 1 58 ? 8.430 -4.548 -26.058 1.00 0.00 58 ALA A C 18
ATOM 18487 O O . ALA A 1 58 ? 8.598 -5.396 -26.940 1.00 0.00 58 ALA A O 18
ATOM 18494 N N . LYS A 1 59 ? 9.039 -3.364 -26.083 1.00 0.00 59 LYS A N 18
ATOM 18495 C CA . LYS A 1 59 ? 9.932 -2.876 -27.131 1.00 0.00 59 LYS A CA 18
ATOM 18496 C C . LYS A 1 59 ? 11.345 -2.618 -26.607 1.00 0.00 59 LYS A C 18
ATOM 18497 O O . LYS A 1 59 ? 11.621 -2.762 -25.416 1.00 0.00 59 LYS A O 18
ATOM 18516 N N . GLU A 1 60 ? 12.232 -2.190 -27.496 1.00 0.00 60 GLU A N 18
ATOM 18517 C CA . GLU A 1 60 ? 13.628 -1.875 -27.228 1.00 0.00 60 GLU A CA 18
ATOM 18518 C C . GLU A 1 60 ? 13.776 -0.432 -26.713 1.00 0.00 60 GLU A C 18
ATOM 18519 O O . GLU A 1 60 ? 12.820 0.347 -26.704 1.00 0.00 60 GLU A O 18
ATOM 18531 N N . GLU A 1 61 ? 14.991 -0.077 -26.292 1.00 0.00 61 GLU A N 18
ATOM 18532 C CA . GLU A 1 61 ? 15.456 1.212 -25.780 1.00 0.00 61 GLU A CA 18
ATOM 18533 C C . GLU A 1 61 ? 16.960 1.066 -25.494 1.00 0.00 61 GLU A C 18
ATOM 18534 O O . GLU A 1 61 ? 17.567 0.058 -25.879 1.00 0.00 61 GLU A O 18
ATOM 18546 N N . THR A 1 62 ? 17.586 2.107 -24.951 1.00 0.00 62 THR A N 18
ATOM 18547 C CA . THR A 1 62 ? 18.993 2.184 -24.588 1.00 0.00 62 THR A CA 18
ATOM 18548 C C . THR A 1 62 ? 19.150 3.447 -23.722 1.00 0.00 62 THR A C 18
ATOM 18549 O O . THR A 1 62 ? 18.175 4.185 -23.526 1.00 0.00 62 THR A O 18
ATOM 18560 N N . GLN A 1 63 ? 20.355 3.677 -23.198 1.00 0.00 63 GLN A N 18
ATOM 18561 C CA . GLN A 1 63 ? 20.741 4.810 -22.372 1.00 0.00 63 GLN A CA 18
ATOM 18562 C C . GLN A 1 63 ? 22.002 5.374 -22.998 1.00 0.00 63 GLN A C 18
ATOM 18563 O O . GLN A 1 63 ? 22.842 4.575 -23.464 1.00 0.00 63 GLN A O 18
ATOM 18577 N N . MET A 1 1 ? 2.982 -1.055 -0.575 1.00 0.00 1 MET A N 19
ATOM 18578 C CA . MET A 1 1 ? 3.520 -0.521 -1.834 1.00 0.00 1 MET A CA 19
ATOM 18579 C C . MET A 1 1 ? 2.436 -0.541 -2.898 1.00 0.00 1 MET A C 19
ATOM 18580 O O . MET A 1 1 ? 1.480 -1.309 -2.786 1.00 0.00 1 MET A O 19
ATOM 18594 N N . LYS A 1 2 ? 2.542 0.343 -3.890 1.00 0.00 2 LYS A N 19
ATOM 18595 C CA . LYS A 1 2 ? 1.624 0.479 -5.016 1.00 0.00 2 LYS A CA 19
ATOM 18596 C C . LYS A 1 2 ? 2.473 0.238 -6.248 1.00 0.00 2 LYS A C 19
ATOM 18597 O O . LYS A 1 2 ? 3.418 0.977 -6.526 1.00 0.00 2 LYS A O 19
ATOM 18616 N N . ASN A 1 3 ? 2.177 -0.865 -6.912 1.00 0.00 3 ASN A N 19
ATOM 18617 C CA . ASN A 1 3 ? 2.834 -1.305 -8.123 1.00 0.00 3 ASN A CA 19
ATOM 18618 C C . ASN A 1 3 ? 2.437 -0.393 -9.265 1.00 0.00 3 ASN A C 19
ATOM 18619 O O . ASN A 1 3 ? 1.371 0.223 -9.242 1.00 0.00 3 ASN A O 19
ATOM 18630 N N . ALA A 1 4 ? 3.274 -0.390 -10.298 1.00 0.00 4 ALA A N 19
ATOM 18631 C CA . ALA A 1 4 ? 3.151 0.405 -11.509 1.00 0.00 4 ALA A CA 19
ATOM 18632 C C . ALA A 1 4 ? 1.761 0.334 -12.103 1.00 0.00 4 ALA A C 19
ATOM 18633 O O . ALA A 1 4 ? 1.173 1.372 -12.382 1.00 0.00 4 ALA A O 19
ATOM 18640 N N . ALA A 1 5 ? 1.225 -0.883 -12.208 1.00 0.00 5 ALA A N 19
ATOM 18641 C CA . ALA A 1 5 ? -0.084 -1.137 -12.770 1.00 0.00 5 ALA A CA 19
ATOM 18642 C C . ALA A 1 5 ? -1.161 -0.247 -12.146 1.00 0.00 5 ALA A C 19
ATOM 18643 O O . ALA A 1 5 ? -2.042 0.247 -12.853 1.00 0.00 5 ALA A O 19
ATOM 18650 N N . GLN A 1 6 ? -1.108 -0.057 -10.825 1.00 0.00 6 GLN A N 19
ATOM 18651 C CA . GLN A 1 6 ? -2.054 0.777 -10.105 1.00 0.00 6 GLN A CA 19
ATOM 18652 C C . GLN A 1 6 ? -1.751 2.263 -10.354 1.00 0.00 6 GLN A C 19
ATOM 18653 O O . GLN A 1 6 ? -2.683 3.059 -10.445 1.00 0.00 6 GLN A O 19
ATOM 18667 N N . ILE A 1 7 ? -0.470 2.651 -10.410 1.00 0.00 7 ILE A N 19
ATOM 18668 C CA . ILE A 1 7 ? -0.064 4.043 -10.636 1.00 0.00 7 ILE A CA 19
ATOM 18669 C C . ILE A 1 7 ? -0.555 4.509 -12.013 1.00 0.00 7 ILE A C 19
ATOM 18670 O O . ILE A 1 7 ? -1.168 5.570 -12.128 1.00 0.00 7 ILE A O 19
ATOM 18686 N N . VAL A 1 8 ? -0.285 3.728 -13.063 1.00 0.00 8 VAL A N 19
ATOM 18687 C CA . VAL A 1 8 ? -0.693 4.079 -14.422 1.00 0.00 8 VAL A CA 19
ATOM 18688 C C . VAL A 1 8 ? -2.214 4.127 -14.521 1.00 0.00 8 VAL A C 19
ATOM 18689 O O . VAL A 1 8 ? -2.747 4.987 -15.211 1.00 0.00 8 VAL A O 19
ATOM 18702 N N . ASP A 1 9 ? -2.928 3.237 -13.832 1.00 0.00 9 ASP A N 19
ATOM 18703 C CA . ASP A 1 9 ? -4.393 3.216 -13.845 1.00 0.00 9 ASP A CA 19
ATOM 18704 C C . ASP A 1 9 ? -4.938 4.544 -13.319 1.00 0.00 9 ASP A C 19
ATOM 18705 O O . ASP A 1 9 ? -5.823 5.136 -13.943 1.00 0.00 9 ASP A O 19
ATOM 18714 N N . GLU A 1 10 ? -4.401 5.015 -12.194 1.00 0.00 10 GLU A N 19
ATOM 18715 C CA . GLU A 1 10 ? -4.790 6.281 -11.581 1.00 0.00 10 GLU A CA 19
ATOM 18716 C C . GLU A 1 10 ? -4.482 7.447 -12.529 1.00 0.00 10 GLU A C 19
ATOM 18717 O O . GLU A 1 10 ? -5.314 8.340 -12.681 1.00 0.00 10 GLU A O 19
ATOM 18729 N N . ALA A 1 11 ? -3.304 7.459 -13.168 1.00 0.00 11 ALA A N 19
ATOM 18730 C CA . ALA A 1 11 ? -2.904 8.521 -14.081 1.00 0.00 11 ALA A CA 19
ATOM 18731 C C . ALA A 1 11 ? -3.798 8.547 -15.315 1.00 0.00 11 ALA A C 19
ATOM 18732 O O . ALA A 1 11 ? -4.239 9.619 -15.737 1.00 0.00 11 ALA A O 19
ATOM 18739 N N . LEU A 1 12 ? -4.092 7.369 -15.869 1.00 0.00 12 LEU A N 19
ATOM 18740 C CA . LEU A 1 12 ? -4.912 7.210 -17.054 1.00 0.00 12 LEU A CA 19
ATOM 18741 C C . LEU A 1 12 ? -6.261 7.895 -16.863 1.00 0.00 12 LEU A C 19
ATOM 18742 O O . LEU A 1 12 ? -6.712 8.619 -17.752 1.00 0.00 12 LEU A O 19
ATOM 18758 N N . ASN A 1 13 ? -6.864 7.723 -15.687 1.00 0.00 13 ASN A N 19
ATOM 18759 C CA . ASN A 1 13 ? -8.144 8.316 -15.311 1.00 0.00 13 ASN A CA 19
ATOM 18760 C C . ASN A 1 13 ? -8.095 9.847 -15.406 1.00 0.00 13 ASN A C 19
ATOM 18761 O O . ASN A 1 13 ? -9.111 10.484 -15.655 1.00 0.00 13 ASN A O 19
ATOM 18772 N N . GLN A 1 14 ? -6.921 10.458 -15.196 1.00 0.00 14 GLN A N 19
ATOM 18773 C CA . GLN A 1 14 ? -6.717 11.911 -15.264 1.00 0.00 14 GLN A CA 19
ATOM 18774 C C . GLN A 1 14 ? -6.415 12.368 -16.695 1.00 0.00 14 GLN A C 19
ATOM 18775 O O . GLN A 1 14 ? -6.263 13.565 -16.958 1.00 0.00 14 GLN A O 19
ATOM 18789 N N . GLY A 1 15 ? -6.318 11.425 -17.627 1.00 0.00 15 GLY A N 19
ATOM 18790 C CA . GLY A 1 15 ? -6.042 11.669 -19.025 1.00 0.00 15 GLY A CA 19
ATOM 18791 C C . GLY A 1 15 ? -4.550 11.666 -19.341 1.00 0.00 15 GLY A C 19
ATOM 18792 O O . GLY A 1 15 ? -4.153 12.329 -20.301 1.00 0.00 15 GLY A O 19
ATOM 18796 N N . ILE A 1 16 ? -3.712 10.975 -18.561 1.00 0.00 16 ILE A N 19
ATOM 18797 C CA . ILE A 1 16 ? -2.273 10.925 -18.768 1.00 0.00 16 ILE A CA 19
ATOM 18798 C C . ILE A 1 16 ? -1.779 9.487 -18.629 1.00 0.00 16 ILE A C 19
ATOM 18799 O O . ILE A 1 16 ? -2.046 8.811 -17.641 1.00 0.00 16 ILE A O 19
ATOM 18815 N N . THR A 1 17 ? -1.056 9.013 -19.631 1.00 0.00 17 THR A N 19
ATOM 18816 C CA . THR A 1 17 ? -0.482 7.672 -19.668 1.00 0.00 17 THR A CA 19
ATOM 18817 C C . THR A 1 17 ? 0.998 7.788 -19.313 1.00 0.00 17 THR A C 19
ATOM 18818 O O . THR A 1 17 ? 1.548 8.894 -19.314 1.00 0.00 17 THR A O 19
ATOM 18829 N N . LEU A 1 18 ? 1.626 6.663 -18.960 1.00 0.00 18 LEU A N 19
ATOM 18830 C CA . LEU A 1 18 ? 3.030 6.566 -18.602 1.00 0.00 18 LEU A CA 19
ATOM 18831 C C . LEU A 1 18 ? 3.663 5.592 -19.591 1.00 0.00 18 LEU A C 19
ATOM 18832 O O . LEU A 1 18 ? 3.115 4.514 -19.817 1.00 0.00 18 LEU A O 19
ATOM 18848 N N . PHE A 1 19 ? 4.786 5.977 -20.203 1.00 0.00 19 PHE A N 19
ATOM 18849 C CA . PHE A 1 19 ? 5.547 5.172 -21.165 1.00 0.00 19 PHE A CA 19
ATOM 18850 C C . PHE A 1 19 ? 7.046 5.352 -20.894 1.00 0.00 19 PHE A C 19
ATOM 18851 O O . PHE A 1 19 ? 7.468 6.283 -20.196 1.00 0.00 19 PHE A O 19
ATOM 18868 N N . VAL A 1 20 ? 7.856 4.460 -21.458 1.00 0.00 20 VAL A N 19
ATOM 18869 C CA . VAL A 1 20 ? 9.307 4.454 -21.364 1.00 0.00 20 VAL A CA 19
ATOM 18870 C C . VAL A 1 20 ? 9.865 4.763 -22.751 1.00 0.00 20 VAL A C 19
ATOM 18871 O O . VAL A 1 20 ? 9.258 4.446 -23.774 1.00 0.00 20 VAL A O 19
ATOM 18884 N N . ALA A 1 21 ? 11.025 5.405 -22.764 1.00 0.00 21 ALA A N 19
ATOM 18885 C CA . ALA A 1 21 ? 11.834 5.794 -23.902 1.00 0.00 21 ALA A CA 19
ATOM 18886 C C . ALA A 1 21 ? 13.128 6.275 -23.277 1.00 0.00 21 ALA A C 19
ATOM 18887 O O . ALA A 1 21 ? 13.115 6.670 -22.113 1.00 0.00 21 ALA A O 19
ATOM 18894 N N . ASP A 1 22 ? 14.237 6.266 -23.999 1.00 0.00 22 ASP A N 19
ATOM 18895 C CA . ASP A 1 22 ? 15.528 6.755 -23.511 1.00 0.00 22 ASP A CA 19
ATOM 18896 C C . ASP A 1 22 ? 15.936 6.156 -22.170 1.00 0.00 22 ASP A C 19
ATOM 18897 O O . ASP A 1 22 ? 16.691 6.770 -21.413 1.00 0.00 22 ASP A O 19
ATOM 18906 N N . ASN A 1 23 ? 15.415 4.959 -21.861 1.00 0.00 23 ASN A N 19
ATOM 18907 C CA . ASN A 1 23 ? 15.646 4.237 -20.617 1.00 0.00 23 ASN A CA 19
ATOM 18908 C C . ASN A 1 23 ? 15.305 5.084 -19.371 1.00 0.00 23 ASN A C 19
ATOM 18909 O O . ASN A 1 23 ? 15.945 4.997 -18.320 1.00 0.00 23 ASN A O 19
ATOM 18920 N N . ARG A 1 24 ? 14.287 5.939 -19.485 1.00 0.00 24 ARG A N 19
ATOM 18921 C CA . ARG A 1 24 ? 13.800 6.832 -18.440 1.00 0.00 24 ARG A CA 19
ATOM 18922 C C . ARG A 1 24 ? 12.268 6.826 -18.430 1.00 0.00 24 ARG A C 19
ATOM 18923 O O . ARG A 1 24 ? 11.642 6.244 -19.322 1.00 0.00 24 ARG A O 19
ATOM 18944 N N . LEU A 1 25 ? 11.665 7.468 -17.427 1.00 0.00 25 LEU A N 19
ATOM 18945 C CA . LEU A 1 25 ? 10.217 7.578 -17.280 1.00 0.00 25 LEU A CA 19
ATOM 18946 C C . LEU A 1 25 ? 9.717 8.745 -18.134 1.00 0.00 25 LEU A C 19
ATOM 18947 O O . LEU A 1 25 ? 10.322 9.815 -18.122 1.00 0.00 25 LEU A O 19
ATOM 18963 N N . GLN A 1 26 ? 8.630 8.562 -18.876 1.00 0.00 26 GLN A N 19
ATOM 18964 C CA . GLN A 1 26 ? 7.956 9.539 -19.727 1.00 0.00 26 GLN A CA 19
ATOM 18965 C C . GLN A 1 26 ? 6.448 9.344 -19.522 1.00 0.00 26 GLN A C 19
ATOM 18966 O O . GLN A 1 26 ? 6.002 8.518 -18.720 1.00 0.00 26 GLN A O 19
ATOM 18980 N N . TYR A 1 27 ? 5.655 10.149 -20.218 1.00 0.00 27 TYR A N 19
ATOM 18981 C CA . TYR A 1 27 ? 4.207 10.164 -20.174 1.00 0.00 27 TYR A CA 19
ATOM 18982 C C . TYR A 1 27 ? 3.685 10.659 -21.509 1.00 0.00 27 TYR A C 19
ATOM 18983 O O . TYR A 1 27 ? 4.437 11.241 -22.303 1.00 0.00 27 TYR A O 19
ATOM 19001 N N . GLU A 1 28 ? 2.390 10.453 -21.714 1.00 0.00 28 GLU A N 19
ATOM 19002 C CA . GLU A 1 28 ? 1.657 10.833 -22.898 1.00 0.00 28 GLU A CA 19
ATOM 19003 C C . GLU A 1 28 ? 0.261 11.262 -22.469 1.00 0.00 28 GLU A C 19
ATOM 19004 O O . GLU A 1 28 ? -0.542 10.430 -22.046 1.00 0.00 28 GLU A O 19
ATOM 19016 N N . THR A 1 29 ? -0.047 12.549 -22.558 1.00 0.00 29 THR A N 19
ATOM 19017 C CA . THR A 1 29 ? -1.355 13.088 -22.212 1.00 0.00 29 THR A CA 19
ATOM 19018 C C . THR A 1 29 ? -1.910 13.853 -23.418 1.00 0.00 29 THR A C 19
ATOM 19019 O O . THR A 1 29 ? -1.197 14.153 -24.379 1.00 0.00 29 THR A O 19
ATOM 19030 N N . SER A 1 30 ? -3.201 14.161 -23.353 1.00 0.00 30 SER A N 19
ATOM 19031 C CA . SER A 1 30 ? -3.954 14.906 -24.348 1.00 0.00 30 SER A CA 19
ATOM 19032 C C . SER A 1 30 ? -4.479 16.201 -23.699 1.00 0.00 30 SER A C 19
ATOM 19033 O O . SER A 1 30 ? -5.334 16.883 -24.259 1.00 0.00 30 SER A O 19
ATOM 19041 N N . ARG A 1 31 ? -4.042 16.501 -22.471 1.00 0.00 31 ARG A N 19
ATOM 19042 C CA . ARG A 1 31 ? -4.424 17.683 -21.715 1.00 0.00 31 ARG A CA 19
ATOM 19043 C C . ARG A 1 31 ? -3.686 18.903 -22.270 1.00 0.00 31 ARG A C 19
ATOM 19044 O O . ARG A 1 31 ? -2.807 18.794 -23.132 1.00 0.00 31 ARG A O 19
ATOM 19065 N N . ASP A 1 32 ? -4.052 20.078 -21.766 1.00 0.00 32 ASP A N 19
ATOM 19066 C CA . ASP A 1 32 ? -3.451 21.360 -22.129 1.00 0.00 32 ASP A CA 19
ATOM 19067 C C . ASP A 1 32 ? -1.992 21.350 -21.670 1.00 0.00 32 ASP A C 19
ATOM 19068 O O . ASP A 1 32 ? -1.107 21.833 -22.377 1.00 0.00 32 ASP A O 19
ATOM 19077 N N . ASN A 1 33 ? -1.759 20.812 -20.470 1.00 0.00 33 ASN A N 19
ATOM 19078 C CA . ASN A 1 33 ? -0.491 20.648 -19.769 1.00 0.00 33 ASN A CA 19
ATOM 19079 C C . ASN A 1 33 ? -0.703 19.576 -18.690 1.00 0.00 33 ASN A C 19
ATOM 19080 O O . ASN A 1 33 ? -1.725 18.885 -18.711 1.00 0.00 33 ASN A O 19
ATOM 19091 N N . ILE A 1 34 ? 0.229 19.409 -17.755 1.00 0.00 34 ILE A N 19
ATOM 19092 C CA . ILE A 1 34 ? 0.163 18.439 -16.670 1.00 0.00 34 ILE A CA 19
ATOM 19093 C C . ILE A 1 34 ? 0.491 19.163 -15.357 1.00 0.00 34 ILE A C 19
ATOM 19094 O O . ILE A 1 34 ? 1.404 20.000 -15.337 1.00 0.00 34 ILE A O 19
ATOM 19110 N N . PRO A 1 35 ? -0.246 18.897 -14.270 1.00 0.00 35 PRO A N 19
ATOM 19111 C CA . PRO A 1 35 ? 0.046 19.521 -12.997 1.00 0.00 35 PRO A CA 19
ATOM 19112 C C . PRO A 1 35 ? 1.385 18.971 -12.481 1.00 0.00 35 PRO A C 19
ATOM 19113 O O . PRO A 1 35 ? 1.779 17.840 -12.781 1.00 0.00 35 PRO A O 19
ATOM 19124 N N . GLU A 1 36 ? 2.100 19.769 -11.698 1.00 0.00 36 GLU A N 19
ATOM 19125 C CA . GLU A 1 36 ? 3.396 19.390 -11.141 1.00 0.00 36 GLU A CA 19
ATOM 19126 C C . GLU A 1 36 ? 3.283 18.225 -10.174 1.00 0.00 36 GLU A C 19
ATOM 19127 O O . GLU A 1 36 ? 4.149 17.362 -10.159 1.00 0.00 36 GLU A O 19
ATOM 19139 N N . GLU A 1 37 ? 2.215 18.191 -9.386 1.00 0.00 37 GLU A N 19
ATOM 19140 C CA . GLU A 1 37 ? 1.931 17.159 -8.400 1.00 0.00 37 GLU A CA 19
ATOM 19141 C C . GLU A 1 37 ? 1.930 15.783 -9.072 1.00 0.00 37 GLU A C 19
ATOM 19142 O O . GLU A 1 37 ? 2.483 14.840 -8.512 1.00 0.00 37 GLU A O 19
ATOM 19154 N N . LEU A 1 38 ? 1.363 15.677 -10.283 1.00 0.00 38 LEU A N 19
ATOM 19155 C CA . LEU A 1 38 ? 1.307 14.440 -11.057 1.00 0.00 38 LEU A CA 19
ATOM 19156 C C . LEU A 1 38 ? 2.727 14.069 -11.456 1.00 0.00 38 LEU A C 19
ATOM 19157 O O . LEU A 1 38 ? 3.137 12.921 -11.300 1.00 0.00 38 LEU A O 19
ATOM 19173 N N . LEU A 1 39 ? 3.469 15.037 -12.009 1.00 0.00 39 LEU A N 19
ATOM 19174 C CA . LEU A 1 39 ? 4.841 14.811 -12.426 1.00 0.00 39 LEU A CA 19
ATOM 19175 C C . LEU A 1 39 ? 5.643 14.307 -11.244 1.00 0.00 39 LEU A C 19
ATOM 19176 O O . LEU A 1 39 ? 6.293 13.280 -11.393 1.00 0.00 39 LEU A O 19
ATOM 19192 N N . ASN A 1 40 ? 5.615 15.012 -10.117 1.00 0.00 40 ASN A N 19
ATOM 19193 C CA . ASN A 1 40 ? 6.336 14.685 -8.895 1.00 0.00 40 ASN A CA 19
ATOM 19194 C C . ASN A 1 40 ? 5.976 13.306 -8.366 1.00 0.00 40 ASN A C 19
ATOM 19195 O O . ASN A 1 40 ? 6.860 12.575 -7.922 1.00 0.00 40 ASN A O 19
ATOM 19206 N N . GLU A 1 41 ? 4.713 12.914 -8.455 1.00 0.00 41 GLU A N 19
ATOM 19207 C CA . GLU A 1 41 ? 4.258 11.607 -8.005 1.00 0.00 41 GLU A CA 19
ATOM 19208 C C . GLU A 1 41 ? 4.879 10.537 -8.896 1.00 0.00 41 GLU A C 19
ATOM 19209 O O . GLU A 1 41 ? 5.547 9.618 -8.417 1.00 0.00 41 GLU A O 19
ATOM 19221 N N . TRP A 1 42 ? 4.735 10.684 -10.212 1.00 0.00 42 TRP A N 19
ATOM 19222 C CA . TRP A 1 42 ? 5.293 9.727 -11.157 1.00 0.00 42 TRP A CA 19
ATOM 19223 C C . TRP A 1 42 ? 6.824 9.716 -11.077 1.00 0.00 42 TRP A C 19
ATOM 19224 O O . TRP A 1 42 ? 7.453 8.684 -11.282 1.00 0.00 42 TRP A O 19
ATOM 19245 N N . LYS A 1 43 ? 7.451 10.847 -10.749 1.00 0.00 43 LYS A N 19
ATOM 19246 C CA . LYS A 1 43 ? 8.887 11.002 -10.591 1.00 0.00 43 LYS A CA 19
ATOM 19247 C C . LYS A 1 43 ? 9.358 10.249 -9.351 1.00 0.00 43 LYS A C 19
ATOM 19248 O O . LYS A 1 43 ? 10.507 9.806 -9.338 1.00 0.00 43 LYS A O 19
ATOM 19267 N N . TYR A 1 44 ? 8.527 10.118 -8.318 1.00 0.00 44 TYR A N 19
ATOM 19268 C CA . TYR A 1 44 ? 8.878 9.416 -7.087 1.00 0.00 44 TYR A CA 19
ATOM 19269 C C . TYR A 1 44 ? 8.881 7.897 -7.298 1.00 0.00 44 TYR A C 19
ATOM 19270 O O . TYR A 1 44 ? 9.843 7.222 -6.923 1.00 0.00 44 TYR A O 19
ATOM 19288 N N . TYR A 1 45 ? 7.841 7.339 -7.923 1.00 0.00 45 TYR A N 19
ATOM 19289 C CA . TYR A 1 45 ? 7.701 5.917 -8.209 1.00 0.00 45 TYR A CA 19
ATOM 19290 C C . TYR A 1 45 ? 8.176 5.621 -9.636 1.00 0.00 45 TYR A C 19
ATOM 19291 O O . TYR A 1 45 ? 7.797 4.604 -10.214 1.00 0.00 45 TYR A O 19
ATOM 19309 N N . ARG A 1 46 ? 9.025 6.481 -10.222 1.00 0.00 46 ARG A N 19
ATOM 19310 C CA . ARG A 1 46 ? 9.521 6.299 -11.584 1.00 0.00 46 ARG A CA 19
ATOM 19311 C C . ARG A 1 46 ? 10.123 4.917 -11.776 1.00 0.00 46 ARG A C 19
ATOM 19312 O O . ARG A 1 46 ? 9.910 4.331 -12.828 1.00 0.00 46 ARG A O 19
ATOM 19333 N N . GLN A 1 47 ? 10.862 4.420 -10.780 1.00 0.00 47 GLN A N 19
ATOM 19334 C CA . GLN A 1 47 ? 11.494 3.119 -10.849 1.00 0.00 47 GLN A CA 19
ATOM 19335 C C . GLN A 1 47 ? 10.419 2.031 -10.890 1.00 0.00 47 GLN A C 19
ATOM 19336 O O . GLN A 1 47 ? 10.543 1.107 -11.690 1.00 0.00 47 GLN A O 19
ATOM 19350 N N . ASP A 1 48 ? 9.361 2.134 -10.070 1.00 0.00 48 ASP A N 19
ATOM 19351 C CA . ASP A 1 48 ? 8.320 1.099 -10.076 1.00 0.00 48 ASP A CA 19
ATOM 19352 C C . ASP A 1 48 ? 7.684 1.039 -11.449 1.00 0.00 48 ASP A C 19
ATOM 19353 O O . ASP A 1 48 ? 7.518 -0.037 -12.024 1.00 0.00 48 ASP A O 19
ATOM 19362 N N . LEU A 1 49 ? 7.353 2.237 -11.935 1.00 0.00 49 LEU A N 19
ATOM 19363 C CA . LEU A 1 49 ? 6.722 2.500 -13.207 1.00 0.00 49 LEU A CA 19
ATOM 19364 C C . LEU A 1 49 ? 7.543 1.874 -14.315 1.00 0.00 49 LEU A C 19
ATOM 19365 O O . LEU A 1 49 ? 7.086 0.894 -14.894 1.00 0.00 49 LEU A O 19
ATOM 19381 N N . ILE A 1 50 ? 8.717 2.446 -14.620 1.00 0.00 50 IL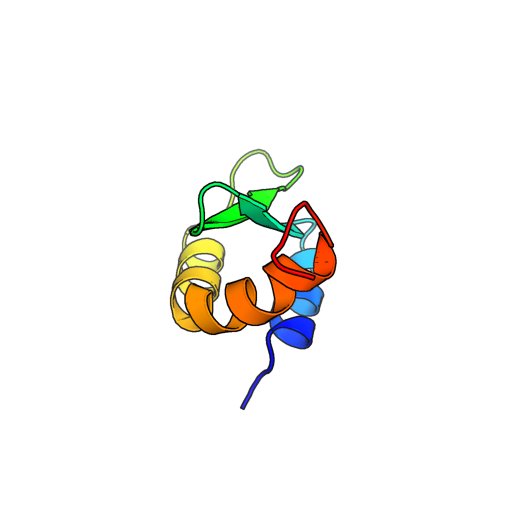E A N 19
ATOM 19382 C CA . ILE A 1 50 ? 9.617 2.010 -15.692 1.00 0.00 50 ILE A CA 19
ATOM 19383 C C . ILE A 1 50 ? 9.693 0.508 -15.799 1.00 0.00 50 ILE A C 19
ATOM 19384 O O . ILE A 1 50 ? 9.544 -0.009 -16.903 1.00 0.00 50 ILE A O 19
ATOM 19400 N N . ASP A 1 51 ? 9.915 -0.159 -14.669 1.00 0.00 51 ASP A N 19
ATOM 19401 C CA . ASP A 1 51 ? 10.041 -1.602 -14.637 1.00 0.00 51 ASP A CA 19
ATOM 19402 C C . ASP A 1 51 ? 8.929 -2.313 -15.395 1.00 0.00 51 ASP A C 19
ATOM 19403 O O . ASP A 1 51 ? 9.202 -3.277 -16.099 1.00 0.00 51 ASP A O 19
ATOM 19412 N N . PHE A 1 52 ? 7.686 -1.870 -15.219 1.00 0.00 52 PHE A N 19
ATOM 19413 C CA . PHE A 1 52 ? 6.532 -2.428 -15.912 1.00 0.00 52 PHE A CA 19
ATOM 19414 C C . PHE A 1 52 ? 6.372 -1.766 -17.281 1.00 0.00 52 PHE A C 19
ATOM 19415 O O . PHE A 1 52 ? 5.916 -2.418 -18.209 1.00 0.00 52 PHE A O 19
ATOM 19432 N N . LEU A 1 53 ? 6.704 -0.479 -17.422 1.00 0.00 53 LEU A N 19
ATOM 19433 C CA . LEU A 1 53 ? 6.539 0.260 -18.678 1.00 0.00 53 LEU A CA 19
ATOM 19434 C C . LEU A 1 53 ? 7.312 -0.399 -19.810 1.00 0.00 53 LEU A C 19
ATOM 19435 O O . LEU A 1 53 ? 6.802 -0.494 -20.926 1.00 0.00 53 LEU A O 19
ATOM 19451 N N . GLN A 1 54 ? 8.527 -0.872 -19.526 1.00 0.00 54 GLN A N 19
ATOM 19452 C CA . GLN A 1 54 ? 9.358 -1.533 -20.527 1.00 0.00 54 GLN A CA 19
ATOM 19453 C C . GLN A 1 54 ? 8.628 -2.772 -21.068 1.00 0.00 54 GLN A C 19
ATOM 19454 O O . GLN A 1 54 ? 8.592 -3.018 -22.270 1.00 0.00 54 GLN A O 19
ATOM 19468 N N . GLN A 1 55 ? 8.030 -3.549 -20.164 1.00 0.00 55 GLN A N 19
ATOM 19469 C CA . GLN A 1 55 ? 7.301 -4.780 -20.443 1.00 0.00 55 GLN A CA 19
ATOM 19470 C C . GLN A 1 55 ? 5.965 -4.519 -21.129 1.00 0.00 55 GLN A C 19
ATOM 19471 O O . GLN A 1 55 ? 5.571 -5.298 -21.996 1.00 0.00 55 GLN A O 19
ATOM 19485 N N . LEU A 1 56 ? 5.286 -3.430 -20.770 1.00 0.00 56 LEU A N 19
ATOM 19486 C CA . LEU A 1 56 ? 4.002 -3.032 -21.329 1.00 0.00 56 LEU A CA 19
ATOM 19487 C C . LEU A 1 56 ? 4.171 -2.844 -22.829 1.00 0.00 56 LEU A C 19
ATOM 19488 O O . LEU A 1 56 ? 3.416 -3.411 -23.620 1.00 0.00 56 LEU A O 19
ATOM 19504 N N . ASP A 1 57 ? 5.171 -2.068 -23.236 1.00 0.00 57 ASP A N 19
ATOM 19505 C CA . ASP A 1 57 ? 5.445 -1.823 -24.650 1.00 0.00 57 ASP A CA 19
ATOM 19506 C C . ASP A 1 57 ? 6.137 -3.036 -25.275 1.00 0.00 57 ASP A C 19
ATOM 19507 O O . ASP A 1 57 ? 5.958 -3.309 -26.461 1.00 0.00 57 ASP A O 19
ATOM 19516 N N . ALA A 1 58 ? 6.848 -3.831 -24.465 1.00 0.00 58 ALA A N 19
ATOM 19517 C CA . ALA A 1 58 ? 7.587 -5.020 -24.880 1.00 0.00 58 ALA A CA 19
ATOM 19518 C C . ALA A 1 58 ? 8.577 -4.697 -26.007 1.00 0.00 58 ALA A C 19
ATOM 19519 O O . ALA A 1 58 ? 8.842 -5.527 -26.885 1.00 0.00 58 ALA A O 19
ATOM 19526 N N . LYS A 1 59 ? 9.081 -3.462 -26.020 1.00 0.00 59 LYS A N 19
ATOM 19527 C CA . LYS A 1 59 ? 10.025 -2.940 -26.984 1.00 0.00 59 LYS A CA 19
ATOM 19528 C C . LYS A 1 59 ? 11.048 -2.153 -26.184 1.00 0.00 59 LYS A C 19
ATOM 19529 O O . LYS A 1 59 ? 10.696 -1.382 -25.293 1.00 0.00 59 LYS A O 19
ATOM 19548 N N . GLU A 1 60 ? 12.313 -2.363 -26.516 1.00 0.00 60 GLU A N 19
ATOM 19549 C CA . GLU A 1 60 ? 13.462 -1.733 -25.904 1.00 0.00 60 GLU A CA 19
ATOM 19550 C C . GLU A 1 60 ? 14.419 -1.403 -27.053 1.00 0.00 60 GLU A C 19
ATOM 19551 O O . GLU A 1 60 ? 14.294 -1.977 -28.137 1.00 0.00 60 GLU A O 19
ATOM 19563 N N . GLU A 1 61 ? 15.345 -0.462 -26.868 1.00 0.00 61 GLU A N 19
ATOM 19564 C CA . GLU A 1 61 ? 16.311 -0.086 -27.898 1.00 0.00 61 GLU A CA 19
ATOM 19565 C C . GLU A 1 61 ? 17.575 0.460 -27.229 1.00 0.00 61 GLU A C 19
ATOM 19566 O O . GLU A 1 61 ? 17.664 0.528 -25.997 1.00 0.00 61 GLU A O 19
ATOM 19578 N N . THR A 1 62 ? 18.585 0.797 -28.026 1.00 0.00 62 THR A N 19
ATOM 19579 C CA . THR A 1 62 ? 19.868 1.326 -27.578 1.00 0.00 62 THR A CA 19
ATOM 19580 C C . THR A 1 62 ? 19.692 2.598 -26.730 1.00 0.00 62 THR A C 19
ATOM 19581 O O . THR A 1 62 ? 18.685 3.303 -26.856 1.00 0.00 62 THR A O 19
ATOM 19592 N N . GLN A 1 63 ? 20.643 2.865 -25.829 1.00 0.00 63 GLN A N 19
ATOM 19593 C CA . GLN A 1 63 ? 20.624 4.042 -24.965 1.00 0.00 63 GLN A CA 19
ATOM 19594 C C . GLN A 1 63 ? 21.319 5.187 -25.694 1.00 0.00 63 GLN A C 19
ATOM 19595 O O . GLN A 1 63 ? 21.990 6.019 -25.047 1.00 0.00 63 GLN A O 19
ATOM 19609 N N . MET A 1 1 ? 2.469 1.343 -0.802 1.00 0.00 1 MET A N 20
ATOM 19610 C CA . MET A 1 1 ? 2.395 -0.006 -1.391 1.00 0.00 1 MET A CA 20
ATOM 19611 C C . MET A 1 1 ? 1.448 0.041 -2.587 1.00 0.00 1 MET A C 20
ATOM 19612 O O . MET A 1 1 ? 0.307 -0.412 -2.520 1.00 0.00 1 MET A O 20
ATOM 19626 N N . LYS A 1 2 ? 1.915 0.582 -3.717 1.00 0.00 2 LYS A N 20
ATOM 19627 C CA . LYS A 1 2 ? 1.136 0.722 -4.940 1.00 0.00 2 LYS A CA 20
ATOM 19628 C C . LYS A 1 2 ? 2.005 0.335 -6.128 1.00 0.00 2 LYS A C 20
ATOM 19629 O O . LYS A 1 2 ? 2.960 1.041 -6.461 1.00 0.00 2 LYS A O 20
ATOM 19648 N N . ASN A 1 3 ? 1.706 -0.817 -6.723 1.00 0.00 3 ASN A N 20
ATOM 19649 C CA . ASN A 1 3 ? 2.418 -1.359 -7.885 1.00 0.00 3 ASN A CA 20
ATOM 19650 C C . ASN A 1 3 ? 2.290 -0.367 -9.036 1.00 0.00 3 ASN A C 20
ATOM 19651 O O . ASN A 1 3 ? 1.278 0.329 -9.113 1.00 0.00 3 ASN A O 20
ATOM 19662 N N . ALA A 1 4 ? 3.245 -0.374 -9.969 1.00 0.00 4 ALA A N 20
ATOM 19663 C CA . ALA A 1 4 ? 3.311 0.494 -11.135 1.00 0.00 4 ALA A CA 20
ATOM 19664 C C . ALA A 1 4 ? 1.981 0.556 -11.853 1.00 0.00 4 ALA A C 20
ATOM 19665 O O . ALA A 1 4 ? 1.510 1.641 -12.164 1.00 0.00 4 ALA A O 20
ATOM 19672 N N . ALA A 1 5 ? 1.378 -0.610 -12.074 1.00 0.00 5 ALA A N 20
ATOM 19673 C CA . ALA A 1 5 ? 0.110 -0.744 -12.761 1.00 0.00 5 ALA A CA 20
ATOM 19674 C C . ALA A 1 5 ? -0.973 0.145 -12.148 1.00 0.00 5 ALA A C 20
ATOM 19675 O O . ALA A 1 5 ? -1.723 0.781 -12.879 1.00 0.00 5 ALA A O 20
ATOM 19682 N N . GLN A 1 6 ? -1.054 0.209 -10.817 1.00 0.00 6 GLN A N 20
ATOM 19683 C CA . GLN A 1 6 ? -2.042 1.033 -10.138 1.00 0.00 6 GLN A CA 20
ATOM 19684 C C . GLN A 1 6 ? -1.745 2.507 -10.379 1.00 0.00 6 GLN A C 20
ATOM 19685 O O . GLN A 1 6 ? -2.662 3.311 -10.498 1.00 0.00 6 GLN A O 20
ATOM 19699 N N . ILE A 1 7 ? -0.462 2.875 -10.388 1.00 0.00 7 ILE A N 20
ATOM 19700 C CA . ILE A 1 7 ? -0.037 4.248 -10.606 1.00 0.00 7 ILE A CA 20
ATOM 19701 C C . ILE A 1 7 ? -0.426 4.663 -12.029 1.00 0.00 7 ILE A C 20
ATOM 19702 O O . ILE A 1 7 ? -0.953 5.753 -12.247 1.00 0.00 7 ILE A O 20
ATOM 19718 N N . VAL A 1 8 ? -0.174 3.786 -12.998 1.00 0.00 8 VAL A N 20
ATOM 19719 C CA . VAL A 1 8 ? -0.501 4.027 -14.394 1.00 0.00 8 VAL A CA 20
ATOM 19720 C C . VAL A 1 8 ? -2.022 4.139 -14.532 1.00 0.00 8 VAL A C 20
ATOM 19721 O O . VAL A 1 8 ? -2.492 5.089 -15.159 1.00 0.00 8 VAL A O 20
ATOM 19734 N N . ASP A 1 9 ? -2.795 3.239 -13.918 1.00 0.00 9 ASP A N 20
ATOM 19735 C CA . ASP A 1 9 ? -4.260 3.247 -13.972 1.00 0.00 9 ASP A CA 20
ATOM 19736 C C . ASP A 1 9 ? -4.800 4.566 -13.420 1.00 0.00 9 ASP A C 20
ATOM 19737 O O . ASP A 1 9 ? -5.689 5.182 -14.002 1.00 0.00 9 ASP A O 20
ATOM 19746 N N . GLU A 1 10 ? -4.243 5.035 -12.310 1.00 0.00 10 GLU A N 20
ATOM 19747 C CA . GLU A 1 10 ? -4.627 6.285 -11.661 1.00 0.00 10 GLU A CA 20
ATOM 19748 C C . GLU A 1 10 ? -4.357 7.486 -12.563 1.00 0.00 10 GLU A C 20
ATOM 19749 O O . GLU A 1 10 ? -5.140 8.435 -12.583 1.00 0.00 10 GLU A O 20
ATOM 19761 N N . ALA A 1 11 ? -3.254 7.474 -13.309 1.00 0.00 11 ALA A N 20
ATOM 19762 C CA . ALA A 1 11 ? -2.938 8.574 -14.204 1.00 0.00 11 ALA A CA 20
ATOM 19763 C C . ALA A 1 11 ? -3.861 8.512 -15.426 1.00 0.00 11 ALA A C 20
ATOM 19764 O O . ALA A 1 11 ? -4.333 9.547 -15.907 1.00 0.00 11 ALA A O 20
ATOM 19771 N N . LEU A 1 12 ? -4.133 7.296 -15.917 1.00 0.00 12 LEU A N 20
ATOM 19772 C CA . LEU A 1 12 ? -5.003 7.038 -17.060 1.00 0.00 12 LEU A CA 20
ATOM 19773 C C . LEU A 1 12 ? -6.384 7.616 -16.760 1.00 0.00 12 LEU A C 20
ATOM 19774 O O . LEU A 1 12 ? -7.013 8.215 -17.628 1.00 0.00 12 LEU A O 20
ATOM 19790 N N . ASN A 1 13 ? -6.810 7.496 -15.505 1.00 0.00 13 ASN A N 20
ATOM 19791 C CA . ASN A 1 13 ? -8.074 7.984 -14.984 1.00 0.00 13 ASN A CA 20
ATOM 19792 C C . ASN A 1 13 ? -8.246 9.467 -15.304 1.00 0.00 13 ASN A C 20
ATOM 19793 O O . ASN A 1 13 ? -9.359 9.919 -15.571 1.00 0.00 13 ASN A O 20
ATOM 19804 N N . GLN A 1 14 ? -7.147 10.233 -15.284 1.00 0.00 14 GLN A N 20
ATOM 19805 C CA . GLN A 1 14 ? -7.135 11.661 -15.571 1.00 0.00 14 GLN A CA 20
ATOM 19806 C C . GLN A 1 14 ? -6.930 11.954 -17.058 1.00 0.00 14 GLN A C 20
ATOM 19807 O O . GLN A 1 14 ? -7.150 13.085 -17.486 1.00 0.00 14 GLN A O 20
ATOM 19821 N N . GLY A 1 15 ? -6.485 10.970 -17.836 1.00 0.00 15 GLY A N 20
ATOM 19822 C CA . GLY A 1 15 ? -6.227 11.095 -19.262 1.00 0.00 15 GLY A CA 20
ATOM 19823 C C . GLY A 1 15 ? -4.732 11.212 -19.573 1.00 0.00 15 GLY A C 20
ATOM 19824 O O . GLY A 1 15 ? -4.376 11.812 -20.592 1.00 0.00 15 GLY A O 20
ATOM 19828 N N . ILE A 1 16 ? -3.839 10.711 -18.709 1.00 0.00 16 ILE A N 20
ATOM 19829 C CA . ILE A 1 16 ? -2.395 10.756 -18.911 1.00 0.00 16 ILE A CA 20
ATOM 19830 C C . ILE A 1 16 ? -1.843 9.331 -18.832 1.00 0.00 16 ILE A C 20
ATOM 19831 O O . ILE A 1 16 ? -2.146 8.566 -17.918 1.00 0.00 16 ILE A O 20
ATOM 19847 N N . THR A 1 17 ? -1.031 8.978 -19.817 1.00 0.00 17 THR A N 20
ATOM 19848 C CA . THR A 1 17 ? -0.380 7.690 -19.993 1.00 0.00 17 THR A CA 20
ATOM 19849 C C . THR A 1 17 ? 1.066 7.769 -19.537 1.00 0.00 17 THR A C 20
ATOM 19850 O O . THR A 1 17 ? 1.646 8.855 -19.535 1.00 0.00 17 THR A O 20
ATOM 19861 N N . LEU A 1 18 ? 1.644 6.625 -19.161 1.00 0.00 18 LEU A N 20
ATOM 19862 C CA . LEU A 1 18 ? 3.016 6.490 -18.701 1.00 0.00 18 LEU A CA 20
ATOM 19863 C C . LEU A 1 18 ? 3.678 5.445 -19.575 1.00 0.00 18 LEU A C 20
ATOM 19864 O O . LEU A 1 18 ? 3.181 4.322 -19.636 1.00 0.00 18 LEU A O 20
ATOM 19880 N N . PHE A 1 19 ? 4.763 5.816 -20.252 1.00 0.00 19 PHE A N 20
ATOM 19881 C CA . PHE A 1 19 ? 5.522 4.912 -21.121 1.00 0.00 19 PHE A CA 20
ATOM 19882 C C . PHE A 1 19 ? 7.034 5.079 -20.899 1.00 0.00 19 PHE A C 20
ATOM 19883 O O . PHE A 1 19 ? 7.462 5.945 -20.133 1.00 0.00 19 PHE A O 20
ATOM 19900 N N . VAL A 1 20 ? 7.854 4.222 -21.508 1.00 0.00 20 VAL A N 20
ATOM 19901 C CA . VAL A 1 20 ? 9.310 4.238 -21.410 1.00 0.00 20 VAL A CA 20
ATOM 19902 C C . VAL A 1 20 ? 9.900 4.513 -22.792 1.00 0.00 20 VAL A C 20
ATOM 19903 O O . VAL A 1 20 ? 9.398 4.050 -23.811 1.00 0.00 20 VAL A O 20
ATOM 19916 N N . ALA A 1 21 ? 10.955 5.316 -22.811 1.00 0.00 21 ALA A N 20
ATOM 19917 C CA . ALA A 1 21 ? 11.762 5.741 -23.945 1.00 0.00 21 ALA A CA 20
ATOM 19918 C C . ALA A 1 21 ? 13.042 6.264 -23.315 1.00 0.00 21 ALA A C 20
ATOM 19919 O O . ALA A 1 21 ? 13.014 6.602 -22.131 1.00 0.00 21 ALA A O 20
ATOM 19926 N N . ASP A 1 22 ? 14.166 6.309 -24.031 1.00 0.00 22 ASP A N 20
ATOM 19927 C CA . ASP A 1 22 ? 15.423 6.839 -23.478 1.00 0.00 22 ASP A CA 20
ATOM 19928 C C . ASP A 1 22 ? 15.792 6.152 -22.147 1.00 0.00 22 ASP A C 20
ATOM 19929 O O . ASP A 1 22 ? 16.447 6.743 -21.284 1.00 0.00 22 ASP A O 20
ATOM 19938 N N . ASN A 1 23 ? 15.317 4.908 -21.940 1.00 0.00 23 ASN A N 20
ATOM 19939 C CA . ASN A 1 23 ? 15.505 4.107 -20.742 1.00 0.00 23 ASN A CA 20
ATOM 19940 C C . ASN A 1 23 ? 15.060 4.869 -19.479 1.00 0.00 23 ASN A C 20
ATOM 19941 O O . ASN A 1 23 ? 15.553 4.624 -18.382 1.00 0.00 23 ASN A O 20
ATOM 19952 N N . ARG A 1 24 ? 14.108 5.800 -19.608 1.00 0.00 24 ARG A N 20
ATOM 19953 C CA . ARG A 1 24 ? 13.581 6.625 -18.525 1.00 0.00 24 ARG A CA 20
ATOM 19954 C C . ARG A 1 24 ? 12.055 6.685 -18.581 1.00 0.00 24 ARG A C 20
ATOM 19955 O O . ARG A 1 24 ? 11.427 6.204 -19.526 1.00 0.00 24 ARG A O 20
ATOM 19976 N N . LEU A 1 25 ? 11.460 7.295 -17.563 1.00 0.00 25 LEU A N 20
ATOM 19977 C CA . LEU A 1 25 ? 10.027 7.468 -17.400 1.00 0.00 25 LEU A CA 20
ATOM 19978 C C . LEU A 1 25 ? 9.537 8.612 -18.287 1.00 0.00 25 LEU A C 20
ATOM 19979 O O . LEU A 1 25 ? 10.051 9.728 -18.193 1.00 0.00 25 LEU A O 20
ATOM 19995 N N . GLN A 1 26 ? 8.549 8.352 -19.138 1.00 0.00 26 GLN A N 20
ATOM 19996 C CA . GLN A 1 26 ? 7.910 9.299 -20.036 1.00 0.00 26 GLN A CA 20
ATOM 19997 C C . GLN A 1 26 ? 6.406 9.245 -19.786 1.00 0.00 26 GLN A C 20
ATOM 19998 O O . GLN A 1 26 ? 5.878 8.309 -19.179 1.00 0.00 26 GLN A O 20
ATOM 20012 N N . TYR A 1 27 ? 5.702 10.267 -20.254 1.00 0.00 27 TYR A N 20
ATOM 20013 C CA . TYR A 1 27 ? 4.265 10.383 -20.112 1.00 0.00 27 TYR A CA 20
ATOM 20014 C C . TYR A 1 27 ? 3.695 11.033 -21.361 1.00 0.00 27 TYR A C 20
ATOM 20015 O O . TYR A 1 27 ? 4.377 11.807 -22.033 1.00 0.00 27 TYR A O 20
ATOM 20033 N N . GLU A 1 28 ? 2.430 10.738 -21.638 1.00 0.00 28 GLU A N 20
ATOM 20034 C CA . GLU A 1 28 ? 1.712 11.266 -22.787 1.00 0.00 28 GLU A CA 20
ATOM 20035 C C . GLU A 1 28 ? 0.269 11.589 -22.400 1.00 0.00 28 GLU A C 20
ATOM 20036 O O . GLU A 1 28 ? -0.425 10.737 -21.855 1.00 0.00 28 GLU A O 20
ATOM 20048 N N . THR A 1 29 ? -0.201 12.804 -22.657 1.00 0.00 29 THR A N 20
ATOM 20049 C CA . THR A 1 29 ? -1.565 13.228 -22.364 1.00 0.00 29 THR A CA 20
ATOM 20050 C C . THR A 1 29 ? -2.079 14.174 -23.454 1.00 0.00 29 THR A C 20
ATOM 20051 O O . THR A 1 29 ? -1.327 14.622 -24.318 1.00 0.00 29 THR A O 20
ATOM 20062 N N . SER A 1 30 ? -3.376 14.468 -23.388 1.00 0.00 30 SER A N 20
ATOM 20063 C CA . SER A 1 30 ? -4.105 15.359 -24.276 1.00 0.00 30 SER A CA 20
ATOM 20064 C C . SER A 1 30 ? -4.509 16.633 -23.516 1.00 0.00 30 SER A C 20
ATOM 20065 O O . SER A 1 30 ? -5.342 17.395 -24.007 1.00 0.00 30 SER A O 20
ATOM 20073 N N . ARG A 1 31 ? -4.022 16.835 -22.283 1.00 0.00 31 ARG A N 20
ATOM 20074 C CA . ARG A 1 31 ? -4.313 18.024 -21.487 1.00 0.00 31 ARG A CA 20
ATOM 20075 C C . ARG A 1 31 ? -3.440 19.162 -22.006 1.00 0.00 31 ARG A C 20
ATOM 20076 O O . ARG A 1 31 ? -2.394 18.928 -22.614 1.00 0.00 31 ARG A O 20
ATOM 20097 N N . ASP A 1 32 ? -3.817 20.396 -21.703 1.00 0.00 32 ASP A N 20
ATOM 20098 C CA . ASP A 1 32 ? -3.097 21.604 -22.105 1.00 0.00 32 ASP A CA 20
ATOM 20099 C C . ASP A 1 32 ? -1.677 21.656 -21.528 1.00 0.00 32 ASP A C 20
ATOM 20100 O O . ASP A 1 32 ? -0.744 22.142 -22.172 1.00 0.00 32 ASP A O 20
ATOM 20109 N N . ASN A 1 33 ? -1.524 21.158 -20.303 1.00 0.00 33 ASN A N 20
ATOM 20110 C CA . ASN A 1 33 ? -0.316 21.075 -19.492 1.00 0.00 33 ASN A CA 20
ATOM 20111 C C . ASN A 1 33 ? -0.494 19.847 -18.593 1.00 0.00 33 ASN A C 20
ATOM 20112 O O . ASN A 1 33 ? -1.450 19.087 -18.763 1.00 0.00 33 ASN A O 20
ATOM 20123 N N . ILE A 1 34 ? 0.438 19.597 -17.683 1.00 0.00 34 ILE A N 20
ATOM 20124 C CA . ILE A 1 34 ? 0.394 18.521 -16.721 1.00 0.00 34 ILE A CA 20
ATOM 20125 C C . ILE A 1 34 ? 0.764 19.213 -15.407 1.00 0.00 34 ILE A C 20
ATOM 20126 O O . ILE A 1 34 ? 1.740 19.982 -15.378 1.00 0.00 34 ILE A O 20
ATOM 20142 N N . PRO A 1 35 ? -0.008 19.002 -14.338 1.00 0.00 35 PRO A N 20
ATOM 20143 C CA . PRO A 1 35 ? 0.299 19.615 -13.069 1.00 0.00 35 PRO A CA 20
ATOM 20144 C C . PRO A 1 35 ? 1.572 18.998 -12.481 1.00 0.00 35 PRO A C 20
ATOM 20145 O O . PRO A 1 35 ? 1.889 17.824 -12.695 1.00 0.00 35 PRO A O 20
ATOM 20156 N N . GLU A 1 36 ? 2.290 19.778 -11.681 1.00 0.00 36 GLU A N 20
ATOM 20157 C CA . GLU A 1 36 ? 3.530 19.340 -11.044 1.00 0.00 36 GLU A CA 20
ATOM 20158 C C . GLU A 1 36 ? 3.314 18.235 -10.027 1.00 0.00 36 GLU A C 20
ATOM 20159 O O . GLU A 1 36 ? 4.220 17.443 -9.806 1.00 0.00 36 GLU A O 20
ATOM 20171 N N . GLU A 1 37 ? 2.145 18.197 -9.396 1.00 0.00 37 GLU A N 20
ATOM 20172 C CA . GLU A 1 37 ? 1.778 17.196 -8.404 1.00 0.00 37 GLU A CA 20
ATOM 20173 C C . GLU A 1 37 ? 1.712 15.830 -9.085 1.00 0.00 37 GLU A C 20
ATOM 20174 O O . GLU A 1 37 ? 2.147 14.845 -8.498 1.00 0.00 37 GLU A O 20
ATOM 20186 N N . LEU A 1 38 ? 1.205 15.757 -10.322 1.00 0.00 38 LEU A N 20
ATOM 20187 C CA . LEU A 1 38 ? 1.113 14.510 -11.078 1.00 0.00 38 LEU A CA 20
ATOM 20188 C C . LEU A 1 38 ? 2.530 14.092 -11.416 1.00 0.00 38 LEU A C 20
ATOM 20189 O O . LEU A 1 38 ? 2.918 12.947 -11.191 1.00 0.00 38 LEU A O 20
ATOM 20205 N N . LEU A 1 39 ? 3.313 15.032 -11.962 1.00 0.00 39 LEU A N 20
ATOM 20206 C CA . LEU A 1 39 ? 4.684 14.749 -12.336 1.00 0.00 39 LEU A CA 20
ATOM 20207 C C . LEU A 1 39 ? 5.467 14.257 -11.143 1.00 0.00 39 LEU A C 20
ATOM 20208 O O . LEU A 1 39 ? 6.166 13.263 -11.288 1.00 0.00 39 LEU A O 20
ATOM 20224 N N . ASN A 1 40 ? 5.369 14.923 -9.999 1.00 0.00 40 ASN A N 20
ATOM 20225 C CA . ASN A 1 40 ? 6.095 14.565 -8.795 1.00 0.00 40 ASN A CA 20
ATOM 20226 C C . ASN A 1 40 ? 5.695 13.209 -8.251 1.00 0.00 40 ASN A C 20
ATOM 20227 O O . ASN A 1 40 ? 6.574 12.487 -7.779 1.00 0.00 40 ASN A O 20
ATOM 20238 N N . GLU A 1 41 ? 4.421 12.837 -8.346 1.00 0.00 41 GLU A N 20
ATOM 20239 C CA . GLU A 1 41 ? 3.982 11.542 -7.843 1.00 0.00 41 GLU A CA 20
ATOM 20240 C C . GLU A 1 41 ? 4.541 10.443 -8.739 1.00 0.00 41 GLU A C 20
ATOM 20241 O O . GLU A 1 41 ? 5.152 9.484 -8.264 1.00 0.00 41 GLU A O 20
ATOM 20253 N N . TRP A 1 42 ? 4.393 10.606 -10.056 1.00 0.00 42 TRP A N 20
ATOM 20254 C CA . TRP A 1 42 ? 4.893 9.626 -11.010 1.00 0.00 42 TRP A CA 20
ATOM 20255 C C . TRP A 1 42 ? 6.421 9.548 -10.917 1.00 0.00 42 TRP A C 20
ATOM 20256 O O . TRP A 1 42 ? 6.993 8.463 -10.968 1.00 0.00 42 TRP A O 20
ATOM 20277 N N . LYS A 1 43 ? 7.110 10.685 -10.757 1.00 0.00 43 LYS A N 20
ATOM 20278 C CA . LYS A 1 43 ? 8.556 10.749 -10.608 1.00 0.00 43 LYS A CA 20
ATOM 20279 C C . LYS A 1 43 ? 8.972 9.988 -9.355 1.00 0.00 43 LYS A C 20
ATOM 20280 O O . LYS A 1 43 ? 10.018 9.345 -9.379 1.00 0.00 43 LYS A O 20
ATOM 20299 N N . TYR A 1 44 ? 8.171 10.024 -8.288 1.00 0.00 44 TYR A N 20
ATOM 20300 C CA . TYR A 1 44 ? 8.501 9.334 -7.049 1.00 0.00 44 TYR A CA 20
ATOM 20301 C C . TYR A 1 44 ? 8.747 7.848 -7.317 1.00 0.00 44 TYR A C 20
ATOM 20302 O O . TYR A 1 44 ? 9.715 7.264 -6.825 1.00 0.00 44 TYR A O 20
ATOM 20320 N N . TYR A 1 45 ? 7.888 7.222 -8.117 1.00 0.00 45 TYR A N 20
ATOM 20321 C CA . TYR A 1 45 ? 7.944 5.821 -8.474 1.00 0.00 45 TYR A CA 20
ATOM 20322 C C . TYR A 1 45 ? 8.448 5.629 -9.896 1.00 0.00 45 TYR A C 20
ATOM 20323 O O . TYR A 1 45 ? 8.185 4.580 -10.462 1.00 0.00 45 TYR A O 20
ATOM 20341 N N . ARG A 1 46 ? 9.188 6.579 -10.493 1.00 0.00 46 ARG A N 20
ATOM 20342 C CA . ARG A 1 46 ? 9.685 6.446 -11.859 1.00 0.00 46 ARG A CA 20
ATOM 20343 C C . ARG A 1 46 ? 10.329 5.086 -12.083 1.00 0.00 46 ARG A C 20
ATOM 20344 O O . ARG A 1 46 ? 10.057 4.495 -13.114 1.00 0.00 46 ARG A O 20
ATOM 20365 N N . GLN A 1 47 ? 11.159 4.606 -11.153 1.00 0.00 47 GLN A N 20
ATOM 20366 C CA . GLN A 1 47 ? 11.841 3.335 -11.291 1.00 0.00 47 GLN A CA 20
ATOM 20367 C C . GLN A 1 47 ? 10.853 2.183 -11.170 1.00 0.00 47 GLN A C 20
ATOM 20368 O O . GLN A 1 47 ? 10.901 1.255 -11.976 1.00 0.00 47 GLN A O 20
ATOM 20382 N N . ASP A 1 48 ? 9.965 2.242 -10.173 1.00 0.00 48 ASP A N 20
ATOM 20383 C CA . ASP A 1 48 ? 8.975 1.186 -9.960 1.00 0.00 48 ASP A CA 20
ATOM 20384 C C . ASP A 1 48 ? 8.097 1.048 -11.201 1.00 0.00 48 ASP A C 20
ATOM 20385 O O . ASP A 1 48 ? 7.762 -0.062 -11.604 1.00 0.00 48 ASP A O 20
ATOM 20394 N N . LEU A 1 49 ? 7.778 2.197 -11.805 1.00 0.00 49 LEU A N 20
ATOM 20395 C CA . LEU A 1 49 ? 6.983 2.365 -13.002 1.00 0.00 49 LEU A CA 20
ATOM 20396 C C . LEU A 1 49 ? 7.758 1.797 -14.172 1.00 0.00 49 LEU A C 20
ATOM 20397 O O . LEU A 1 49 ? 7.282 0.835 -14.762 1.00 0.00 49 LEU A O 20
ATOM 20413 N N . ILE A 1 50 ? 8.913 2.393 -14.520 1.00 0.00 50 ILE A N 20
ATOM 2041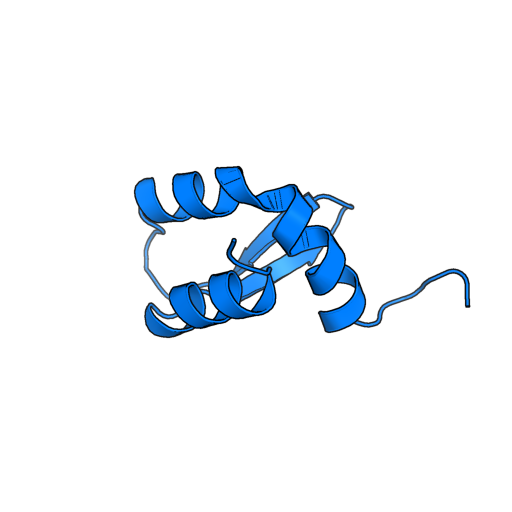4 C CA . ILE A 1 50 ? 9.757 1.997 -15.647 1.00 0.00 50 ILE A CA 20
ATOM 20415 C C . ILE A 1 50 ? 9.845 0.496 -15.775 1.00 0.00 50 ILE A C 20
ATOM 20416 O O . ILE A 1 50 ? 9.638 0.014 -16.882 1.00 0.00 50 ILE A O 20
ATOM 20432 N N . ASP A 1 51 ? 10.147 -0.210 -14.686 1.00 0.00 51 ASP A N 20
ATOM 20433 C CA . ASP A 1 51 ? 10.275 -1.658 -14.697 1.00 0.00 51 ASP A CA 20
ATOM 20434 C C . ASP A 1 51 ? 9.117 -2.311 -15.450 1.00 0.00 51 ASP A C 20
ATOM 20435 O O . ASP A 1 51 ? 9.338 -3.083 -16.380 1.00 0.00 51 ASP A O 20
ATOM 20444 N N . PHE A 1 52 ? 7.891 -1.960 -15.060 1.00 0.00 52 PHE A N 20
ATOM 20445 C CA . PHE A 1 52 ? 6.662 -2.456 -15.659 1.00 0.00 52 PHE A CA 20
ATOM 20446 C C . PHE A 1 52 ? 6.449 -1.834 -17.040 1.00 0.00 52 PHE A C 20
ATOM 20447 O O . PHE A 1 52 ? 5.956 -2.504 -17.939 1.00 0.00 52 PHE A O 20
ATOM 20464 N N . LEU A 1 53 ? 6.808 -0.561 -17.239 1.00 0.00 53 LEU A N 20
ATOM 20465 C CA . LEU A 1 53 ? 6.623 0.133 -18.518 1.00 0.00 53 LEU A CA 20
ATOM 20466 C C . LEU A 1 53 ? 7.382 -0.565 -19.636 1.00 0.00 53 LEU A C 20
ATOM 20467 O O . LEU A 1 53 ? 6.871 -0.675 -20.754 1.00 0.00 53 LEU A O 20
ATOM 20483 N N . GLN A 1 54 ? 8.581 -1.067 -19.342 1.00 0.00 54 GLN A N 20
ATOM 20484 C CA . GLN A 1 54 ? 9.378 -1.778 -20.335 1.00 0.00 54 GLN A CA 20
ATOM 20485 C C . GLN A 1 54 ? 8.611 -3.018 -20.819 1.00 0.00 54 GLN A C 20
ATOM 20486 O O . GLN A 1 54 ? 8.694 -3.382 -21.989 1.00 0.00 54 GLN A O 20
ATOM 20500 N N . GLN A 1 55 ? 7.821 -3.633 -19.938 1.00 0.00 55 GLN A N 20
ATOM 20501 C CA . GLN A 1 55 ? 7.016 -4.823 -20.221 1.00 0.00 55 GLN A CA 20
ATOM 20502 C C . GLN A 1 55 ? 5.649 -4.494 -20.829 1.00 0.00 55 GLN A C 20
ATOM 20503 O O . GLN A 1 55 ? 4.946 -5.410 -21.253 1.00 0.00 55 GLN A O 20
ATOM 20517 N N . LEU A 1 56 ? 5.229 -3.227 -20.836 1.00 0.00 56 LEU A N 20
ATOM 20518 C CA . LEU A 1 56 ? 3.953 -2.800 -21.405 1.00 0.00 56 LEU A CA 20
ATOM 20519 C C . LEU A 1 56 ? 4.111 -2.557 -22.907 1.00 0.00 56 LEU A C 20
ATOM 20520 O O . LEU A 1 56 ? 3.150 -2.698 -23.670 1.00 0.00 56 LEU A O 20
ATOM 20536 N N . ASP A 1 57 ? 5.317 -2.178 -23.336 1.00 0.00 57 ASP A N 20
ATOM 20537 C CA . ASP A 1 57 ? 5.627 -1.929 -24.740 1.00 0.00 57 ASP A CA 20
ATOM 20538 C C . ASP A 1 57 ? 6.513 -3.032 -25.302 1.00 0.00 57 ASP A C 20
ATOM 20539 O O . ASP A 1 57 ? 6.511 -3.228 -26.519 1.00 0.00 57 ASP A O 20
ATOM 20548 N N . ALA A 1 58 ? 7.237 -3.765 -24.440 1.00 0.00 58 ALA A N 20
ATOM 20549 C CA . ALA A 1 58 ? 8.142 -4.848 -24.802 1.00 0.00 58 ALA A CA 20
ATOM 20550 C C . ALA A 1 58 ? 9.045 -4.465 -25.975 1.00 0.00 58 ALA A C 20
ATOM 20551 O O . ALA A 1 58 ? 9.235 -5.264 -26.894 1.00 0.00 58 ALA A O 20
ATOM 20558 N N . LYS A 1 59 ? 9.541 -3.225 -26.008 1.00 0.00 59 LYS A N 20
ATOM 20559 C CA . LYS A 1 59 ? 10.400 -2.755 -27.075 1.00 0.00 59 LYS A CA 20
ATOM 20560 C C . LYS A 1 59 ? 11.713 -2.306 -26.467 1.00 0.00 59 LYS A C 20
ATOM 20561 O O . LYS A 1 59 ? 11.790 -1.230 -25.873 1.00 0.00 59 LYS A O 20
ATOM 20580 N N . GLU A 1 60 ? 12.721 -3.138 -26.695 1.00 0.00 60 GLU A N 20
ATOM 20581 C CA . GLU A 1 60 ? 14.098 -2.989 -26.276 1.00 0.00 60 GLU A CA 20
ATOM 20582 C C . GLU A 1 60 ? 14.567 -1.558 -26.460 1.00 0.00 60 GLU A C 20
ATOM 20583 O O . GLU A 1 60 ? 14.616 -1.025 -27.573 1.00 0.00 60 GLU A O 20
ATOM 20595 N N . GLU A 1 61 ? 14.893 -0.949 -25.332 1.00 0.00 61 GLU A N 20
ATOM 20596 C CA . GLU A 1 61 ? 15.356 0.402 -25.200 1.00 0.00 61 GLU A CA 20
ATOM 20597 C C . GLU A 1 61 ? 16.167 0.458 -23.905 1.00 0.00 61 GLU A C 20
ATOM 20598 O O . GLU A 1 61 ? 15.617 0.512 -22.797 1.00 0.00 61 GLU A O 20
ATOM 20610 N N . THR A 1 62 ? 17.485 0.369 -24.042 1.00 0.00 62 THR A N 20
ATOM 20611 C CA . THR A 1 62 ? 18.424 0.421 -22.937 1.00 0.00 62 THR A CA 20
ATOM 20612 C C . THR A 1 62 ? 19.601 1.304 -23.344 1.00 0.00 62 THR A C 20
ATOM 20613 O O . THR A 1 62 ? 19.890 1.457 -24.540 1.00 0.00 62 THR A O 20
ATOM 20624 N N . GLN A 1 63 ? 20.244 1.924 -22.359 1.00 0.00 63 GLN A N 20
ATOM 20625 C CA . GLN A 1 63 ? 21.391 2.793 -22.558 1.00 0.00 63 GLN A CA 20
ATOM 20626 C C . GLN A 1 63 ? 22.635 1.928 -22.556 1.00 0.00 63 GLN A C 20
ATOM 20627 O O . GLN A 1 63 ? 22.775 1.088 -21.642 1.00 0.00 63 GLN A O 20
#

Solvent-accessible surface area: 5024 Å² total; per-residue (Å²): 239,76,74,0,48,74,4,19,94,91,0,102,127,80,38,0,37,0,79,17,54,141,124,151,19,46,78,116,52,115,103,156,104,38,25,130,93,17,37,85,97,17,104,170,79,122,114,59,0,16,89,90,2,42,118,104,84,77,90,176,122,149,219

Organism: NCBI:txid351614

Nearest PDB structures (foldseek):
  6ews-assembly1_A  TM=9.462E-01  e=1.464E-10  Xenorhabdus stockiae
  6ewt-assembly1_A  TM=8.466E-01  e=1.615E-07  Xenorhabdus stockiae
  6ewu-assembly1_A  TM=7.978E-01  e=2.126E-07  Xenorhabdus stockiae
  6ewv-assembly1_A  TM=7.225E-01  e=3.806E-06  Xenorhabdus stockiae
  6cgo-assembly1_B  TM=7.584E-01  e=2.874E-02  Burkholderia ambifaria AMMD

Sequence (63 aa):
MKNAAQIVDEALNQGITLFVADNRLQYETSRDNIPEELLNEWKYYRQDLIDFLQQLDAKEETQMKNAAQIVDEALNQGITLFVADNRLQYETSRDNIPEELLNEWKYYRQDLIDFLQQLDAKEETQMKNAAQIVDEALNQGITLFVADNRLQYETSRDNIPEELLNEWKYYRQDLIDFLQQLDAKEETQMKNAAQIVDEALNQGITLFVADNRLQYETSRDNIPEELLNEWKYYRQDLIDFLQQLDAKEETQMKNAAQIVDEALNQGITLFVADNRLQYETSRDNIPEELLNEWKYYRQDLIDFLQQLDAKEETQMKNAAQIVDEALNQGITLFVADNRLQYETSRDNIPEELLNEWKYYRQDLIDFLQQLDAKEETQMKNAAQIVDEALNQGITLFVADNRLQYETSRDNIPEELLNEWKYYRQDLIDFLQQLDAKEETQMKNAAQIVDEALNQGITLFVADNRLQYETSRDNIPEELLNEWKYYRQDLIDFLQQLDAKEETQMKNAAQIVDEALNQGITLFVADNRLQYETSRDNIPEELLNEWKYYRQDLIDFLQQLDAKEETQMKNAAQIVDEALNQGITLFVADNRLQYETSRDNIPEELLNEWKYYRQDLIDFLQQLDAKEETQMKNAAQIVDEALNQGITLFVADNRLQYETSRDNIPEELLNEWKYYRQDLIDFLQQLDAKEETQMKNAAQIVDEALNQGITLFVADNRLQYETSRDNIPEELLNEWKYYRQDLIDFLQQLDAKEETQMKNAAQIVDEALNQGITLFVADNRLQYETSRDNIPEELLNEWKYYRQDLIDFLQQLDAKEETQMKNAAQIVDEALNQGITLFVADNRLQYETSRDNIPEELLNEWKYYRQDLIDFLQQLDAKEETQMKNAAQIVDEALNQGITLFVADNRLQYETSRDNIPEELLNEWKYYRQDLIDFLQQLDAKEETQMKNAAQIVDEALNQGITLFVADNRLQYETSRDNIPEELLNEWKYYRQDLIDFLQQLDAKEETQMKNAAQIVDEALNQGITLFVADNRLQYETSRDNIPEELLNEWKYYRQDLIDFLQQLDAKEETQMKNAAQIVDEALNQGITLFVADNRLQYETSRDNIPEELLNEWKYYRQDLIDFLQQLDAKEETQMKNAAQIVDEALNQGITLFVADNRLQYETSRDNIPEELLNEWKYYRQDLIDFLQQLDAKEETQMKNAAQIVDEALNQGITLFVADNRLQYETSRDNIPEELLNEWKYYRQDLIDFLQQLDAKEETQ

Secondary structure (DSSP, 8-state):
---HHHHHHHHHTTTEEEEEETTEEEEEE-SSS--HHHHHHHHHTHHHHHHHHHHHHT-S---

Radius of gyration: 11.65 Å; Cα contacts (8 Å, |Δi|>4): 65; chains: 1; bounding box: 26×34×28 Å